Protein 1MDA (pdb70)

B-factor: mean 25.69, std 15.91, range [10.0, 50.0]

InterPro domains:
  IPR000923 Blue (type 1) copper domain [PF00127] (46-131)
  IPR001235 Blue (type 1) copper protein, plastocyanin-type [PR00156] (62-75)
  IPR001235 Blue (type 1) copper protein, plastocyanin-type [PR00156] (77-92)
  IPR001235 Blue (type 1) copper protein, plastocyanin-type [PR00156] (110-124)
  IPR002386 Amicyanin/Pseudoazurin [PR00155] (39-54)
  IPR002386 Amicyanin/Pseudoazurin [PR00155] (56-75)
  IPR002386 Amicyanin/Pseudoazurin [PR00155] (77-92)
  IPR002386 Amicyanin/Pseudoazurin [PR00155] (99-114)
  IPR002386 Amicyanin/Pseudoazurin [PR00155] (115-130)
  IPR008972 Cupredoxin [G3DSA:2.60.40.420] (27-131)
  IPR008972 Cupredoxin [SSF49503] (36-131)
  IPR013475 Amicyanin, Paracoccus/Methylobacterium [TIGR02657] (49-131)
  IPR028871 Blue (type 1) copper protein, binding site [PS00196] (111-124)
  IPR035668 Amicyanin [cd13921] (46-131)
  IPR052721 Electron Transfer Amicyanin [PTHR36507] (26-131)

Structure (mmCIF, N/CA/C/O backbone):
data_1MDA
#
_entry.id   1MDA
#
_cell.length_a   124.700
_cell.length_b   124.700
_cell.length_c   247.400
_cell.angle_alpha   90.00
_cell.angle_beta   90.00
_cell.angle_gamma   90.00
#
_symmetry.space_group_name_H-M   'P 41 21 2'
#
loop_
_entity.id
_entity.type
_entity.pdbx_description
1 polymer 'METHYLAMINE DEHYDROGENASE (HEAVY SUBUNIT)'
2 polymer 'METHYLAMINE DEHYDROGENASE (LIGHT SUBUNIT)'
3 polymer AMICYANIN
4 non-polymer 'COPPER (II) ION'
#
loop_
_atom_site.group_PDB
_atom_site.id
_atom_site.type_symbol
_atom_site.label_atom_id
_atom_site.label_alt_id
_atom_site.label_comp_id
_atom_site.label_asym_id
_atom_site.label_entity_id
_atom_site.label_seq_id
_atom_site.pdbx_PDB_ins_code
_atom_site.Cartn_x
_atom_site.Cartn_y
_atom_site.Cartn_z
_atom_site.occupancy
_atom_site.B_iso_or_equiv
_atom_site.auth_seq_id
_atom_site.auth_comp_id
_atom_site.auth_asym_id
_atom_site.auth_atom_id
_atom_site.pdbx_PDB_model_num
ATOM 1 N N . GLU A 1 1 ? 15.906 81.036 72.025 1.00 50.00 1 GLU H N 1
ATOM 2 C CA . GLU A 1 1 ? 17.350 81.236 71.880 1.00 50.00 1 GLU H CA 1
ATOM 3 C C . GLU A 1 1 ? 17.854 81.695 70.506 1.00 50.00 1 GLU H C 1
ATOM 4 O O . GLU A 1 1 ? 17.668 80.983 69.518 1.00 50.00 1 GLU H O 1
ATOM 10 N N . LYS A 1 2 ? 18.519 82.861 70.464 1.00 47.34 2 LYS H N 1
ATOM 11 C CA . LYS A 1 2 ? 19.015 83.530 69.244 1.00 50.00 2 LYS H CA 1
ATOM 12 C C . LYS A 1 2 ? 20.122 82.892 68.388 1.00 50.00 2 LYS H C 1
ATOM 13 O O . LYS A 1 2 ? 21.174 83.466 68.105 1.00 50.00 2 LYS H O 1
ATOM 19 N N . SER A 1 3 ? 19.798 81.714 67.909 1.00 50.00 3 SER H N 1
ATOM 20 C CA . SER A 1 3 ? 20.555 80.854 67.024 1.00 50.00 3 SER H CA 1
ATOM 21 C C . SER A 1 3 ? 19.470 80.032 66.369 1.00 50.00 3 SER H C 1
ATOM 22 O O . SER A 1 3 ? 19.410 78.815 66.266 1.00 50.00 3 SER H O 1
ATOM 25 N N . LYS A 1 4 ? 18.515 80.917 66.201 1.00 13.12 4 LYS H N 1
ATOM 26 C CA . LYS A 1 4 ? 17.227 80.952 65.615 1.00 41.14 4 LYS H CA 1
ATOM 27 C C . LYS A 1 4 ? 17.503 81.654 64.313 1.00 50.00 4 LYS H C 1
ATOM 28 O O . LYS A 1 4 ? 16.630 81.996 63.524 1.00 50.00 4 LYS H O 1
ATOM 34 N N . VAL A 1 5 ? 18.813 81.886 64.231 1.00 50.00 5 VAL H N 1
ATOM 35 C CA . VAL A 1 5 ? 19.567 82.349 63.091 1.00 10.00 5 VAL H CA 1
ATOM 36 C C . VAL A 1 5 ? 20.200 81.148 62.379 1.00 50.00 5 VAL H C 1
ATOM 37 O O . VAL A 1 5 ? 21.398 80.878 62.334 1.00 40.30 5 VAL H O 1
ATOM 41 N N . ALA A 1 6 ? 19.237 80.356 62.003 1.00 50.00 6 ALA H N 1
ATOM 42 C CA . ALA A 1 6 ? 19.231 79.139 61.268 1.00 28.25 6 ALA H CA 1
ATOM 43 C C . ALA A 1 6 ? 17.949 79.424 60.570 1.00 17.12 6 ALA H C 1
ATOM 44 O O . ALA A 1 6 ? 16.889 78.837 60.788 1.00 50.00 6 ALA H O 1
ATOM 46 N N . GLY A 1 7 ? 18.131 80.606 60.005 1.00 50.00 7 GLY H N 1
ATOM 47 C CA . GLY A 1 7 ? 17.268 81.424 59.202 1.00 47.67 7 GLY H CA 1
ATOM 48 C C . GLY A 1 7 ? 18.207 81.821 58.090 1.00 10.84 7 GLY H C 1
ATOM 49 O O . GLY A 1 7 ? 17.843 82.180 56.989 1.00 30.50 7 GLY H O 1
ATOM 50 N N . SER A 1 8 ? 19.463 81.608 58.408 1.00 36.11 8 SER H N 1
ATOM 51 C CA . SER A 1 8 ? 20.516 81.764 57.447 1.00 35.79 8 SER H CA 1
ATOM 52 C C . SER A 1 8 ? 20.481 80.489 56.598 1.00 29.67 8 SER H C 1
ATOM 53 O O . SER A 1 8 ? 20.786 80.515 55.411 1.00 30.52 8 SER H O 1
ATOM 56 N N . ALA A 1 9 ? 20.029 79.390 57.238 1.00 37.48 9 ALA H N 1
ATOM 57 C CA . ALA A 1 9 ? 19.887 78.085 56.617 1.00 10.00 9 ALA H CA 1
ATOM 58 C C . ALA A 1 9 ? 18.724 78.117 55.620 1.00 16.62 9 ALA H C 1
ATOM 59 O O . ALA A 1 9 ? 18.907 77.831 54.424 1.00 14.67 9 ALA H O 1
ATOM 61 N N . ALA A 1 10 ? 17.553 78.520 56.119 1.00 50.00 10 ALA H N 1
ATOM 62 C CA . ALA A 1 10 ? 16.367 78.643 55.290 1.00 12.31 10 ALA H CA 1
ATOM 63 C C . ALA A 1 10 ? 16.735 79.510 54.126 1.00 33.28 10 ALA H C 1
ATOM 64 O O . ALA A 1 10 ? 16.410 79.255 52.960 1.00 10.00 10 ALA H O 1
ATOM 66 N N . ALA A 1 11 ? 17.532 80.506 54.482 1.00 50.00 11 ALA H N 1
ATOM 67 C CA . ALA A 1 11 ? 17.979 81.436 53.493 1.00 26.49 11 ALA H CA 1
ATOM 68 C C . ALA A 1 11 ? 18.755 80.724 52.427 1.00 10.00 11 ALA H C 1
ATOM 69 O O . ALA A 1 11 ? 18.440 80.838 51.249 1.00 46.71 11 ALA H O 1
ATOM 71 N N . ALA A 1 12 ? 19.781 79.987 52.826 1.00 50.00 12 ALA H N 1
ATOM 72 C CA . ALA A 1 12 ? 20.583 79.339 51.814 1.00 50.00 12 ALA H CA 1
ATOM 73 C C . ALA A 1 12 ? 19.770 78.361 51.000 1.00 50.00 12 ALA H C 1
ATOM 74 O O . ALA A 1 12 ? 19.890 78.311 49.779 1.00 32.18 12 ALA H O 1
ATOM 76 N N . SER A 1 13 ? 18.897 77.635 51.694 1.00 50.00 13 SER H N 1
ATOM 77 C CA . SER A 1 13 ? 18.033 76.648 51.071 1.00 34.49 13 SER H CA 1
ATOM 78 C C . SER A 1 13 ? 17.251 77.272 49.920 1.00 50.00 13 SER H C 1
ATOM 79 O O . SER A 1 13 ? 17.216 76.715 48.829 1.00 50.00 13 SER H O 1
ATOM 82 N N . ALA A 1 14 ? 16.668 78.457 50.136 1.00 19.74 14 ALA H N 1
ATOM 83 C CA . ALA A 1 14 ? 15.920 79.088 49.061 1.00 10.58 14 ALA H CA 1
ATOM 84 C C . ALA A 1 14 ? 16.798 79.489 47.874 1.00 48.94 14 ALA H C 1
ATOM 85 O O . ALA A 1 14 ? 16.424 79.272 46.725 1.00 23.28 14 ALA H O 1
ATOM 87 N N . ALA A 1 15 ? 17.985 80.035 48.121 1.00 28.53 15 ALA H N 1
ATOM 88 C CA . ALA A 1 15 ? 18.840 80.388 46.992 1.00 35.94 15 ALA H CA 1
ATOM 89 C C . ALA A 1 15 ? 19.399 79.171 46.285 1.00 23.71 15 ALA H C 1
ATOM 90 O O . ALA A 1 15 ? 20.320 79.269 45.486 1.00 50.00 15 ALA H O 1
ATOM 92 N N . ALA A 1 16 ? 18.839 78.005 46.604 1.00 50.00 16 ALA H N 1
ATOM 93 C CA . ALA A 1 16 ? 19.269 76.793 45.935 1.00 41.25 16 ALA H CA 1
ATOM 94 C C . ALA A 1 16 ? 20.718 76.454 46.226 1.00 31.36 16 ALA H C 1
ATOM 95 O O . ALA A 1 16 ? 21.471 75.966 45.386 1.00 26.59 16 ALA H O 1
ATOM 97 N N . ALA A 1 17 ? 21.132 76.806 47.426 1.00 50.00 17 ALA H N 1
ATOM 98 C CA . ALA A 1 17 ? 22.496 76.569 47.813 1.00 10.00 17 ALA H CA 1
ATOM 99 C C . ALA A 1 17 ? 22.823 75.296 48.592 1.00 50.00 17 ALA H C 1
ATOM 100 O O . ALA A 1 17 ? 22.229 74.941 49.608 1.00 50.00 17 ALA H O 1
ATOM 102 N N . SER A 1 18 ? 23.752 74.589 47.984 1.00 37.13 18 SER H N 1
ATOM 103 C CA . SER A 1 18 ? 24.626 73.518 48.427 1.00 50.00 18 SER H CA 1
ATOM 104 C C . SER A 1 18 ? 24.360 72.379 49.423 1.00 45.26 18 SER H C 1
ATOM 105 O O . SER A 1 18 ? 23.890 71.292 49.068 1.00 50.00 18 SER H O 1
ATOM 108 N N . ASP A 1 19 ? 24.837 72.636 50.655 1.00 50.00 19 ASP H N 1
ATOM 109 C CA . ASP A 1 19 ? 25.036 71.727 51.793 1.00 16.35 19 ASP H CA 1
ATOM 110 C C . ASP A 1 19 ? 26.153 70.764 51.453 1.00 21.66 19 ASP H C 1
ATOM 111 O O . ASP A 1 19 ? 25.885 69.629 51.029 1.00 10.00 19 ASP H O 1
ATOM 116 N N . GLY A 1 20 ? 27.385 71.321 51.511 1.00 50.00 20 GLY H N 1
ATOM 117 C CA . GLY A 1 20 ? 28.665 70.643 51.308 1.00 25.70 20 GLY H CA 1
ATOM 118 C C . GLY A 1 20 ? 29.418 70.577 52.641 1.00 17.75 20 GLY H C 1
ATOM 119 O O . GLY A 1 20 ? 30.243 71.434 52.961 1.00 46.44 20 GLY H O 1
ATOM 120 N N . SER A 1 21 ? 29.161 69.508 53.379 1.00 10.00 21 SER H N 1
ATOM 121 C CA . SER A 1 21 ? 29.673 69.285 54.729 1.00 49.02 21 SER H CA 1
ATOM 122 C C . SER A 1 21 ? 31.207 69.297 54.869 1.00 24.49 21 SER H C 1
ATOM 123 O O . SER A 1 21 ? 31.923 68.718 54.045 1.00 22.63 21 SER H O 1
ATOM 126 N N . SER A 1 22 ? 31.719 69.881 55.964 1.00 10.00 22 SER H N 1
ATOM 127 C CA . SER A 1 22 ? 33.157 69.875 56.233 1.00 24.35 22 SER H CA 1
ATOM 128 C C . SER A 1 22 ? 33.498 70.112 57.698 1.00 10.00 22 SER H C 1
ATOM 129 O O . SER A 1 22 ? 32.667 70.564 58.492 1.00 26.49 22 SER H O 1
ATOM 132 N N . CYS A 1 23 ? 34.724 69.721 58.061 1.00 28.05 23 CYS H N 1
ATOM 133 C CA . CYS A 1 23 ? 35.238 69.974 59.391 1.00 33.09 23 CYS H CA 1
ATOM 134 C C . CYS A 1 23 ? 35.639 71.422 59.386 1.00 10.00 23 CYS H C 1
ATOM 135 O O . CYS A 1 23 ? 36.545 71.786 58.649 1.00 10.00 23 CYS H O 1
ATOM 138 N N . ASP A 1 24 ? 34.998 72.229 60.207 1.00 10.00 24 ASP H N 1
ATOM 139 C CA . ASP A 1 24 ? 35.375 73.620 60.299 1.00 27.79 24 ASP H CA 1
ATOM 140 C C . ASP A 1 24 ? 36.473 73.921 61.324 1.00 10.00 24 ASP H C 1
ATOM 141 O O . ASP A 1 24 ? 36.966 72.997 61.956 1.00 25.07 24 ASP H O 1
ATOM 146 N N . HIS A 1 25 ? 36.864 75.197 61.469 1.00 10.00 25 HIS H N 1
ATOM 147 C CA . HIS A 1 25 ? 37.880 75.654 62.434 1.00 12.93 25 HIS H CA 1
ATOM 148 C C . HIS A 1 25 ? 37.529 76.860 63.270 1.00 44.46 25 HIS H C 1
ATOM 149 O O . HIS A 1 25 ? 36.736 77.719 62.864 1.00 42.20 25 HIS H O 1
ATOM 156 N N . GLY A 1 26 ? 38.133 76.870 64.466 1.00 23.04 26 GLY H N 1
ATOM 157 C CA . GLY A 1 26 ? 37.926 77.918 65.463 1.00 10.00 26 GLY H CA 1
ATOM 158 C C . GLY A 1 26 ? 38.336 79.289 64.917 1.00 10.00 26 GLY H C 1
ATOM 159 O O . GLY A 1 26 ? 39.166 79.401 64.015 1.00 10.00 26 GLY H O 1
ATOM 160 N N . PRO A 1 27 ? 37.771 80.325 65.511 1.00 10.00 27 PRO H N 1
ATOM 161 C CA . PRO A 1 27 ? 38.032 81.699 65.137 1.00 26.89 27 PRO H CA 1
ATOM 162 C C . PRO A 1 27 ? 39.438 82.199 65.367 1.00 22.33 27 PRO H C 1
ATOM 163 O O . PRO A 1 27 ? 39.881 83.144 64.710 1.00 50.00 27 PRO H O 1
ATOM 167 N N . GLY A 1 28 ? 40.162 81.608 66.302 1.00 10.00 28 GLY H N 1
ATOM 168 C CA . GLY A 1 28 ? 41.489 82.147 66.530 1.00 32.77 28 GLY H CA 1
ATOM 169 C C . GLY A 1 28 ? 41.584 82.829 67.874 1.00 50.00 28 GLY H C 1
ATOM 170 O O . GLY A 1 28 ? 40.734 83.607 68.316 1.00 10.00 28 GLY H O 1
ATOM 171 N N . ALA A 1 29 ? 42.676 82.485 68.526 1.00 14.96 29 ALA H N 1
ATOM 172 C CA . ALA A 1 29 ? 42.927 82.953 69.850 1.00 16.65 29 ALA H CA 1
ATOM 173 C C . ALA A 1 29 ? 42.752 84.457 70.018 1.00 26.35 29 ALA H C 1
ATOM 174 O O . ALA A 1 29 ? 43.273 85.268 69.249 1.00 10.00 29 ALA H O 1
ATOM 176 N N . ILE A 1 30 ? 42.000 84.816 71.056 1.00 10.00 30 ILE H N 1
ATOM 177 C CA . ILE A 1 30 ? 41.754 86.189 71.426 1.00 10.00 30 ILE H CA 1
ATOM 178 C C . ILE A 1 30 ? 41.458 86.236 72.899 1.00 10.00 30 ILE H C 1
ATOM 179 O O . ILE A 1 30 ? 41.358 85.198 73.538 1.00 50.00 30 ILE H O 1
ATOM 184 N N . SER A 1 31 ? 41.386 87.453 73.409 1.00 10.00 31 SER H N 1
ATOM 185 C CA . SER A 1 31 ? 41.174 87.785 74.808 1.00 22.40 31 SER H CA 1
ATOM 186 C C . SER A 1 31 ? 39.828 87.386 75.402 1.00 27.26 31 SER H C 1
ATOM 187 O O . SER A 1 31 ? 39.742 87.156 76.613 1.00 22.28 31 SER H O 1
ATOM 190 N N . ARG A 1 32 ? 38.765 87.385 74.584 1.00 10.00 32 ARG H N 1
ATOM 191 C CA . ARG A 1 32 ? 37.429 87.024 75.053 1.00 22.31 32 ARG H CA 1
ATOM 192 C C . ARG A 1 32 ? 37.192 85.509 75.058 1.00 22.54 32 ARG H C 1
ATOM 193 O O . ARG A 1 32 ? 36.107 85.004 75.359 1.00 10.00 32 ARG H O 1
ATOM 201 N N . ARG A 1 33 ? 38.206 84.776 74.643 1.00 33.03 33 ARG H N 1
ATOM 202 C CA . ARG A 1 33 ? 38.113 83.336 74.629 1.00 18.20 33 ARG H CA 1
ATOM 203 C C . ARG A 1 33 ? 38.230 82.753 76.045 1.00 28.75 33 ARG H C 1
ATOM 204 O O . ARG A 1 33 ? 39.113 83.141 76.794 1.00 19.62 33 ARG H O 1
ATOM 212 N N . SER A 1 34 ? 37.388 81.785 76.396 1.00 10.00 34 SER H N 1
ATOM 213 C CA . SER A 1 34 ? 37.488 81.170 77.718 1.00 10.00 34 SER H CA 1
ATOM 214 C C . SER A 1 34 ? 37.408 79.653 77.644 1.00 17.59 34 SER H C 1
ATOM 215 O O . SER A 1 34 ? 36.752 79.074 76.763 1.00 13.35 34 SER H O 1
ATOM 218 N N . HIS A 1 35 ? 38.239 79.025 78.460 1.00 10.00 35 HIS H N 1
ATOM 219 C CA . HIS A 1 35 ? 38.316 77.579 78.557 1.00 12.41 35 HIS H CA 1
ATOM 220 C C . HIS A 1 35 ? 37.610 77.142 79.832 1.00 10.00 35 HIS H C 1
ATOM 221 O O . HIS A 1 35 ? 37.807 77.739 80.878 1.00 12.33 35 HIS H O 1
ATOM 228 N N . ILE A 1 36 ? 36.842 76.068 79.793 1.00 11.80 36 ILE H N 1
ATOM 229 C CA . ILE A 1 36 ? 36.154 75.590 80.978 1.00 10.00 36 ILE H CA 1
ATOM 230 C C . ILE A 1 36 ? 36.438 74.106 81.106 1.00 10.00 36 ILE H C 1
ATOM 231 O O . ILE A 1 36 ? 36.081 73.307 80.225 1.00 10.00 36 ILE H O 1
ATOM 236 N N . THR A 1 37 ? 37.134 73.749 82.173 1.00 10.00 37 THR H N 1
ATOM 237 C CA . THR A 1 37 ? 37.498 72.380 82.379 1.00 10.00 37 THR H CA 1
ATOM 238 C C . THR A 1 37 ? 36.468 71.672 83.257 1.00 11.60 37 THR H C 1
ATOM 239 O O . THR A 1 37 ? 35.945 72.235 84.241 1.00 10.00 37 THR H O 1
ATOM 243 N N . LEU A 1 38 ? 36.076 70.452 82.858 1.00 10.00 38 LEU H N 1
ATOM 244 C CA . LEU A 1 38 ? 35.154 69.651 83.661 1.00 22.99 38 LEU H CA 1
ATOM 245 C C . LEU A 1 38 ? 35.846 68.497 84.379 1.00 45.41 38 LEU H C 1
ATOM 246 O O . LEU A 1 38 ? 36.060 67.421 83.805 1.00 10.00 38 LEU H O 1
ATOM 251 N N . PRO A 1 39 ? 36.169 68.686 85.652 1.00 10.00 39 PRO H N 1
ATOM 252 C CA . PRO A 1 39 ? 36.831 67.622 86.385 1.00 10.00 39 PRO H CA 1
ATOM 253 C C . PRO A 1 39 ? 35.891 66.424 86.556 1.00 46.17 39 PRO H C 1
ATOM 254 O O . PRO A 1 39 ? 36.313 65.277 86.724 1.00 21.84 39 PRO H O 1
ATOM 258 N N . ALA A 1 40 ? 34.592 66.713 86.452 1.00 10.00 40 ALA H N 1
ATOM 259 C CA . ALA A 1 40 ? 33.501 65.751 86.491 1.00 10.00 40 ALA H CA 1
ATOM 260 C C . ALA A 1 40 ? 33.264 64.902 87.725 1.00 10.00 40 ALA H C 1
ATOM 261 O O . ALA A 1 40 ? 32.717 63.801 87.611 1.00 10.00 40 ALA H O 1
ATOM 263 N N . TYR A 1 41 ? 33.610 65.389 88.895 1.00 10.09 41 TYR H N 1
ATOM 264 C CA . TYR A 1 41 ? 33.346 64.611 90.097 1.00 50.00 41 TYR H CA 1
ATOM 265 C C . TYR A 1 41 ? 34.266 63.416 90.239 1.00 22.16 41 TYR H C 1
ATOM 266 O O . TYR A 1 41 ? 33.974 62.436 90.909 1.00 10.00 41 TYR H O 1
ATOM 275 N N . PHE A 1 42 ? 35.440 63.591 89.638 1.00 10.00 42 PHE H N 1
ATOM 276 C CA . PHE A 1 42 ? 36.497 62.618 89.648 1.00 10.00 42 PHE H CA 1
ATOM 277 C C . PHE A 1 42 ? 36.296 61.468 88.704 1.00 26.58 42 PHE H C 1
ATOM 278 O O . PHE A 1 42 ? 36.744 60.367 89.015 1.00 10.00 42 PHE H O 1
ATOM 286 N N . ALA A 1 43 ? 35.572 61.701 87.603 1.00 10.00 43 ALA H N 1
ATOM 287 C CA . ALA A 1 43 ? 35.382 60.641 86.640 1.00 10.00 43 ALA H CA 1
ATOM 288 C C . ALA A 1 43 ? 36.657 60.402 85.842 1.00 10.00 43 ALA H C 1
ATOM 289 O O . ALA A 1 43 ? 37.423 61.329 85.558 1.00 15.29 43 ALA H O 1
ATOM 291 N N . GLY A 1 44 ? 36.838 59.149 85.460 1.00 10.00 44 GLY H N 1
ATOM 292 C CA . GLY A 1 44 ? 37.975 58.702 84.688 1.00 10.00 44 GLY H CA 1
ATOM 293 C C . GLY A 1 44 ? 38.184 59.491 83.391 1.00 11.66 44 GLY H C 1
ATOM 294 O O . GLY A 1 44 ? 39.301 59.625 82.897 1.00 27.17 44 GLY H O 1
ATOM 295 N N . THR A 1 45 ? 37.131 60.092 82.883 1.00 21.61 45 THR H N 1
ATOM 296 C CA . THR A 1 45 ? 37.199 60.837 81.653 1.00 10.00 45 THR H CA 1
ATOM 297 C C . THR A 1 45 ? 36.591 62.198 81.883 1.00 50.00 45 THR H C 1
ATOM 298 O O . THR A 1 45 ? 35.596 62.310 82.607 1.00 10.00 45 THR H O 1
ATOM 302 N N . THR A 1 46 ? 37.152 63.195 81.193 1.00 10.00 46 THR H N 1
ATOM 303 C CA . THR A 1 46 ? 36.736 64.574 81.363 1.00 10.00 46 THR H CA 1
ATOM 304 C C . THR A 1 46 ? 36.756 65.342 80.062 1.00 10.00 46 THR H C 1
ATOM 305 O O . THR A 1 46 ? 37.340 64.882 79.085 1.00 10.00 46 THR H O 1
ATOM 309 N N . GLU A 1 47 ? 36.193 66.563 80.106 1.00 26.13 47 GLU H N 1
ATOM 310 C CA . GLU A 1 47 ? 36.005 67.442 78.959 1.00 10.00 47 GLU H CA 1
ATOM 311 C C . GLU A 1 47 ? 36.362 68.901 79.217 1.00 10.00 47 GLU H C 1
ATOM 312 O O . GLU A 1 47 ? 36.194 69.400 80.327 1.00 10.00 47 GLU H O 1
ATOM 318 N N . ASN A 1 48 ? 36.915 69.566 78.171 1.00 10.00 48 ASN H N 1
ATOM 319 C CA . ASN A 1 48 ? 37.271 71.003 78.178 1.00 10.00 48 ASN H CA 1
ATOM 320 C C . ASN A 1 48 ? 36.387 71.745 77.186 1.00 11.46 48 ASN H C 1
ATOM 321 O O . ASN A 1 48 ? 36.243 71.323 76.040 1.00 10.00 48 ASN H O 1
ATOM 326 N N . TRP A 1 49 ? 35.742 72.809 77.634 1.00 10.00 49 TRP H N 1
ATOM 327 C CA . TRP A 1 49 ? 34.938 73.639 76.766 1.00 10.00 49 TRP H CA 1
ATOM 328 C C . TRP A 1 49 ? 35.640 74.909 76.346 1.00 35.57 49 TRP H C 1
ATOM 329 O O . TRP A 1 49 ? 36.054 75.692 77.197 1.00 18.74 49 TRP H O 1
ATOM 340 N N . VAL A 1 50 ? 35.737 75.133 75.040 1.00 12.13 50 VAL H N 1
ATOM 341 C CA . VAL A 1 50 ? 36.332 76.357 74.548 1.00 24.60 50 VAL H CA 1
ATOM 342 C C . VAL A 1 50 ? 35.170 77.267 74.175 1.00 10.00 50 VAL H C 1
ATOM 343 O O . VAL A 1 50 ? 34.379 76.858 73.322 1.00 10.00 50 VAL H O 1
ATOM 347 N N . SER A 1 51 ? 35.102 78.467 74.787 1.00 10.00 51 SER H N 1
ATOM 348 C CA . SER A 1 51 ? 33.998 79.393 74.566 1.00 10.00 51 SER H CA 1
ATOM 349 C C . SER A 1 51 ? 34.478 80.797 74.264 1.00 15.03 51 SER H C 1
ATOM 350 O O . SER A 1 51 ? 35.570 81.245 74.655 1.00 18.93 51 SER H O 1
ATOM 353 N N . CYS A 1 52 ? 33.606 81.464 73.545 1.00 13.81 52 CYS H N 1
ATOM 354 C CA . CYS A 1 52 ? 33.749 82.830 73.166 1.00 10.00 52 CYS H CA 1
ATOM 355 C C . CYS A 1 52 ? 32.835 83.751 73.941 1.00 10.00 52 CYS H C 1
ATOM 356 O O . CYS A 1 52 ? 31.620 83.627 73.801 1.00 23.45 52 CYS H O 1
ATOM 359 N N . ALA A 1 53 ? 33.403 84.694 74.689 1.00 10.89 53 ALA H N 1
ATOM 360 C CA . ALA A 1 53 ? 32.608 85.695 75.397 1.00 10.00 53 ALA H CA 1
ATOM 361 C C . ALA A 1 53 ? 32.153 86.781 74.440 1.00 19.55 53 ALA H C 1
ATOM 362 O O . ALA A 1 53 ? 32.808 87.254 73.502 1.00 13.67 53 ALA H O 1
ATOM 364 N N . GLY A 1 54 ? 31.034 87.314 74.754 1.00 25.75 54 GLY H N 1
ATOM 365 C CA . GLY A 1 54 ? 30.511 88.264 73.827 1.00 13.92 54 GLY H CA 1
ATOM 366 C C . GLY A 1 54 ? 29.556 87.398 73.069 1.00 10.93 54 GLY H C 1
ATOM 367 O O . GLY A 1 54 ? 28.384 87.316 73.440 1.00 50.00 54 GLY H O 1
ATOM 368 N N . CYS A 1 55 ? 30.115 86.562 72.211 1.00 10.00 55 CYS H N 1
ATOM 369 C CA . CYS A 1 55 ? 29.257 85.645 71.510 1.00 10.00 55 CYS H CA 1
ATOM 370 C C . CYS A 1 55 ? 28.566 84.718 72.500 1.00 17.99 55 CYS H C 1
ATOM 371 O O . CYS A 1 55 ? 27.367 84.519 72.439 1.00 28.87 55 CYS H O 1
ATOM 374 N N . GLY A 1 56 ? 29.296 84.209 73.482 1.00 10.00 56 GLY H N 1
ATOM 375 C CA . GLY A 1 56 ? 28.682 83.259 74.390 1.00 23.33 56 GLY H CA 1
ATOM 376 C C . GLY A 1 56 ? 28.543 81.891 73.707 1.00 23.82 56 GLY H C 1
ATOM 377 O O . GLY A 1 56 ? 27.750 81.051 74.095 1.00 44.21 56 GLY H O 1
ATOM 378 N N . VAL A 1 57 ? 29.297 81.726 72.624 1.00 29.94 57 VAL H N 1
ATOM 379 C CA . VAL A 1 57 ? 29.334 80.526 71.805 1.00 23.80 57 VAL H CA 1
ATOM 380 C C . VAL A 1 57 ? 30.446 79.529 72.119 1.00 40.84 57 VAL H C 1
ATOM 381 O O . VAL A 1 57 ? 31.619 79.887 72.277 1.00 19.41 57 VAL H O 1
ATOM 385 N N . THR A 1 58 ? 30.082 78.245 72.134 1.00 31.08 58 THR H N 1
ATOM 386 C CA . THR A 1 58 ? 31.079 77.184 72.268 1.00 10.00 58 THR H CA 1
ATOM 387 C C . THR A 1 58 ? 31.732 77.019 70.917 1.00 10.00 58 THR H C 1
ATOM 388 O O . THR A 1 58 ? 31.073 76.763 69.925 1.00 26.35 58 THR H O 1
ATOM 392 N N . LEU A 1 59 ? 33.019 77.317 70.887 1.00 50.00 59 LEU H N 1
ATOM 393 C CA . LEU A 1 59 ? 33.848 77.321 69.698 1.00 10.00 59 LEU H CA 1
ATOM 394 C C . LEU A 1 59 ? 34.470 75.993 69.350 1.00 10.00 59 LEU H C 1
ATOM 395 O O . LEU A 1 59 ? 34.888 75.783 68.210 1.00 39.36 59 LEU H O 1
ATOM 400 N N . GLY A 1 60 ? 34.574 75.140 70.358 1.00 11.54 60 GLY H N 1
ATOM 401 C CA . GLY A 1 60 ? 35.155 73.815 70.245 1.00 11.89 60 GLY H CA 1
ATOM 402 C C . GLY A 1 60 ? 35.096 73.104 71.604 1.00 10.00 60 GLY H C 1
ATOM 403 O O . GLY A 1 60 ? 34.412 73.539 72.504 1.00 42.27 60 GLY H O 1
ATOM 404 N N . HIS A 1 61 ? 35.831 72.021 71.735 1.00 10.00 61 HIS H N 1
ATOM 405 C CA . HIS A 1 61 ? 35.950 71.154 72.914 1.00 10.00 61 HIS H CA 1
ATOM 406 C C . HIS A 1 61 ? 37.268 70.389 72.810 1.00 10.00 61 HIS H C 1
ATOM 407 O O . HIS A 1 61 ? 37.811 70.191 71.724 1.00 13.56 61 HIS H O 1
ATOM 414 N N . SER A 1 62 ? 37.688 69.796 73.910 1.00 16.36 62 SER H N 1
ATOM 415 C CA . SER A 1 62 ? 38.865 68.935 73.947 1.00 41.96 62 SER H CA 1
ATOM 416 C C . SER A 1 62 ? 38.585 67.802 74.906 1.00 38.34 62 SER H C 1
ATOM 417 O O . SER A 1 62 ? 37.774 67.955 75.811 1.00 13.23 62 SER H O 1
ATOM 420 N N . LEU A 1 63 ? 39.189 66.656 74.635 1.00 10.00 63 LEU H N 1
ATOM 421 C CA . LEU A 1 63 ? 39.037 65.480 75.456 1.00 10.00 63 LEU H CA 1
ATOM 422 C C . LEU A 1 63 ? 40.224 65.229 76.362 1.00 24.82 63 LEU H C 1
ATOM 423 O O . LEU A 1 63 ? 41.365 65.289 75.922 1.00 33.79 63 LEU H O 1
ATOM 428 N N . GLY A 1 64 ? 39.938 64.834 77.595 1.00 12.26 64 GLY H N 1
ATOM 429 C CA . GLY A 1 64 ? 40.957 64.595 78.586 1.00 10.00 64 GLY H CA 1
ATOM 430 C C . GLY A 1 64 ? 40.543 63.457 79.477 1.00 39.91 64 GLY H C 1
ATOM 431 O O . GLY A 1 64 ? 39.487 62.840 79.284 1.00 20.95 64 GLY H O 1
ATOM 432 N N . ALA A 1 65 ? 41.467 63.073 80.336 1.00 10.00 65 ALA H N 1
ATOM 433 C CA . ALA A 1 65 ? 41.204 61.995 81.261 1.00 10.00 65 ALA H CA 1
ATOM 434 C C . ALA A 1 65 ? 41.050 62.338 82.724 1.00 14.41 65 ALA H C 1
ATOM 435 O O . ALA A 1 65 ? 40.272 63.215 83.097 1.00 29.02 65 ALA H O 1
ATOM 437 N N . PHE A 1 66 ? 41.728 61.536 83.541 1.00 15.29 66 PHE H N 1
ATOM 438 C CA . PHE A 1 66 ? 41.606 61.645 84.986 1.00 10.00 66 PHE H CA 1
ATOM 439 C C . PHE A 1 66 ? 42.355 62.815 85.579 1.00 42.40 66 PHE H C 1
ATOM 440 O O . PHE A 1 66 ? 43.580 62.915 85.547 1.00 13.92 66 PHE H O 1
ATOM 448 N N . LEU A 1 67 ? 41.546 63.710 86.093 1.00 10.95 67 LEU H N 1
ATOM 449 C CA . LEU A 1 67 ? 42.019 64.852 86.813 1.00 10.00 67 LEU H CA 1
ATOM 450 C C . LEU A 1 67 ? 43.114 65.561 86.107 1.00 16.42 67 LEU H C 1
ATOM 451 O O . LEU A 1 67 ? 44.230 65.562 86.604 1.00 14.21 67 LEU H O 1
ATOM 456 N N . SER A 1 68 ? 42.840 65.986 84.883 1.00 10.00 68 SER H N 1
ATOM 457 C CA . SER A 1 68 ? 43.861 66.695 84.122 1.00 10.00 68 SER H CA 1
ATOM 458 C C . SER A 1 68 ? 43.959 68.163 84.495 1.00 22.51 68 SER H C 1
ATOM 459 O O . SER A 1 68 ? 43.033 68.737 85.059 1.00 37.22 68 SER H O 1
ATOM 462 N N . LEU A 1 69 ? 45.136 68.715 84.230 1.00 23.27 69 LEU H N 1
ATOM 463 C CA . LEU A 1 69 ? 45.449 70.106 84.482 1.00 23.72 69 LEU H CA 1
ATOM 464 C C . LEU A 1 69 ? 45.693 70.820 83.182 1.00 35.22 69 LEU H C 1
ATOM 465 O O . LEU A 1 69 ? 46.619 70.467 82.460 1.00 10.00 69 LEU H O 1
ATOM 470 N N . ALA A 1 70 ? 44.787 71.749 82.883 1.00 50.00 70 ALA H N 1
ATOM 471 C CA . ALA A 1 70 ? 44.814 72.549 81.679 1.00 18.65 70 ALA H CA 1
ATOM 472 C C . ALA A 1 70 ? 45.804 73.721 81.796 1.00 10.00 70 ALA H C 1
ATOM 473 O O . ALA A 1 70 ? 45.932 74.325 82.856 1.00 42.28 70 ALA H O 1
ATOM 475 N N . VAL A 1 71 ? 46.425 74.119 80.700 1.00 19.99 71 VAL H N 1
ATOM 476 C CA . VAL A 1 71 ? 47.289 75.302 80.670 1.00 10.94 71 VAL H CA 1
ATOM 477 C C . VAL A 1 71 ? 47.081 76.040 79.369 1.00 10.00 71 VAL H C 1
ATOM 478 O O . VAL A 1 71 ? 46.873 75.428 78.341 1.00 10.69 71 VAL H O 1
ATOM 482 N N . ALA A 1 72 ? 47.135 77.357 79.387 1.00 10.00 72 ALA H N 1
ATOM 483 C CA . ALA A 1 72 ? 46.933 78.105 78.151 1.00 30.31 72 ALA H CA 1
ATOM 484 C C . ALA A 1 72 ? 48.044 79.133 77.973 1.00 12.92 72 ALA H C 1
ATOM 485 O O . ALA A 1 72 ? 48.386 79.871 78.907 1.00 38.45 72 ALA H O 1
ATOM 487 N N . GLY A 1 73 ? 48.704 79.062 76.798 1.00 15.25 73 GLY H N 1
ATOM 488 C CA . GLY A 1 73 ? 49.791 79.966 76.437 1.00 10.00 73 GLY H CA 1
ATOM 489 C C . GLY A 1 73 ? 49.254 81.387 76.277 1.00 22.17 73 GLY H C 1
ATOM 490 O O . GLY A 1 73 ? 48.287 81.595 75.503 1.00 10.00 73 GLY H O 1
ATOM 491 N N . HIS A 1 74 ? 49.869 82.340 76.999 1.00 10.00 74 HIS H N 1
ATOM 492 C CA . HIS A 1 74 ? 49.436 83.752 76.966 1.00 10.00 74 HIS H CA 1
ATOM 493 C C . HIS A 1 74 ? 49.360 84.388 75.613 1.00 36.41 74 HIS H C 1
ATOM 494 O O . HIS A 1 74 ? 48.411 85.110 75.334 1.00 10.63 74 HIS H O 1
ATOM 501 N N . SER A 1 75 ? 50.364 84.119 74.794 1.00 10.00 75 SER H N 1
ATOM 502 C CA . SER A 1 75 ? 50.407 84.710 73.482 1.00 10.00 75 SER H CA 1
ATOM 503 C C . SER A 1 75 ? 49.398 84.121 72.524 1.00 10.00 75 SER H C 1
ATOM 504 O O . SER A 1 75 ? 49.319 84.536 71.369 1.00 50.00 75 SER H O 1
ATOM 507 N N . GLY A 1 76 ? 48.604 83.185 73.023 1.00 10.00 76 GLY H N 1
ATOM 508 C CA . GLY A 1 76 ? 47.563 82.565 72.209 1.00 10.00 76 GLY H CA 1
ATOM 509 C C . GLY A 1 76 ? 48.057 81.477 71.250 1.00 22.07 76 GLY H C 1
ATOM 510 O O . GLY A 1 76 ? 47.300 81.028 70.405 1.00 45.89 76 GLY H O 1
ATOM 511 N N . SER A 1 77 ? 49.322 81.048 71.383 1.00 16.66 77 SER H N 1
ATOM 512 C CA . SER A 1 77 ? 49.957 80.053 70.506 1.00 10.00 77 SER H CA 1
ATOM 513 C C . SER A 1 77 ? 49.659 78.544 70.673 1.00 25.28 77 SER H C 1
ATOM 514 O O . SER A 1 77 ? 49.784 77.760 69.718 1.00 30.45 77 SER H O 1
ATOM 517 N N . ASP A 1 78 ? 49.321 78.110 71.880 1.00 10.00 78 ASP H N 1
ATOM 518 C CA . ASP A 1 78 ? 49.031 76.712 72.167 1.00 23.59 78 ASP H CA 1
ATOM 519 C C . ASP A 1 78 ? 48.105 76.606 73.356 1.00 13.53 78 ASP H C 1
ATOM 520 O O . ASP A 1 78 ? 47.810 77.576 74.083 1.00 23.72 78 ASP H O 1
ATOM 525 N N . PHE A 1 79 ? 47.631 75.409 73.548 1.00 10.00 79 PHE H N 1
ATOM 526 C CA . PHE A 1 79 ? 46.887 75.098 74.737 1.00 10.00 79 PHE H CA 1
ATOM 527 C C . PHE A 1 79 ? 47.291 73.702 75.126 1.00 16.63 79 PHE H C 1
ATOM 528 O O . PHE A 1 79 ? 47.891 73.000 74.330 1.00 10.00 79 PHE H O 1
ATOM 536 N N . ALA A 1 80 ? 47.168 73.325 76.366 1.00 33.72 80 ALA H N 1
ATOM 537 C CA . ALA A 1 80 ? 47.691 72.024 76.669 1.00 10.00 80 ALA H CA 1
ATOM 538 C C . ALA A 1 80 ? 47.088 71.454 77.908 1.00 10.04 80 ALA H C 1
ATOM 539 O O . ALA A 1 80 ? 46.417 72.156 78.656 1.00 50.00 80 ALA H O 1
ATOM 541 N N . LEU A 1 81 ? 47.422 70.191 78.124 1.00 19.58 81 LEU H N 1
ATOM 542 C CA . LEU A 1 81 ? 46.795 69.351 79.121 1.00 24.84 81 LEU H CA 1
ATOM 543 C C . LEU A 1 81 ? 47.848 68.383 79.641 1.00 50.00 81 LEU H C 1
ATOM 544 O O . LEU A 1 81 ? 48.725 67.961 78.885 1.00 10.00 81 LEU H O 1
ATOM 549 N N . ALA A 1 82 ? 47.871 68.143 80.948 1.00 11.14 82 ALA H N 1
ATOM 550 C CA . ALA A 1 82 ? 48.650 67.035 81.514 1.00 10.00 82 ALA H CA 1
ATOM 551 C C . ALA A 1 82 ? 47.599 65.964 81.828 1.00 14.17 82 ALA H C 1
ATOM 552 O O . ALA A 1 82 ? 46.544 66.264 82.422 1.00 50.00 82 ALA H O 1
ATOM 554 N N . SER A 1 83 ? 47.808 64.731 81.395 1.00 10.00 83 SER H N 1
ATOM 555 C CA . SER A 1 83 ? 46.724 63.804 81.576 1.00 10.00 83 SER H CA 1
ATOM 556 C C . SER A 1 83 ? 47.089 62.395 82.002 1.00 10.00 83 SER H C 1
ATOM 557 O O . SER A 1 83 ? 48.265 61.988 82.073 1.00 10.00 83 SER H O 1
ATOM 560 N N . THR A 1 84 ? 46.045 61.643 82.294 1.00 10.00 84 THR H N 1
ATOM 561 C CA . THR A 1 84 ? 46.210 60.289 82.763 1.00 17.91 84 THR H CA 1
ATOM 562 C C . THR A 1 84 ? 45.139 59.376 82.216 1.00 10.00 84 THR H C 1
ATOM 563 O O . THR A 1 84 ? 43.949 59.561 82.488 1.00 10.00 84 THR H O 1
ATOM 567 N N . SER A 1 85 ? 45.629 58.272 81.658 1.00 13.89 85 SER H N 1
ATOM 568 C CA . SER A 1 85 ? 44.833 57.222 81.051 1.00 22.44 85 SER H CA 1
ATOM 569 C C . SER A 1 85 ? 45.172 55.837 81.627 1.00 31.01 85 SER H C 1
ATOM 570 O O . SER A 1 85 ? 46.259 55.609 82.156 1.00 18.23 85 SER H O 1
ATOM 573 N N . PHE A 1 86 ? 44.242 54.880 81.523 1.00 15.46 86 PHE H N 1
ATOM 574 C CA . PHE A 1 86 ? 44.508 53.522 82.000 1.00 10.00 86 PHE H CA 1
ATOM 575 C C . PHE A 1 86 ? 44.020 52.550 80.945 1.00 23.82 86 PHE H C 1
ATOM 576 O O . PHE A 1 86 ? 43.102 52.840 80.178 1.00 13.35 86 PHE H O 1
ATOM 584 N N . ALA A 1 87 ? 44.693 51.421 80.821 1.00 12.77 87 ALA H N 1
ATOM 585 C CA . ALA A 1 87 ? 44.220 50.460 79.856 1.00 14.03 87 ALA H CA 1
ATOM 586 C C . ALA A 1 87 ? 43.023 49.820 80.526 1.00 15.26 87 ALA H C 1
ATOM 587 O O . ALA A 1 87 ? 43.230 49.220 81.561 1.00 50.00 87 ALA H O 1
ATOM 589 N N . ARG A 1 88 ? 41.832 49.842 79.946 1.00 10.00 88 ARG H N 1
ATOM 590 C CA . ARG A 1 88 ? 40.625 49.317 80.612 1.00 10.00 88 ARG H CA 1
ATOM 591 C C . ARG A 1 88 ? 40.167 50.405 81.613 1.00 10.00 88 ARG H C 1
ATOM 592 O O . ARG A 1 88 ? 39.748 50.121 82.757 1.00 10.00 88 ARG H O 1
ATOM 600 N N . SER A 1 89 ? 40.214 51.647 81.123 1.00 35.26 89 SER H N 1
ATOM 601 C CA . SER A 1 89 ? 40.038 52.908 81.843 1.00 11.90 89 SER H CA 1
ATOM 602 C C . SER A 1 89 ? 39.294 52.955 83.134 1.00 15.29 89 SER H C 1
ATOM 603 O O . SER A 1 89 ? 38.058 52.912 83.206 1.00 50.00 89 SER H O 1
ATOM 606 N N . ALA A 1 90 ? 40.161 53.049 84.120 1.00 18.41 90 ALA H N 1
ATOM 607 C CA . ALA A 1 90 ? 39.932 53.089 85.554 1.00 48.46 90 ALA H CA 1
ATOM 608 C C . ALA A 1 90 ? 40.883 52.067 86.128 1.00 10.00 90 ALA H C 1
ATOM 609 O O . ALA A 1 90 ? 41.310 52.134 87.253 1.00 18.25 90 ALA H O 1
ATOM 611 N N . LYS A 1 91 ? 41.299 51.140 85.281 1.00 22.36 91 LYS H N 1
ATOM 612 C CA . LYS A 1 91 ? 42.218 50.110 85.721 1.00 50.00 91 LYS H CA 1
ATOM 613 C C . LYS A 1 91 ? 43.162 49.749 84.611 1.00 10.00 91 LYS H C 1
ATOM 614 O O . LYS A 1 91 ? 42.962 50.224 83.505 1.00 43.26 91 LYS H O 1
ATOM 620 N N . GLY A 1 92 ? 44.136 48.889 84.936 1.00 10.00 92 GLY H N 1
ATOM 621 C CA . GLY A 1 92 ? 45.173 48.447 84.012 1.00 13.66 92 GLY H CA 1
ATOM 622 C C . GLY A 1 92 ? 46.421 49.334 84.082 1.00 13.28 92 GLY H C 1
ATOM 623 O O . GLY A 1 92 ? 46.674 49.977 85.102 1.00 11.68 92 GLY H O 1
ATOM 624 N N . LYS A 1 93 ? 47.229 49.305 83.020 1.00 15.21 93 LYS H N 1
ATOM 625 C CA . LYS A 1 93 ? 48.455 50.087 82.882 1.00 10.00 93 LYS H CA 1
ATOM 626 C C . LYS A 1 93 ? 48.135 51.574 82.731 1.00 48.32 93 LYS H C 1
ATOM 627 O O . LYS A 1 93 ? 47.375 51.963 81.842 1.00 17.95 93 LYS H O 1
ATOM 633 N N . ARG A 1 94 ? 48.708 52.369 83.645 1.00 10.00 94 ARG H N 1
ATOM 634 C CA . ARG A 1 94 ? 48.555 53.808 83.702 1.00 10.00 94 ARG H CA 1
ATOM 635 C C . ARG A 1 94 ? 49.516 54.496 82.766 1.00 10.00 94 ARG H C 1
ATOM 636 O O . ARG A 1 94 ? 50.668 54.084 82.652 1.00 12.72 94 ARG H O 1
ATOM 644 N N . THR A 1 95 ? 49.070 55.588 82.164 1.00 10.00 95 THR H N 1
ATOM 645 C CA . THR A 1 95 ? 49.948 56.374 81.316 1.00 10.00 95 THR H CA 1
ATOM 646 C C . THR A 1 95 ? 49.713 57.830 81.557 1.00 10.00 95 THR H C 1
ATOM 647 O O . THR A 1 95 ? 48.580 58.274 81.405 1.00 10.00 95 THR H O 1
ATOM 651 N N . ASP A 1 96 ? 50.784 58.509 81.994 1.00 20.55 96 ASP H N 1
ATOM 652 C CA . ASP A 1 96 ? 50.795 59.948 82.180 1.00 10.00 96 ASP H CA 1
ATOM 653 C C . ASP A 1 96 ? 51.410 60.577 80.942 1.00 11.29 96 ASP H C 1
ATOM 654 O O . ASP A 1 96 ? 52.493 60.140 80.511 1.00 10.00 96 ASP H O 1
ATOM 659 N N . TYR A 1 97 ? 50.743 61.578 80.360 1.00 23.41 97 TYR H N 1
ATOM 660 C CA . TYR A 1 97 ? 51.217 62.202 79.121 1.00 10.00 97 TYR H CA 1
ATOM 661 C C . TYR A 1 97 ? 50.794 63.657 79.041 1.00 47.11 97 TYR H C 1
ATOM 662 O O . TYR A 1 97 ? 49.853 64.065 79.711 1.00 31.22 97 TYR H O 1
ATOM 671 N N . VAL A 1 98 ? 51.570 64.434 78.291 1.00 10.00 98 VAL H N 1
ATOM 672 C CA . VAL A 1 98 ? 51.287 65.828 78.009 1.00 30.12 98 VAL H CA 1
ATOM 673 C C . VAL A 1 98 ? 50.860 65.918 76.559 1.00 10.00 98 VAL H C 1
ATOM 674 O O . VAL A 1 98 ? 51.583 65.417 75.725 1.00 10.64 98 VAL H O 1
ATOM 678 N N . GLU A 1 99 ? 49.678 66.450 76.267 1.00 26.66 99 GLU H N 1
ATOM 679 C CA . GLU A 1 99 ? 49.207 66.618 74.892 1.00 10.00 99 GLU H CA 1
ATOM 680 C C . GLU A 1 99 ? 49.164 68.119 74.634 1.00 10.00 99 GLU H C 1
ATOM 681 O O . GLU A 1 99 ? 48.815 68.871 75.565 1.00 30.90 99 GLU H O 1
ATOM 687 N N . VAL A 1 100 ? 49.437 68.560 73.394 1.00 26.68 100 VAL H N 1
ATOM 688 C CA . VAL A 1 100 ? 49.488 69.990 73.014 1.00 10.00 100 VAL H CA 1
ATOM 689 C C . VAL A 1 100 ? 48.631 70.268 71.769 1.00 10.00 100 VAL H C 1
ATOM 690 O O . VAL A 1 100 ? 48.836 69.668 70.721 1.00 45.04 100 VAL H O 1
ATOM 694 N N . PHE A 1 101 ? 47.610 71.111 71.904 1.00 16.20 101 PHE H N 1
ATOM 695 C CA . PHE A 1 101 ? 46.700 71.410 70.811 1.00 10.00 101 PHE H CA 1
ATOM 696 C C . PHE A 1 101 ? 46.909 72.746 70.128 1.00 11.31 101 PHE H C 1
ATOM 697 O O . PHE A 1 101 ? 47.293 73.740 70.746 1.00 50.00 101 PHE H O 1
ATOM 705 N N . ASP A 1 102 ? 46.571 72.739 68.846 1.00 25.30 102 ASP H N 1
ATOM 706 C CA . ASP A 1 102 ? 46.554 73.916 68.019 1.00 10.00 102 ASP H CA 1
ATOM 707 C C . ASP A 1 102 ? 45.244 74.647 68.351 1.00 24.14 102 ASP H C 1
ATOM 708 O O . ASP A 1 102 ? 44.164 74.065 68.308 1.00 19.69 102 ASP H O 1
ATOM 713 N N . PRO A 1 103 ? 45.351 75.920 68.662 1.00 19.10 103 PRO H N 1
ATOM 714 C CA . PRO A 1 103 ? 44.219 76.723 69.071 1.00 10.00 103 PRO H CA 1
ATOM 715 C C . PRO A 1 103 ? 43.123 76.900 68.029 1.00 26.18 103 PRO H C 1
ATOM 716 O O . PRO A 1 103 ? 42.077 77.493 68.305 1.00 21.88 103 PRO H O 1
ATOM 720 N N . VAL A 1 104 ? 43.382 76.494 66.803 1.00 15.51 104 VAL H N 1
ATOM 721 C CA . VAL A 1 104 ? 42.403 76.727 65.760 1.00 10.00 104 VAL H CA 1
ATOM 722 C C . VAL A 1 104 ? 41.816 75.451 65.231 1.00 10.00 104 VAL H C 1
ATOM 723 O O . VAL A 1 104 ? 40.616 75.355 64.905 1.00 20.18 104 VAL H O 1
ATOM 727 N N . THR A 1 105 ? 42.717 74.492 65.036 1.00 10.00 105 THR H N 1
ATOM 728 C CA . THR A 1 105 ? 42.330 73.207 64.485 1.00 10.00 105 THR H CA 1
ATOM 729 C C . THR A 1 105 ? 41.901 72.234 65.574 1.00 10.00 105 THR H C 1
ATOM 730 O O . THR A 1 105 ? 41.149 71.297 65.318 1.00 36.24 105 THR H O 1
ATOM 734 N N . PHE A 1 106 ? 42.403 72.472 66.791 1.00 10.00 106 PHE H N 1
ATOM 735 C CA . PHE A 1 106 ? 42.124 71.629 67.939 1.00 13.08 106 PHE H CA 1
ATOM 736 C C . PHE A 1 106 ? 42.814 70.274 67.909 1.00 22.62 106 PHE H C 1
ATOM 737 O O . PHE A 1 106 ? 42.640 69.454 68.819 1.00 31.35 106 PHE H O 1
ATOM 745 N N . LEU A 1 107 ? 43.553 70.015 66.840 1.00 11.63 107 LEU H N 1
ATOM 746 C CA . LEU A 1 107 ? 44.304 68.782 66.709 1.00 12.30 107 LEU H CA 1
ATOM 747 C C . LEU A 1 107 ? 45.566 68.818 67.571 1.00 12.91 107 LEU H C 1
ATOM 748 O O . LEU A 1 107 ? 46.180 69.879 67.722 1.00 10.00 107 LEU H O 1
ATOM 753 N N . PRO A 1 108 ? 45.967 67.648 68.071 1.00 10.00 108 PRO H N 1
ATOM 754 C CA . PRO A 1 108 ? 47.152 67.477 68.904 1.00 10.00 108 PRO H CA 1
ATOM 755 C C . PRO A 1 108 ? 48.432 67.539 68.077 1.00 10.00 108 PRO H C 1
ATOM 756 O O . PRO A 1 108 ? 48.594 66.772 67.124 1.00 12.85 108 PRO H O 1
ATOM 760 N N . ILE A 1 109 ? 49.305 68.508 68.397 1.00 36.41 109 ILE H N 1
ATOM 761 C CA . ILE A 1 109 ? 50.556 68.730 67.691 1.00 10.00 109 ILE H CA 1
ATOM 762 C C . ILE A 1 109 ? 51.721 67.969 68.329 1.00 10.00 109 ILE H C 1
ATOM 763 O O . ILE A 1 109 ? 52.779 67.770 67.733 1.00 10.00 109 ILE H O 1
ATOM 768 N N . ALA A 1 110 ? 51.487 67.520 69.552 1.00 10.00 110 ALA H N 1
ATOM 769 C CA . ALA A 1 110 ? 52.459 66.760 70.312 1.00 13.16 110 ALA H CA 1
ATOM 770 C C . ALA A 1 110 ? 51.756 65.940 71.381 1.00 29.86 110 ALA H C 1
ATOM 771 O O . ALA A 1 110 ? 50.739 66.368 71.920 1.00 44.59 110 ALA H O 1
ATOM 773 N N . ASP A 1 111 ? 52.363 64.810 71.743 1.00 10.00 111 ASP H N 1
ATOM 774 C CA . ASP A 1 111 ? 51.833 63.928 72.775 1.00 10.00 111 ASP H CA 1
ATOM 775 C C . ASP A 1 111 ? 52.996 63.261 73.480 1.00 10.00 111 ASP H C 1
ATOM 776 O O . ASP A 1 111 ? 53.528 62.273 73.003 1.00 50.00 111 ASP H O 1
ATOM 781 N N . ILE A 1 112 ? 53.389 63.865 74.600 1.00 10.00 112 ILE H N 1
ATOM 782 C CA . ILE A 1 112 ? 54.527 63.492 75.405 1.00 12.39 112 ILE H CA 1
ATOM 783 C C . ILE A 1 112 ? 54.165 62.749 76.683 1.00 19.41 112 ILE H C 1
ATOM 784 O O . ILE A 1 112 ? 53.458 63.280 77.548 1.00 10.00 112 ILE H O 1
ATOM 789 N N . GLU A 1 113 ? 54.722 61.546 76.813 1.00 17.28 113 GLU H N 1
ATOM 790 C CA . GLU A 1 113 ? 54.494 60.659 77.942 1.00 41.25 113 GLU H CA 1
ATOM 791 C C . GLU A 1 113 ? 55.381 60.927 79.142 1.00 19.80 113 GLU H C 1
ATOM 792 O O . GLU A 1 113 ? 56.560 61.218 79.015 1.00 26.25 113 GLU H O 1
ATOM 798 N N . LEU A 1 114 ? 54.794 60.833 80.327 1.00 30.33 114 LEU H N 1
ATOM 799 C CA . LEU A 1 114 ? 55.566 60.953 81.538 1.00 10.00 114 LEU H CA 1
ATOM 800 C C . LEU A 1 114 ? 55.971 59.563 82.027 1.00 42.35 114 LEU H C 1
ATOM 801 O O . LEU A 1 114 ? 55.150 58.684 82.270 1.00 47.01 114 LEU H O 1
ATOM 806 N N . PRO A 1 115 ? 57.251 59.391 82.248 1.00 28.04 115 PRO H N 1
ATOM 807 C CA . PRO A 1 115 ? 57.848 58.142 82.649 1.00 27.50 115 PRO H CA 1
ATOM 808 C C . PRO A 1 115 ? 57.250 57.278 83.766 1.00 50.00 115 PRO H C 1
ATOM 809 O O . PRO A 1 115 ? 56.842 56.132 83.551 1.00 50.00 115 PRO H O 1
ATOM 813 N N . ASP A 1 116 ? 57.300 57.715 84.997 1.00 12.13 116 ASP H N 1
ATOM 814 C CA . ASP A 1 116 ? 56.862 56.789 86.030 1.00 10.00 116 ASP H CA 1
ATOM 815 C C . ASP A 1 116 ? 55.497 57.063 86.644 1.00 21.93 116 ASP H C 1
ATOM 816 O O . ASP A 1 116 ? 55.354 56.903 87.846 1.00 20.79 116 ASP H O 1
ATOM 821 N N . ALA A 1 117 ? 54.524 57.526 85.840 1.00 21.58 117 ALA H N 1
ATOM 822 C CA . ALA A 1 117 ? 53.189 57.851 86.350 1.00 23.36 117 ALA H CA 1
ATOM 823 C C . ALA A 1 117 ? 53.389 58.787 87.515 1.00 35.09 117 ALA H C 1
ATOM 824 O O . ALA A 1 117 ? 53.318 58.382 88.673 1.00 45.92 117 ALA H O 1
ATOM 826 N N . PRO A 1 118 ? 53.899 59.955 87.186 1.00 10.00 118 PRO H N 1
ATOM 827 C CA . PRO A 1 118 ? 54.301 60.921 88.176 1.00 10.00 118 PRO H CA 1
ATOM 828 C C . PRO A 1 118 ? 53.386 62.088 88.528 1.00 10.00 118 PRO H C 1
ATOM 829 O O . PRO A 1 118 ? 53.682 62.786 89.490 1.00 10.00 118 PRO H O 1
ATOM 833 N N . ARG A 1 119 ? 52.339 62.342 87.732 1.00 17.13 119 ARG H N 1
ATOM 834 C CA . ARG A 1 119 ? 51.439 63.489 87.811 1.00 30.57 119 ARG H CA 1
ATOM 835 C C . ARG A 1 119 ? 50.933 64.142 89.100 1.00 50.00 119 ARG H C 1
ATOM 836 O O . ARG A 1 119 ? 50.976 65.386 89.171 1.00 50.00 119 ARG H O 1
ATOM 844 N N . PHE A 1 120 ? 50.450 63.381 90.088 1.00 10.00 120 PHE H N 1
ATOM 845 C CA . PHE A 1 120 ? 49.808 63.995 91.279 1.00 10.00 120 PHE H CA 1
ATOM 846 C C . PHE A 1 120 ? 48.319 64.188 90.992 1.00 10.00 120 PHE H C 1
ATOM 847 O O . PHE A 1 120 ? 47.861 65.139 90.345 1.00 11.43 120 PHE H O 1
ATOM 855 N N . SER A 1 121 ? 47.580 63.220 91.478 1.00 50.00 121 SER H N 1
ATOM 856 C CA . SER A 1 121 ? 46.155 63.149 91.325 1.00 10.00 121 SER H CA 1
ATOM 857 C C . SER A 1 121 ? 45.417 63.955 92.396 1.00 10.00 121 SER H C 1
ATOM 858 O O . SER A 1 121 ? 45.309 63.484 93.549 1.00 29.09 121 SER H O 1
ATOM 861 N N . VAL A 1 122 ? 44.818 65.111 92.003 1.00 45.26 122 VAL H N 1
ATOM 862 C CA . VAL A 1 122 ? 44.072 65.986 92.933 1.00 34.74 122 VAL H CA 1
ATOM 863 C C . VAL A 1 122 ? 42.959 66.756 92.213 1.00 12.89 122 VAL H C 1
ATOM 864 O O . VAL A 1 122 ? 42.900 66.825 90.973 1.00 17.23 122 VAL H O 1
ATOM 868 N N . GLY A 1 123 ? 42.074 67.377 93.011 1.00 10.00 123 GLY H N 1
ATOM 869 C CA . GLY A 1 123 ? 41.084 68.258 92.463 1.00 10.00 123 GLY H CA 1
ATOM 870 C C . GLY A 1 123 ? 41.968 69.333 91.856 1.00 12.29 123 GLY H C 1
ATOM 871 O O . GLY A 1 123 ? 43.049 69.537 92.394 1.00 18.14 123 GLY H O 1
ATOM 872 N N . PRO A 1 124 ? 41.626 69.932 90.710 1.00 10.00 124 PRO H N 1
ATOM 873 C CA . PRO A 1 124 ? 42.570 70.837 90.099 1.00 22.15 124 PRO H CA 1
ATOM 874 C C . PRO A 1 124 ? 42.527 72.257 90.587 1.00 19.29 124 PRO H C 1
ATOM 875 O O . PRO A 1 124 ? 41.437 72.772 90.762 1.00 10.00 124 PRO H O 1
ATOM 879 N N . ARG A 1 125 ? 43.730 72.888 90.640 1.00 19.00 125 ARG H N 1
ATOM 880 C CA . ARG A 1 125 ? 43.898 74.289 90.977 1.00 50.00 125 ARG H CA 1
ATOM 881 C C . ARG A 1 125 ? 44.772 74.911 89.920 1.00 50.00 125 ARG H C 1
ATOM 882 O O . ARG A 1 125 ? 45.806 74.343 89.543 1.00 10.00 125 ARG H O 1
ATOM 890 N N . VAL A 1 126 ? 44.356 76.063 89.441 1.00 10.00 126 VAL H N 1
ATOM 891 C CA . VAL A 1 126 ? 45.246 76.762 88.575 1.00 39.38 126 VAL H CA 1
ATOM 892 C C . VAL A 1 126 ? 46.522 76.974 89.412 1.00 50.00 126 VAL H C 1
ATOM 893 O O . VAL A 1 126 ? 46.452 77.391 90.595 1.00 50.00 126 VAL H O 1
ATOM 897 N N . HIS A 1 127 ? 47.664 76.572 88.818 1.00 50.00 127 HIS H N 1
ATOM 898 C CA . HIS A 1 127 ? 48.968 76.754 89.426 1.00 20.39 127 HIS H CA 1
ATOM 899 C C . HIS A 1 127 ? 49.757 75.561 89.985 1.00 28.50 127 HIS H C 1
ATOM 900 O O . HIS A 1 127 ? 50.915 75.715 90.345 1.00 38.10 127 HIS H O 1
ATOM 907 N N . ILE A 1 128 ? 49.197 74.358 90.038 1.00 18.10 128 ILE H N 1
ATOM 908 C CA . ILE A 1 128 ? 50.012 73.234 90.495 1.00 10.00 128 ILE H CA 1
ATOM 909 C C . ILE A 1 128 ? 50.733 72.623 89.309 1.00 17.75 128 ILE H C 1
ATOM 910 O O . ILE A 1 128 ? 51.625 71.790 89.416 1.00 45.13 128 ILE H O 1
ATOM 915 N N . ILE A 1 129 ? 50.371 73.126 88.153 1.00 13.24 129 ILE H N 1
ATOM 916 C CA . ILE A 1 129 ? 51.016 72.777 86.896 1.00 10.00 129 ILE H CA 1
ATOM 917 C C . ILE A 1 129 ? 51.155 74.069 86.075 1.00 50.00 129 ILE H C 1
ATOM 918 O O . ILE A 1 129 ? 50.188 74.826 85.921 1.00 27.94 129 ILE H O 1
ATOM 923 N N . GLY A 1 130 ? 52.381 74.368 85.604 1.00 18.99 130 GLY H N 1
ATOM 924 C CA . GLY A 1 130 ? 52.623 75.616 84.943 1.00 10.00 130 GLY H CA 1
ATOM 925 C C . GLY A 1 130 ? 53.582 75.634 83.761 1.00 10.00 130 GLY H C 1
ATOM 926 O O . GLY A 1 130 ? 54.489 74.808 83.636 1.00 33.00 130 GLY H O 1
ATOM 927 N N . ASN A 1 131 ? 53.247 76.537 82.824 1.00 24.83 131 ASN H N 1
ATOM 928 C CA . ASN A 1 131 ? 54.011 76.862 81.632 1.00 10.00 131 ASN H CA 1
ATOM 929 C C . ASN A 1 131 ? 54.964 77.911 82.060 1.00 10.21 131 ASN H C 1
ATOM 930 O O . ASN A 1 131 ? 54.596 78.787 82.843 1.00 13.73 131 ASN H O 1
ATOM 935 N N . CYS A 1 132 ? 56.162 77.885 81.526 1.00 37.30 132 CYS H N 1
ATOM 936 C CA . CYS A 1 132 ? 57.003 78.984 81.898 1.00 10.00 132 CYS H CA 1
ATOM 937 C C . CYS A 1 132 ? 56.874 80.130 80.918 1.00 10.00 132 CYS H C 1
ATOM 938 O O . CYS A 1 132 ? 56.293 79.993 79.833 1.00 10.00 132 CYS H O 1
ATOM 941 N N . ALA A 1 133 ? 57.427 81.285 81.284 1.00 10.00 133 ALA H N 1
ATOM 942 C CA . ALA A 1 133 ? 57.309 82.503 80.473 1.00 10.00 133 ALA H CA 1
ATOM 943 C C . ALA A 1 133 ? 57.507 82.426 78.931 1.00 11.16 133 ALA H C 1
ATOM 944 O O . ALA A 1 133 ? 56.840 83.124 78.16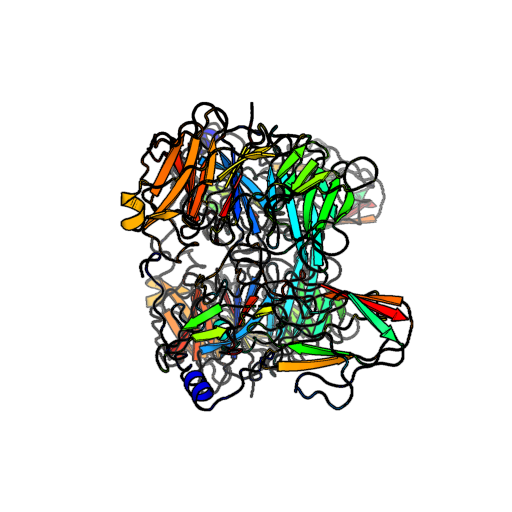1 1.00 10.00 133 ALA H O 1
ATOM 946 N N . SER A 1 134 ? 58.478 81.648 78.462 1.00 50.00 134 SER H N 1
ATOM 947 C CA . SER A 1 134 ? 58.761 81.520 77.036 1.00 10.00 134 SER H CA 1
ATOM 948 C C . SER A 1 134 ? 57.876 80.504 76.329 1.00 10.00 134 SER H C 1
ATOM 949 O O . SER A 1 134 ? 57.847 80.418 75.102 1.00 36.47 134 SER H O 1
ATOM 952 N N . SER A 1 135 ? 57.186 79.712 77.141 1.00 24.48 135 SER H N 1
ATOM 953 C CA . SER A 1 135 ? 56.294 78.695 76.649 1.00 10.00 135 SER H CA 1
ATOM 954 C C . SER A 1 135 ? 56.984 77.441 76.122 1.00 10.00 135 SER H C 1
ATOM 955 O O . SER A 1 135 ? 56.378 76.597 75.475 1.00 15.46 135 SER H O 1
ATOM 958 N N . ALA A 1 136 ? 58.283 77.317 76.379 1.00 21.56 136 ALA H N 1
ATOM 959 C CA . ALA A 1 136 ? 59.019 76.165 75.898 1.00 10.00 136 ALA H CA 1
ATOM 960 C C . ALA A 1 136 ? 59.119 74.989 76.876 1.00 10.00 136 ALA H C 1
ATOM 961 O O . ALA A 1 136 ? 59.717 73.947 76.576 1.00 10.00 136 ALA H O 1
ATOM 963 N N . CYS A 1 137 ? 58.522 75.158 78.045 1.00 10.00 137 CYS H N 1
ATOM 964 C CA . CYS A 1 137 ? 58.532 74.149 79.074 1.00 10.00 137 CYS H CA 1
ATOM 965 C C . CYS A 1 137 ? 57.251 74.203 79.853 1.00 30.98 137 CYS H C 1
ATOM 966 O O . CYS A 1 137 ? 56.708 75.289 80.136 1.00 10.00 137 CYS H O 1
ATOM 969 N N . LEU A 1 138 ? 56.953 73.011 80.353 1.00 10.00 138 LEU H N 1
ATOM 970 C CA . LEU A 1 138 ? 55.799 72.723 81.162 1.00 10.00 138 LEU H CA 1
ATOM 971 C C . LEU A 1 138 ? 56.351 72.096 82.403 1.00 14.38 138 LEU H C 1
ATOM 972 O O . LEU A 1 138 ? 57.222 71.222 82.328 1.00 11.63 138 LEU H O 1
ATOM 977 N N . LEU A 1 139 ? 55.983 72.725 83.515 1.00 15.58 139 LEU H N 1
ATOM 978 C CA . LEU A 1 139 ? 56.392 72.307 84.844 1.00 10.00 139 LEU H CA 1
ATOM 979 C C . LEU A 1 139 ? 55.272 71.544 85.558 1.00 10.00 139 LEU H C 1
ATOM 980 O O . LEU A 1 139 ? 54.195 72.102 85.720 1.00 17.01 139 LEU H O 1
ATOM 985 N N . PHE A 1 140 ? 55.532 70.340 86.091 1.00 10.00 140 PHE H N 1
ATOM 986 C CA . PHE A 1 140 ? 54.461 69.641 86.778 1.00 10.00 140 PHE H CA 1
ATOM 987 C C . PHE A 1 140 ? 54.895 69.081 88.122 1.00 10.00 140 PHE H C 1
ATOM 988 O O . PHE A 1 140 ? 56.016 68.626 88.246 1.00 17.75 140 PHE H O 1
ATOM 996 N N . PHE A 1 141 ? 53.984 69.129 89.121 1.00 26.35 141 PHE H N 1
ATOM 997 C CA . PHE A 1 141 ? 54.186 68.649 90.497 1.00 10.00 141 PHE H CA 1
ATOM 998 C C . PHE A 1 141 ? 53.935 67.169 90.800 1.00 18.18 141 PHE H C 1
ATOM 999 O O . PHE A 1 141 ? 52.844 66.617 90.556 1.00 25.65 141 PHE H O 1
ATOM 1007 N N . LEU A 1 142 ? 54.968 66.575 91.397 1.00 39.54 142 LEU H N 1
ATOM 1008 C CA . LEU A 1 142 ? 55.050 65.202 91.909 1.00 50.00 142 LEU H CA 1
ATOM 1009 C C . LEU A 1 142 ? 54.952 65.249 93.448 1.00 10.00 142 LEU H C 1
ATOM 1010 O O . LEU A 1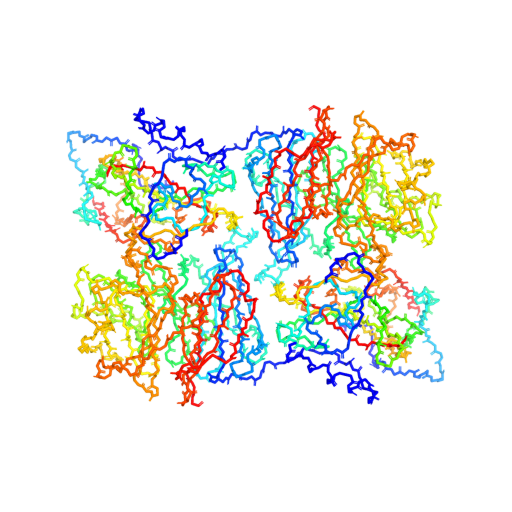 142 ? 55.660 66.004 94.107 1.00 50.00 142 LEU H O 1
ATOM 1015 N N . PHE A 1 143 ? 54.043 64.497 94.022 1.00 10.00 143 PHE H N 1
ATOM 1016 C CA . PHE A 1 143 ? 53.849 64.472 95.461 1.00 10.00 143 PHE H CA 1
ATOM 1017 C C . PHE A 1 143 ? 54.299 63.147 96.048 1.00 10.00 143 PHE H C 1
ATOM 1018 O O . PHE A 1 143 ? 55.106 63.090 96.966 1.00 10.37 143 PHE H O 1
ATOM 1026 N N . GLY A 1 144 ? 53.691 62.108 95.474 1.00 27.69 144 GLY H N 1
ATOM 1027 C CA . GLY A 1 144 ? 53.874 60.715 95.839 1.00 26.42 144 GLY H CA 1
ATOM 1028 C C . GLY A 1 144 ? 55.238 60.223 95.446 1.00 32.27 144 GLY H C 1
ATOM 1029 O O . GLY A 1 144 ? 55.660 60.396 94.303 1.00 18.36 144 GLY H O 1
ATOM 1030 N N . SER A 1 145 ? 55.815 59.488 96.393 1.00 37.97 145 SER H N 1
ATOM 1031 C CA . SER A 1 145 ? 57.143 58.922 96.346 1.00 18.48 145 SER H CA 1
ATOM 1032 C C . SER A 1 145 ? 58.059 59.994 96.926 1.00 42.97 145 SER H C 1
ATOM 1033 O O . SER A 1 145 ? 58.392 59.930 98.100 1.00 25.93 145 SER H O 1
ATOM 1036 N N . SER A 1 146 ? 58.192 61.103 96.194 1.00 35.87 146 SER H N 1
ATOM 1037 C CA . SER A 1 146 ? 59.058 62.230 96.520 1.00 50.00 146 SER H CA 1
ATOM 1038 C C . SER A 1 146 ? 58.432 63.525 96.039 1.00 30.24 146 SER H C 1
ATOM 1039 O O . SER A 1 146 ? 57.833 63.546 94.986 1.00 28.64 146 SER H O 1
ATOM 1042 N N . ALA A 1 147 ? 58.617 64.609 96.787 1.00 13.24 147 ALA H N 1
ATOM 1043 C CA . ALA A 1 147 ? 58.081 65.881 96.335 1.00 15.04 147 ALA H CA 1
ATOM 1044 C C . ALA A 1 147 ? 58.921 66.326 95.158 1.00 11.61 147 ALA H C 1
ATOM 1045 O O . ALA A 1 147 ? 60.111 66.523 95.318 1.00 11.43 147 ALA H O 1
ATOM 1047 N N . ALA A 1 148 ? 58.344 66.550 93.985 1.00 30.65 148 ALA H N 1
ATOM 1048 C CA . ALA A 1 148 ? 59.211 66.931 92.886 1.00 10.00 148 ALA H CA 1
ATOM 1049 C C . ALA A 1 148 ? 58.512 67.707 91.781 1.00 10.00 148 ALA H C 1
ATOM 1050 O O . ALA A 1 148 ? 57.288 67.710 91.671 1.00 26.58 148 ALA H O 1
ATOM 1052 N N . ALA A 1 149 ? 59.317 68.470 91.041 1.00 19.02 149 ALA H N 1
ATOM 1053 C CA . ALA A 1 149 ? 58.852 69.223 89.894 1.00 50.00 149 ALA H CA 1
ATOM 1054 C C . ALA A 1 149 ? 59.441 68.609 88.626 1.00 19.46 149 ALA H C 1
ATOM 1055 O O . ALA A 1 149 ? 60.647 68.552 88.464 1.00 21.81 149 ALA H O 1
ATOM 1057 N N . GLY A 1 150 ? 58.595 68.070 87.769 1.00 29.79 150 GLY H N 1
ATOM 1058 C CA . GLY A 1 150 ? 59.024 67.485 86.523 1.00 10.00 150 GLY H CA 1
ATOM 1059 C C . GLY A 1 150 ? 59.163 68.551 85.447 1.00 11.24 150 GLY H C 1
ATOM 1060 O O . GLY A 1 150 ? 58.377 69.493 85.349 1.00 17.68 150 GLY H O 1
ATOM 1061 N N . LEU A 1 151 ? 60.067 68.314 84.522 1.00 37.46 151 LEU H N 1
ATOM 1062 C CA . LEU A 1 151 ? 60.299 69.314 83.516 1.00 14.83 151 LEU H CA 1
ATOM 1063 C C . LEU A 1 151 ? 60.221 68.692 82.140 1.00 50.00 151 LEU H C 1
ATOM 1064 O O . LEU A 1 151 ? 61.019 67.845 81.793 1.00 21.85 151 LEU H O 1
ATOM 1069 N N . SER A 1 152 ? 59.206 69.107 81.388 1.00 17.53 152 SER H N 1
ATOM 1070 C CA . SER A 1 152 ? 58.993 68.644 80.037 1.00 10.60 152 SER H CA 1
ATOM 1071 C C . SER A 1 152 ? 59.314 69.748 79.030 1.00 24.13 152 SER H C 1
ATOM 1072 O O . SER A 1 152 ? 58.956 70.914 79.223 1.00 19.32 152 SER H O 1
ATOM 1075 N N . VAL A 1 153 ? 60.063 69.424 77.993 1.00 10.00 153 VAL H N 1
ATOM 1076 C CA . VAL A 1 153 ? 60.336 70.409 76.974 1.00 17.30 153 VAL H CA 1
ATOM 1077 C C . VAL A 1 153 ? 59.465 70.213 75.738 1.00 36.98 153 VAL H C 1
ATOM 1078 O O . VAL A 1 153 ? 59.465 69.093 75.188 1.00 14.14 153 VAL H O 1
ATOM 1082 N N . PRO A 1 154 ? 58.714 71.265 75.327 1.00 10.00 154 PRO H N 1
ATOM 1083 C CA . PRO A 1 154 ? 57.976 71.208 74.089 1.00 40.08 154 PRO H CA 1
ATOM 1084 C C . PRO A 1 154 ? 58.889 71.702 72.995 1.00 10.00 154 PRO H C 1
ATOM 1085 O O . PRO A 1 154 ? 59.197 72.877 72.759 1.00 50.00 154 PRO H O 1
ATOM 1089 N N . GLY A 1 155 ? 59.400 70.660 72.432 1.00 50.00 155 GLY H N 1
ATOM 1090 C CA . GLY A 1 155 ? 60.409 70.481 71.430 1.00 25.10 155 GLY H CA 1
ATOM 1091 C C . GLY A 1 155 ? 60.343 68.971 71.549 1.00 50.00 155 GLY H C 1
ATOM 1092 O O . GLY A 1 155 ? 61.299 68.222 71.358 1.00 36.96 155 GLY H O 1
ATOM 1093 N N . ALA A 1 156 ? 59.207 68.639 72.189 1.00 18.27 156 ALA H N 1
ATOM 1094 C CA . ALA A 1 156 ? 58.647 67.338 72.399 1.00 20.53 156 ALA H CA 1
ATOM 1095 C C . ALA A 1 156 ? 59.270 66.291 73.329 1.00 42.52 156 ALA H C 1
ATOM 1096 O O . ALA A 1 156 ? 59.300 65.136 72.948 1.00 30.96 156 ALA H O 1
ATOM 1098 N N . SER A 1 157 ? 59.673 66.591 74.569 1.00 16.37 157 SER H N 1
ATOM 1099 C CA . SER A 1 157 ? 60.178 65.493 75.388 1.00 10.00 157 SER H CA 1
ATOM 1100 C C . SER A 1 157 ? 60.248 65.751 76.875 1.00 27.77 157 SER H C 1
ATOM 1101 O O . SER A 1 157 ? 60.375 66.899 77.263 1.00 19.67 157 SER H O 1
ATOM 1104 N N . ASP A 1 158 ? 60.165 64.670 77.693 1.00 10.00 158 ASP H N 1
ATOM 1105 C CA . ASP A 1 158 ? 60.286 64.858 79.140 1.00 10.00 158 ASP H CA 1
ATOM 1106 C C . ASP A 1 158 ? 61.713 65.197 79.383 1.00 10.00 158 ASP H C 1
ATOM 1107 O O . ASP A 1 158 ? 62.566 64.738 78.647 1.00 19.54 158 ASP H O 1
ATOM 1112 N N . ASP A 1 159 ? 61.952 66.093 80.312 1.00 50.00 159 ASP H N 1
ATOM 1113 C CA . ASP A 1 159 ? 63.306 66.502 80.531 1.00 10.00 159 ASP H CA 1
ATOM 1114 C C . ASP A 1 159 ? 63.973 65.918 81.769 1.00 18.17 159 ASP H C 1
ATOM 1115 O O . ASP A 1 159 ? 64.751 64.984 81.673 1.00 20.34 159 ASP H O 1
ATOM 1120 N N . GLN A 1 160 ? 63.575 66.402 82.947 1.00 50.00 160 GLN H N 1
ATOM 1121 C CA . GLN A 1 160 ? 64.207 66.093 84.229 1.00 10.00 160 GLN H CA 1
ATOM 1122 C C . GLN A 1 160 ? 63.228 66.322 85.392 1.00 50.00 160 GLN H C 1
ATOM 1123 O O . GLN A 1 160 ? 62.377 67.246 85.379 1.00 46.28 160 GLN H O 1
ATOM 1129 N N . LEU A 1 161 ? 63.303 65.425 86.386 1.00 14.19 161 LEU H N 1
ATOM 1130 C CA . LEU A 1 161 ? 62.509 65.557 87.597 1.00 50.00 161 LEU H CA 1
ATOM 1131 C C . LEU A 1 161 ? 63.306 66.347 88.640 1.00 38.42 161 LEU H C 1
ATOM 1132 O O . LEU A 1 161 ? 64.218 65.833 89.289 1.00 20.95 161 LEU H O 1
ATOM 1137 N N . THR A 1 162 ? 63.023 67.639 88.734 1.00 26.72 162 THR H N 1
ATOM 1138 C CA . THR A 1 162 ? 63.707 68.527 89.662 1.00 20.08 162 THR H CA 1
ATOM 1139 C C . THR A 1 162 ? 63.229 68.317 91.109 1.00 21.54 162 THR H C 1
ATOM 1140 O O . THR A 1 162 ? 62.065 68.540 91.429 1.00 47.68 162 THR H O 1
ATOM 1144 N N . LYS A 1 163 ? 64.149 67.902 91.980 1.00 24.56 163 LYS H N 1
ATOM 1145 C CA . LYS A 1 163 ? 63.898 67.739 93.406 1.00 28.48 163 LYS H CA 1
ATOM 1146 C C . LYS A 1 163 ? 63.721 69.024 94.192 1.00 50.00 163 LYS H C 1
ATOM 1147 O O . LYS A 1 163 ? 64.543 69.943 94.128 1.00 13.49 163 LYS H O 1
ATOM 1153 N N . SER A 1 164 ? 62.758 68.976 95.097 1.00 10.00 164 SER H N 1
ATOM 1154 C CA . SER A 1 164 ? 62.361 70.119 95.871 1.00 20.98 164 SER H CA 1
ATOM 1155 C C . SER A 1 164 ? 62.030 69.784 97.315 1.00 10.00 164 SER H C 1
ATOM 1156 O O . SER A 1 164 ? 61.853 68.628 97.682 1.00 30.37 164 SER H O 1
ATOM 1159 N N . ALA A 1 165 ? 61.868 70.823 98.128 1.00 12.43 165 ALA H N 1
ATOM 1160 C CA . ALA A 1 165 ? 61.399 70.667 99.498 1.00 50.00 165 ALA H CA 1
ATOM 1161 C C . ALA A 1 165 ? 59.866 70.442 99.592 1.00 35.05 165 ALA H C 1
ATOM 1162 O O . ALA A 1 165 ? 59.132 70.463 98.586 1.00 10.00 165 ALA H O 1
ATOM 1164 N N . SER A 1 166 ? 59.369 70.251 100.817 1.00 10.00 166 SER H N 1
ATOM 1165 C CA . SER A 1 166 ? 57.945 70.075 101.038 1.00 19.97 166 SER H CA 1
ATOM 1166 C C . SER A 1 166 ? 57.284 71.374 100.642 1.00 10.00 166 SER H C 1
ATOM 1167 O O . SER A 1 166 ? 57.007 72.203 101.494 1.00 20.23 166 SER H O 1
ATOM 1170 N N . CYS A 1 167 ? 56.933 71.453 99.357 1.00 10.00 167 CYS H N 1
ATOM 1171 C CA . CYS A 1 167 ? 56.439 72.640 98.659 1.00 10.00 167 CYS H CA 1
ATOM 1172 C C . CYS A 1 167 ? 55.331 72.363 97.672 1.00 30.78 167 CYS H C 1
ATOM 1173 O O . CYS A 1 167 ? 55.348 71.358 96.955 1.00 29.62 167 CYS H O 1
ATOM 1176 N N . PHE A 1 168 ? 54.438 73.336 97.517 1.00 29.09 168 PHE H N 1
ATOM 1177 C CA . PHE A 1 168 ? 53.287 73.119 96.681 1.00 10.00 168 PHE H CA 1
ATOM 1178 C C . PHE A 1 168 ? 53.099 73.641 95.256 1.00 16.97 168 PHE H C 1
ATOM 1179 O O . PHE A 1 168 ? 53.388 72.965 94.284 1.00 50.00 168 PHE H O 1
ATOM 1187 N N . HIS A 1 169 ? 52.525 74.810 95.100 1.00 10.97 169 HIS H N 1
ATOM 1188 C CA . HIS A 1 169 ? 52.251 75.323 93.776 1.00 10.00 169 HIS H CA 1
ATOM 1189 C C . HIS A 1 169 ? 53.513 75.594 92.948 1.00 10.00 169 HIS H C 1
ATOM 1190 O O . HIS A 1 169 ? 54.625 75.441 93.439 1.00 24.59 169 HIS H O 1
ATOM 1197 N N . ILE A 1 170 ? 53.338 76.063 91.711 1.00 43.17 170 ILE H N 1
ATOM 1198 C CA . ILE A 1 170 ? 54.434 76.427 90.813 1.00 11.69 170 ILE H CA 1
ATOM 1199 C C . ILE A 1 170 ? 54.043 77.715 90.121 1.00 10.00 170 ILE H C 1
ATOM 1200 O O . ILE A 1 170 ? 53.102 77.741 89.335 1.00 10.00 170 ILE H O 1
ATOM 1205 N N . HIS A 1 171 ? 54.792 78.775 90.440 1.00 50.00 171 HIS H N 1
ATOM 1206 C CA . HIS A 1 171 ? 54.553 80.095 89.895 1.00 10.42 171 HIS H CA 1
ATOM 1207 C C . HIS A 1 171 ? 55.878 80.521 89.322 1.00 10.00 171 HIS H C 1
ATOM 1208 O O . HIS A 1 171 ? 56.764 80.912 90.072 1.00 10.00 171 HIS H O 1
ATOM 1215 N N . PRO A 1 172 ? 56.013 80.357 88.001 1.00 30.08 172 PRO H N 1
ATOM 1216 C CA . PRO A 1 172 ? 57.238 80.669 87.279 1.00 20.11 172 PRO H CA 1
ATOM 1217 C C . PRO A 1 172 ? 57.509 82.150 87.044 1.00 43.42 172 PRO H C 1
ATOM 1218 O O . PRO A 1 172 ? 56.647 82.950 86.658 1.00 24.04 172 PRO H O 1
ATOM 1222 N N . GLY A 1 173 ? 58.728 82.504 87.411 1.00 16.88 173 GLY H N 1
ATOM 1223 C CA . GLY A 1 173 ? 59.206 83.860 87.349 1.00 10.00 173 GLY H CA 1
ATOM 1224 C C . GLY A 1 173 ? 59.993 84.088 86.089 1.00 11.55 173 GLY H C 1
ATOM 1225 O O . GLY A 1 173 ? 60.118 85.217 85.571 1.00 40.00 173 GLY H O 1
ATOM 1226 N N . ALA A 1 174 ? 60.459 82.996 85.537 1.00 10.00 174 ALA H N 1
ATOM 1227 C CA . ALA A 1 174 ? 61.377 83.115 84.415 1.00 10.00 174 ALA H CA 1
ATOM 1228 C C . ALA A 1 174 ? 61.510 81.848 83.613 1.00 10.00 174 ALA H C 1
ATOM 1229 O O . ALA A 1 174 ? 60.971 80.810 84.011 1.00 17.55 174 ALA H O 1
ATOM 1231 N N . ALA A 1 175 ? 62.359 81.891 82.570 1.00 10.82 175 ALA H N 1
ATOM 1232 C CA . ALA A 1 175 ? 62.591 80.692 81.755 1.00 21.35 175 ALA H CA 1
ATOM 1233 C C . ALA A 1 175 ? 63.089 79.506 82.576 1.00 14.00 175 ALA H C 1
ATOM 1234 O O . ALA A 1 175 ? 62.723 78.357 82.365 1.00 43.12 175 ALA H O 1
ATOM 1236 N N . ALA A 1 176 ? 64.033 79.814 83.458 1.00 50.00 176 ALA H N 1
ATOM 1237 C CA . ALA A 1 176 ? 64.698 78.877 84.348 1.00 33.54 176 ALA H CA 1
ATOM 1238 C C . ALA A 1 176 ? 64.376 79.050 85.831 1.00 30.53 176 ALA H C 1
ATOM 1239 O O . ALA A 1 176 ? 65.123 78.555 86.669 1.00 10.67 176 ALA H O 1
ATOM 1241 N N . THR A 1 177 ? 63.333 79.788 86.189 1.00 50.00 177 THR H N 1
ATOM 1242 C CA . THR A 1 177 ? 63.135 80.016 87.603 1.00 26.25 177 THR H CA 1
ATOM 1243 C C . THR A 1 177 ? 61.670 80.069 87.970 1.00 22.99 177 THR H C 1
ATOM 1244 O O . THR A 1 177 ? 60.869 80.782 87.344 1.00 39.68 177 THR H O 1
ATOM 1248 N N . HIS A 1 178 ? 61.362 79.377 89.066 1.00 12.69 178 HIS H N 1
ATOM 1249 C CA . HIS A 1 178 ? 59.999 79.331 89.531 1.00 38.33 178 HIS H CA 1
ATOM 1250 C C . HIS A 1 178 ? 59.935 79.328 91.030 1.00 34.63 178 HIS H C 1
ATOM 1251 O O . HIS A 1 178 ? 60.907 79.027 91.728 1.00 10.00 178 HIS H O 1
ATOM 1258 N N . TYR A 1 179 ? 58.794 79.808 91.478 1.00 22.52 179 TYR H N 1
ATOM 1259 C CA . TYR A 1 179 ? 58.485 79.848 92.869 1.00 10.00 179 TYR H CA 1
ATOM 1260 C C . TYR A 1 179 ? 57.539 78.750 93.217 1.00 10.00 179 TYR H C 1
ATOM 1261 O O . TYR A 1 179 ? 56.318 78.861 93.110 1.00 21.92 179 TYR H O 1
ATOM 1270 N N . LEU A 1 180 ? 58.179 77.682 93.605 1.00 21.52 180 LEU H N 1
ATOM 1271 C CA . LEU A 1 180 ? 57.569 76.510 94.147 1.00 50.00 180 LEU H CA 1
ATOM 1272 C C . LEU A 1 180 ? 57.278 76.962 95.563 1.00 10.00 180 LEU H C 1
ATOM 1273 O O . LEU A 1 180 ? 57.900 76.536 96.503 1.00 48.24 180 LEU H O 1
ATOM 1278 N N . GLY A 1 181 ? 56.510 78.048 95.584 1.00 45.15 181 GLY H N 1
ATOM 1279 C CA . GLY A 1 181 ? 56.031 78.834 96.699 1.00 47.74 181 GLY H CA 1
ATOM 1280 C C . GLY A 1 181 ? 55.022 78.119 97.558 1.00 29.93 181 GLY H C 1
ATOM 1281 O O . GLY A 1 181 ? 54.483 77.076 97.206 1.00 50.00 181 GLY H O 1
ATOM 1282 N N . SER A 1 182 ? 54.708 78.771 98.650 1.00 50.00 182 SER H N 1
ATOM 1283 C CA . SER A 1 182 ? 53.940 78.150 99.666 1.00 10.00 182 SER H CA 1
ATOM 1284 C C . SER A 1 182 ? 54.529 76.781 99.969 1.00 50.00 182 SER H C 1
ATOM 1285 O O . SER A 1 182 ? 54.615 75.868 99.154 1.00 10.00 182 SER H O 1
ATOM 1288 N N . CYS A 1 183 ? 55.113 76.750 101.132 1.00 50.00 183 CYS H N 1
ATOM 1289 C CA . CYS A 1 183 ? 55.671 75.577 101.730 1.00 15.73 183 CYS H CA 1
ATOM 1290 C C . CYS A 1 183 ? 55.192 75.785 103.132 1.00 13.36 183 CYS H C 1
ATOM 1291 O O . CYS A 1 183 ? 54.538 76.789 103.437 1.00 50.00 183 CYS H O 1
ATOM 1294 N N . PRO A 1 184 ? 55.583 74.913 104.016 1.00 38.61 184 PRO H N 1
ATOM 1295 C CA . PRO A 1 184 ? 55.273 75.181 105.396 1.00 46.44 184 PRO H CA 1
ATOM 1296 C C . PRO A 1 184 ? 56.164 76.358 105.846 1.00 40.03 184 PRO H C 1
ATOM 1297 O O . PRO A 1 184 ? 55.704 77.357 106.467 1.00 10.38 184 PRO H O 1
ATOM 1301 N N . ALA A 1 185 ? 57.438 76.242 105.423 1.00 50.00 185 ALA H N 1
ATOM 1302 C CA . ALA A 1 185 ? 58.536 77.191 105.609 1.00 12.08 185 ALA H CA 1
ATOM 1303 C C . ALA A 1 185 ? 58.599 78.291 104.540 1.00 50.00 185 ALA H C 1
ATOM 1304 O O . ALA A 1 185 ? 59.606 78.517 103.859 1.00 15.46 185 ALA H O 1
ATOM 1306 N N . SER A 1 186 ? 57.404 78.784 104.277 1.00 50.00 186 SER H N 1
ATOM 1307 C CA . SER A 1 186 ? 57.046 79.865 103.397 1.00 10.00 186 SER H CA 1
ATOM 1308 C C . SER A 1 186 ? 58.028 80.334 102.330 1.00 50.00 186 SER H C 1
ATOM 1309 O O . SER A 1 186 ? 59.065 80.933 102.636 1.00 50.00 186 SER H O 1
ATOM 1312 N N . LEU A 1 187 ? 57.613 80.135 101.074 1.00 11.57 187 LEU H N 1
ATOM 1313 C CA . LEU A 1 187 ? 58.282 80.606 99.847 1.00 23.29 187 LEU H CA 1
ATOM 1314 C C . LEU A 1 187 ? 59.621 80.092 99.338 1.00 10.00 187 LEU H C 1
ATOM 1315 O O . LEU A 1 187 ? 60.671 80.556 99.745 1.00 10.00 187 LEU H O 1
ATOM 1320 N N . ALA A 1 188 ? 59.546 79.231 98.308 1.00 29.77 188 ALA H N 1
ATOM 1321 C CA . ALA A 1 188 ? 60.716 78.653 97.645 1.00 21.67 188 ALA H CA 1
ATOM 1322 C C . ALA A 1 188 ? 61.009 79.104 96.211 1.00 14.95 188 ALA H C 1
ATOM 1323 O O . ALA A 1 188 ? 60.124 79.130 95.348 1.00 28.14 188 ALA H O 1
ATOM 1325 N N . ALA A 1 189 ? 62.276 79.457 95.965 1.00 10.00 189 ALA H N 1
ATOM 1326 C CA . ALA A 1 189 ? 62.763 79.835 94.657 1.00 22.87 189 ALA H CA 1
ATOM 1327 C C . ALA A 1 189 ? 63.688 78.751 94.125 1.00 10.00 189 ALA H C 1
ATOM 1328 O O . ALA A 1 189 ? 64.730 78.496 94.724 1.00 14.14 189 ALA H O 1
ATOM 1330 N N . SER A 1 190 ? 63.278 78.063 93.058 1.00 41.41 190 SER H N 1
ATOM 1331 C CA . SER A 1 190 ? 64.126 77.051 92.468 1.00 10.00 190 SER H CA 1
ATOM 1332 C C . SER A 1 190 ? 64.579 77.532 91.100 1.00 10.00 190 SER H C 1
ATOM 1333 O O . SER A 1 190 ? 63.803 78.045 90.296 1.00 20.14 190 SER H O 1
ATOM 1336 N N . ASP A 1 191 ? 65.859 77.398 90.890 1.00 23.67 191 ASP H N 1
ATOM 1337 C CA . ASP A 1 191 ? 66.466 77.746 89.649 1.00 18.25 191 ASP H CA 1
ATOM 1338 C C . ASP A 1 191 ? 67.009 76.483 89.036 1.00 30.92 191 ASP H C 1
ATOM 1339 O O . ASP A 1 191 ? 67.995 75.929 89.507 1.00 10.00 191 ASP H O 1
ATOM 1344 N N . LEU A 1 192 ? 66.288 76.004 88.034 1.00 50.00 192 LEU H N 1
ATOM 1345 C CA . LEU A 1 192 ? 66.588 74.744 87.407 1.00 38.03 192 LEU H CA 1
ATOM 1346 C C . LEU A 1 192 ? 67.659 74.796 86.323 1.00 14.39 192 LEU H C 1
ATOM 1347 O O . LEU A 1 192 ? 67.983 73.795 85.690 1.00 50.00 192 LEU H O 1
ATOM 1352 N N . ALA A 1 193 ? 68.231 75.968 86.124 1.00 42.66 193 ALA H N 1
ATOM 1353 C CA . ALA A 1 193 ? 69.180 76.242 85.046 1.00 50.00 193 ALA H CA 1
ATOM 1354 C C . ALA A 1 193 ? 70.456 75.433 84.945 1.00 50.00 193 ALA H C 1
ATOM 1355 O O . ALA A 1 193 ? 70.868 74.726 85.876 1.00 30.31 193 ALA H O 1
ATOM 1357 N N . ALA A 1 194 ? 71.075 75.622 83.764 1.00 50.00 194 ALA H N 1
ATOM 1358 C CA . ALA A 1 194 ? 72.326 74.961 83.449 1.00 50.00 194 ALA H CA 1
ATOM 1359 C C . ALA A 1 194 ? 72.127 73.485 83.701 1.00 50.00 194 ALA H C 1
ATOM 1360 O O . ALA A 1 194 ? 71.173 72.843 83.212 1.00 50.00 194 ALA H O 1
ATOM 1362 N N . ALA A 1 195 ? 73.050 72.984 84.514 1.00 50.00 195 ALA H N 1
ATOM 1363 C CA . ALA A 1 195 ? 72.987 71.623 84.946 1.00 50.00 195 ALA H CA 1
ATOM 1364 C C . ALA A 1 195 ? 71.924 71.355 86.024 1.00 50.00 195 ALA H C 1
ATOM 1365 O O . ALA A 1 195 ? 71.017 70.557 85.781 1.00 50.00 195 ALA H O 1
ATOM 1367 N N . PRO A 1 196 ? 72.030 72.032 87.195 1.00 40.13 196 PRO H N 1
ATOM 1368 C CA . PRO A 1 196 ? 71.237 71.798 88.436 1.00 50.00 196 PRO H CA 1
ATOM 1369 C C . PRO A 1 196 ? 69.913 72.503 88.824 1.00 50.00 196 PRO H C 1
ATOM 1370 O O . PRO A 1 196 ? 69.200 73.168 88.035 1.00 50.00 196 PRO H O 1
ATOM 1374 N N . ALA A 1 197 ? 69.698 72.404 90.180 1.00 37.85 197 ALA H N 1
ATOM 1375 C CA . ALA A 1 197 ? 68.584 72.979 90.955 1.00 50.00 197 ALA H CA 1
ATOM 1376 C C . ALA A 1 197 ? 69.093 73.571 92.285 1.00 25.16 197 ALA H C 1
ATOM 1377 O O . ALA A 1 197 ? 69.587 72.852 93.143 1.00 50.00 197 ALA H O 1
ATOM 1379 N N . ALA A 1 198 ? 68.974 74.907 92.445 1.00 50.00 198 ALA H N 1
ATOM 1380 C CA . ALA A 1 198 ? 69.444 75.607 93.646 1.00 10.00 198 ALA H CA 1
ATOM 1381 C C . ALA A 1 198 ? 68.544 75.562 94.857 1.00 10.14 198 ALA H C 1
ATOM 1382 O O . ALA A 1 198 ? 68.908 74.969 95.871 1.00 50.00 198 ALA H O 1
ATOM 1384 N N . ALA A 1 199 ? 67.376 76.169 94.771 1.00 34.31 199 ALA H N 1
ATOM 1385 C CA . ALA A 1 199 ? 66.457 76.137 95.896 1.00 44.37 199 ALA H CA 1
ATOM 1386 C C . ALA A 1 199 ? 66.932 76.979 97.080 1.00 10.00 199 ALA H C 1
ATOM 1387 O O . ALA A 1 199 ? 67.632 76.496 97.958 1.00 26.80 199 ALA H O 1
ATOM 1389 N N . GLY A 1 200 ? 66.346 78.177 97.187 1.00 50.00 200 GLY H N 1
ATOM 1390 C CA . GLY A 1 200 ? 66.586 79.187 98.237 1.00 39.10 200 GLY H CA 1
ATOM 1391 C C . GLY A 1 200 ? 65.230 79.641 98.848 1.00 32.63 200 GLY H C 1
ATOM 1392 O O . GLY A 1 200 ? 64.244 79.826 98.141 1.00 20.17 200 GLY H O 1
ATOM 1393 N N . ILE A 1 201 ? 65.166 79.654 100.185 1.00 10.00 201 ILE H N 1
ATOM 1394 C CA . ILE A 1 201 ? 63.962 79.926 100.962 1.00 39.95 201 ILE H CA 1
ATOM 1395 C C . ILE A 1 201 ? 63.716 81.369 101.427 1.00 10.00 201 ILE H C 1
ATOM 1396 O O . ILE A 1 201 ? 64.574 82.047 101.981 1.00 50.00 201 ILE H O 1
ATOM 1401 N N . VAL A 1 202 ? 62.516 81.856 101.202 1.00 28.42 202 VAL H N 1
ATOM 1402 C CA . VAL A 1 202 ? 62.094 83.202 101.527 1.00 10.00 202 VAL H CA 1
ATOM 1403 C C . VAL A 1 202 ? 61.953 83.537 103.010 1.00 26.46 202 VAL H C 1
ATOM 1404 O O . VAL A 1 202 ? 62.104 82.685 103.880 1.00 18.10 202 VAL H O 1
ATOM 1408 N N . GLY A 1 203 ? 61.764 84.824 103.321 1.00 17.72 203 GLY H N 1
ATOM 1409 C CA . GLY A 1 203 ? 61.550 85.224 104.700 1.00 37.90 203 GLY H CA 1
ATOM 1410 C C . GLY A 1 203 ? 60.084 84.995 105.023 1.00 23.30 203 GLY H C 1
ATOM 1411 O O . GLY A 1 203 ? 59.246 85.806 104.657 1.00 50.00 203 GLY H O 1
ATOM 1412 N N . ALA A 1 204 ? 59.802 83.925 105.752 1.00 13.91 204 ALA H N 1
ATOM 1413 C CA . ALA A 1 204 ? 58.449 83.491 106.093 1.00 21.63 204 ALA H CA 1
ATOM 1414 C C . ALA A 1 204 ? 57.361 84.547 106.282 1.00 26.85 204 ALA H C 1
ATOM 1415 O O . ALA A 1 204 ? 57.314 85.211 107.310 1.00 10.00 204 ALA H O 1
ATOM 1417 N N . GLN A 1 205 ? 56.454 84.639 105.294 1.00 50.00 205 GLN H N 1
ATOM 1418 C CA . GLN A 1 205 ? 55.259 85.454 105.388 1.00 10.00 205 GLN H CA 1
ATOM 1419 C C . GLN A 1 205 ? 54.244 84.594 106.101 1.00 10.00 205 GLN H C 1
ATOM 1420 O O . GLN A 1 205 ? 54.523 83.436 106.297 1.00 33.10 205 GLN H O 1
ATOM 1426 N N . CYS A 1 206 ? 53.103 85.126 106.466 1.00 10.00 206 CYS H N 1
ATOM 1427 C CA . CYS A 1 206 ? 52.070 84.326 107.125 1.00 32.53 206 CYS H CA 1
ATOM 1428 C C . CYS A 1 206 ? 52.531 83.404 108.253 1.00 10.00 206 CYS H C 1
ATOM 1429 O O . CYS A 1 206 ? 53.609 82.807 108.275 1.00 40.15 206 CYS H O 1
ATOM 1432 N N . THR A 1 207 ? 51.628 83.239 109.189 1.00 24.11 207 THR H N 1
ATOM 1433 C CA . THR A 1 207 ? 51.848 82.420 110.339 1.00 10.00 207 THR H CA 1
ATOM 1434 C C . THR A 1 207 ? 51.101 81.101 110.193 1.00 28.64 207 THR H C 1
ATOM 1435 O O . THR A 1 207 ? 50.203 80.986 109.361 1.00 49.77 207 THR H O 1
ATOM 1439 N N . GLY A 1 208 ? 51.429 80.116 111.015 1.00 25.63 208 GLY H N 1
ATOM 1440 C CA . GLY A 1 208 ? 50.764 78.822 110.951 1.00 10.00 208 GLY H CA 1
ATOM 1441 C C . GLY A 1 208 ? 49.265 78.923 111.221 1.00 50.00 208 GLY H C 1
ATOM 1442 O O . GLY A 1 208 ? 48.514 78.003 110.918 1.00 39.17 208 GLY H O 1
ATOM 1443 N N . ALA A 1 209 ? 48.842 80.018 111.845 1.00 47.90 209 ALA H N 1
ATOM 1444 C CA . ALA A 1 209 ? 47.436 80.239 112.146 1.00 49.92 209 ALA H CA 1
ATOM 1445 C C . ALA A 1 209 ? 46.586 80.678 110.926 1.00 27.59 209 ALA H C 1
ATOM 1446 O O . ALA A 1 209 ? 45.406 80.352 110.829 1.00 29.76 209 ALA H O 1
ATOM 1448 N N . GLN A 1 210 ? 47.209 81.418 109.986 1.00 11.94 210 GLN H N 1
ATOM 1449 C CA . GLN A 1 210 ? 46.621 81.904 108.737 1.00 10.00 210 GLN H CA 1
ATOM 1450 C C . GLN A 1 210 ? 46.663 80.818 107.672 1.00 10.00 210 GLN H C 1
ATOM 1451 O O . GLN A 1 210 ? 47.738 80.302 107.368 1.00 14.99 210 GLN H O 1
ATOM 1457 N N . ASN A 1 211 ? 45.489 80.436 107.151 1.00 16.17 211 ASN H N 1
ATOM 1458 C CA . ASN A 1 211 ? 45.361 79.390 106.126 1.00 17.59 211 ASN H CA 1
ATOM 1459 C C . ASN A 1 211 ? 45.195 79.893 104.667 1.00 10.00 211 ASN H C 1
ATOM 1460 O O . ASN A 1 211 ? 44.206 80.532 104.302 1.00 12.17 211 ASN H O 1
ATOM 1465 N N . CYS A 1 212 ? 46.178 79.603 103.819 1.00 10.00 212 CYS H N 1
ATOM 1466 C CA . CYS A 1 212 ? 46.190 79.985 102.417 1.00 10.00 212 CYS H CA 1
ATOM 1467 C C . CYS A 1 212 ? 45.357 79.049 101.558 1.00 37.35 212 CYS H C 1
ATOM 1468 O O . CYS A 1 212 ? 45.643 77.857 101.460 1.00 20.70 212 CYS H O 1
ATOM 1471 N N . SER A 1 213 ? 44.401 79.599 100.830 1.00 47.54 213 SER H N 1
ATOM 1472 C CA . SER A 1 213 ? 43.560 78.760 99.996 1.00 22.93 213 SER H CA 1
ATOM 1473 C C . SER A 1 213 ? 44.373 77.993 98.946 1.00 14.30 213 SER H C 1
ATOM 1474 O O . SER A 1 213 ? 45.478 78.388 98.548 1.00 12.01 213 SER H O 1
ATOM 1477 N N . SER A 1 214 ? 43.804 76.877 98.498 1.00 10.00 214 SER H N 1
ATOM 1478 C CA . SER A 1 214 ? 44.401 76.063 97.439 1.00 10.00 214 SER H CA 1
ATOM 1479 C C . SER A 1 214 ? 44.341 76.763 96.078 1.00 10.00 214 SER H C 1
ATOM 1480 O O . SER A 1 214 ? 44.886 76.250 95.106 1.00 10.00 214 SER H O 1
ATOM 1483 N N . GLN A 1 215 ? 43.731 77.961 95.963 1.00 14.87 215 GLN H N 1
ATOM 1484 C CA . GLN A 1 215 ? 43.614 78.595 94.628 1.00 16.41 215 GLN H CA 1
ATOM 1485 C C . GLN A 1 215 ? 43.991 80.093 94.608 1.00 16.80 215 GLN H C 1
ATOM 1486 O O . GLN A 1 215 ? 43.146 80.976 94.614 1.00 10.00 215 GLN H O 1
ATOM 1492 N N . ALA A 1 216 ? 45.264 80.406 94.466 1.00 10.00 216 ALA H N 1
ATOM 1493 C CA . ALA A 1 216 ? 45.662 81.784 94.371 1.00 11.39 216 ALA H CA 1
ATOM 1494 C C . ALA A 1 216 ? 45.648 82.273 92.932 1.00 31.36 216 ALA H C 1
ATOM 1495 O O . ALA A 1 216 ? 45.768 81.478 92.009 1.00 17.04 216 ALA H O 1
ATOM 1497 N N . ALA A 1 217 ? 45.451 83.568 92.713 1.00 10.00 217 ALA H N 1
ATOM 1498 C CA . ALA A 1 217 ? 45.512 84.033 91.362 1.00 10.00 217 ALA H CA 1
ATOM 1499 C C . ALA A 1 217 ? 46.948 84.467 91.109 1.00 10.00 217 ALA H C 1
ATOM 1500 O O . ALA A 1 217 ? 47.619 84.903 92.024 1.00 11.19 217 ALA H O 1
ATOM 1502 N N . GLN A 1 218 ? 47.414 84.408 89.883 1.00 14.44 218 GLN H N 1
ATOM 1503 C CA . GLN A 1 218 ? 48.784 84.781 89.555 1.00 15.50 218 GLN H CA 1
ATOM 1504 C C . GLN A 1 218 ? 48.915 85.223 88.116 1.00 10.00 218 GLN H C 1
ATOM 1505 O O . GLN A 1 218 ? 48.393 84.582 87.227 1.00 13.41 218 GLN H O 1
ATOM 1511 N N . ALA A 1 219 ? 49.514 86.389 87.917 1.00 21.32 219 ALA H N 1
ATOM 1512 C CA . ALA A 1 219 ? 49.752 86.931 86.589 1.00 10.00 219 ALA H CA 1
ATOM 1513 C C . ALA A 1 219 ? 51.176 86.648 86.127 1.00 11.92 219 ALA H C 1
ATOM 1514 O O . ALA A 1 219 ? 52.106 87.344 86.514 1.00 12.40 219 ALA H O 1
ATOM 1516 N N . ASN A 1 220 ? 51.336 85.663 85.260 1.00 35.78 220 ASN H N 1
ATOM 1517 C CA . ASN A 1 220 ? 52.644 85.332 84.721 1.00 10.00 220 ASN H CA 1
ATOM 1518 C C . ASN A 1 220 ? 53.249 86.607 84.071 1.00 10.15 220 ASN H C 1
ATOM 1519 O O . ASN A 1 220 ? 54.348 87.014 84.434 1.00 10.00 220 ASN H O 1
ATOM 1524 N N . TYR A 1 221 ? 52.515 87.333 83.195 1.00 13.06 221 TYR H N 1
ATOM 1525 C CA . TYR A 1 221 ? 53.045 88.548 82.526 1.00 10.00 221 TYR H CA 1
ATOM 1526 C C . TYR A 1 221 ? 53.781 89.546 83.415 1.00 21.69 221 TYR H C 1
ATOM 1527 O O . TYR A 1 221 ? 54.826 90.090 83.030 1.00 44.15 221 TYR H O 1
ATOM 1536 N N . PRO A 1 222 ? 53.269 89.752 84.624 1.00 10.00 222 PRO H N 1
ATOM 1537 C CA . PRO A 1 222 ? 53.875 90.668 85.576 1.00 20.68 222 PRO H CA 1
ATOM 1538 C C . PRO A 1 222 ? 53.779 90.042 86.966 1.00 15.82 222 PRO H C 1
ATOM 1539 O O . PRO A 1 222 ? 52.876 90.381 87.714 1.00 39.73 222 PRO H O 1
ATOM 1543 N N . GLY A 1 223 ? 54.800 89.280 87.337 1.00 10.00 223 GLY H N 1
ATOM 1544 C CA . GLY A 1 223 ? 54.914 88.516 88.571 1.00 40.90 223 GLY H CA 1
ATOM 1545 C C . GLY A 1 223 ? 53.993 88.868 89.736 1.00 23.57 223 GLY H C 1
ATOM 1546 O O . GLY A 1 223 ? 54.470 89.065 90.850 1.00 18.80 223 GLY H O 1
ATOM 1547 N N . MET A 1 224 ? 52.672 88.935 89.468 1.00 17.75 224 MET H N 1
ATOM 1548 C CA . MET A 1 224 ? 51.715 89.253 90.511 1.00 12.50 224 MET H CA 1
ATOM 1549 C C . MET A 1 224 ? 50.961 88.048 91.108 1.00 16.34 224 MET H C 1
ATOM 1550 O O . MET A 1 224 ? 49.990 87.545 90.539 1.00 17.09 224 MET H O 1
ATOM 1555 N N . LEU A 1 225 ? 51.401 87.572 92.271 1.00 21.23 225 LEU H N 1
ATOM 1556 C CA . LEU A 1 225 ? 50.740 86.452 92.944 1.00 50.00 225 LEU H CA 1
ATOM 1557 C C . LEU A 1 225 ? 49.891 87.034 94.085 1.00 15.42 225 LEU H C 1
ATOM 1558 O O . LEU A 1 225 ? 50.434 87.683 94.990 1.00 28.52 225 LEU H O 1
ATOM 1563 N N . VAL A 1 226 ? 48.588 86.769 94.113 1.00 13.74 226 VAL H N 1
ATOM 1564 C CA . VAL A 1 226 ? 47.757 87.330 95.167 1.00 10.00 226 VAL H CA 1
ATOM 1565 C C . VAL A 1 226 ? 47.058 86.131 95.804 1.00 37.08 226 VAL H C 1
ATOM 1566 O O . VAL A 1 226 ? 46.371 85.361 95.119 1.00 10.00 226 VAL H O 1
ATOM 1570 N N . TRP A 1 227 ? 47.292 85.944 97.117 1.00 19.10 227 TRP H N 1
ATOM 1571 C CA . TRP A 1 227 ? 46.849 84.745 97.818 1.00 19.59 227 TRP H CA 1
ATOM 1572 C C . TRP A 1 227 ? 46.030 85.076 99.053 1.00 22.68 227 TRP H C 1
ATOM 1573 O O . TRP A 1 227 ? 46.544 85.449 100.114 1.00 10.00 227 TRP H O 1
ATOM 1584 N N . ALA A 1 228 ? 44.730 84.843 98.887 1.00 10.00 228 ALA H N 1
ATOM 1585 C CA . ALA A 1 228 ? 43.734 85.094 99.900 1.00 16.52 228 ALA H CA 1
ATOM 1586 C C . ALA A 1 228 ? 43.774 84.026 101.005 1.00 25.61 228 ALA H C 1
ATOM 1587 O O . ALA A 1 228 ? 44.153 82.888 100.763 1.00 10.00 228 ALA H O 1
ATOM 1589 N N . VAL A 1 229 ? 43.468 84.386 102.254 1.00 21.43 229 VAL H N 1
ATOM 1590 C CA . VAL A 1 229 ? 43.460 83.395 103.314 1.00 10.00 229 VAL H CA 1
ATOM 1591 C C . VAL A 1 229 ? 42.052 82.915 103.499 1.00 10.00 229 VAL H C 1
ATOM 1592 O O . VAL A 1 229 ? 41.147 83.418 102.862 1.00 14.57 229 VAL H O 1
ATOM 1596 N N . ALA A 1 230 ? 41.783 82.028 104.438 1.00 18.98 230 ALA H N 1
ATOM 1597 C CA . ALA A 1 230 ? 40.393 81.627 104.690 1.00 21.86 230 ALA H CA 1
ATOM 1598 C C . ALA A 1 230 ? 39.517 82.822 105.068 1.00 10.00 230 ALA H C 1
ATOM 1599 O O . ALA A 1 230 ? 38.321 82.669 105.242 1.00 10.00 230 ALA H O 1
ATOM 1601 N N . SER A 1 231 ? 40.160 84.002 105.066 1.00 22.21 231 SER H N 1
ATOM 1602 C CA . SER A 1 231 ? 39.628 85.350 105.236 1.00 50.00 231 SER H CA 1
ATOM 1603 C C . SER A 1 231 ? 40.307 86.415 104.312 1.00 50.00 231 SER H C 1
ATOM 1604 O O . SER A 1 231 ? 39.760 86.639 103.232 1.00 10.00 231 SER H O 1
ATOM 1607 N N . SER A 1 232 ? 41.567 86.909 104.559 1.00 50.00 232 SER H N 1
ATOM 1608 C CA . SER A 1 232 ? 42.174 87.949 103.697 1.00 10.00 232 SER H CA 1
ATOM 1609 C C . SER A 1 232 ? 43.622 87.948 103.143 1.00 26.44 232 SER H C 1
ATOM 1610 O O . SER A 1 232 ? 44.502 87.365 103.741 1.00 23.13 232 SER H O 1
ATOM 1613 N N . ILE A 1 233 ? 43.810 88.747 102.052 1.00 14.82 233 ILE H N 1
ATOM 1614 C CA . ILE A 1 233 ? 44.914 88.944 101.062 1.00 27.82 233 ILE H CA 1
ATOM 1615 C C . ILE A 1 233 ? 46.375 89.335 101.356 1.00 50.00 233 ILE H C 1
ATOM 1616 O O . ILE A 1 233 ? 46.683 90.507 101.605 1.00 24.31 233 ILE H O 1
ATOM 1621 N N . LEU A 1 234 ? 47.267 88.358 101.069 1.00 10.00 234 LEU H N 1
ATOM 1622 C CA . LEU A 1 234 ? 48.733 88.449 101.048 1.00 10.00 234 LEU H CA 1
ATOM 1623 C C . LEU A 1 234 ? 49.150 88.653 99.565 1.00 50.00 234 LEU H C 1
ATOM 1624 O O . LEU A 1 234 ? 48.775 87.843 98.716 1.00 16.96 234 LEU H O 1
ATOM 1629 N N . GLN A 1 235 ? 50.042 89.604 99.262 1.00 13.77 235 GLN H N 1
ATOM 1630 C CA . GLN A 1 235 ? 50.537 89.852 97.908 1.00 10.00 235 GLN H CA 1
ATOM 1631 C C . GLN A 1 235 ? 52.070 89.840 97.806 1.00 10.97 235 GLN H C 1
ATOM 1632 O O . GLN A 1 235 ? 52.773 90.419 98.651 1.00 28.10 235 GLN H O 1
ATOM 1638 N N . GLY A 1 236 ? 52.583 89.241 96.712 1.00 11.17 236 GLY H N 1
ATOM 1639 C CA . GLY A 1 236 ? 54.020 89.133 96.456 1.00 10.00 236 GLY H CA 1
ATOM 1640 C C . GLY A 1 236 ? 54.373 89.395 94.995 1.00 10.00 236 GLY H C 1
ATOM 1641 O O . GLY A 1 236 ? 53.626 88.994 94.080 1.00 10.90 236 GLY H O 1
ATOM 1642 N N . ASP A 1 237 ? 55.426 90.214 94.804 1.00 10.00 237 ASP H N 1
ATOM 1643 C CA . ASP A 1 237 ? 56.002 90.584 93.514 1.00 50.00 237 ASP H CA 1
ATOM 1644 C C . ASP A 1 237 ? 57.162 89.715 93.166 1.00 42.87 237 ASP H C 1
ATOM 1645 O O . ASP A 1 237 ? 58.171 89.744 93.859 1.00 30.93 237 ASP H O 1
ATOM 1650 N N . ILE A 1 238 ? 56.923 88.898 92.146 1.00 18.34 238 ILE H N 1
ATOM 1651 C CA . ILE A 1 238 ? 57.879 87.961 91.686 1.00 12.97 238 ILE H CA 1
ATOM 1652 C C . ILE A 1 238 ? 58.654 88.291 90.425 1.00 12.54 238 ILE H C 1
ATOM 1653 O O . ILE A 1 238 ? 58.118 88.501 89.345 1.00 50.00 238 ILE H O 1
ATOM 1658 N N . PRO A 1 239 ? 59.961 88.322 90.635 1.00 50.00 239 PRO H N 1
ATOM 1659 C CA . PRO A 1 239 ? 60.920 88.451 89.613 1.00 50.00 239 PRO H CA 1
ATOM 1660 C C . PRO A 1 239 ? 61.999 87.448 90.007 1.00 21.11 239 PRO H C 1
ATOM 1661 O O . PRO A 1 239 ? 61.975 86.715 90.989 1.00 32.75 239 PRO H O 1
ATOM 1665 N N . ALA A 1 240 ? 62.931 87.457 89.159 1.00 50.00 240 ALA H N 1
ATOM 1666 C CA . ALA A 1 240 ? 64.055 86.631 89.006 1.00 50.00 240 ALA H CA 1
ATOM 1667 C C . ALA A 1 240 ? 64.732 86.480 90.251 1.00 50.00 240 ALA H C 1
ATOM 1668 O O . ALA A 1 240 ? 65.347 85.498 90.678 1.00 50.00 240 ALA H O 1
ATOM 1670 N N . ALA A 1 241 ? 64.885 87.724 90.501 1.00 50.00 241 ALA H N 1
ATOM 1671 C CA . ALA A 1 241 ? 65.511 88.132 91.654 1.00 50.00 241 ALA H CA 1
ATOM 1672 C C . ALA A 1 241 ? 64.430 88.169 92.724 1.00 50.00 241 ALA H C 1
ATOM 1673 O O . ALA A 1 241 ? 63.590 89.066 92.775 1.00 50.00 241 ALA H O 1
ATOM 1675 N N . GLY A 1 242 ? 64.425 87.109 93.511 1.00 29.33 242 GLY H N 1
ATOM 1676 C CA . GLY A 1 242 ? 63.573 86.961 94.657 1.00 36.18 242 GLY H CA 1
ATOM 1677 C C . GLY A 1 242 ? 62.157 87.518 94.603 1.00 35.52 242 GLY H C 1
ATOM 1678 O O . GLY A 1 242 ? 61.695 88.213 93.711 1.00 17.48 242 GLY H O 1
ATOM 1679 N N . ALA A 1 243 ? 61.428 87.145 95.623 1.00 31.96 243 ALA H N 1
ATOM 1680 C CA . ALA A 1 243 ? 60.087 87.602 95.791 1.00 17.39 243 ALA H CA 1
ATOM 1681 C C . ALA A 1 243 ? 60.115 88.854 96.635 1.00 50.00 243 ALA H C 1
ATOM 1682 O O . ALA A 1 243 ? 60.979 88.999 97.499 1.00 27.10 243 ALA H O 1
ATOM 1684 N N . THR A 1 244 ? 59.109 89.712 96.510 1.00 35.59 244 THR H N 1
ATOM 1685 C CA . THR A 1 244 ? 59.103 90.830 97.415 1.00 10.00 244 THR H CA 1
ATOM 1686 C C . THR A 1 244 ? 57.678 91.025 97.944 1.00 43.35 244 THR H C 1
ATOM 1687 O O . THR A 1 244 ? 56.697 91.077 97.202 1.00 13.52 244 THR H O 1
ATOM 1691 N N . MET A 1 245 ? 57.539 90.985 99.267 1.00 10.00 245 MET H N 1
ATOM 1692 C CA . MET A 1 245 ? 56.234 91.138 99.889 1.00 14.58 245 MET H CA 1
ATOM 1693 C C . MET A 1 245 ? 55.708 92.562 100.000 1.00 50.00 245 MET H C 1
ATOM 1694 O O . MET A 1 245 ? 56.447 93.527 100.212 1.00 35.24 245 MET H O 1
ATOM 1699 N N . LYS A 1 246 ? 54.405 92.649 99.786 1.00 17.65 246 LYS H N 1
ATOM 1700 C CA . LYS A 1 246 ? 53.617 93.870 99.865 1.00 30.43 246 LYS H CA 1
ATOM 1701 C C . LYS A 1 246 ? 52.702 93.804 101.072 1.00 22.99 246 LYS H C 1
ATOM 1702 O O . LYS A 1 246 ? 52.322 92.725 101.530 1.00 27.21 246 LYS H O 1
ATOM 1708 N N . ALA A 1 247 ? 52.335 94.962 101.590 1.00 32.75 247 ALA H N 1
ATOM 1709 C CA . ALA A 1 247 ? 51.495 94.993 102.764 1.00 12.36 247 ALA H CA 1
ATOM 1710 C C . ALA A 1 247 ? 50.189 94.241 102.551 1.00 17.49 247 ALA H C 1
ATOM 1711 O O . ALA A 1 247 ? 49.562 94.390 101.497 1.00 23.07 247 ALA H O 1
ATOM 1713 N N . ALA A 1 248 ? 49.774 93.439 103.546 1.00 42.98 248 ALA H N 1
ATOM 1714 C CA . ALA A 1 248 ? 48.530 92.685 103.457 1.00 50.00 248 ALA H CA 1
ATOM 1715 C C . ALA A 1 248 ? 47.294 93.575 103.442 1.00 33.00 248 ALA H C 1
ATOM 1716 O O . ALA A 1 248 ? 47.237 94.624 104.085 1.00 33.42 248 ALA H O 1
ATOM 1718 N N . ILE A 1 249 ? 46.255 93.088 102.791 1.00 10.00 249 ILE H N 1
ATOM 1719 C CA . ILE A 1 249 ? 44.998 93.800 102.729 1.00 10.00 249 ILE H CA 1
ATOM 1720 C C . ILE A 1 249 ? 43.906 92.804 103.053 1.00 17.15 249 ILE H C 1
ATOM 1721 O O . ILE A 1 249 ? 44.052 91.609 102.794 1.00 11.75 249 ILE H O 1
ATOM 1726 N N . ASP A 1 250 ? 42.893 93.301 103.768 1.00 10.00 250 ASP H N 1
ATOM 1727 C CA . ASP A 1 250 ? 41.725 92.550 104.142 1.00 10.00 250 ASP H CA 1
ATOM 1728 C C . ASP A 1 250 ? 40.601 92.811 103.139 1.00 50.00 250 ASP H C 1
ATOM 1729 O O . ASP A 1 250 ? 40.158 93.948 102.943 1.00 17.43 250 ASP H O 1
ATOM 1734 N N . GLY A 1 251 ? 40.167 91.766 102.444 1.00 10.00 251 GLY H N 1
ATOM 1735 C CA . GLY A 1 251 ? 39.097 91.863 101.460 1.00 10.00 251 GLY H CA 1
ATOM 1736 C C . GLY A 1 251 ? 37.735 92.258 102.056 1.00 10.00 251 GLY H C 1
ATOM 1737 O O . GLY A 1 251 ? 36.910 92.835 101.370 1.00 20.76 251 GLY H O 1
ATOM 1738 N N . ASN A 1 252 ? 37.468 91.889 103.316 1.00 13.66 252 ASN H N 1
ATOM 1739 C CA . ASN A 1 252 ? 36.224 92.198 103.999 1.00 17.44 252 ASN H CA 1
ATOM 1740 C C . ASN A 1 252 ? 36.272 93.355 104.995 1.00 29.77 252 ASN H C 1
ATOM 1741 O O . ASN A 1 252 ? 37.118 93.420 105.887 1.00 10.24 252 ASN H O 1
ATOM 1746 N N . GLU A 1 253 ? 35.264 94.208 104.861 1.00 36.69 253 GLU H N 1
ATOM 1747 C CA . GLU A 1 253 ? 35.062 95.379 105.668 1.00 34.34 253 GLU H CA 1
ATOM 1748 C C . GLU A 1 253 ? 34.568 95.047 107.060 1.00 38.94 253 GLU H C 1
ATOM 1749 O O . GLU A 1 253 ? 33.361 94.969 107.267 1.00 40.92 253 GLU H O 1
ATOM 1755 N N . SER A 1 254 ? 35.557 94.769 107.917 1.00 18.26 254 SER H N 1
ATOM 1756 C CA . SER A 1 254 ? 35.531 94.522 109.355 1.00 35.90 254 SER H CA 1
ATOM 1757 C C . SER A 1 254 ? 34.208 94.138 109.987 1.00 21.03 254 SER H C 1
ATOM 1758 O O . SER A 1 254 ? 34.136 93.201 110.782 1.00 50.00 254 SER H O 1
ATOM 1761 N N . GLY A 1 255 ? 33.195 94.953 109.725 1.00 44.72 255 GLY H N 1
ATOM 1762 C CA . GLY A 1 255 ? 31.858 94.712 110.197 1.00 10.00 255 GLY H CA 1
ATOM 1763 C C . GLY A 1 255 ? 31.288 93.495 109.475 1.00 50.00 255 GLY H C 1
ATOM 1764 O O . GLY A 1 255 ? 30.522 92.713 110.041 1.00 18.65 255 GLY H O 1
ATOM 1765 N N . ARG A 1 256 ? 31.702 93.332 108.207 1.00 50.00 256 ARG H N 1
ATOM 1766 C CA . ARG A 1 256 ? 31.298 92.189 107.387 1.00 25.90 256 ARG H CA 1
ATOM 1767 C C . ARG A 1 256 ? 31.800 90.889 108.052 1.00 10.00 256 ARG H C 1
ATOM 1768 O O . ARG A 1 256 ? 31.088 89.891 108.143 1.00 14.90 256 ARG H O 1
ATOM 1776 N N . LYS A 1 257 ? 33.051 90.934 108.535 1.00 50.00 257 LYS H N 1
ATOM 1777 C CA . LYS A 1 257 ? 33.754 89.837 109.212 1.00 11.17 257 LYS H CA 1
ATOM 1778 C C . LYS A 1 257 ? 32.996 89.274 110.422 1.00 20.76 257 LYS H C 1
ATOM 1779 O O . LYS A 1 257 ? 32.980 88.071 110.648 1.00 27.26 257 LYS H O 1
ATOM 1785 N N . ALA A 1 258 ? 32.406 90.136 111.241 1.00 20.69 258 ALA H N 1
ATOM 1786 C CA . ALA A 1 258 ? 31.680 89.678 112.418 1.00 26.30 258 ALA H CA 1
ATOM 1787 C C . ALA A 1 258 ? 30.314 89.199 112.030 1.00 30.44 258 ALA H C 1
ATOM 1788 O O . ALA A 1 258 ? 29.670 88.390 112.712 1.00 28.66 258 ALA H O 1
ATOM 1790 N N . ASP A 1 259 ? 29.876 89.790 110.944 1.00 19.54 259 ASP H N 1
ATOM 1791 C CA . ASP A 1 259 ? 28.605 89.491 110.358 1.00 10.00 259 ASP H CA 1
ATOM 1792 C C . ASP A 1 259 ? 28.683 88.174 109.572 1.00 10.57 259 ASP H C 1
ATOM 1793 O O . ASP A 1 259 ? 27.756 87.786 108.857 1.00 10.00 259 ASP H O 1
ATOM 1798 N N . ASN A 1 260 ? 29.824 87.497 109.694 1.00 12.43 260 ASN H N 1
ATOM 1799 C CA . ASN A 1 260 ? 30.021 86.203 109.061 1.00 28.50 260 ASN H CA 1
ATOM 1800 C C . ASN A 1 260 ? 30.564 86.124 107.630 1.00 10.00 260 ASN H C 1
ATOM 1801 O O . ASN A 1 260 ? 30.592 85.052 107.039 1.00 43.69 260 ASN H O 1
ATOM 1806 N N . PHE A 1 261 ? 31.004 87.209 107.024 1.00 10.00 261 PHE H N 1
ATOM 1807 C CA . PHE A 1 261 ? 31.579 87.066 105.684 1.00 10.00 261 PHE H CA 1
ATOM 1808 C C . PHE A 1 261 ? 32.949 86.380 105.652 1.00 12.56 261 PHE H C 1
ATOM 1809 O O . PHE A 1 261 ? 33.793 86.658 106.505 1.00 20.04 261 PHE H O 1
ATOM 1817 N N . ARG A 1 262 ? 33.192 85.594 104.584 1.00 10.00 262 ARG H N 1
ATOM 1818 C CA . ARG A 1 262 ? 34.453 84.877 104.291 1.00 10.00 262 ARG H CA 1
ATOM 1819 C C . ARG A 1 262 ? 34.508 84.341 102.868 1.00 12.74 262 ARG H C 1
ATOM 1820 O O . ARG A 1 262 ? 33.479 84.114 102.239 1.00 36.70 262 ARG H O 1
ATOM 1828 N N . SER A 1 263 ? 35.703 84.170 102.317 1.00 10.00 263 SER H N 1
ATOM 1829 C CA . SER A 1 263 ? 35.757 83.686 100.950 1.00 10.00 263 SER H CA 1
ATOM 1830 C C . SER A 1 263 ? 35.114 82.292 100.767 1.00 10.00 263 SER H C 1
ATOM 1831 O O . SER A 1 263 ? 35.035 81.536 101.725 1.00 10.00 263 SER H O 1
ATOM 1834 N N . ALA A 1 264 ? 34.726 81.987 99.515 1.00 17.73 264 ALA H N 1
ATOM 1835 C CA . ALA A 1 264 ? 34.025 80.796 98.996 1.00 11.74 264 ALA H CA 1
ATOM 1836 C C . ALA A 1 264 ? 34.744 79.487 98.766 1.00 50.00 264 ALA H C 1
ATOM 1837 O O . ALA A 1 264 ? 35.737 79.178 99.426 1.00 31.84 264 ALA H O 1
ATOM 1839 N N . GLY A 1 265 ? 34.215 78.759 97.735 1.00 15.83 265 GLY H N 1
ATOM 1840 C CA . GLY A 1 265 ? 34.737 77.434 97.364 1.00 12.50 265 GLY H CA 1
ATOM 1841 C C . GLY A 1 265 ? 35.187 77.354 95.902 1.00 19.80 265 GLY H C 1
ATOM 1842 O O . GLY A 1 265 ? 34.508 77.819 95.013 1.00 50.00 265 GLY H O 1
ATOM 1843 N N . PHE A 1 266 ? 36.325 76.703 95.663 1.00 31.68 266 PHE H N 1
ATOM 1844 C CA . PHE A 1 266 ? 36.899 76.636 94.316 1.00 12.04 266 PHE H CA 1
ATOM 1845 C C . PHE A 1 266 ? 37.813 77.768 93.874 1.00 10.00 266 PHE H C 1
ATOM 1846 O O . PHE A 1 266 ? 38.573 78.311 94.658 1.00 10.55 266 PHE H O 1
ATOM 1854 N N . GLN A 1 267 ? 37.770 78.112 92.622 1.00 10.00 267 GLN H N 1
ATOM 1855 C CA . GLN A 1 267 ? 38.589 79.196 92.121 1.00 10.00 267 GLN H CA 1
ATOM 1856 C C . GLN A 1 267 ? 38.011 80.555 92.550 1.00 10.00 267 GLN H C 1
ATOM 1857 O O . GLN A 1 267 ? 37.383 81.291 91.773 1.00 14.15 267 GLN H O 1
ATOM 1863 N N . MET A 1 268 ? 38.293 80.926 93.806 1.00 12.52 268 MET H N 1
ATOM 1864 C CA . MET A 1 268 ? 37.810 82.124 94.497 1.00 16.41 268 MET H CA 1
ATOM 1865 C C . MET A 1 268 ? 38.361 83.472 94.061 1.00 13.34 268 MET H C 1
ATOM 1866 O O . MET A 1 268 ? 37.681 84.499 94.175 1.00 10.00 268 MET H O 1
ATOM 1871 N N . VAL A 1 269 ? 39.653 83.499 93.769 1.00 10.00 269 VAL H N 1
ATOM 1872 C CA . VAL A 1 269 ? 40.332 84.731 93.364 1.00 50.00 269 VAL H CA 1
ATOM 1873 C C . VAL A 1 269 ? 40.607 84.834 91.870 1.00 10.00 269 VAL H C 1
ATOM 1874 O O . VAL A 1 269 ? 40.917 83.825 91.230 1.00 38.14 269 VAL H O 1
ATOM 1878 N N . ALA A 1 270 ? 40.646 86.087 91.404 1.00 26.10 270 ALA H N 1
ATOM 1879 C CA . ALA A 1 270 ? 40.989 86.520 90.038 1.00 10.00 270 ALA H CA 1
ATOM 1880 C C . ALA A 1 270 ? 41.636 87.892 90.158 1.00 10.00 270 ALA H C 1
ATOM 1881 O O . ALA A 1 270 ? 41.322 88.596 91.104 1.00 10.24 270 ALA H O 1
ATOM 1883 N N . LYS A 1 271 ? 42.527 88.270 89.243 1.00 16.12 271 LYS H N 1
ATOM 1884 C CA . LYS A 1 271 ? 43.254 89.545 89.286 1.00 10.00 271 LYS H CA 1
ATOM 1885 C C . LYS A 1 271 ? 43.377 90.105 87.892 1.00 10.00 271 LYS H C 1
ATOM 1886 O O . LYS A 1 271 ? 43.878 89.393 87.013 1.00 29.37 271 LYS H O 1
ATOM 1892 N N . LEU A 1 272 ? 42.884 91.334 87.651 1.00 21.91 272 LEU H N 1
ATOM 1893 C CA . LEU A 1 272 ? 43.046 91.903 86.322 1.00 10.00 272 LEU H CA 1
ATOM 1894 C C . LEU A 1 272 ? 44.336 92.679 86.297 1.00 11.39 272 LEU H C 1
ATOM 1895 O O . LEU A 1 272 ? 44.595 93.483 87.179 1.00 10.00 272 LEU H O 1
ATOM 1900 N N . LYS A 1 273 ? 45.183 92.357 85.330 1.00 18.38 273 LYS H N 1
ATOM 1901 C CA . LYS A 1 273 ? 46.478 92.991 85.233 1.00 50.00 273 LYS H CA 1
ATOM 1902 C C . LYS A 1 273 ? 46.564 94.433 84.730 1.00 22.38 273 LYS H C 1
ATOM 1903 O O . LYS A 1 273 ? 47.341 95.174 85.288 1.00 13.81 273 LYS H O 1
ATOM 1909 N N . ASN A 1 274 ? 45.808 94.820 83.690 1.00 24.63 274 ASN H N 1
ATOM 1910 C CA . ASN A 1 274 ? 45.866 96.171 83.109 1.00 10.00 274 ASN H CA 1
ATOM 1911 C C . ASN A 1 274 ? 45.542 97.200 84.170 1.00 44.79 274 ASN H C 1
ATOM 1912 O O . ASN A 1 274 ? 46.038 98.336 84.200 1.00 29.71 274 ASN H O 1
ATOM 1917 N N . THR A 1 275 ? 44.635 96.770 85.029 1.00 12.20 275 THR H N 1
ATOM 1918 C CA . THR A 1 275 ? 44.341 97.471 86.245 1.00 10.00 275 THR H CA 1
ATOM 1919 C C . THR A 1 275 ? 45.069 96.761 87.355 1.00 10.00 275 THR H C 1
ATOM 1920 O O . THR A 1 275 ? 45.843 95.838 87.123 1.00 26.96 275 THR H O 1
ATOM 1924 N N . ASP A 1 276 ? 44.761 97.088 88.565 1.00 10.00 276 ASP H N 1
ATOM 1925 C CA . ASP A 1 276 ? 45.440 96.423 89.637 1.00 20.98 276 ASP H CA 1
ATOM 1926 C C . ASP A 1 276 ? 44.341 96.046 90.582 1.00 10.00 276 ASP H C 1
ATOM 1927 O O . ASP A 1 276 ? 44.243 96.544 91.701 1.00 11.13 276 ASP H O 1
ATOM 1932 N N . GLY A 1 277 ? 43.365 95.383 89.963 1.00 25.55 277 GLY H N 1
ATOM 1933 C CA . GLY A 1 277 ? 42.182 94.942 90.656 1.00 10.00 277 GLY H CA 1
ATOM 1934 C C . GLY A 1 277 ? 42.155 93.464 90.965 1.00 10.00 277 GLY H C 1
ATOM 1935 O O . GLY A 1 277 ? 42.498 92.630 90.115 1.00 34.10 277 GLY H O 1
ATOM 1936 N N . ILE A 1 278 ? 41.740 93.190 92.206 1.00 10.00 278 ILE H N 1
ATOM 1937 C CA . ILE A 1 278 ? 41.455 91.880 92.706 1.00 10.00 278 ILE H CA 1
ATOM 1938 C C . ILE A 1 278 ? 39.964 91.548 92.800 1.00 10.00 278 ILE H C 1
ATOM 1939 O O . ILE A 1 278 ? 39.200 92.315 93.369 1.00 10.00 278 ILE H O 1
ATOM 1944 N N . MET A 1 279 ? 39.540 90.426 92.186 1.00 25.18 279 MET H N 1
ATOM 1945 C CA . MET A 1 279 ? 38.175 89.919 92.297 1.00 26.11 279 MET H CA 1
ATOM 1946 C C . MET A 1 279 ? 38.136 88.793 93.336 1.00 10.00 279 MET H C 1
ATOM 1947 O O . MET A 1 279 ? 38.985 87.927 93.285 1.00 10.00 279 MET H O 1
ATOM 1952 N N . ILE A 1 280 ? 37.151 88.791 94.250 1.00 15.14 280 ILE H N 1
ATOM 1953 C CA . ILE A 1 280 ? 37.100 87.804 95.330 1.00 10.00 280 ILE H CA 1
ATOM 1954 C C . ILE A 1 280 ? 35.667 87.334 95.632 1.00 25.94 280 ILE H C 1
ATOM 1955 O O . ILE A 1 280 ? 34.748 88.111 95.905 1.00 10.00 280 ILE H O 1
ATOM 1960 N N . LEU A 1 281 ? 35.455 86.029 95.495 1.00 10.00 281 LEU H N 1
ATOM 1961 C CA . LEU A 1 281 ? 34.164 85.451 95.814 1.00 10.00 281 LEU H CA 1
ATOM 1962 C C . LEU A 1 281 ? 34.014 85.392 97.322 1.00 50.00 281 LEU H C 1
ATOM 1963 O O . LEU A 1 281 ? 34.856 84.758 97.980 1.00 10.49 281 LEU H O 1
ATOM 1968 N N . THR A 1 282 ? 32.876 85.896 97.829 1.00 13.52 282 THR H N 1
ATOM 1969 C CA . THR A 1 282 ? 32.626 85.863 99.260 1.00 13.86 282 THR H CA 1
ATOM 1970 C C . THR A 1 282 ? 31.174 85.655 99.589 1.00 10.00 282 THR H C 1
ATOM 1971 O O . THR A 1 282 ? 30.310 85.808 98.748 1.00 24.50 282 THR H O 1
ATOM 1975 N N . VAL A 1 283 ? 30.936 85.360 100.853 1.00 17.25 283 VAL H N 1
ATOM 1976 C CA . VAL A 1 283 ? 29.611 85.184 101.421 1.00 10.00 283 VAL H CA 1
ATOM 1977 C C . VAL A 1 283 ? 29.673 84.825 102.897 1.00 10.58 283 VAL H C 1
ATOM 1978 O O . VAL A 1 283 ? 30.755 84.715 103.516 1.00 10.00 283 VAL H O 1
ATOM 1982 N N . GLU A 1 284 ? 28.492 84.801 103.490 1.00 10.00 284 GLU H N 1
ATOM 1983 C CA . GLU A 1 284 ? 28.312 84.414 104.866 1.00 32.40 284 GLU H CA 1
ATOM 1984 C C . GLU A 1 284 ? 28.453 82.893 104.969 1.00 18.73 284 GLU H C 1
ATOM 1985 O O . GLU A 1 284 ? 27.521 82.189 104.632 1.00 15.11 284 GLU H O 1
ATOM 1991 N N . HIS A 1 285 ? 29.699 82.473 105.305 1.00 50.00 285 HIS H N 1
ATOM 1992 C CA . HIS A 1 285 ? 30.276 81.128 105.459 1.00 39.27 285 HIS H CA 1
ATOM 1993 C C . HIS A 1 285 ? 30.432 80.609 106.903 1.00 12.03 285 HIS H C 1
ATOM 1994 O O . HIS A 1 285 ? 29.560 80.857 107.691 1.00 19.95 285 HIS H O 1
ATOM 2001 N N . SER A 1 286 ? 31.516 79.808 107.200 1.00 50.00 286 SER H N 1
ATOM 2002 C CA . SER A 1 286 ? 31.785 79.221 108.530 1.00 13.91 286 SER H CA 1
ATOM 2003 C C . SER A 1 286 ? 33.026 78.261 108.603 1.00 50.00 286 SER H C 1
ATOM 2004 O O . SER A 1 286 ? 34.092 78.634 109.123 1.00 41.47 286 SER H O 1
ATOM 2007 N N . ARG A 1 287 ? 32.876 77.014 108.098 1.00 50.00 287 ARG H N 1
ATOM 2008 C CA . ARG A 1 287 ? 33.904 75.961 107.888 1.00 50.00 287 ARG H CA 1
ATOM 2009 C C . ARG A 1 287 ? 33.496 75.376 106.558 1.00 38.69 287 ARG H C 1
ATOM 2010 O O . ARG A 1 287 ? 33.837 74.273 106.170 1.00 10.00 287 ARG H O 1
ATOM 2018 N N . SER A 1 288 ? 32.584 76.106 105.971 1.00 33.22 288 SER H N 1
ATOM 2019 C CA . SER A 1 288 ? 32.036 75.808 104.690 1.00 10.00 288 SER H CA 1
ATOM 2020 C C . SER A 1 288 ? 32.898 76.409 103.578 1.00 10.00 288 SER H C 1
ATOM 2021 O O . SER A 1 288 ? 32.408 77.011 102.636 1.00 11.50 288 SER H O 1
ATOM 2024 N N . CYS A 1 289 ? 34.213 76.274 103.758 1.00 10.00 289 CYS H N 1
ATOM 2025 C CA . CYS A 1 289 ? 35.207 76.808 102.860 1.00 10.00 289 CYS H CA 1
ATOM 2026 C C . CYS A 1 289 ? 35.039 76.487 101.375 1.00 12.03 289 CYS H C 1
ATOM 2027 O O . CYS A 1 289 ? 35.295 77.314 100.513 1.00 10.00 289 CYS H O 1
ATOM 2030 N N . LEU A 1 290 ? 34.613 75.272 101.057 1.00 21.05 290 LEU H N 1
ATOM 2031 C CA . LEU A 1 290 ? 34.448 74.798 99.690 1.00 10.00 290 LEU H CA 1
ATOM 2032 C C . LEU A 1 290 ? 33.100 75.037 99.006 1.00 42.91 290 LEU H C 1
ATOM 2033 O O . LEU A 1 290 ? 32.921 74.564 97.880 1.00 10.54 290 LEU H O 1
ATOM 2038 N N . ALA A 1 291 ? 32.131 75.665 99.701 1.00 29.42 291 ALA H N 1
ATOM 2039 C CA . ALA A 1 291 ? 30.783 75.909 99.184 1.00 10.00 291 ALA H CA 1
ATOM 2040 C C . ALA A 1 291 ? 30.681 77.157 98.292 1.00 17.93 291 ALA H C 1
ATOM 2041 O O . ALA A 1 291 ? 31.610 77.975 98.293 1.00 28.92 291 ALA H O 1
ATOM 2043 N N . ALA A 1 292 ? 29.573 77.293 97.525 1.00 16.81 292 ALA H N 1
ATOM 2044 C CA . ALA A 1 292 ? 29.318 78.399 96.581 1.00 10.00 292 ALA H CA 1
ATOM 2045 C C . ALA A 1 292 ? 28.954 79.751 97.187 1.00 14.01 292 ALA H C 1
ATOM 2046 O O . ALA A 1 292 ? 28.378 79.856 98.278 1.00 28.50 292 ALA H O 1
ATOM 2048 N N . ALA A 1 293 ? 29.358 80.803 96.460 1.00 10.00 293 ALA H N 1
ATOM 2049 C CA . ALA A 1 293 ? 29.142 82.155 96.918 1.00 50.00 293 ALA H CA 1
ATOM 2050 C C . ALA A 1 293 ? 28.176 82.912 96.027 1.00 12.36 293 ALA H C 1
ATOM 2051 O O . ALA A 1 293 ? 28.135 82.658 94.830 1.00 19.70 293 ALA H O 1
ATOM 2053 N N . GLU A 1 294 ? 27.347 83.791 96.635 1.00 24.07 294 GLU H N 1
ATOM 2054 C CA . GLU A 1 294 ? 26.373 84.581 95.898 1.00 10.00 294 GLU H CA 1
ATOM 2055 C C . GLU A 1 294 ? 26.938 85.969 95.558 1.00 11.01 294 GLU H C 1
ATOM 2056 O O . GLU A 1 294 ? 26.311 86.714 94.797 1.00 13.41 294 GLU H O 1
ATOM 2062 N N . ASN A 1 295 ? 28.113 86.326 96.107 1.00 10.00 295 ASN H N 1
ATOM 2063 C CA . ASN A 1 295 ? 28.681 87.673 95.947 1.00 10.00 295 ASN H CA 1
ATOM 2064 C C . ASN A 1 295 ? 30.168 87.739 95.539 1.00 20.96 295 ASN H C 1
ATOM 2065 O O . ASN A 1 295 ? 30.949 86.799 95.772 1.00 10.00 295 ASN H O 1
ATOM 2070 N N . THR A 1 296 ? 30.584 88.930 95.032 1.00 14.14 296 THR H N 1
ATOM 2071 C CA . THR A 1 296 ? 31.962 89.193 94.586 1.00 28.58 296 THR H CA 1
ATOM 2072 C C . THR A 1 296 ? 32.414 90.626 94.911 1.00 10.00 296 THR H C 1
ATOM 2073 O O . THR A 1 296 ? 31.747 91.598 94.592 1.00 15.30 296 THR H O 1
ATOM 2077 N N . SER A 1 297 ? 33.501 90.780 95.649 1.00 10.00 297 SER H N 1
ATOM 2078 C CA . SER A 1 297 ? 33.971 92.115 95.955 1.00 11.74 297 SER H CA 1
ATOM 2079 C C . SER A 1 297 ? 35.213 92.441 95.152 1.00 33.27 297 SER H C 1
ATOM 2080 O O . SER A 1 297 ? 36.048 91.550 94.964 1.00 20.63 297 SER H O 1
ATOM 2083 N N . SER A 1 298 ? 35.251 93.640 94.570 1.00 22.18 298 SER H N 1
ATOM 2084 C CA . SER A 1 298 ? 36.391 94.098 93.779 1.00 27.75 298 SER H CA 1
ATOM 2085 C C . SER A 1 298 ? 37.236 95.025 94.649 1.00 29.34 298 SER H C 1
ATOM 2086 O O . SER A 1 298 ? 36.707 95.948 95.279 1.00 18.53 298 SER H O 1
ATOM 2089 N N . VAL A 1 299 ? 38.550 94.886 94.580 1.00 10.00 299 VAL H N 1
ATOM 2090 C CA . VAL A 1 299 ? 39.431 95.683 95.402 1.00 25.87 299 VAL H CA 1
ATOM 2091 C C . VAL A 1 299 ? 40.585 96.275 94.601 1.00 10.00 299 VAL H C 1
ATOM 2092 O O . VAL A 1 299 ? 40.935 95.709 93.588 1.00 10.18 299 VAL H O 1
ATOM 2096 N N . THR A 1 300 ? 41.120 97.452 95.000 1.00 18.73 300 THR H N 1
ATOM 2097 C CA . THR A 1 300 ? 42.285 98.027 94.316 1.00 11.65 300 THR H CA 1
ATOM 2098 C C . THR A 1 300 ? 43.508 97.357 94.923 1.00 50.00 300 THR H C 1
ATOM 2099 O O . THR A 1 300 ? 43.742 97.422 96.127 1.00 50.00 300 THR H O 1
ATOM 2103 N N . ALA A 1 301 ? 44.310 96.721 94.108 1.00 12.64 301 ALA H N 1
ATOM 2104 C CA . ALA A 1 301 ? 45.451 96.025 94.651 1.00 14.35 301 ALA H CA 1
ATOM 2105 C C . ALA A 1 301 ? 46.504 96.886 95.308 1.00 10.00 301 ALA H C 1
ATOM 2106 O O . ALA A 1 301 ? 47.286 96.359 96.107 1.00 17.79 301 ALA H O 1
ATOM 2108 N N . SER A 1 302 ? 46.579 98.166 94.933 1.00 15.03 302 SER H N 1
ATOM 2109 C CA . SER A 1 302 ? 47.608 99.049 95.487 1.00 28.51 302 SER H CA 1
ATOM 2110 C C . SER A 1 302 ? 47.156 99.653 96.813 1.00 34.22 302 SER H C 1
ATOM 2111 O O . SER A 1 302 ? 47.872 99.649 97.818 1.00 50.00 302 SER H O 1
ATOM 2114 N N . VAL A 1 303 ? 45.951 100.194 96.742 1.00 21.29 303 VAL H N 1
ATOM 2115 C CA . VAL A 1 303 ? 45.158 100.827 97.792 1.00 10.00 303 VAL H CA 1
ATOM 2116 C C . VAL A 1 303 ? 44.035 99.854 98.111 1.00 50.00 303 VAL H C 1
ATOM 2117 O O . VAL A 1 303 ? 43.046 99.852 97.394 1.00 50.00 303 VAL H O 1
ATOM 2121 N N . GLY A 1 304 ? 44.158 99.034 99.148 1.00 29.68 304 GLY H N 1
ATOM 2122 C CA . GLY A 1 304 ? 43.177 97.978 99.436 1.00 10.00 304 GLY H CA 1
ATOM 2123 C C . GLY A 1 304 ? 41.712 98.386 99.522 1.00 36.12 304 GLY H C 1
ATOM 2124 O O . GLY A 1 304 ? 40.924 97.749 100.236 1.00 18.62 304 GLY H O 1
ATOM 2125 N N . GLN A 1 305 ? 41.343 99.462 98.821 1.00 10.00 305 GLN H N 1
ATOM 2126 C CA . GLN A 1 305 ? 39.987 99.949 98.861 1.00 13.51 305 GLN H CA 1
ATOM 2127 C C . GLN A 1 305 ? 39.004 99.248 97.954 1.00 10.00 305 GLN H C 1
ATOM 2128 O O . GLN A 1 305 ? 39.373 98.910 96.836 1.00 29.83 305 GLN H O 1
ATOM 2134 N N . THR A 1 306 ? 37.758 99.083 98.445 1.00 36.81 306 THR H N 1
ATOM 2135 C CA . THR A 1 306 ? 36.709 98.436 97.676 1.00 12.62 306 THR H CA 1
ATOM 2136 C C . THR A 1 306 ? 36.089 99.381 96.686 1.00 10.00 306 THR H C 1
ATOM 2137 O O . THR A 1 30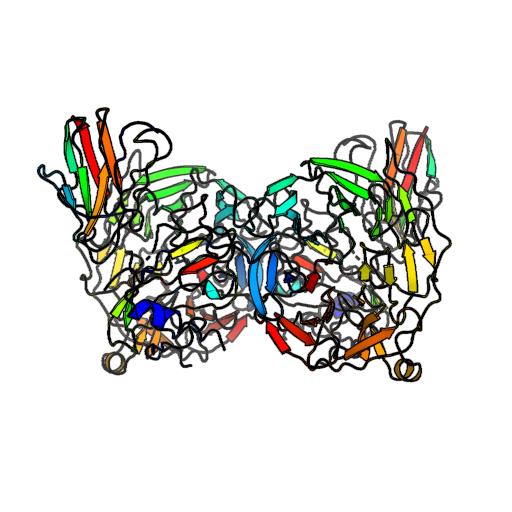6 ? 35.568 100.431 97.031 1.00 50.00 306 THR H O 1
ATOM 2141 N N . SER A 1 307 ? 36.224 98.979 95.447 1.00 17.58 307 SER H N 1
ATOM 2142 C CA . SER A 1 307 ? 35.728 99.701 94.317 1.00 24.92 307 SER H CA 1
ATOM 2143 C C . SER A 1 307 ? 34.382 99.155 93.964 1.00 10.00 307 SER H C 1
ATOM 2144 O O . SER A 1 307 ? 33.558 99.809 93.301 1.00 23.74 307 SER H O 1
ATOM 2147 N N . GLY A 1 308 ? 34.176 97.913 94.381 1.00 39.82 308 GLY H N 1
ATOM 2148 C CA . GLY A 1 308 ? 32.970 97.258 93.929 1.00 17.28 308 GLY H CA 1
ATOM 2149 C C . GLY A 1 308 ? 32.292 96.264 94.849 1.00 10.00 308 GLY H C 1
ATOM 2150 O O . GLY A 1 308 ? 32.839 95.659 95.768 1.00 10.00 308 GLY H O 1
ATOM 2151 N N . PRO A 1 309 ? 31.036 96.132 94.440 1.00 50.00 309 PRO H N 1
ATOM 2152 C CA . PRO A 1 309 ? 29.864 95.439 94.995 1.00 27.91 309 PRO H CA 1
ATOM 2153 C C . PRO A 1 309 ? 29.699 93.930 94.799 1.00 10.00 309 PRO H C 1
ATOM 2154 O O . PRO A 1 309 ? 30.067 93.124 95.645 1.00 50.00 309 PRO H O 1
ATOM 2158 N N . ILE A 1 310 ? 28.971 93.654 93.733 1.00 38.26 310 ILE H N 1
ATOM 2159 C CA . ILE A 1 310 ? 28.593 92.420 93.053 1.00 14.14 310 ILE H CA 1
ATOM 2160 C C . ILE A 1 310 ? 27.798 91.249 93.654 1.00 25.16 310 ILE H C 1
ATOM 2161 O O . ILE A 1 310 ? 28.340 90.281 94.229 1.00 10.00 310 ILE H O 1
ATOM 2166 N N . SER A 1 311 ? 26.476 91.341 93.445 1.00 10.00 311 SER H N 1
ATOM 2167 C CA . SER A 1 311 ? 25.511 90.301 93.717 1.00 10.00 311 SER H CA 1
ATOM 2168 C C . SER A 1 311 ? 25.364 89.511 92.444 1.00 15.40 311 SER H C 1
ATOM 2169 O O . SER A 1 311 ? 24.715 89.960 91.518 1.00 35.14 311 SER H O 1
ATOM 2172 N N . ASN A 1 312 ? 25.948 88.334 92.407 1.00 10.00 312 ASN H N 1
ATOM 2173 C CA . ASN A 1 312 ? 25.894 87.539 91.202 1.00 10.00 312 ASN H CA 1
ATOM 2174 C C . ASN A 1 312 ? 24.527 86.988 90.814 1.00 13.05 312 ASN H C 1
ATOM 2175 O O . ASN A 1 312 ? 24.311 86.629 89.660 1.00 29.83 312 ASN H O 1
ATOM 2180 N N . GLY A 1 313 ? 23.587 86.878 91.743 1.00 10.00 313 GLY H N 1
ATOM 2181 C CA . GLY A 1 313 ? 22.298 86.307 91.373 1.00 20.53 313 GLY H CA 1
ATOM 2182 C C . GLY A 1 313 ? 22.317 84.780 91.228 1.00 27.29 313 GLY H C 1
ATOM 2183 O O . GLY A 1 313 ? 21.301 84.149 90.962 1.00 23.29 313 GLY H O 1
ATOM 2184 N N . HIS A 1 314 ? 23.475 84.165 91.437 1.00 10.00 314 HIS H N 1
ATOM 2185 C CA . HIS A 1 314 ? 23.542 82.725 91.387 1.00 10.00 314 HIS H CA 1
ATOM 2186 C C . HIS A 1 314 ? 24.612 82.221 92.323 1.00 10.00 314 HIS H C 1
ATOM 2187 O O . HIS A 1 314 ? 25.458 82.977 92.764 1.00 10.00 314 HIS H O 1
ATOM 2194 N N . ASP A 1 315 ? 24.480 80.940 92.648 1.00 10.00 315 ASP H N 1
ATOM 2195 C CA . ASP A 1 315 ? 25.393 80.186 93.485 1.00 30.59 315 ASP H CA 1
ATOM 2196 C C . ASP A 1 315 ? 26.625 79.820 92.656 1.00 30.24 315 ASP H C 1
ATOM 2197 O O . ASP A 1 315 ? 26.640 78.803 91.957 1.00 20.36 315 ASP H O 1
ATOM 2202 N N . SER A 1 316 ? 27.646 80.686 92.707 1.00 39.97 316 SER H N 1
ATOM 2203 C CA . SER A 1 316 ? 28.889 80.522 91.957 1.00 27.55 316 SER H CA 1
ATOM 2204 C C . SER A 1 316 ? 30.041 79.901 92.736 1.00 10.00 316 SER H C 1
ATOM 2205 O O . SER A 1 316 ? 30.259 80.227 93.915 1.00 50.00 316 SER H O 1
ATOM 2208 N N . ASP A 1 317 ? 30.793 79.011 92.086 1.00 10.00 317 ASP H N 1
ATOM 2209 C CA . ASP A 1 317 ? 31.927 78.351 92.722 1.00 10.00 317 ASP H CA 1
ATOM 2210 C C . ASP A 1 317 ? 33.281 78.868 92.259 1.00 16.05 317 ASP H C 1
ATOM 2211 O O . ASP A 1 317 ? 34.297 78.722 92.931 1.00 26.77 317 ASP H O 1
ATOM 2216 N N . ALA A 1 318 ? 33.339 79.364 91.051 1.00 10.00 318 ALA H N 1
ATOM 2217 C CA . ALA A 1 318 ? 34.611 79.783 90.526 1.00 10.00 318 ALA H CA 1
ATOM 2218 C C . ALA A 1 318 ? 34.453 81.011 89.627 1.00 16.74 318 ALA H C 1
ATOM 2219 O O . ALA A 1 318 ? 33.455 81.198 88.907 1.00 10.00 318 ALA H O 1
ATOM 2221 N N . ILE A 1 319 ? 35.478 81.861 89.670 1.00 20.82 319 ILE H N 1
ATOM 2222 C CA . ILE A 1 319 ? 35.510 83.088 88.887 1.00 10.00 319 ILE H CA 1
ATOM 2223 C C . ILE A 1 319 ? 36.870 83.284 88.270 1.00 10.00 319 ILE H C 1
ATOM 2224 O O . ILE A 1 319 ? 37.824 82.593 88.633 1.00 29.06 319 ILE H O 1
ATOM 2229 N N . ILE A 1 320 ? 36.874 84.218 87.330 1.00 10.00 320 ILE H N 1
ATOM 2230 C CA . ILE A 1 320 ? 37.977 84.778 86.554 1.00 13.98 320 ILE H CA 1
ATOM 2231 C C . ILE A 1 320 ? 37.630 85.986 85.709 1.00 15.30 320 ILE H C 1
ATOM 2232 O O . ILE A 1 320 ? 36.489 86.439 85.693 1.00 21.71 320 ILE H O 1
ATOM 2237 N N . ALA A 1 321 ? 38.610 86.502 84.990 1.00 50.00 321 ALA H N 1
ATOM 2238 C CA . ALA A 1 321 ? 38.354 87.682 84.203 1.00 10.00 321 ALA H CA 1
ATOM 2239 C C . ALA A 1 321 ? 39.101 87.657 82.897 1.00 12.90 321 ALA H C 1
ATOM 2240 O O . ALA A 1 321 ? 40.085 86.934 82.727 1.00 29.13 321 ALA H O 1
ATOM 2242 N N . ALA A 1 322 ? 38.530 88.403 81.962 1.00 13.07 322 ALA H N 1
ATOM 2243 C CA . ALA A 1 322 ? 39.114 88.603 80.663 1.00 11.42 322 ALA H CA 1
ATOM 2244 C C . ALA A 1 322 ? 40.259 89.581 80.897 1.00 10.00 322 ALA H C 1
ATOM 2245 O O . ALA A 1 322 ? 40.109 90.617 81.521 1.00 10.00 322 ALA H O 1
ATOM 2247 N N . GLN A 1 323 ? 41.434 89.220 80.485 1.00 24.70 323 GLN H N 1
ATOM 2248 C CA . GLN A 1 323 ? 42.586 90.062 80.647 1.00 10.25 323 GLN H CA 1
ATOM 2249 C C . GLN A 1 323 ? 42.655 91.258 79.696 1.00 10.00 323 GLN H C 1
ATOM 2250 O O . GLN A 1 323 ? 43.746 91.686 79.320 1.00 10.00 323 GLN H O 1
ATOM 2256 N N . ASP A 1 324 ? 41.510 91.766 79.226 1.00 10.00 324 ASP H N 1
ATOM 2257 C CA . ASP A 1 324 ? 41.550 92.897 78.311 1.00 10.00 324 ASP H CA 1
ATOM 2258 C C . ASP A 1 324 ? 41.078 94.270 78.808 1.00 12.31 324 ASP H C 1
ATOM 2259 O O . ASP A 1 324 ? 40.577 94.393 79.908 1.00 50.00 324 ASP H O 1
ATOM 2264 N N . GLY A 1 325 ? 41.171 95.295 77.941 1.00 32.69 325 GLY H N 1
ATOM 2265 C CA . GLY A 1 325 ? 40.795 96.678 78.255 1.00 26.63 325 GLY H CA 1
ATOM 2266 C C . GLY A 1 325 ? 39.477 96.870 79.011 1.00 50.00 325 GLY H C 1
ATOM 2267 O O . GLY A 1 325 ? 39.457 97.539 80.050 1.00 30.19 325 GLY H O 1
ATOM 2268 N N . ALA A 1 326 ? 38.388 96.243 78.553 1.00 11.54 326 ALA H N 1
ATOM 2269 C CA . ALA A 1 326 ? 37.108 96.342 79.252 1.00 11.34 326 ALA H CA 1
ATOM 2270 C C . ALA A 1 326 ? 36.636 94.915 79.471 1.00 10.00 326 ALA H C 1
ATOM 2271 O O . ALA A 1 326 ? 36.088 94.244 78.602 1.00 21.46 326 ALA H O 1
ATOM 2273 N N . SER A 1 327 ? 36.919 94.468 80.678 1.00 17.69 327 SER H N 1
ATOM 2274 C CA . SER A 1 327 ? 36.798 93.100 81.123 1.00 10.00 327 SER H CA 1
ATOM 2275 C C . SER A 1 327 ? 35.440 92.583 81.553 1.00 10.00 327 SER H C 1
ATOM 2276 O O . SER A 1 327 ? 34.635 93.280 82.199 1.00 10.00 327 SER H O 1
ATOM 2279 N N . ASP A 1 328 ? 35.293 91.285 81.245 1.00 10.00 328 ASP H N 1
ATOM 2280 C CA . ASP A 1 328 ? 34.197 90.405 81.616 1.00 19.13 328 ASP H CA 1
ATOM 2281 C C . ASP A 1 328 ? 34.608 89.576 82.822 1.00 10.00 328 ASP H C 1
ATOM 2282 O O . ASP A 1 328 ? 35.712 89.056 82.865 1.00 10.00 328 ASP H O 1
ATOM 2287 N N . ASN A 1 329 ? 33.686 89.403 83.744 1.00 10.00 329 ASN H N 1
ATOM 2288 C CA . ASN A 1 329 ? 33.832 88.568 84.899 1.00 10.00 329 ASN H CA 1
ATOM 2289 C C . ASN A 1 329 ? 33.118 87.270 84.553 1.00 20.92 329 ASN H C 1
ATOM 2290 O O . ASN A 1 329 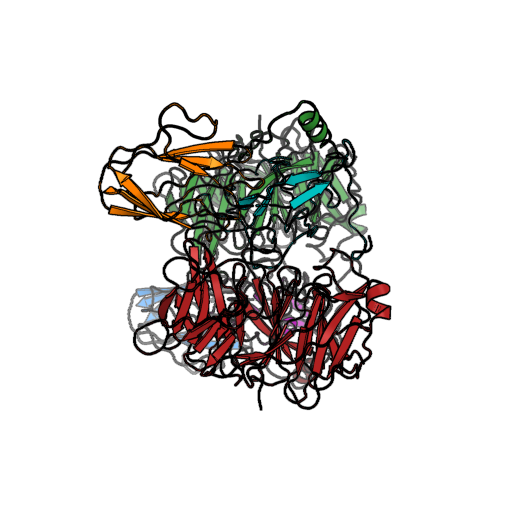? 31.952 87.280 84.139 1.00 16.73 329 ASN H O 1
ATOM 2295 N N . TYR A 1 330 ? 33.835 86.159 84.625 1.00 14.86 330 TYR H N 1
ATOM 2296 C CA . TYR A 1 330 ? 33.238 84.872 84.340 1.00 10.00 330 TYR H CA 1
ATOM 2297 C C . TYR A 1 330 ? 32.819 84.237 85.650 1.00 11.86 330 TYR H C 1
ATOM 2298 O O . TYR A 1 330 ? 33.643 84.080 86.543 1.00 10.00 330 TYR H O 1
ATOM 2307 N N . ALA A 1 331 ? 31.588 83.753 85.718 1.00 10.00 331 ALA H N 1
ATOM 2308 C CA . ALA A 1 331 ? 31.139 83.148 86.942 1.00 10.00 331 ALA H CA 1
ATOM 2309 C C . ALA A 1 331 ? 30.615 81.766 86.660 1.00 11.37 331 ALA H C 1
ATOM 2310 O O . ALA A 1 331 ? 29.610 81.595 85.958 1.00 10.00 331 ALA H O 1
ATOM 2312 N N . ASN A 1 332 ? 31.342 80.780 87.220 1.00 10.00 332 ASN H N 1
ATOM 2313 C CA . ASN A 1 332 ? 31.026 79.366 87.051 1.00 10.00 332 ASN H CA 1
ATOM 2314 C C . ASN A 1 332 ? 30.374 78.664 88.268 1.00 10.00 332 ASN H C 1
ATOM 2315 O O . ASN A 1 332 ? 30.918 78.596 89.364 1.00 14.66 332 ASN H O 1
ATOM 2320 N N . SER A 1 333 ? 29.145 78.186 88.065 1.00 10.00 333 SER H N 1
ATOM 2321 C CA . SER A 1 333 ? 28.427 77.374 89.015 1.00 10.00 333 SER H CA 1
ATOM 2322 C C . SER A 1 333 ? 28.655 75.926 88.645 1.00 10.00 333 SER H C 1
ATOM 2323 O O . SER A 1 333 ? 28.378 75.551 87.513 1.00 10.00 333 SER H O 1
ATOM 2326 N N . ALA A 1 334 ? 29.194 75.133 89.552 1.00 30.62 334 ALA H N 1
ATOM 2327 C CA . ALA A 1 334 ? 29.425 73.740 89.237 1.00 10.00 334 ALA H CA 1
ATOM 2328 C C . ALA A 1 334 ? 28.116 72.953 89.316 1.00 10.00 334 ALA H C 1
ATOM 2329 O O . ALA A 1 334 ? 27.864 72.002 88.598 1.00 20.94 334 ALA H O 1
ATOM 2331 N N . GLY A 1 335 ? 27.251 73.362 90.225 1.00 29.18 335 GLY H N 1
ATOM 2332 C CA . GLY A 1 335 ? 26.003 72.663 90.409 1.00 10.00 335 GLY H CA 1
ATOM 2333 C C . GLY A 1 335 ? 25.031 72.797 89.246 1.00 10.00 335 GLY H C 1
ATOM 2334 O O . GLY A 1 335 ? 24.277 71.906 88.938 1.00 21.30 335 GLY H O 1
ATOM 2335 N N . THR A 1 336 ? 24.960 73.966 88.659 1.00 50.00 336 THR H N 1
ATOM 2336 C CA . THR A 1 336 ? 24.005 74.146 87.599 1.00 16.01 336 THR H CA 1
ATOM 2337 C C . THR A 1 336 ? 24.563 73.982 86.180 1.00 10.00 336 THR H C 1
ATOM 2338 O O . THR A 1 336 ? 23.862 74.141 85.182 1.00 33.97 336 THR H O 1
ATOM 2342 N N . GLU A 1 337 ? 25.870 73.678 86.134 1.00 18.04 337 GLU H N 1
ATOM 2343 C CA . GLU A 1 337 ? 26.720 73.447 84.948 1.00 18.54 337 GLU H CA 1
ATOM 2344 C C . GLU A 1 337 ? 26.631 74.521 83.891 1.00 19.80 337 GLU H C 1
ATOM 2345 O O . GLU A 1 337 ? 26.627 74.249 82.691 1.00 10.00 337 GLU H O 1
ATOM 2351 N N . VAL A 1 338 ? 26.577 75.740 84.371 1.00 16.06 338 VAL H N 1
ATOM 2352 C CA . VAL A 1 338 ? 26.447 76.901 83.541 1.00 50.00 338 VAL H CA 1
ATOM 2353 C C . VAL A 1 338 ? 27.370 78.038 83.965 1.00 25.51 338 VAL H C 1
ATOM 2354 O O . VAL A 1 338 ? 27.726 78.212 85.126 1.00 10.73 338 VAL H O 1
ATOM 2358 N N . LEU A 1 339 ? 27.913 78.668 82.950 1.00 10.00 339 LEU H N 1
ATOM 2359 C CA . LEU A 1 339 ? 28.830 79.767 83.083 1.00 10.00 339 LEU H CA 1
ATOM 2360 C C . LEU A 1 339 ? 28.134 81.094 82.836 1.00 10.00 339 LEU H C 1
ATOM 2361 O O . LEU A 1 339 ? 27.613 81.339 81.749 1.00 10.00 339 LEU H O 1
ATOM 2366 N N . ASP A 1 340 ? 28.083 81.890 83.881 1.00 35.32 340 ASP H N 1
ATOM 2367 C CA . ASP A 1 340 ? 27.432 83.177 83.869 1.00 10.00 340 ASP H CA 1
ATOM 2368 C C . ASP A 1 340 ? 28.460 84.237 83.559 1.00 10.00 340 ASP H C 1
ATOM 2369 O O . ASP A 1 340 ? 29.479 84.338 84.217 1.00 10.16 340 ASP H O 1
ATOM 2374 N N . ILE A 1 341 ? 28.250 84.941 82.461 1.00 12.67 341 ILE H N 1
ATOM 2375 C CA . ILE A 1 341 ? 29.160 85.985 82.051 1.00 10.00 341 ILE H CA 1
ATOM 2376 C C . ILE A 1 341 ? 28.635 87.388 82.305 1.00 45.09 341 ILE H C 1
ATOM 2377 O O . ILE A 1 341 ? 27.560 87.726 81.795 1.00 15.16 341 ILE H O 1
ATOM 2382 N N . TYR A 1 342 ? 29.438 88.209 83.004 1.00 10.00 342 TYR H N 1
ATOM 2383 C CA . TYR A 1 342 ? 29.034 89.571 83.337 1.00 10.00 342 TYR H CA 1
ATOM 2384 C C . TYR A 1 342 ? 30.074 90.575 82.946 1.00 27.63 342 TYR H C 1
ATOM 2385 O O . TYR A 1 342 ? 31.235 90.236 82.729 1.00 10.00 342 TYR H O 1
ATOM 2394 N N . ASP A 1 343 ? 29.594 91.820 82.941 1.00 15.27 343 ASP H N 1
ATOM 2395 C CA . ASP A 1 343 ? 30.423 92.979 82.725 1.00 10.00 343 ASP H CA 1
ATOM 2396 C C . ASP A 1 343 ? 31.059 93.313 84.064 1.00 23.65 343 ASP H C 1
ATOM 2397 O O . ASP A 1 343 ? 30.366 93.539 85.046 1.00 10.68 343 ASP H O 1
ATOM 2402 N N . ALA A 1 344 ? 32.389 93.353 84.114 1.00 10.00 344 ALA H N 1
ATOM 2403 C CA . ALA A 1 344 ? 33.126 93.592 85.340 1.00 10.00 344 ALA H CA 1
ATOM 2404 C C . ALA A 1 344 ? 32.848 94.929 85.999 1.00 12.22 344 ALA H C 1
ATOM 2405 O O . ALA A 1 344 ? 33.588 95.361 86.878 1.00 16.61 344 ALA H O 1
ATOM 2407 N N . ALA A 1 345 ? 31.706 95.476 85.607 1.00 50.00 345 ALA H N 1
ATOM 2408 C CA . ALA A 1 345 ? 31.117 96.703 86.077 1.00 50.00 345 ALA H CA 1
ATOM 2409 C C . ALA A 1 345 ? 29.613 96.456 86.320 1.00 29.51 345 ALA H C 1
ATOM 2410 O O . ALA A 1 345 ? 28.755 97.208 85.859 1.00 12.67 345 ALA H O 1
ATOM 2412 N N . SER A 1 346 ? 29.324 95.299 86.982 1.00 18.35 346 SER H N 1
ATOM 2413 C CA . SER A 1 346 ? 28.012 94.815 87.417 1.00 10.00 346 SER H CA 1
ATOM 2414 C C . SER A 1 346 ? 27.181 93.733 86.669 1.00 25.24 346 SER H C 1
ATOM 2415 O O . SER A 1 346 ? 27.108 92.582 87.083 1.00 34.38 346 SER H O 1
ATOM 2418 N N . ASP A 1 347 ? 26.447 94.146 85.647 1.00 29.32 347 ASP H N 1
ATOM 2419 C CA . ASP A 1 347 ? 25.446 93.399 84.877 1.00 22.14 347 ASP H CA 1
ATOM 2420 C C . ASP A 1 347 ? 25.839 92.073 84.201 1.00 50.00 347 ASP H C 1
ATOM 2421 O O . ASP A 1 347 ? 26.890 91.920 83.557 1.00 21.78 347 ASP H O 1
ATOM 2426 N N . GLN A 1 348 ? 24.944 91.078 84.347 1.00 17.28 348 GLN H N 1
ATOM 2427 C CA . GLN A 1 348 ? 25.099 89.780 83.685 1.00 10.00 348 GLN H CA 1
ATOM 2428 C C . GLN A 1 348 ? 24.653 89.877 82.220 1.00 23.83 348 GLN H C 1
ATOM 2429 O O . GLN A 1 348 ? 23.521 90.279 81.924 1.00 10.00 348 GLN H O 1
ATOM 2435 N N . ASP A 1 349 ? 25.515 89.475 81.294 1.00 10.00 349 ASP H N 1
ATOM 2436 C CA . ASP A 1 349 ? 25.200 89.544 79.867 1.00 17.23 349 ASP H CA 1
ATOM 2437 C C . ASP A 1 349 ? 24.645 88.303 79.159 1.00 10.00 349 ASP H C 1
ATOM 2438 O O . ASP A 1 349 ? 23.599 88.388 78.517 1.00 32.44 349 ASP H O 1
ATOM 2443 N N . GLN A 1 350 ? 25.516 87.285 79.072 1.00 21.48 350 GLN H N 1
ATOM 2444 C CA . GLN A 1 350 ? 25.357 85.988 78.420 1.00 10.00 350 GLN H CA 1
ATOM 2445 C C . GLN A 1 350 ? 25.114 84.846 79.428 1.00 10.00 350 GLN H C 1
ATOM 2446 O O . GLN A 1 350 ? 25.072 85.072 80.627 1.00 50.00 350 GLN H O 1
ATOM 2452 N N . SER A 1 351 ? 25.097 83.607 78.943 1.00 20.09 351 SER H N 1
ATOM 2453 C CA . SER A 1 351 ? 24.883 82.426 79.783 1.00 10.00 351 SER H CA 1
ATOM 2454 C C . SER A 1 351 ? 25.208 81.169 78.978 1.00 10.00 351 SER H C 1
ATOM 2455 O O . SER A 1 351 ? 24.873 81.035 77.788 1.00 10.00 351 SER H O 1
ATOM 2458 N N . SER A 1 352 ? 25.852 80.233 79.642 1.00 35.19 352 SER H N 1
ATOM 2459 C CA . SER A 1 352 ? 26.313 79.078 78.921 1.00 18.30 352 SER H CA 1
ATOM 2460 C C . SER A 1 352 ? 25.978 77.838 79.698 1.00 10.00 352 SER H C 1
ATOM 2461 O O . SER A 1 352 ? 26.641 77.523 80.682 1.00 11.69 352 SER H O 1
ATOM 2464 N N . VAL A 1 353 ? 24.938 77.187 79.209 1.00 22.80 353 VAL H N 1
ATOM 2465 C CA . VAL A 1 353 ? 24.346 75.997 79.786 1.00 19.52 353 VAL H CA 1
ATOM 2466 C C . VAL A 1 353 ? 25.096 74.721 79.402 1.00 10.00 353 VAL H C 1
ATOM 2467 O O . VAL A 1 353 ? 25.914 74.680 78.493 1.00 10.00 353 VAL H O 1
ATOM 2471 N N . GLU A 1 354 ? 24.779 73.678 80.149 1.00 10.00 354 GLU H N 1
ATOM 2472 C CA . GLU A 1 354 ? 25.208 72.325 79.901 1.00 10.00 354 GLU H CA 1
ATOM 2473 C C . GLU A 1 354 ? 26.671 72.002 79.665 1.00 10.00 354 GLU H C 1
ATOM 2474 O O . GLU A 1 354 ? 26.987 71.272 78.725 1.00 10.00 354 GLU H O 1
ATOM 2480 N N . LEU A 1 355 ? 27.553 72.627 80.445 1.00 17.94 355 LEU H N 1
ATOM 2481 C CA . LEU A 1 355 ? 28.992 72.372 80.413 1.00 10.00 355 LEU H CA 1
ATOM 2482 C C . LEU A 1 355 ? 29.196 71.229 81.390 1.00 10.00 355 LEU H C 1
ATOM 2483 O O . LEU A 1 355 ? 30.061 71.264 82.244 1.00 36.49 355 LEU H O 1
ATOM 2488 N N . ASP A 1 356 ? 28.257 70.294 81.239 1.00 50.00 356 ASP H N 1
ATOM 2489 C CA . ASP A 1 356 ? 27.936 69.102 82.010 1.00 23.86 356 ASP H CA 1
ATOM 2490 C C . ASP A 1 356 ? 28.941 68.423 82.887 1.00 10.00 356 ASP H C 1
ATOM 2491 O O . ASP A 1 356 ? 30.104 68.331 82.585 1.00 21.97 356 ASP H O 1
ATOM 2496 N N . LYS A 1 357 ? 28.340 67.809 83.885 1.00 28.14 357 LYS H N 1
ATOM 2497 C CA . LYS A 1 357 ? 28.928 67.130 85.009 1.00 10.00 357 LYS H CA 1
ATOM 2498 C C . LYS A 1 357 ? 29.115 68.018 86.225 1.00 24.71 357 LYS H C 1
ATOM 2499 O O . LYS A 1 357 ? 28.150 68.271 86.921 1.00 10.00 357 LYS H O 1
ATOM 2505 N N . GLY A 1 358 ? 30.318 68.568 86.399 1.00 10.00 358 GLY H N 1
ATOM 2506 C CA . GLY A 1 358 ? 30.637 69.469 87.457 1.00 10.00 358 GLY H CA 1
ATOM 2507 C C . GLY A 1 358 ? 31.855 70.298 87.053 1.00 10.00 358 GLY H C 1
ATOM 2508 O O . GLY A 1 358 ? 32.952 70.001 87.483 1.00 10.00 358 GLY H O 1
ATOM 2509 N N . PRO A 1 359 ? 31.633 71.339 86.229 1.00 26.95 359 PRO H N 1
ATOM 2510 C CA . PRO A 1 359 ? 32.692 72.198 85.728 1.00 31.92 359 PRO H CA 1
ATOM 2511 C C . PRO A 1 359 ? 33.355 73.021 86.827 1.00 10.00 359 PRO H C 1
ATOM 2512 O O . PRO A 1 359 ? 32.686 73.499 87.731 1.00 10.00 359 PRO H O 1
ATOM 2516 N N . GLU A 1 360 ? 34.667 73.270 86.711 1.00 33.00 360 GLU H N 1
ATOM 2517 C CA . GLU A 1 360 ? 35.333 73.985 87.792 1.00 10.14 360 GLU H CA 1
ATOM 2518 C C . GLU A 1 360 ? 36.374 75.036 87.460 1.00 21.12 360 GLU H C 1
ATOM 2519 O O . GLU A 1 360 ? 36.482 75.958 88.259 1.00 13.33 360 GLU H O 1
ATOM 2525 N N . SER A 1 361 ? 37.188 74.863 86.400 1.00 10.00 361 SER H N 1
ATOM 2526 C CA . SER A 1 361 ? 38.247 75.817 86.047 1.00 10.61 361 SER H CA 1
ATOM 2527 C C . SER A 1 361 ? 38.016 76.711 84.853 1.00 16.05 361 SER H C 1
ATOM 2528 O O . SER A 1 361 ? 37.558 76.249 83.806 1.00 42.15 361 SER H O 1
ATOM 2531 N N . LEU A 1 362 ? 38.462 77.962 85.002 1.00 10.00 362 LEU H N 1
ATOM 2532 C CA . LEU A 1 362 ? 38.431 78.952 83.940 1.00 10.00 362 LEU H CA 1
ATOM 2533 C C . LEU A 1 362 ? 39.884 79.355 83.620 1.00 12.34 362 LEU H C 1
ATOM 2534 O O . LEU A 1 362 ? 40.704 79.678 84.488 1.00 11.27 362 LEU H O 1
ATOM 2539 N N . SER A 1 363 ? 40.227 79.404 82.366 1.00 18.40 363 SER H N 1
ATOM 2540 C CA . SER A 1 363 ? 41.551 79.857 82.021 1.00 24.96 363 SER H CA 1
ATOM 2541 C C . SER A 1 363 ? 41.340 80.706 80.791 1.00 24.06 363 SER H C 1
ATOM 2542 O O . SER A 1 363 ? 40.500 80.383 79.935 1.00 19.06 363 SER H O 1
ATOM 2545 N N . VAL A 1 364 ? 42.080 81.799 80.753 1.00 41.31 364 VAL H N 1
ATOM 2546 C CA . VAL A 1 364 ? 42.032 82.788 79.692 1.00 50.00 364 VAL H CA 1
ATOM 2547 C C . VAL A 1 364 ? 43.448 83.102 79.287 1.00 10.00 364 VAL H C 1
ATOM 2548 O O . VAL A 1 364 ? 44.375 82.805 80.008 1.00 34.24 364 VAL H O 1
ATOM 2552 N N . GLN A 1 365 ? 43.623 83.620 78.098 1.00 35.71 365 GLN H N 1
ATOM 2553 C CA . GLN A 1 365 ? 44.948 84.009 77.725 1.00 16.28 365 GLN H CA 1
ATOM 2554 C C . GLN A 1 365 ? 45.138 85.495 78.037 1.00 19.09 365 GLN H C 1
ATOM 2555 O O . GLN A 1 365 ? 44.174 86.271 78.031 1.00 33.96 365 GLN H O 1
ATOM 2561 N N . ASN A 1 366 ? 46.323 85.885 78.485 1.00 32.15 366 ASN H N 1
ATOM 2562 C CA . ASN A 1 366 ? 46.569 87.300 78.682 1.00 10.00 366 ASN H CA 1
ATOM 2563 C C . ASN A 1 366 ? 47.206 87.805 77.393 1.00 50.00 366 ASN H C 1
ATOM 2564 O O . ASN A 1 366 ? 48.428 87.740 77.223 1.00 10.00 366 ASN H O 1
ATOM 2569 N N . GLU A 1 367 ? 46.320 88.197 76.473 1.00 24.74 367 GLU H N 1
ATOM 2570 C CA . GLU A 1 367 ? 46.672 88.707 75.163 1.00 50.00 367 GLU H CA 1
ATOM 2571 C C . GLU A 1 367 ? 46.707 90.198 74.939 1.00 50.00 367 GLU H C 1
ATOM 2572 O O . GLU A 1 367 ? 45.815 90.936 75.395 1.00 50.00 367 GLU H O 1
ATOM 2578 N N . ALA A 1 368 ? 47.703 90.558 74.120 1.00 37.61 368 ALA H N 1
ATOM 2579 C CA . ALA A 1 368 ? 47.888 91.900 73.570 1.00 50.00 368 ALA H CA 1
ATOM 2580 C C . ALA A 1 368 ? 46.914 92.113 72.406 1.00 50.00 368 ALA H C 1
ATOM 2581 O O . ALA A 1 368 ? 46.157 91.172 72.059 1.00 50.00 368 ALA H O 1
ATOM 2583 N N . VAL B 2 1 ? 20.430 71.508 103.514 1.00 50.00 7 VAL L N 1
ATOM 2584 C CA . VAL B 2 1 ? 19.669 72.724 103.381 1.00 12.07 7 VAL L CA 1
ATOM 2585 C C . VAL B 2 1 ? 20.490 73.935 103.837 1.00 50.00 7 VAL L C 1
ATOM 2586 O O . VAL B 2 1 ? 20.948 74.062 104.981 1.00 50.00 7 VAL L O 1
ATOM 2590 N N . ASP B 2 2 ? 20.678 74.829 102.888 1.00 24.17 8 ASP L N 1
ATOM 2591 C CA . ASP B 2 2 ? 21.514 75.990 103.065 1.00 26.65 8 ASP L CA 1
ATOM 2592 C C . ASP B 2 2 ? 22.905 75.448 103.189 1.00 50.00 8 ASP L C 1
ATOM 2593 O O . ASP B 2 2 ? 23.246 74.868 104.211 1.00 26.54 8 ASP L O 1
ATOM 2598 N N . PRO B 2 3 ? 23.659 75.624 102.115 1.00 36.13 9 PRO L N 1
ATOM 2599 C CA . PRO B 2 3 ? 25.003 75.131 102.013 1.00 32.75 9 PRO L CA 1
ATOM 2600 C C . PRO B 2 3 ? 26.016 75.787 102.949 1.00 30.48 9 PRO L C 1
ATOM 2601 O O . PRO B 2 3 ? 26.985 75.142 103.376 1.00 36.04 9 PRO L O 1
ATOM 2605 N N . ARG B 2 4 ? 25.785 77.055 103.294 1.00 15.89 10 ARG L N 1
ATOM 2606 C CA . ARG B 2 4 ? 26.701 77.811 104.138 1.00 11.65 10 ARG L CA 1
ATOM 2607 C C . ARG B 2 4 ? 26.393 77.929 105.612 1.00 10.00 10 ARG L C 1
ATOM 2608 O O . ARG B 2 4 ? 26.667 78.965 106.215 1.00 50.00 10 ARG L O 1
ATOM 2616 N N . ALA B 2 5 ? 25.838 76.884 106.183 1.00 10.00 11 ALA L N 1
ATOM 2617 C CA . ALA B 2 5 ? 25.483 76.879 107.575 1.00 41.14 11 ALA L CA 1
ATOM 2618 C C . ALA B 2 5 ? 26.308 75.808 108.237 1.00 10.07 11 ALA L C 1
ATOM 2619 O O . ALA B 2 5 ? 26.717 74.879 107.546 1.00 10.50 11 ALA L O 1
ATOM 2621 N N . LYS B 2 6 ? 26.587 75.972 109.533 1.00 28.29 12 LYS L N 1
ATOM 2622 C CA . LYS B 2 6 ? 27.408 75.073 110.318 1.00 10.00 12 LYS L CA 1
ATOM 2623 C C . LYS B 2 6 ? 26.901 73.627 110.233 1.00 19.95 12 LYS L C 1
ATOM 2624 O O . LYS B 2 6 ? 25.706 73.340 110.344 1.00 50.00 12 LYS L O 1
ATOM 2630 N N . TRP B 2 7 ? 27.850 72.741 109.968 1.00 18.59 13 TRP L N 1
ATOM 2631 C CA . TRP B 2 7 ? 27.653 71.313 109.881 1.00 28.22 13 TRP L CA 1
ATOM 2632 C C . TRP B 2 7 ? 26.780 70.887 111.036 1.00 10.00 13 TRP L C 1
ATOM 2633 O O . TRP B 2 7 ? 27.022 71.309 112.156 1.00 50.00 13 TRP L O 1
ATOM 2644 N N . GLN B 2 8 ? 25.856 69.982 110.785 1.00 10.00 14 GLN L N 1
ATOM 2645 C CA . GLN B 2 8 ? 24.975 69.537 111.841 1.00 42.04 14 GLN L CA 1
ATOM 2646 C C . GLN B 2 8 ? 24.963 68.027 111.737 1.00 10.00 14 GLN L C 1
ATOM 2647 O O . GLN B 2 8 ? 24.365 67.442 110.855 1.00 18.71 14 GLN L O 1
ATOM 2653 N N . PRO B 2 9 ? 25.759 67.398 112.586 1.00 17.08 15 PRO L N 1
ATOM 2654 C CA . PRO B 2 9 ? 25.918 65.963 112.538 1.00 10.00 15 PRO L CA 1
ATOM 2655 C C . PRO B 2 9 ? 24.709 65.227 113.072 1.00 16.34 15 PRO L C 1
ATOM 2656 O O . PRO B 2 9 ? 24.060 65.701 114.012 1.00 12.04 15 PRO L O 1
ATOM 2660 N N . GLN B 2 10 ? 24.506 64.029 112.526 1.00 10.00 16 GLN L N 1
ATOM 2661 C CA . GLN B 2 10 ? 23.460 63.091 112.931 1.00 28.03 16 GLN L CA 1
ATOM 2662 C C . GLN B 2 10 ? 24.027 61.690 113.019 1.00 35.00 16 GLN L C 1
ATOM 2663 O O . GLN B 2 10 ? 25.140 61.419 112.549 1.00 10.00 16 GLN L O 1
ATOM 2669 N N . ASP B 2 11 ? 23.260 60.798 113.614 1.00 11.43 17 ASP L N 1
ATOM 2670 C CA . ASP B 2 11 ? 23.740 59.438 113.828 1.00 10.00 17 ASP L CA 1
ATOM 2671 C C . ASP B 2 11 ? 22.666 58.427 113.507 1.00 10.00 17 ASP L C 1
ATOM 2672 O O . ASP B 2 11 ? 22.427 57.511 114.266 1.00 10.00 17 ASP L O 1
ATOM 2677 N N . ASN B 2 12 ? 21.988 58.600 112.370 1.00 22.93 18 ASN L N 1
ATOM 2678 C CA . ASN B 2 12 ? 20.948 57.666 112.091 1.00 10.00 18 ASN L CA 1
ATOM 2679 C C . ASN B 2 12 ? 20.829 57.315 110.634 1.00 24.85 18 ASN L C 1
ATOM 2680 O O . ASN B 2 12 ? 20.088 56.397 110.301 1.00 46.79 18 ASN L O 1
ATOM 2685 N N . ASP B 2 13 ? 21.520 58.022 109.749 1.00 28.35 19 ASP L N 1
ATOM 2686 C CA . ASP B 2 13 ? 21.319 57.623 108.359 1.00 13.97 19 ASP L CA 1
ATOM 2687 C C . ASP B 2 13 ? 22.412 56.758 107.776 1.00 49.49 19 ASP L C 1
ATOM 2688 O O . ASP B 2 13 ? 22.191 55.567 107.597 1.00 50.00 19 ASP L O 1
ATOM 2693 N N . ILE B 2 14 ? 23.565 57.390 107.564 1.00 10.00 20 ILE L N 1
ATOM 2694 C CA . ILE B 2 14 ? 24.805 56.880 106.973 1.00 27.27 20 ILE L CA 1
ATOM 2695 C C . ILE B 2 14 ? 24.928 57.000 105.476 1.00 10.00 20 ILE L C 1
ATOM 2696 O O . ILE B 2 14 ? 26.030 57.063 104.935 1.00 13.79 20 ILE L O 1
ATOM 2701 N N . GLN B 2 15 ? 23.799 57.004 104.816 1.00 17.96 21 GLN L N 1
ATOM 2702 C CA . GLN B 2 15 ? 23.775 57.212 103.395 1.00 10.00 21 GLN L CA 1
ATOM 2703 C C . GLN B 2 15 ? 23.684 58.692 103.055 1.00 10.00 21 GLN L C 1
ATOM 2704 O O . GLN B 2 15 ? 23.848 59.121 101.904 1.00 18.35 21 GLN L O 1
ATOM 2710 N N . ALA B 2 16 ? 23.320 59.460 104.076 1.00 11.74 22 ALA L N 1
ATOM 2711 C CA . ALA B 2 16 ? 23.170 60.899 103.989 1.00 10.00 22 ALA L CA 1
ATOM 2712 C C . ALA B 2 16 ? 24.463 61.611 104.356 1.00 11.32 22 ALA L C 1
ATOM 2713 O O . ALA B 2 16 ? 25.326 61.055 105.028 1.00 23.68 22 ALA L O 1
ATOM 2715 N N . CYS B 2 17 ? 24.588 62.846 103.897 1.00 17.46 23 CYS L N 1
ATOM 2716 C CA . CYS B 2 17 ? 25.788 63.619 104.080 1.00 10.00 23 CYS L CA 1
ATOM 2717 C C . CYS B 2 17 ? 25.954 64.301 105.426 1.00 19.25 23 CYS L C 1
ATOM 2718 O O . CYS B 2 17 ? 26.999 64.881 105.735 1.00 17.90 23 CYS L O 1
ATOM 2721 N N . ASP B 2 18 ? 24.889 64.358 106.175 1.00 24.66 24 ASP L N 1
ATOM 2722 C CA . ASP B 2 18 ? 24.986 65.007 107.447 1.00 21.38 24 ASP L CA 1
ATOM 2723 C C . ASP B 2 18 ? 25.344 64.013 108.529 1.00 22.12 24 ASP L C 1
ATOM 2724 O O . ASP B 2 18 ? 25.286 64.291 109.729 1.00 29.67 24 ASP L O 1
ATOM 2729 N N . TYR B 2 19 ? 25.717 62.830 108.051 1.00 10.00 25 TYR L N 1
ATOM 2730 C CA . TYR B 2 19 ? 26.117 61.753 108.933 1.00 10.00 25 TYR L CA 1
ATOM 2731 C C . TYR B 2 19 ? 27.423 62.053 109.671 1.00 45.68 25 TYR L C 1
ATOM 2732 O O . TYR B 2 19 ? 28.450 62.405 109.074 1.00 16.57 25 TYR L O 1
ATOM 2741 N N . TRP B 2 20 ? 27.396 61.864 110.978 1.00 10.00 26 TRP L N 1
ATOM 2742 C CA . TRP B 2 20 ? 28.539 62.144 111.844 1.00 11.64 26 TRP L CA 1
ATOM 2743 C C . TRP B 2 20 ? 29.931 61.771 111.338 1.00 10.00 26 TRP L C 1
ATOM 2744 O O . TRP B 2 20 ? 30.826 62.605 111.316 1.00 11.95 26 TRP L O 1
ATOM 2755 N N . ARG B 2 21 ? 30.173 60.529 110.962 1.00 11.13 27 ARG L N 1
ATOM 2756 C CA . ARG B 2 21 ? 31.520 60.177 110.523 1.00 10.00 27 ARG L CA 1
ATOM 2757 C C . ARG B 2 21 ? 31.992 60.825 109.224 1.00 37.19 27 ARG L C 1
ATOM 2758 O O . ARG B 2 21 ? 33.173 60.753 108.876 1.00 12.92 27 ARG L O 1
ATOM 2766 N N . HIS B 2 22 ? 31.063 61.372 108.453 1.00 15.57 28 HIS L N 1
ATOM 2767 C CA . HIS B 2 22 ? 31.385 61.967 107.179 1.00 21.57 28 HIS L CA 1
ATOM 2768 C C . HIS B 2 22 ? 31.803 63.440 107.216 1.00 10.00 28 HIS L C 1
ATOM 2769 O O . HIS B 2 22 ? 31.721 64.110 106.204 1.00 10.00 28 HIS L O 1
ATOM 2776 N N . CYS B 2 23 ? 32.183 63.959 108.365 1.00 10.00 29 CYS L N 1
ATOM 2777 C CA . CYS B 2 23 ? 32.513 65.374 108.523 1.00 10.00 29 CYS L CA 1
ATOM 2778 C C . CYS B 2 23 ? 33.582 65.956 107.620 1.00 13.80 29 CYS L C 1
ATOM 2779 O O . CYS B 2 23 ? 33.798 67.173 107.633 1.00 19.81 29 CYS L O 1
ATOM 2782 N N . SER B 2 24 ? 34.249 65.121 106.825 1.00 24.85 30 SER L N 1
ATOM 2783 C CA . SER B 2 24 ? 35.247 65.654 105.922 1.00 12.31 30 SER L CA 1
ATOM 2784 C C . SER B 2 24 ? 35.537 64.774 104.734 1.00 24.35 30 SER L C 1
ATOM 2785 O O . SER B 2 24 ? 36.707 64.551 104.379 1.00 10.00 30 SER L O 1
ATOM 2788 N N . ILE B 2 25 ? 34.453 64.215 104.180 1.00 10.00 31 ILE L N 1
ATOM 2789 C CA . ILE B 2 25 ? 34.537 63.425 102.965 1.00 10.00 31 ILE L CA 1
ATOM 2790 C C . ILE B 2 25 ? 34.430 64.306 101.724 1.00 10.00 31 ILE L C 1
ATOM 2791 O O . ILE B 2 25 ? 33.720 65.331 101.720 1.00 10.00 31 ILE L O 1
ATOM 2796 N N . ALA B 2 26 ? 35.055 63.833 100.661 1.00 10.00 32 ALA L N 1
ATOM 2797 C CA . ALA B 2 26 ? 35.022 64.436 99.336 1.00 20.13 32 ALA L CA 1
ATOM 2798 C C . ALA B 2 26 ? 34.920 63.255 98.418 1.00 32.93 32 ALA L C 1
ATOM 2799 O O . ALA B 2 26 ? 35.788 62.401 98.344 1.00 10.00 32 ALA L O 1
ATOM 2801 N N . GLY B 2 27 ? 33.755 63.108 97.862 1.00 18.24 33 GLY L N 1
ATOM 2802 C CA . GLY B 2 27 ? 33.560 61.976 97.020 1.00 10.00 33 GLY L CA 1
ATOM 2803 C C . GLY B 2 27 ? 32.165 61.472 97.184 1.00 24.82 33 GLY L C 1
ATOM 2804 O O . GLY B 2 27 ? 31.204 62.247 97.249 1.00 14.26 33 GLY L O 1
ATOM 2805 N N . ASN B 2 28 ? 32.133 60.159 97.356 1.00 12.02 34 ASN L N 1
ATOM 2806 C CA . ASN B 2 28 ? 30.915 59.413 97.501 1.00 18.19 34 ASN L CA 1
ATOM 2807 C C . ASN B 2 28 ? 31.067 58.394 98.596 1.00 10.00 34 ASN L C 1
ATOM 2808 O O . ASN B 2 28 ? 32.152 57.884 98.847 1.00 10.00 34 ASN L O 1
ATOM 2813 N N . ILE B 2 29 ? 29.904 58.068 99.165 1.00 10.37 35 ILE L N 1
ATOM 2814 C CA . ILE B 2 29 ? 29.746 57.091 100.198 1.00 10.00 35 ILE L CA 1
ATOM 2815 C C . ILE B 2 29 ? 29.731 55.653 99.613 1.00 10.00 35 ILE L C 1
ATOM 2816 O O . ILE B 2 29 ? 29.003 55.397 98.645 1.00 18.12 35 ILE L O 1
ATOM 2821 N N . CYS B 2 30 ? 30.546 54.708 100.165 1.00 25.61 36 CYS L N 1
ATOM 2822 C CA . CYS B 2 30 ? 30.651 53.297 99.681 1.00 10.00 36 CYS L CA 1
ATOM 2823 C C . CYS B 2 30 ? 29.415 52.442 99.843 1.00 10.00 36 CYS L C 1
ATOM 2824 O O . CYS B 2 30 ? 29.197 51.504 99.118 1.00 10.00 36 CYS L O 1
ATOM 2827 N N . ASP B 2 31 ? 28.637 52.723 100.845 1.00 17.72 37 ASP L N 1
ATOM 2828 C CA . ASP B 2 31 ? 27.497 51.898 101.138 1.00 10.00 37 ASP L CA 1
ATOM 2829 C C . ASP B 2 31 ? 26.485 51.948 99.995 1.00 10.00 37 ASP L C 1
ATOM 2830 O O . ASP B 2 31 ? 25.660 51.049 99.783 1.00 37.32 37 ASP L O 1
ATOM 2835 N N . CYS B 2 32 ? 26.588 53.020 99.228 1.00 18.35 38 CYS L N 1
ATOM 2836 C CA . CYS B 2 32 ? 25.724 53.306 98.094 1.00 31.91 38 CYS L CA 1
ATOM 2837 C C . CYS B 2 32 ? 26.113 52.610 96.787 1.00 10.00 38 CYS L C 1
ATOM 2838 O O . CYS B 2 32 ? 25.347 52.636 95.821 1.00 10.00 38 CYS L O 1
ATOM 2841 N N . SER B 2 33 ? 27.284 51.968 96.758 1.00 50.00 39 SER L N 1
ATOM 2842 C CA . SER B 2 33 ? 27.768 51.276 95.561 1.00 50.00 39 SER L CA 1
ATOM 2843 C C . SER B 2 33 ? 28.244 49.855 95.863 1.00 10.94 39 SER L C 1
ATOM 2844 O O . SER B 2 33 ? 29.079 49.330 95.117 1.00 10.00 39 SER L O 1
ATOM 2847 N N . ALA B 2 34 ? 27.675 49.277 96.956 1.00 13.91 40 ALA L N 1
ATOM 2848 C CA . ALA B 2 34 ? 27.894 47.939 97.466 1.00 10.00 40 ALA L CA 1
ATOM 2849 C C . ALA B 2 34 ? 28.963 47.751 98.542 1.00 12.45 40 ALA L C 1
ATOM 2850 O O . ALA B 2 34 ? 29.356 46.638 98.894 1.00 23.50 40 ALA L O 1
ATOM 2852 N N . GLY B 2 35 ? 29.557 48.816 98.989 1.00 10.00 41 GLY L N 1
ATOM 2853 C CA . GLY B 2 35 ? 30.511 48.644 100.038 1.00 10.00 41 GLY L CA 1
ATOM 2854 C C . GLY B 2 35 ? 29.694 48.622 101.305 1.00 44.12 41 GLY L C 1
ATOM 2855 O O . GLY B 2 35 ? 28.530 48.227 101.296 1.00 10.00 41 GLY L O 1
ATOM 2856 N N . SER B 2 36 ? 30.305 49.097 102.373 1.00 10.00 42 SER L N 1
ATOM 2857 C CA . SER B 2 36 ? 29.639 49.268 103.648 1.00 10.00 42 SER L CA 1
ATOM 2858 C C . SER B 2 36 ? 30.326 50.467 104.238 1.00 16.61 42 SER L C 1
ATOM 2859 O O . SER B 2 36 ? 31.205 51.017 103.576 1.00 19.78 42 SER L O 1
ATOM 2862 N N . LEU B 2 37 ? 29.884 50.924 105.393 1.00 10.00 43 LEU L N 1
ATOM 2863 C CA . LEU B 2 37 ? 30.460 52.109 106.013 1.00 50.00 43 LEU L CA 1
ATOM 2864 C C . LEU B 2 37 ? 31.979 52.058 106.234 1.00 10.00 43 LEU L C 1
ATOM 2865 O O . LEU B 2 37 ? 32.655 53.083 106.193 1.00 10.89 43 LEU L O 1
ATOM 2870 N N . THR B 2 38 ? 32.558 50.860 106.309 1.00 10.00 44 THR L N 1
ATOM 2871 C CA . THR B 2 38 ? 33.979 50.741 106.545 1.00 10.00 44 THR L CA 1
ATOM 2872 C C . THR B 2 38 ? 34.628 49.695 105.682 1.00 10.00 44 THR L C 1
ATOM 2873 O O . THR B 2 38 ? 35.831 49.429 105.804 1.00 14.04 44 THR L O 1
ATOM 2877 N N . SER B 2 39 ? 33.857 49.210 104.720 1.00 22.87 45 SER L N 1
ATOM 2878 C CA . SER B 2 39 ? 34.345 48.219 103.791 1.00 10.00 45 SER L CA 1
ATOM 2879 C C . SER B 2 39 ? 34.053 48.634 102.346 1.00 18.64 45 SER L C 1
ATOM 2880 O O . SER B 2 39 ? 33.111 49.382 102.078 1.00 10.00 45 SER L O 1
ATOM 2883 N N . CYS B 2 40 ? 34.965 48.239 101.450 1.00 10.00 46 CYS L N 1
ATOM 2884 C CA . CYS B 2 40 ? 34.891 48.549 100.046 1.00 11.63 46 CYS L CA 1
ATOM 2885 C C . CYS B 2 40 ? 34.011 47.585 99.251 1.00 16.43 46 CYS L C 1
ATOM 2886 O O . CYS B 2 40 ? 33.921 46.407 99.546 1.00 19.60 46 CYS L O 1
ATOM 2889 N N . PRO B 2 41 ? 33.441 48.082 98.181 1.00 10.39 47 PRO L N 1
ATOM 2890 C CA . PRO B 2 41 ? 32.651 47.222 97.350 1.00 28.46 47 PRO L CA 1
ATOM 2891 C C . PRO B 2 41 ? 33.597 46.209 96.720 1.00 10.00 47 PRO L C 1
ATOM 2892 O O . PRO B 2 41 ? 34.809 46.436 96.679 1.00 10.00 47 PRO L O 1
ATOM 2896 N N . PRO B 2 42 ? 33.055 45.095 96.226 1.00 10.00 48 PRO L N 1
ATOM 2897 C CA . PRO B 2 42 ? 33.838 44.066 95.539 1.00 10.00 48 PRO L CA 1
ATOM 2898 C C . PRO B 2 42 ? 34.540 44.577 94.273 1.00 21.79 48 PRO L C 1
ATOM 2899 O O . PRO B 2 42 ? 34.083 45.517 93.599 1.00 27.36 48 PRO L O 1
ATOM 2903 N N . GLY B 2 43 ? 35.668 43.944 93.936 1.00 50.00 49 GLY L N 1
ATOM 2904 C CA . GLY B 2 43 ? 36.467 44.291 92.757 1.00 18.36 49 GLY L CA 1
ATOM 2905 C C . GLY B 2 43 ? 37.204 45.602 92.894 1.00 10.00 49 GLY L C 1
ATOM 2906 O O . GLY B 2 43 ? 37.890 46.094 91.991 1.00 34.14 49 GLY L O 1
ATOM 2907 N N . THR B 2 44 ? 37.000 46.226 94.023 1.00 46.41 50 THR L N 1
ATOM 2908 C CA . THR B 2 44 ? 37.641 47.486 94.254 1.00 10.00 50 THR L CA 1
ATOM 2909 C C . THR B 2 44 ? 38.862 47.289 95.150 1.00 10.00 50 THR L C 1
ATOM 2910 O O . THR B 2 44 ? 39.017 46.254 95.795 1.00 14.45 50 THR L O 1
ATOM 2914 N N . LEU B 2 45 ? 39.810 48.194 95.091 1.00 10.00 51 LEU L N 1
ATOM 2915 C CA . LEU B 2 45 ? 41.023 48.102 95.887 1.00 10.00 51 LEU L CA 1
ATOM 2916 C C . LEU B 2 45 ? 41.115 49.190 96.938 1.00 10.00 51 LEU L C 1
ATOM 2917 O O . LEU B 2 45 ? 40.959 50.374 96.627 1.00 28.94 51 LEU L O 1
ATOM 2922 N N . VAL B 2 46 ? 41.414 48.779 98.162 1.00 10.00 52 VAL L N 1
ATOM 2923 C CA . VAL B 2 46 ? 41.538 49.621 99.358 1.00 18.35 52 VAL L CA 1
ATOM 2924 C C . VAL B 2 46 ? 42.923 50.251 99.479 1.00 18.08 52 VAL L C 1
ATOM 2925 O O . VAL B 2 46 ? 43.960 49.583 99.404 1.00 10.00 52 VAL L O 1
ATOM 2929 N N . ALA B 2 47 ? 42.940 51.545 99.702 1.00 14.01 53 ALA L N 1
ATOM 2930 C CA . ALA B 2 47 ? 44.179 52.277 99.864 1.00 10.00 53 ALA L CA 1
ATOM 2931 C C . ALA B 2 47 ? 44.714 52.125 101.263 1.00 10.00 53 ALA L C 1
ATOM 2932 O O . ALA B 2 47 ? 44.026 51.573 102.113 1.00 10.00 53 ALA L O 1
ATOM 2934 N N . SER B 2 48 ? 45.957 52.597 101.426 1.00 10.00 54 SER L N 1
ATOM 2935 C CA . SER B 2 48 ? 46.689 52.745 102.669 1.00 11.65 54 SER L CA 1
ATOM 2936 C C . SER B 2 48 ? 46.626 54.194 103.103 1.00 50.00 54 SER L C 1
ATOM 2937 O O . SER B 2 48 ? 46.411 54.530 104.266 1.00 22.05 54 SER L O 1
ATOM 2940 N N . GLY B 2 49 ? 46.817 55.049 102.111 1.00 50.00 55 GLY L N 1
ATOM 2941 C CA . GLY B 2 49 ? 46.735 56.463 102.336 1.00 39.46 55 GLY L CA 1
ATOM 2942 C C . GLY B 2 49 ? 45.334 56.849 102.801 1.00 50.00 55 GLY L C 1
ATOM 2943 O O . GLY B 2 49 ? 44.314 56.201 102.530 1.00 11.88 55 GLY L O 1
ATOM 2944 N N . SER B 2 50 ? 45.292 57.949 103.515 1.00 16.68 56 SER L N 1
ATOM 2945 C CA . SER B 2 50 ? 44.039 58.466 103.980 1.00 10.00 56 SER L CA 1
ATOM 2946 C C . SER B 2 50 ? 44.243 59.859 104.495 1.00 10.00 56 SER L C 1
ATOM 2947 O O . SER B 2 50 ? 45.356 60.372 104.612 1.00 50.00 56 SER L O 1
ATOM 2966 N N . VAL B 2 52 ? 42.630 62.479 107.647 1.00 10.00 58 VAL L N 1
ATOM 2967 C CA . VAL B 2 52 ? 41.924 62.529 108.887 1.00 50.00 58 VAL L CA 1
ATOM 2968 C C . VAL B 2 52 ? 40.994 63.685 109.052 1.00 10.00 58 VAL L C 1
ATOM 2969 O O . VAL B 2 52 ? 41.151 64.729 108.437 1.00 50.00 58 VAL L O 1
ATOM 2973 N N . GLY B 2 53 ? 40.082 63.456 109.981 1.00 10.00 59 GLY L N 1
ATOM 2974 C CA . GLY B 2 53 ? 39.081 64.398 110.343 1.00 17.74 59 GLY L CA 1
ATOM 2975 C C . GLY B 2 53 ? 38.645 64.063 111.748 1.00 10.00 59 GLY L C 1
ATOM 2976 O O . GLY B 2 53 ? 38.533 62.917 112.097 1.00 10.00 59 GLY L O 1
ATOM 2977 N N . SER B 2 54 ? 38.534 65.085 112.573 1.00 23.31 60 SER L N 1
ATOM 2978 C CA . SER B 2 54 ? 38.074 64.930 113.919 1.00 20.36 60 SER L CA 1
ATOM 2979 C C . SER B 2 54 ? 36.561 65.173 113.936 1.00 10.00 60 SER L C 1
ATOM 2980 O O . SER B 2 54 ? 36.083 66.305 113.987 1.00 37.67 60 SER L O 1
ATOM 2983 N N . CYS B 2 55 ? 35.800 64.108 113.852 1.00 10.00 61 CYS L N 1
ATOM 2984 C CA . CYS B 2 55 ? 34.362 64.229 113.859 1.00 10.57 61 CYS L CA 1
ATOM 2985 C C . CYS B 2 55 ? 33.703 64.016 115.234 1.00 19.45 61 CYS L C 1
ATOM 2986 O O . CYS B 2 55 ? 34.045 63.112 115.975 1.00 17.85 61 CYS L O 1
ATOM 2989 N N . TYR B 2 56 ? 32.717 64.848 115.541 1.00 10.98 62 TYR L N 1
ATOM 2990 C CA . TYR B 2 56 ? 31.909 64.768 116.743 1.00 10.00 62 TYR L CA 1
ATOM 2991 C C . TYR B 2 56 ? 30.679 63.865 116.608 1.00 10.00 62 TYR L C 1
ATOM 2992 O O . TYR B 2 56 ? 29.827 64.082 115.735 1.00 24.63 62 TYR L O 1
ATOM 3001 N N . ASN B 2 57 ? 30.547 62.939 117.544 1.00 10.00 63 ASN L N 1
ATOM 3002 C CA . ASN B 2 57 ? 29.423 62.009 117.671 1.00 10.00 63 ASN L CA 1
ATOM 3003 C C . ASN B 2 57 ? 28.367 62.610 118.598 1.00 15.33 63 ASN L C 1
ATOM 3004 O O . ASN B 2 57 ? 28.616 62.911 119.761 1.00 27.32 63 ASN L O 1
ATOM 3009 N N . PRO B 2 58 ? 27.166 62.754 118.087 1.00 45.16 64 PRO L N 1
ATOM 3010 C CA . PRO B 2 58 ? 26.063 63.339 118.829 1.00 25.55 64 PRO L CA 1
ATOM 3011 C C . PRO B 2 58 ? 25.539 62.482 119.980 1.00 17.78 64 PRO L C 1
ATOM 3012 O O . PRO B 2 58 ? 25.089 63.039 120.977 1.00 29.07 64 PRO L O 1
ATOM 3016 N N . PRO B 2 59 ? 25.563 61.138 119.850 1.00 10.00 65 PRO L N 1
ATOM 3017 C CA . PRO B 2 59 ? 25.015 60.271 120.892 1.00 50.00 65 PRO L CA 1
ATOM 3018 C C . PRO B 2 59 ? 25.928 60.302 122.077 1.00 10.00 65 PRO L C 1
ATOM 3019 O O . PRO B 2 59 ? 25.653 60.982 123.054 1.00 39.40 65 PRO L O 1
ATOM 3023 N N . ASP B 2 60 ? 27.044 59.602 121.951 1.00 50.00 66 ASP L N 1
ATOM 3024 C CA . ASP B 2 60 ? 28.067 59.719 122.962 1.00 22.89 66 ASP L CA 1
ATOM 3025 C C . ASP B 2 60 ? 28.836 60.924 122.457 1.00 24.02 66 ASP L C 1
ATOM 3026 O O . ASP B 2 60 ? 29.322 60.930 121.333 1.00 50.00 66 ASP L O 1
ATOM 3031 N N . PRO B 2 61 ? 28.822 61.981 123.210 1.00 49.07 67 PRO L N 1
ATOM 3032 C CA . PRO B 2 61 ? 29.378 63.246 122.790 1.00 10.00 67 PRO L CA 1
ATOM 3033 C C . PRO B 2 61 ? 30.870 63.422 122.777 1.00 11.82 67 PRO L C 1
ATOM 3034 O O . PRO B 2 61 ? 31.420 64.337 123.399 1.00 13.08 67 PRO L O 1
ATOM 3038 N N . ASN B 2 62 ? 31.547 62.578 122.041 1.00 34.72 68 ASN L N 1
ATOM 3039 C CA . ASN B 2 62 ? 32.938 62.829 121.906 1.00 19.93 68 ASN L CA 1
ATOM 3040 C C . ASN B 2 62 ? 33.365 62.662 120.471 1.00 11.13 68 ASN L C 1
ATOM 3041 O O . ASN B 2 62 ? 32.662 62.030 119.675 1.00 15.53 68 ASN L O 1
ATOM 3046 N N . LYS B 2 63 ? 34.435 63.387 120.133 1.00 23.80 69 LYS L N 1
ATOM 3047 C CA . LYS B 2 63 ? 34.996 63.385 118.813 1.00 13.34 69 LYS L CA 1
ATOM 3048 C C . LYS B 2 63 ? 35.878 62.176 118.656 1.00 25.44 69 LYS L C 1
ATOM 3049 O O . LYS B 2 63 ? 36.481 61.740 119.618 1.00 10.00 69 LYS L O 1
ATOM 3055 N N . TYR B 2 64 ? 35.972 61.705 117.421 1.00 26.91 70 TYR L N 1
ATOM 3056 C CA . TYR B 2 64 ? 36.753 60.555 117.042 1.00 14.11 70 TYR L CA 1
ATOM 3057 C C . TYR B 2 64 ? 37.464 60.919 115.771 1.00 14.77 70 TYR L C 1
ATOM 3058 O O . TYR B 2 64 ? 36.995 61.793 115.078 1.00 30.17 70 TYR L O 1
ATOM 3067 N N . ILE B 2 65 ? 38.626 60.321 115.556 1.00 10.00 71 ILE L N 1
ATOM 3068 C CA . ILE B 2 65 ? 39.434 60.502 114.360 1.00 10.00 71 ILE L CA 1
ATOM 3069 C C . ILE B 2 65 ? 39.053 59.536 113.274 1.00 13.29 71 ILE L C 1
ATOM 3070 O O . ILE B 2 65 ? 39.307 58.338 113.384 1.00 13.02 71 ILE L O 1
ATOM 3075 N N . THR B 2 66 ? 38.394 60.057 112.249 1.00 10.00 72 THR L N 1
ATOM 3076 C CA . THR B 2 66 ? 37.984 59.251 111.146 1.00 10.00 72 THR L CA 1
ATOM 3077 C C . THR B 2 66 ? 39.073 59.217 110.088 1.00 10.00 72 THR L C 1
ATOM 3078 O O . THR B 2 66 ? 39.615 60.269 109.734 1.00 43.51 72 THR L O 1
ATOM 3082 N N . ALA B 2 67 ? 39.470 58.021 109.632 1.00 13.67 73 ALA L N 1
ATOM 3083 C CA . ALA B 2 67 ? 40.468 57.897 108.572 1.00 10.00 73 ALA L CA 1
ATOM 3084 C C . ALA B 2 67 ? 39.825 57.612 107.227 1.00 44.02 73 ALA L C 1
ATOM 3085 O O . ALA B 2 67 ? 39.567 56.451 106.921 1.00 10.34 73 ALA L O 1
ATOM 3087 N N . TYR B 2 68 ? 39.624 58.660 106.412 1.00 28.79 74 TYR L N 1
ATOM 3088 C CA . TYR B 2 68 ? 38.948 58.521 105.126 1.00 12.68 74 TYR L CA 1
ATOM 3089 C C . TYR B 2 68 ? 39.786 57.866 104.068 1.00 32.76 74 TYR L C 1
ATOM 3090 O O . TYR B 2 68 ? 40.517 58.569 103.356 1.00 34.91 74 TYR L O 1
ATOM 3099 N N . ARG B 2 69 ? 39.635 56.539 103.959 1.00 11.60 75 ARG L N 1
ATOM 3100 C CA . ARG B 2 69 ? 40.320 55.743 102.938 1.00 24.30 75 ARG L CA 1
ATOM 3101 C C . ARG B 2 69 ? 39.519 55.571 101.671 1.00 50.00 75 ARG L C 1
ATOM 3102 O O . ARG B 2 69 ? 38.301 55.371 101.717 1.00 29.52 75 ARG L O 1
ATOM 3110 N N . ASP B 2 70 ? 40.200 55.675 100.535 1.00 10.00 76 ASP L N 1
ATOM 3111 C CA . ASP B 2 70 ? 39.520 55.454 99.296 1.00 10.00 76 ASP L CA 1
ATOM 3112 C C . ASP B 2 70 ? 39.614 53.994 98.854 1.00 26.26 76 ASP L C 1
ATOM 3113 O O . ASP B 2 70 ? 40.552 53.279 99.193 1.00 42.13 76 ASP L O 1
ATOM 3118 N N . CYS B 2 71 ? 38.599 53.554 98.124 1.00 24.05 77 CYS L N 1
ATOM 3119 C CA . CYS B 2 71 ? 38.570 52.270 97.452 1.00 12.14 77 CYS L CA 1
ATOM 3120 C C . CYS B 2 71 ? 38.824 52.655 96.017 1.00 15.39 77 CYS L C 1
ATOM 3121 O O . CYS B 2 71 ? 38.119 53.519 95.489 1.00 10.94 77 CYS L O 1
ATOM 3124 N N . CYS B 2 72 ? 39.756 52.004 95.355 1.00 14.97 78 CYS L N 1
ATOM 3125 C CA . CYS B 2 72 ? 40.111 52.479 94.030 1.00 10.00 78 CYS L CA 1
ATOM 3126 C C . CYS B 2 72 ? 40.125 51.377 93.011 1.00 21.82 78 CYS L C 1
ATOM 3127 O O . CYS B 2 72 ? 40.045 50.210 93.361 1.00 10.00 78 CYS L O 1
ATOM 3130 N N . GLY B 2 73 ? 40.358 51.764 91.766 1.00 16.05 79 GLY L N 1
ATOM 3131 C CA . GLY B 2 73 ? 40.449 50.834 90.655 1.00 10.00 79 GLY L CA 1
ATOM 3132 C C . GLY B 2 73 ? 39.157 50.689 89.862 1.00 50.00 79 GLY L C 1
ATOM 3133 O O . GLY B 2 73 ? 38.983 49.756 89.056 1.00 10.00 79 GLY L O 1
ATOM 3134 N N . TYR B 2 74 ? 38.285 51.661 90.099 1.00 10.00 80 TYR L N 1
ATOM 3135 C CA . TYR B 2 74 ? 36.977 51.828 89.482 1.00 20.16 80 TYR L CA 1
ATOM 3136 C C . TYR B 2 74 ? 36.749 53.306 89.234 1.00 10.00 80 TYR L C 1
ATOM 3137 O O . TYR B 2 74 ? 37.537 54.154 89.641 1.00 35.52 80 TYR L O 1
ATOM 3146 N N . ASN B 2 75 ? 35.685 53.589 88.511 1.00 10.00 81 ASN L N 1
ATOM 3147 C CA . ASN B 2 75 ? 35.291 54.924 88.172 1.00 13.73 81 ASN L CA 1
ATOM 3148 C C . ASN B 2 75 ? 34.321 55.462 89.229 1.00 15.37 81 ASN L C 1
ATOM 3149 O O . ASN B 2 75 ? 33.778 54.671 89.990 1.00 10.00 81 ASN L O 1
ATOM 3154 N N . VAL B 2 76 ? 34.122 56.789 89.304 1.00 15.14 82 VAL L N 1
ATOM 3155 C CA . VAL B 2 76 ? 33.250 57.294 90.340 1.00 10.00 82 VAL L CA 1
ATOM 3156 C C . VAL B 2 76 ? 31.898 56.631 90.305 1.00 50.00 82 VAL L C 1
ATOM 3157 O O . VAL B 2 76 ? 31.322 56.379 89.251 1.00 24.53 82 VAL L O 1
ATOM 3161 N N . SER B 2 77 ? 31.448 56.254 91.491 1.00 10.00 83 SER L N 1
ATOM 3162 C CA . SER B 2 77 ? 30.197 55.560 91.610 1.00 11.17 83 SER L CA 1
ATOM 3163 C C . SER B 2 77 ? 29.017 56.407 91.146 1.00 38.55 83 SER L C 1
ATOM 3164 O O . SER B 2 77 ? 28.045 55.891 90.590 1.00 11.19 83 SER L O 1
ATOM 3167 N N . GLY B 2 78 ? 29.124 57.716 91.385 1.00 17.36 84 GLY L N 1
ATOM 3168 C CA . GLY B 2 78 ? 28.096 58.680 91.059 1.00 13.83 84 GLY L CA 1
ATOM 3169 C C . GLY B 2 78 ? 26.878 58.618 91.971 1.00 10.00 84 GLY L C 1
ATOM 3170 O O . GLY B 2 78 ? 25.865 59.263 91.712 1.00 15.36 84 GLY L O 1
ATOM 3171 N N . ARG B 2 79 ? 26.974 57.804 93.022 1.00 12.00 85 ARG L N 1
ATOM 3172 C CA . ARG B 2 79 ? 25.897 57.633 93.981 1.00 36.66 85 ARG L CA 1
ATOM 3173 C C . ARG B 2 79 ? 25.727 58.713 95.033 1.00 50.00 85 ARG L C 1
ATOM 3174 O O . ARG B 2 79 ? 25.298 59.833 94.753 1.00 50.00 85 ARG L O 1
ATOM 3182 N N . CYS B 2 80 ? 25.941 58.358 96.294 1.00 10.00 86 CYS L N 1
ATOM 3183 C CA . CYS B 2 80 ? 25.729 59.364 97.308 1.00 10.00 86 CYS L CA 1
ATOM 3184 C C . CYS B 2 80 ? 26.846 60.395 97.382 1.00 19.89 86 CYS L C 1
ATOM 3185 O O . CYS B 2 80 ? 27.707 60.375 98.256 1.00 29.79 86 CYS L O 1
ATOM 3188 N N . ALA B 2 81 ? 26.717 61.386 96.515 1.00 35.98 87 ALA L N 1
ATOM 3189 C CA . ALA B 2 81 ? 27.666 62.478 96.357 1.00 24.90 87 ALA L CA 1
ATOM 3190 C C . ALA B 2 81 ? 27.792 63.371 97.581 1.00 10.00 87 ALA L C 1
ATOM 3191 O O . ALA B 2 81 ? 26.830 64.043 97.914 1.00 10.00 87 ALA L O 1
ATOM 3193 N N . CYS B 2 82 ? 28.994 63.523 98.162 1.00 22.21 88 CYS L N 1
ATOM 3194 C CA . CYS B 2 82 ? 29.144 64.439 99.312 1.00 20.86 88 CYS L CA 1
ATOM 3195 C C . CYS B 2 82 ? 30.473 65.204 99.349 1.00 21.03 88 CYS L C 1
ATOM 3196 O O . CYS B 2 82 ? 31.527 64.668 99.010 1.00 29.26 88 CYS L O 1
ATOM 3199 N N . LEU B 2 83 ? 30.418 66.426 99.915 1.00 15.22 89 LEU L N 1
ATOM 3200 C CA . LEU B 2 83 ? 31.603 67.241 100.161 1.00 21.36 89 LEU L CA 1
ATOM 3201 C C . LEU B 2 83 ? 31.418 67.965 101.498 1.00 10.00 89 LEU L C 1
ATOM 3202 O O . LEU B 2 83 ? 30.644 68.909 101.600 1.00 50.00 89 LEU L O 1
ATOM 3207 N N . ASN B 2 84 ? 32.194 67.552 102.518 1.00 10.00 90 ASN L N 1
ATOM 3208 C CA . ASN B 2 84 ? 32.114 68.182 103.835 1.00 18.40 90 ASN L CA 1
ATOM 3209 C C . ASN B 2 84 ? 33.521 68.683 104.162 1.00 47.71 90 ASN L C 1
ATOM 3210 O O . ASN B 2 84 ? 34.495 68.164 103.607 1.00 23.71 90 ASN L O 1
ATOM 3215 N N . THR B 2 85 ? 33.645 69.673 105.053 1.00 18.42 91 THR L N 1
ATOM 3216 C CA . THR B 2 85 ? 34.939 70.302 105.296 1.00 10.00 91 THR L CA 1
ATOM 3217 C C . THR B 2 85 ? 35.328 70.623 106.729 1.00 10.00 91 THR L C 1
ATOM 3218 O O . THR B 2 85 ? 36.071 71.558 106.997 1.00 10.00 91 THR L O 1
ATOM 3222 N N . GLU B 2 86 ? 34.858 69.805 107.663 1.00 14.14 92 GLU L N 1
ATOM 3223 C CA . GLU B 2 86 ? 35.203 70.017 109.041 1.00 18.56 92 GLU L CA 1
ATOM 3224 C C . GLU B 2 86 ? 36.695 69.902 109.280 1.00 10.00 92 GLU L C 1
ATOM 3225 O O . GLU B 2 86 ? 37.243 68.803 109.408 1.00 20.06 92 GLU L O 1
ATOM 3231 N N . GLY B 2 87 ? 37.287 71.076 109.453 1.00 10.00 93 GLY L N 1
ATOM 3232 C CA . GLY B 2 87 ? 38.687 71.269 109.746 1.00 10.00 93 GLY L CA 1
ATOM 3233 C C . GLY B 2 87 ? 39.645 70.881 108.634 1.00 17.56 93 GLY L C 1
ATOM 3234 O O . GLY B 2 87 ? 40.759 70.494 108.967 1.00 50.00 93 GLY L O 1
ATOM 3235 N N . GLU B 2 88 ? 39.246 70.989 107.344 1.00 16.33 94 GLU L N 1
ATOM 3236 C CA . GLU B 2 88 ? 40.096 70.530 106.230 1.00 17.61 94 GLU L CA 1
ATOM 3237 C C . GLU B 2 88 ? 41.505 71.036 105.961 1.00 34.69 94 GLU L C 1
ATOM 3238 O O . GLU B 2 88 ? 42.333 70.243 105.521 1.00 14.20 94 GLU L O 1
ATOM 3244 N N . LEU B 2 89 ? 41.820 72.314 106.152 1.00 10.00 95 LEU L N 1
ATOM 3245 C CA . LEU B 2 89 ? 43.213 72.712 105.872 1.00 31.73 95 LEU L CA 1
ATOM 3246 C C . LEU B 2 89 ? 43.650 72.496 104.427 1.00 10.00 95 LEU L C 1
ATOM 3247 O O . LEU B 2 89 ? 43.410 71.421 103.888 1.00 10.00 95 LEU L O 1
ATOM 3252 N N . PRO B 2 90 ? 44.396 73.489 103.876 1.00 13.46 96 PRO L N 1
ATOM 3253 C CA . PRO B 2 90 ? 44.925 73.483 102.507 1.00 10.00 96 PRO L CA 1
ATOM 3254 C C . PRO B 2 90 ? 45.908 72.357 102.151 1.00 10.00 96 PRO L C 1
ATOM 3255 O O . PRO B 2 90 ? 46.402 71.675 103.036 1.00 10.00 96 PRO L O 1
ATOM 3259 N N . VAL B 2 91 ? 46.228 72.227 100.846 1.00 10.77 97 VAL L N 1
ATOM 3260 C CA . VAL B 2 91 ? 47.068 71.163 100.275 1.00 10.00 97 VAL L CA 1
ATOM 3261 C C . VAL B 2 91 ? 48.379 70.975 100.955 1.00 10.00 97 VAL L C 1
ATOM 3262 O O . VAL B 2 91 ? 48.976 69.893 100.857 1.00 22.28 97 VAL L O 1
ATOM 3266 N N . TYR B 2 92 ? 48.819 72.003 101.679 1.00 14.60 98 TYR L N 1
ATOM 3267 C CA . TYR B 2 92 ? 50.003 71.908 102.482 1.00 10.00 98 TYR L CA 1
ATOM 3268 C C . TYR B 2 92 ? 49.783 70.967 103.648 1.00 10.00 98 TYR L C 1
ATOM 3269 O O . TYR B 2 92 ? 49.738 71.329 104.821 1.00 24.80 98 TYR L O 1
ATOM 3278 N N . ASN B 2 93 ? 49.289 69.826 103.137 1.00 50.00 99 ASN L N 1
ATOM 3279 C CA . ASN B 2 93 ? 49.008 68.493 103.610 1.00 10.00 99 ASN L CA 1
ATOM 3280 C C . ASN B 2 93 ? 47.996 68.066 104.653 1.00 36.00 99 ASN L C 1
ATOM 3281 O O . ASN B 2 93 ? 47.527 68.876 105.448 1.00 16.55 99 ASN L O 1
ATOM 3286 N N . LYS B 2 94 ? 47.722 66.731 104.511 1.00 22.85 100 LYS L N 1
ATOM 3287 C CA . LYS B 2 94 ? 47.042 65.692 105.310 1.00 10.00 100 LYS L CA 1
ATOM 3288 C C . LYS B 2 94 ? 45.741 65.844 106.057 1.00 21.71 100 LYS L C 1
ATOM 3289 O O . LYS B 2 94 ? 45.391 64.907 106.799 1.00 10.00 100 LYS L O 1
ATOM 3295 N N . ASP B 2 95 ? 45.218 67.030 106.151 1.00 10.00 101 ASP L N 1
ATOM 3296 C CA . ASP B 2 95 ? 43.946 67.196 106.785 1.00 12.49 101 ASP L CA 1
ATOM 3297 C C . ASP B 2 95 ? 43.034 67.550 105.640 1.00 11.10 101 ASP L C 1
ATOM 3298 O O . ASP B 2 95 ? 41.846 67.836 105.834 1.00 21.18 101 ASP L O 1
ATOM 3303 N N . ALA B 2 96 ? 43.751 67.536 104.478 1.00 10.00 102 ALA L N 1
ATOM 3304 C CA . ALA B 2 96 ? 43.416 67.901 103.083 1.00 17.91 102 ALA L CA 1
ATOM 3305 C C . ALA B 2 96 ? 42.605 66.911 102.242 1.00 14.75 102 ALA L C 1
ATOM 3306 O O . ALA B 2 96 ? 43.137 65.887 101.806 1.00 10.00 102 ALA L O 1
ATOM 3308 N N . ASN B 2 97 ? 41.362 67.310 101.875 1.00 12.63 103 ASN L N 1
ATOM 3309 C CA . ASN B 2 97 ? 40.476 66.445 101.116 1.00 50.00 103 ASN L CA 1
ATOM 3310 C C . ASN B 2 97 ? 40.329 66.515 99.595 1.00 30.10 103 ASN L C 1
ATOM 3311 O O . ASN B 2 97 ? 39.375 65.901 99.086 1.00 30.09 103 ASN L O 1
ATOM 3316 N N . ASP B 2 98 ? 41.115 67.321 98.855 1.00 13.75 104 ASP L N 1
ATOM 3317 C CA . ASP B 2 98 ? 40.930 67.280 97.394 1.00 10.00 104 ASP L CA 1
ATOM 3318 C C . ASP B 2 98 ? 41.770 66.188 96.796 1.00 10.00 104 ASP L C 1
ATOM 3319 O O . ASP B 2 98 ? 41.511 65.692 95.700 1.00 27.79 104 ASP L O 1
ATOM 3324 N N . ILE B 2 99 ? 42.771 65.801 97.565 1.00 29.58 105 ILE L N 1
ATOM 3325 C CA . ILE B 2 99 ? 43.697 64.758 97.178 1.00 37.77 105 ILE L CA 1
ATOM 3326 C C . ILE B 2 99 ? 43.049 63.398 97.095 1.00 10.00 105 ILE L C 1
ATOM 3327 O O . ILE B 2 99 ? 42.381 62.946 98.011 1.00 30.52 105 ILE L O 1
ATOM 3332 N N . ILE B 2 100 ? 43.334 62.692 96.011 1.00 16.68 106 ILE L N 1
ATOM 3333 C CA . ILE B 2 100 ? 42.817 61.350 95.922 1.00 10.00 106 ILE L CA 1
ATOM 3334 C C . ILE B 2 100 ? 43.758 60.385 96.648 1.00 24.80 106 ILE L C 1
ATOM 3335 O O . ILE B 2 100 ? 44.861 60.040 96.238 1.00 19.16 106 ILE L O 1
ATOM 3340 N N . TRP B 2 101 ? 43.335 60.057 97.837 1.00 12.62 107 TRP L N 1
ATOM 3341 C CA . TRP B 2 101 ? 44.049 59.175 98.704 1.00 15.38 107 TRP L CA 1
ATOM 3342 C C . TRP B 2 101 ? 43.851 57.745 98.233 1.00 10.00 107 TRP L C 1
ATOM 3343 O O . TRP B 2 101 ? 42.948 57.064 98.706 1.00 17.23 107 TRP L O 1
ATOM 3354 N N . CYS B 2 102 ? 44.736 57.226 97.387 1.00 24.16 108 CYS L N 1
ATOM 3355 C CA . CYS B 2 102 ? 44.621 55.836 96.897 1.00 10.00 108 CYS L CA 1
ATOM 3356 C C . CYS B 2 102 ? 45.920 55.056 97.019 1.00 50.00 108 CYS L C 1
ATOM 3357 O O . CYS B 2 102 ? 46.059 54.026 96.380 1.00 17.04 108 CYS L O 1
ATOM 3360 N N . PHE B 2 103 ? 46.897 55.538 97.776 1.00 19.89 109 PHE L N 1
ATOM 3361 C CA . PHE B 2 103 ? 48.175 54.829 97.841 1.00 10.00 109 PHE L CA 1
ATOM 3362 C C . PHE B 2 103 ? 48.144 53.448 98.529 1.00 10.00 109 PHE L C 1
ATOM 3363 O O . PHE B 2 103 ? 48.217 53.327 99.753 1.00 15.47 109 PHE L O 1
ATOM 3371 N N . GLY B 2 104 ? 48.007 52.402 97.700 1.00 50.00 110 GLY L N 1
ATOM 3372 C CA . GLY B 2 104 ? 47.941 50.977 98.049 1.00 10.00 110 GLY L CA 1
ATOM 3373 C C . GLY B 2 104 ? 46.837 50.282 97.191 1.00 50.00 110 GLY L C 1
ATOM 3374 O O . GLY B 2 104 ? 45.702 50.787 97.121 1.00 10.00 110 GLY L O 1
ATOM 3375 N N . GLY B 2 105 ? 47.138 49.146 96.515 1.00 10.00 111 GLY L N 1
ATOM 3376 C CA . GLY B 2 105 ? 46.134 48.437 95.732 1.00 10.00 111 GLY L CA 1
ATOM 3377 C C . GLY B 2 105 ? 46.686 47.411 94.723 1.00 30.96 111 GLY L C 1
ATOM 3378 O O . GLY B 2 105 ? 47.145 46.334 95.068 1.00 10.00 111 GLY L O 1
ATOM 3379 N N . GLU B 2 106 ? 46.298 47.630 93.474 1.00 41.70 112 GLU L N 1
ATOM 3380 C CA . GLU B 2 106 ? 46.764 46.932 92.296 1.00 50.00 112 GLU L CA 1
ATOM 3381 C C . GLU B 2 106 ? 47.770 47.858 91.619 1.00 50.00 112 GLU L C 1
ATOM 3382 O O . GLU B 2 106 ? 48.762 47.491 91.001 1.00 50.00 112 GLU L O 1
ATOM 3388 N N . ASP B 2 107 ? 47.433 49.117 91.816 1.00 50.00 113 ASP L N 1
ATOM 3389 C CA . ASP B 2 107 ? 48.046 50.325 91.332 1.00 30.95 113 ASP L CA 1
ATOM 3390 C C . ASP B 2 107 ? 47.015 51.442 91.265 1.00 10.69 113 ASP L C 1
ATOM 3391 O O . ASP B 2 107 ? 47.216 52.512 90.686 1.00 48.81 113 ASP L O 1
ATOM 3396 N N . GLY B 2 108 ? 45.894 51.105 91.901 1.00 10.00 114 GLY L N 1
ATOM 3397 C CA . GLY B 2 108 ? 44.695 51.881 91.972 1.00 11.33 114 GLY L CA 1
ATOM 3398 C C . GLY B 2 108 ? 44.862 53.296 92.462 1.00 30.33 114 GLY L C 1
ATOM 3399 O O . GLY B 2 108 ? 44.952 53.569 93.658 1.00 50.00 114 GLY L O 1
ATOM 3400 N N . MET B 2 109 ? 44.860 54.187 91.481 1.00 19.58 115 MET L N 1
ATOM 3401 C CA . MET B 2 109 ? 44.885 55.617 91.699 1.00 28.66 115 MET L CA 1
ATOM 3402 C C . MET B 2 109 ? 43.539 56.240 91.346 1.00 10.00 115 MET L C 1
ATOM 3403 O O . MET B 2 109 ? 43.364 57.451 91.367 1.00 21.51 115 MET L O 1
ATOM 3408 N N . THR B 2 110 ? 42.636 55.417 90.854 1.00 10.00 116 THR L N 1
ATOM 3409 C CA . THR B 2 110 ? 41.367 55.921 90.425 1.00 10.00 116 THR L CA 1
ATOM 3410 C C . THR B 2 110 ? 40.294 55.969 91.521 1.00 10.00 116 THR L C 1
ATOM 3411 O O . THR B 2 110 ? 40.020 54.998 92.225 1.00 11.66 116 THR L O 1
ATOM 3415 N N . TYR B 2 111 ? 39.689 57.138 91.665 1.00 10.00 117 TYR L N 1
ATOM 3416 C CA . TYR B 2 111 ? 38.684 57.326 92.670 1.00 21.07 117 TYR L CA 1
ATOM 3417 C C . TYR B 2 111 ? 37.323 56.701 92.366 1.00 28.65 117 TYR L C 1
ATOM 3418 O O . TYR B 2 111 ? 36.739 56.968 91.314 1.00 22.89 117 TYR L O 1
ATOM 3427 N N . HIS B 2 112 ? 36.868 55.813 93.263 1.00 10.00 118 HIS L N 1
ATOM 3428 C CA . HIS B 2 112 ? 35.531 55.226 93.185 1.00 27.01 118 HIS L CA 1
ATOM 3429 C C . HIS B 2 112 ? 34.707 55.586 94.375 1.00 10.00 118 HIS L C 1
ATOM 3430 O O . HIS B 2 112 ? 33.565 56.002 94.271 1.00 42.80 118 HIS L O 1
ATOM 3437 N N . CYS B 2 113 ? 35.397 55.470 95.496 1.00 37.68 119 CYS L N 1
ATOM 3438 C CA . CYS B 2 113 ? 34.777 55.441 96.772 1.00 10.00 119 CYS L CA 1
ATOM 3439 C C . CYS B 2 113 ? 35.585 55.976 97.950 1.00 10.00 119 CYS L C 1
ATOM 3440 O O . CYS B 2 113 ? 36.806 55.841 98.010 1.00 12.71 119 CYS L O 1
ATOM 3443 N N . SER B 2 114 ? 34.842 56.377 98.986 1.00 13.32 120 SER L N 1
ATOM 3444 C CA . SER B 2 114 ? 35.380 56.886 100.233 1.00 18.69 120 SER L CA 1
ATOM 3445 C C . SER B 2 114 ? 34.738 56.180 101.398 1.00 10.00 120 SER L C 1
ATOM 3446 O O . SER B 2 114 ? 33.508 56.141 101.548 1.00 10.00 120 SER L O 1
ATOM 3449 N N . ILE B 2 115 ? 35.620 55.562 102.176 1.00 10.00 121 ILE L N 1
ATOM 3450 C CA . ILE B 2 115 ? 35.237 54.790 103.355 1.00 10.14 121 ILE L CA 1
ATOM 3451 C C . ILE B 2 115 ? 35.333 55.683 104.609 1.00 10.00 121 ILE L C 1
ATOM 3452 O O . ILE B 2 115 ? 36.148 56.621 104.654 1.00 10.00 121 ILE L O 1
ATOM 3457 N N . SER B 2 116 ? 34.565 55.379 105.671 1.00 10.00 122 SER L N 1
ATOM 3458 C CA . SER B 2 116 ? 34.567 56.238 106.857 1.00 10.00 122 SER L CA 1
ATOM 3459 C C . SER B 2 116 ? 34.805 55.521 108.190 1.00 27.92 122 SER L C 1
ATOM 3460 O O . SER B 2 116 ? 34.015 55.653 109.118 1.00 32.31 122 SER L O 1
ATOM 3463 N N . PRO B 2 117 ? 35.895 54.761 108.291 1.00 10.00 123 PRO L N 1
ATOM 3464 C CA . PRO B 2 117 ? 36.248 54.043 109.513 1.00 10.00 123 PRO L CA 1
ATOM 3465 C C . PRO B 2 117 ? 36.773 54.907 110.660 1.00 37.81 123 PRO L C 1
ATOM 3466 O O . PRO B 2 117 ? 37.586 55.804 110.479 1.00 20.38 123 PRO L O 1
ATOM 3470 N N . VAL B 2 118 ? 36.404 54.526 111.871 1.00 10.00 124 VAL L N 1
ATOM 3471 C CA . VAL B 2 118 ? 36.887 55.165 113.072 1.00 10.00 124 VAL L CA 1
ATOM 3472 C C . VAL B 2 118 ? 38.265 54.588 113.432 1.00 34.13 124 VAL L C 1
ATOM 3473 O O . VAL B 2 118 ? 38.487 53.367 113.466 1.00 14.27 124 VAL L O 1
ATOM 3477 N N . SER B 2 119 ? 39.269 55.447 113.550 1.00 21.15 125 SER L N 1
ATOM 3478 C CA . SER B 2 119 ? 40.608 54.946 113.817 1.00 24.49 125 SER L CA 1
ATOM 3479 C C . SER B 2 119 ? 41.162 55.194 115.230 1.00 27.76 125 SER L C 1
ATOM 3480 O O . SER B 2 119 ? 42.176 54.651 115.674 1.00 10.00 125 SER L O 1
ATOM 3483 N N . GLY B 2 120 ? 40.551 56.099 115.948 1.00 10.00 126 GLY L N 1
ATOM 3484 C CA . GLY B 2 120 ? 41.002 56.410 117.275 1.00 10.00 126 GLY L CA 1
ATOM 3485 C C . GLY B 2 120 ? 40.100 57.497 117.825 1.00 18.54 126 GLY L C 1
ATOM 3486 O O . GLY B 2 120 ? 39.073 57.789 117.221 1.00 42.42 126 GLY L O 1
ATOM 3487 N N . ALA B 2 121 ? 40.419 58.006 119.014 1.00 15.67 127 ALA L N 1
ATOM 3488 C CA . ALA B 2 121 ? 39.653 59.092 119.606 1.00 50.00 127 ALA L CA 1
ATOM 3489 C C . ALA B 2 121 ? 40.473 60.374 119.725 1.00 21.09 127 ALA L C 1
ATOM 3490 O O . ALA B 2 121 ? 39.913 61.502 119.776 1.00 24.06 127 ALA L O 1
ATOM 3493 N N . GLU C 1 1 ? 16.413 56.998 105.049 1.00 50.00 1 GLU J N 1
ATOM 3494 C CA . GLU C 1 1 ? 16.031 55.854 104.231 1.00 50.00 1 GLU J CA 1
ATOM 3495 C C . GLU C 1 1 ? 16.559 54.551 104.918 1.00 15.64 1 GLU J C 1
ATOM 3496 O O . GLU C 1 1 ? 17.668 54.518 105.418 1.00 50.00 1 GLU J O 1
ATOM 3502 N N . LYS C 1 2 ? 15.777 53.466 104.967 1.00 50.00 2 LYS J N 1
ATOM 3503 C CA . LYS C 1 2 ? 16.181 52.245 105.666 1.00 45.18 2 LYS J CA 1
ATOM 3504 C C . LYS C 1 2 ? 17.428 51.536 105.135 1.00 50.00 2 LYS J C 1
ATOM 3505 O O . LYS C 1 2 ? 17.389 50.490 104.477 1.00 50.00 2 LYS J O 1
ATOM 3511 N N . SER C 1 3 ? 18.520 52.084 105.614 1.00 50.00 3 SER J N 1
ATOM 3512 C CA . SER C 1 3 ? 19.932 51.829 105.388 1.00 50.00 3 SER J CA 1
ATOM 3513 C C . SER C 1 3 ? 20.419 53.085 106.080 1.00 50.00 3 SER J C 1
ATOM 3514 O O . SER C 1 3 ? 21.164 53.946 105.628 1.00 32.44 3 SER J O 1
ATOM 3517 N N . LYS C 1 4 ? 19.671 53.122 107.175 1.00 50.00 4 LYS J N 1
ATOM 3518 C CA . LYS C 1 4 ? 19.458 54.039 108.255 1.00 22.12 4 LYS J CA 1
ATOM 3519 C C . LYS C 1 4 ? 19.717 53.124 109.426 1.00 23.66 4 LYS J C 1
ATOM 3520 O O . LYS C 1 4 ? 19.522 53.426 110.599 1.00 33.83 4 LYS J O 1
ATOM 3526 N N . VAL C 1 5 ? 20.052 51.913 108.977 1.00 50.00 5 VAL J N 1
ATOM 3527 C CA . VAL C 1 5 ? 20.559 50.816 109.757 1.00 22.16 5 VAL J CA 1
ATOM 3528 C C . VAL C 1 5 ? 22.076 50.854 109.590 1.00 50.00 5 VAL J C 1
ATOM 3529 O O . VAL C 1 5 ? 22.764 50.257 108.756 1.00 46.43 5 VAL J O 1
ATOM 3533 N N . ALA C 1 6 ? 22.530 51.735 110.408 1.00 50.00 6 ALA J N 1
ATOM 3534 C CA . ALA C 1 6 ? 23.848 52.209 110.596 1.00 50.00 6 ALA J CA 1
ATOM 3535 C C . ALA C 1 6 ? 23.564 53.006 111.836 1.00 50.00 6 ALA J C 1
ATOM 3536 O O . ALA C 1 6 ? 23.457 54.239 111.910 1.00 50.00 6 ALA J O 1
ATOM 3538 N N . GLY C 1 7 ? 23.058 52.050 112.604 1.00 50.00 7 GLY J N 1
ATOM 3539 C CA . GLY C 1 7 ? 22.580 51.917 113.944 1.00 50.00 7 GLY J CA 1
ATOM 3540 C C . GLY C 1 7 ? 23.172 50.554 114.288 1.00 50.00 7 GLY J C 1
ATOM 3541 O O . GLY C 1 7 ? 23.119 50.049 115.415 1.00 16.47 7 GLY J O 1
ATOM 3542 N N . SER C 1 8 ? 23.730 49.945 113.230 1.00 46.88 8 SER J N 1
ATOM 3543 C CA . SER C 1 8 ? 24.508 48.730 113.343 1.00 11.22 8 SER J CA 1
ATOM 3544 C C . SER C 1 8 ? 25.895 49.133 113.826 1.00 24.77 8 SER J C 1
ATOM 3545 O O . SER C 1 8 ? 26.533 48.454 114.622 1.00 18.76 8 SER J O 1
ATOM 3548 N N . ALA C 1 9 ? 26.369 50.260 113.306 1.00 50.00 9 ALA J N 1
ATOM 3549 C CA . ALA C 1 9 ? 27.658 50.752 113.722 1.00 32.27 9 ALA J CA 1
ATOM 3550 C C . ALA C 1 9 ? 27.586 51.395 115.085 1.00 10.00 9 ALA J C 1
ATOM 3551 O O . ALA C 1 9 ? 28.537 51.301 115.849 1.00 14.31 9 ALA J O 1
ATOM 3553 N N . ALA C 1 10 ? 26.476 52.087 115.367 1.00 50.00 10 ALA J N 1
ATOM 3554 C CA . ALA C 1 10 ? 26.333 52.743 116.666 1.00 12.55 10 ALA J CA 1
ATOM 3555 C C . ALA C 1 10 ? 26.534 51.680 117.706 1.00 50.00 10 ALA J C 1
ATOM 3556 O O . ALA C 1 10 ? 27.313 51.822 118.654 1.00 18.76 10 ALA J O 1
ATOM 3558 N N . ALA C 1 11 ? 25.907 50.560 117.380 1.00 36.96 11 ALA J N 1
ATOM 3559 C CA . ALA C 1 11 ? 25.949 49.373 118.196 1.00 50.00 11 ALA J CA 1
ATOM 3560 C C . ALA C 1 11 ? 27.372 48.890 118.379 1.00 50.00 11 ALA J C 1
ATOM 3561 O O . ALA C 1 11 ? 27.815 48.743 119.503 1.00 26.94 11 ALA J O 1
ATOM 3563 N N . ALA C 1 12 ? 28.094 48.695 117.275 1.00 25.74 12 ALA J N 1
ATOM 3564 C CA . ALA C 1 12 ? 29.467 48.213 117.343 1.00 12.93 12 ALA J CA 1
ATOM 3565 C C . ALA C 1 12 ? 30.356 49.147 118.154 1.00 50.00 12 ALA J C 1
ATOM 3566 O O . ALA C 1 12 ? 31.179 48.704 118.978 1.00 23.18 12 ALA J O 1
ATOM 3568 N N . SER C 1 13 ? 30.177 50.454 117.930 1.00 39.19 13 SER J N 1
ATOM 3569 C CA . SER C 1 13 ? 30.976 51.414 118.659 1.00 38.27 13 SER J CA 1
ATOM 3570 C C . SER C 1 13 ? 30.833 51.204 120.151 1.00 23.83 13 SER J C 1
ATOM 3571 O O . SER C 1 13 ? 31.818 50.876 120.783 1.00 23.33 13 SER J O 1
ATOM 3574 N N . ALA C 1 14 ? 29.587 51.252 120.652 1.00 13.85 14 ALA J N 1
ATOM 3575 C CA . ALA C 1 14 ? 29.296 51.041 122.060 1.00 10.00 14 ALA J CA 1
ATOM 3576 C C . ALA C 1 14 ? 29.945 49.756 122.596 1.00 35.20 14 ALA J C 1
ATOM 3577 O O . ALA C 1 14 ? 30.451 49.684 123.717 1.00 50.00 14 ALA J O 1
ATOM 3579 N N . ALA C 1 15 ? 29.929 48.724 121.768 1.00 36.18 15 ALA J N 1
ATOM 3580 C CA . ALA C 1 15 ? 30.474 47.432 122.109 1.00 10.00 15 ALA J CA 1
ATOM 3581 C C . ALA C 1 15 ? 32.002 47.409 122.061 1.00 50.00 15 ALA J C 1
ATOM 3582 O O . ALA C 1 15 ? 32.634 46.349 122.207 1.00 50.00 15 ALA J O 1
ATOM 3584 N N . ALA C 1 16 ? 32.588 48.575 121.768 1.00 26.33 16 ALA J N 1
ATOM 3585 C CA . ALA C 1 16 ? 34.038 48.747 121.663 1.00 31.07 16 ALA J CA 1
ATOM 3586 C C . ALA C 1 16 ? 34.695 47.909 120.560 1.00 28.92 16 ALA J C 1
ATOM 3587 O O . ALA C 1 16 ? 35.709 47.236 120.760 1.00 23.77 16 ALA J O 1
ATOM 3589 N N . ALA C 1 17 ? 34.052 47.869 119.403 1.00 50.00 17 ALA J N 1
ATOM 3590 C CA . ALA C 1 17 ? 34.593 47.075 118.325 1.00 50.00 17 ALA J CA 1
ATOM 3591 C C . ALA C 1 17 ? 35.146 47.738 117.060 1.00 50.00 17 ALA J C 1
ATOM 3592 O O . ALA C 1 17 ? 34.560 48.600 116.415 1.00 50.00 17 ALA J O 1
ATOM 3594 N N . SER C 1 18 ? 36.343 47.295 116.779 1.00 41.12 18 SER J N 1
ATOM 3595 C CA . SER C 1 18 ? 37.111 47.269 115.565 1.00 47.77 18 SER J CA 1
ATOM 3596 C C . SER C 1 18 ? 37.292 48.368 114.527 1.00 50.00 18 SER J C 1
ATOM 3597 O O . SER C 1 18 ? 38.315 49.052 114.457 1.00 50.00 18 SER J O 1
ATOM 3600 N N . ASP C 1 19 ? 36.367 48.350 113.570 1.00 18.29 19 ASP J N 1
ATOM 3601 C CA . ASP C 1 19 ? 36.509 49.096 112.330 1.00 14.70 19 ASP J CA 1
ATOM 3602 C C . ASP C 1 19 ? 37.836 48.662 111.664 1.00 11.30 19 ASP J C 1
ATOM 3603 O O . ASP C 1 19 ? 38.858 49.357 111.738 1.00 36.37 19 ASP J O 1
ATOM 3608 N N . GLY C 1 20 ? 37.818 47.409 111.163 1.00 33.01 20 GLY J N 1
ATOM 3609 C CA . GLY C 1 20 ? 38.904 46.739 110.462 1.00 10.00 20 GLY J CA 1
ATOM 3610 C C . GLY C 1 20 ? 38.502 46.559 109.014 1.00 49.06 20 GLY J C 1
ATOM 3611 O O . GLY C 1 20 ? 37.843 45.585 108.647 1.00 30.45 20 GLY J O 1
ATOM 3612 N N . SER C 1 21 ? 38.957 47.498 108.202 1.00 30.68 21 SER J N 1
ATOM 3613 C CA . SER C 1 21 ? 38.572 47.571 106.811 1.00 30.12 21 SER J CA 1
ATOM 3614 C C . SER C 1 21 ? 39.176 46.491 105.912 1.00 16.90 21 SER J C 1
ATOM 3615 O O . SER C 1 21 ? 40.349 46.126 106.054 1.00 25.41 21 SER J O 1
ATOM 3618 N N . SER C 1 22 ? 38.348 46.040 104.960 1.00 10.35 22 SER J N 1
ATOM 3619 C CA . SER C 1 22 ? 38.653 45.029 103.953 1.00 11.27 22 SER J CA 1
ATOM 3620 C C . SER C 1 22 ? 37.729 45.188 102.728 1.00 10.00 22 SER J C 1
ATOM 3621 O O . SER C 1 22 ? 36.815 46.013 102.747 1.00 10.00 22 SER J O 1
ATOM 3624 N N . CYS C 1 23 ? 38.063 44.497 101.626 1.00 15.67 23 CYS J N 1
ATOM 3625 C CA . CYS C 1 23 ? 37.267 44.540 100.405 1.00 10.00 23 CYS J CA 1
ATOM 3626 C C . CYS C 1 23 ? 36.230 43.470 100.572 1.00 10.00 23 CYS J C 1
ATOM 3627 O O . CYS C 1 23 ? 36.567 42.336 100.887 1.00 29.13 23 CYS J O 1
ATOM 3630 N N . ASP C 1 24 ? 34.971 43.798 100.454 1.00 10.77 24 ASP J N 1
ATOM 3631 C CA . ASP C 1 24 ? 34.001 42.750 100.634 1.00 10.00 24 ASP J CA 1
ATOM 3632 C C . ASP C 1 24 ? 33.626 41.972 99.395 1.00 15.05 24 ASP J C 1
ATOM 3633 O O . ASP C 1 24 ? 34.154 42.251 98.327 1.00 33.91 24 ASP J O 1
ATOM 3638 N N . HIS C 1 25 ? 32.709 40.992 99.531 1.00 27.67 25 HIS J N 1
ATOM 3639 C CA . HIS C 1 25 ? 32.240 40.200 98.394 1.00 10.00 25 HIS J CA 1
ATOM 3640 C C . HIS C 1 25 ? 30.741 40.043 98.156 1.00 15.45 25 HIS J C 1
ATOM 3641 O O . HIS C 1 25 ? 29.968 39.862 99.099 1.00 42.34 25 HIS J O 1
ATOM 3648 N N . GLY C 1 26 ? 30.340 40.143 96.858 1.00 10.00 26 GLY J N 1
ATOM 3649 C CA . GLY C 1 26 ? 28.947 40.027 96.439 1.00 10.00 26 GLY J CA 1
ATOM 3650 C C . GLY C 1 26 ? 28.303 38.767 97.037 1.00 45.02 26 GLY J C 1
ATOM 3651 O O . GLY C 1 26 ? 28.960 37.750 97.235 1.00 10.04 26 GLY J O 1
ATOM 3652 N N . PRO C 1 27 ? 27.018 38.843 97.339 1.00 16.72 27 PRO J N 1
ATOM 3653 C CA . PRO C 1 27 ? 26.281 37.758 97.937 1.00 22.26 27 PRO J CA 1
ATOM 3654 C C . PRO C 1 27 ? 26.161 36.435 97.189 1.00 13.57 27 PRO J C 1
ATOM 3655 O O . PRO C 1 27 ? 25.818 35.414 97.786 1.00 50.00 27 PRO J O 1
ATOM 3659 N N . GLY C 1 28 ? 26.466 36.405 95.909 1.00 34.01 28 GLY J N 1
ATOM 3660 C CA . GLY C 1 28 ? 26.358 35.135 95.207 1.00 33.87 28 GLY J CA 1
ATOM 3661 C C . GLY C 1 28 ? 25.170 35.114 94.282 1.00 50.00 28 GLY J C 1
ATOM 3662 O O . GLY C 1 28 ? 24.032 35.360 94.682 1.00 10.00 28 GLY J O 1
ATOM 3663 N N . ALA C 1 29 ? 25.482 34.792 93.027 1.00 37.66 29 ALA J N 1
ATOM 3664 C CA . ALA C 1 29 ? 24.506 34.816 91.963 1.00 33.99 29 ALA J CA 1
ATOM 3665 C C . ALA C 1 29 ? 23.225 34.077 92.322 1.00 43.02 29 ALA J C 1
ATOM 3666 O O . ALA C 1 29 ? 23.249 32.918 92.718 1.00 50.00 29 ALA J O 1
ATOM 3668 N N . ILE C 1 30 ? 22.100 34.748 92.106 1.00 38.41 30 ILE J N 1
ATOM 3669 C CA . ILE C 1 30 ? 20.765 34.193 92.293 1.00 10.00 30 ILE J CA 1
ATOM 3670 C C . ILE C 1 30 ? 19.731 34.848 91.405 1.00 46.48 30 ILE J C 1
ATOM 3671 O O . ILE C 1 30 ? 19.972 35.849 90.707 1.00 21.15 30 ILE J O 1
ATOM 3676 N N . SER C 1 31 ? 18.548 34.260 91.482 1.00 23.76 31 SER J N 1
ATOM 3677 C CA . SER C 1 31 ? 17.397 34.651 90.682 1.00 15.15 31 SER J CA 1
ATOM 3678 C C . SER C 1 31 ? 16.933 36.106 90.766 1.00 20.39 31 SER J C 1
ATOM 3679 O O . SER C 1 31 ? 16.410 36.676 89.791 1.00 24.14 31 SER J O 1
ATOM 3682 N N . ARG C 1 32 ? 17.020 36.685 91.955 1.00 14.74 32 ARG J N 1
ATOM 3683 C CA . ARG C 1 32 ? 16.577 38.053 92.137 1.00 10.00 32 ARG J CA 1
ATOM 3684 C C . ARG C 1 32 ? 17.618 39.092 91.806 1.00 31.66 32 ARG J C 1
ATOM 3685 O O . ARG C 1 32 ? 17.394 40.280 91.961 1.00 50.00 32 ARG J O 1
ATOM 3693 N N . ARG C 1 33 ? 18.796 38.647 91.423 1.00 10.00 33 ARG J N 1
ATOM 3694 C CA . ARG C 1 33 ? 19.836 39.577 91.081 1.00 10.00 33 ARG J CA 1
ATOM 3695 C C . ARG C 1 33 ? 19.526 40.212 89.734 1.00 28.26 33 ARG J C 1
ATOM 3696 O O . ARG C 1 33 ? 19.266 39.488 88.767 1.00 10.00 33 ARG J O 1
ATOM 3704 N N . SER C 1 34 ? 19.642 41.540 89.635 1.00 10.00 34 SER J N 1
ATOM 3705 C CA . SER C 1 34 ? 19.425 42.183 88.345 1.00 15.85 34 SER J CA 1
ATOM 3706 C C . SER C 1 34 ? 20.543 43.125 88.016 1.00 50.00 34 SER J C 1
ATOM 3707 O O . SER C 1 34 ? 21.028 43.823 88.906 1.00 23.70 34 SER J O 1
ATOM 3710 N N . HIS C 1 35 ? 21.000 42.988 86.760 1.00 10.00 35 HIS J N 1
ATOM 3711 C CA . HIS C 1 35 ? 22.056 43.782 86.173 1.00 10.00 35 HIS J CA 1
ATOM 3712 C C . HIS C 1 35 ? 21.493 44.942 85.370 1.00 10.00 35 HIS J C 1
ATOM 3713 O O . HIS C 1 35 ? 20.650 44.743 84.500 1.00 10.00 35 HIS J O 1
ATOM 3720 N N . ILE C 1 36 ? 21.925 46.167 85.704 1.00 24.01 36 ILE J N 1
ATOM 3721 C CA . ILE C 1 36 ? 21.520 47.349 84.971 1.00 19.27 36 ILE J CA 1
ATOM 3722 C C . ILE C 1 36 ? 22.712 48.019 84.267 1.00 16.92 36 ILE J C 1
ATOM 3723 O O . ILE C 1 36 ? 23.586 48.585 84.919 1.00 10.00 36 ILE J O 1
ATOM 3728 N N . THR C 1 37 ? 22.736 47.978 82.934 1.00 16.95 37 THR J N 1
ATOM 3729 C CA . THR C 1 37 ? 23.809 48.588 82.175 1.00 10.00 37 THR J CA 1
ATOM 3730 C C . THR C 1 37 ? 23.481 50.014 81.718 1.00 12.08 37 THR J C 1
ATOM 3731 O O . THR C 1 37 ? 22.323 50.366 81.444 1.00 10.00 37 THR J O 1
ATOM 3735 N N . LEU C 1 38 ? 24.506 50.851 81.600 1.00 11.45 38 LEU J N 1
ATOM 3736 C CA . LEU C 1 38 ? 24.304 52.235 81.214 1.00 28.49 38 LEU J CA 1
ATOM 3737 C C . LEU C 1 38 ? 25.238 52.693 80.100 1.00 19.63 38 LEU J C 1
ATOM 3738 O O . LEU C 1 38 ? 26.406 53.034 80.291 1.00 10.00 38 LEU J O 1
ATOM 3743 N N . PRO C 1 39 ? 24.656 52.696 78.910 1.00 14.66 39 PRO J N 1
ATOM 3744 C CA . PRO C 1 39 ? 25.309 53.065 77.675 1.00 10.00 39 PRO J CA 1
ATOM 3745 C C . PRO C 1 39 ? 25.642 54.548 77.686 1.00 10.00 39 PRO J C 1
ATOM 3746 O O . PRO C 1 39 ? 26.395 55.064 76.851 1.00 10.00 39 PRO J O 1
ATOM 3750 N N . ALA C 1 40 ? 25.030 55.193 78.665 1.00 10.00 40 ALA J N 1
ATOM 3751 C CA . ALA C 1 40 ? 25.179 56.591 79.016 1.00 10.00 40 ALA J CA 1
ATOM 3752 C C . ALA C 1 40 ? 25.126 57.647 77.917 1.00 10.00 40 ALA J C 1
ATOM 3753 O O . ALA C 1 40 ? 25.937 58.559 77.864 1.00 28.63 40 ALA J O 1
ATOM 3755 N N . TYR C 1 41 ? 24.189 57.526 77.021 1.00 10.00 41 TYR J N 1
ATOM 3756 C CA . TYR C 1 41 ? 24.069 58.496 75.973 1.00 10.00 41 TYR J CA 1
ATOM 3757 C C . TYR C 1 41 ? 25.187 58.561 74.947 1.00 19.00 41 TYR J C 1
ATOM 3758 O O . TYR C 1 41 ? 25.357 59.596 74.315 1.00 10.42 41 TYR J O 1
ATOM 3767 N N . PHE C 1 42 ? 25.900 57.448 74.749 1.00 10.00 42 PHE J N 1
ATOM 3768 C CA . PHE C 1 42 ? 26.955 57.376 73.765 1.00 10.00 42 PHE J CA 1
ATOM 3769 C C . PHE C 1 42 ? 28.329 57.757 74.245 1.00 10.00 42 PHE J C 1
ATOM 3770 O O . PHE C 1 42 ? 29.245 57.943 73.446 1.00 18.96 42 PHE J O 1
ATOM 3778 N N . ALA C 1 43 ? 28.474 57.865 75.559 1.00 10.00 43 ALA J N 1
ATOM 3779 C CA . ALA C 1 43 ? 29.752 58.201 76.163 1.00 10.00 43 ALA J CA 1
ATOM 3780 C C . ALA C 1 43 ? 30.801 57.074 76.059 1.00 11.66 43 ALA J C 1
ATOM 3781 O O . ALA C 1 43 ? 30.434 55.890 76.072 1.00 29.05 43 ALA J O 1
ATOM 3783 N N . GLY C 1 44 ? 32.096 57.461 75.903 1.00 10.00 44 GLY J N 1
ATOM 3784 C CA . GLY C 1 44 ? 33.242 56.583 75.744 1.00 10.00 44 GLY J CA 1
ATOM 3785 C C . GLY C 1 44 ? 33.290 55.583 76.890 1.00 14.86 44 GLY J C 1
ATOM 3786 O O . GLY C 1 44 ? 33.679 54.428 76.763 1.00 12.12 44 GLY J O 1
ATOM 3787 N N . THR C 1 45 ? 32.898 56.062 78.051 1.00 10.00 45 THR J N 1
ATOM 3788 C CA . THR C 1 45 ? 32.839 55.221 79.216 1.00 27.84 45 THR J CA 1
ATOM 3789 C C . THR C 1 45 ? 31.421 54.860 79.665 1.00 14.60 45 THR J C 1
ATOM 3790 O O . THR C 1 45 ? 30.470 55.589 79.404 1.00 10.00 45 THR J O 1
ATOM 3794 N N . THR C 1 46 ? 31.267 53.765 80.397 1.00 10.06 46 THR J N 1
ATOM 3795 C CA . THR C 1 46 ? 29.949 53.351 80.843 1.00 10.00 46 THR J CA 1
ATOM 3796 C C . THR C 1 46 ? 30.025 52.539 82.133 1.00 10.00 46 THR J C 1
ATOM 3797 O O . THR C 1 46 ? 31.099 52.164 82.564 1.00 10.00 46 THR J O 1
ATOM 3801 N N . GLU C 1 47 ? 28.831 52.198 82.666 1.00 20.65 47 GLU J N 1
ATOM 3802 C CA . GLU C 1 47 ? 28.680 51.468 83.902 1.00 10.00 47 GLU J CA 1
ATOM 3803 C C . GLU C 1 47 ? 27.543 50.433 83.877 1.00 30.32 47 GLU J C 1
ATOM 3804 O O . GLU C 1 47 ? 26.499 50.604 83.223 1.00 10.00 47 GLU J O 1
ATOM 3810 N N . ASN C 1 48 ? 27.716 49.398 84.712 1.00 10.00 48 ASN J N 1
ATOM 3811 C CA . ASN C 1 48 ? 26.766 48.297 84.881 1.00 10.00 48 ASN J CA 1
ATOM 3812 C C . ASN C 1 48 ? 26.514 48.104 86.367 1.00 18.86 48 ASN J C 1
ATOM 3813 O O . ASN C 1 48 ? 27.423 48.054 87.206 1.00 15.39 48 ASN J O 1
ATOM 3818 N N . TRP C 1 49 ? 25.237 48.121 86.699 1.00 10.00 49 TRP J N 1
ATOM 3819 C CA . TRP C 1 49 ? 24.781 47.938 88.051 1.00 10.00 49 TRP J CA 1
ATOM 3820 C C . TRP C 1 49 ? 24.280 46.546 88.363 1.00 12.15 49 TRP J C 1
ATOM 3821 O O . TRP C 1 49 ? 23.489 45.958 87.616 1.00 10.00 49 TRP J O 1
ATOM 3832 N N . VAL C 1 50 ? 24.758 46.050 89.483 1.00 10.00 50 VAL J N 1
ATOM 3833 C CA . VAL C 1 50 ? 24.337 44.783 90.011 1.00 10.00 50 VAL J CA 1
ATOM 3834 C C . VAL C 1 50 ? 23.534 45.111 91.256 1.00 50.00 50 VAL J C 1
ATOM 3835 O O . VAL C 1 50 ? 24.102 45.633 92.226 1.00 10.94 50 VAL J O 1
ATOM 3839 N N . SER C 1 51 ? 22.243 44.764 91.226 1.00 18.23 51 SER J N 1
ATOM 3840 C CA . SER C 1 51 ? 21.322 45.058 92.302 1.00 10.00 51 SER J CA 1
ATOM 3841 C C . SER C 1 51 ? 20.659 43.803 92.768 1.00 50.00 51 SER J C 1
ATOM 3842 O O . SER C 1 51 ? 20.551 42.803 92.052 1.00 11.42 51 SER J O 1
ATOM 3845 N N . CYS C 1 52 ? 20.268 43.863 94.022 1.00 19.22 52 CYS J N 1
ATOM 3846 C CA . CYS C 1 52 ? 19.518 42.785 94.564 1.00 50.00 52 CYS J CA 1
ATOM 3847 C C . CYS C 1 52 ? 18.067 43.144 94.689 1.00 10.40 52 CYS J C 1
ATOM 3848 O O . CYS C 1 52 ? 17.734 43.966 95.554 1.00 10.00 52 CYS J O 1
ATOM 3851 N N . ALA C 1 53 ? 17.225 42.477 93.909 1.00 10.00 53 ALA J N 1
ATOM 3852 C CA . ALA C 1 53 ? 15.787 42.665 94.048 1.00 10.00 53 ALA J CA 1
ATOM 3853 C C . ALA C 1 53 ? 15.349 41.983 95.346 1.00 36.17 53 ALA J C 1
ATOM 3854 O O . ALA C 1 53 ? 15.793 40.892 95.734 1.00 50.00 53 ALA J O 1
ATOM 3856 N N . GLY C 1 54 ? 14.410 42.617 95.980 1.00 47.40 54 GLY J N 1
ATOM 3857 C CA . GLY C 1 54 ? 13.974 42.234 97.294 1.00 10.00 54 GLY J CA 1
ATOM 3858 C C . GLY C 1 54 ? 14.612 43.279 98.182 1.00 50.00 54 GLY J C 1
ATOM 3859 O O . GLY C 1 54 ? 13.968 44.232 98.636 1.00 50.00 54 GLY J O 1
ATOM 3860 N N . CYS C 1 55 ? 15.923 43.227 98.251 1.00 19.08 55 CYS J N 1
ATOM 3861 C CA . CYS C 1 55 ? 16.590 44.241 99.053 1.00 23.38 55 CYS J CA 1
ATOM 3862 C C . CYS C 1 55 ? 16.492 45.579 98.351 1.00 10.00 55 CYS J C 1
ATOM 3863 O O . CYS C 1 55 ? 16.149 46.587 98.948 1.00 18.74 55 CYS J O 1
ATOM 3866 N N . GLY C 1 56 ? 16.751 45.566 97.039 1.00 39.91 56 GLY J N 1
ATOM 3867 C CA . GLY C 1 56 ? 16.803 46.785 96.251 1.00 10.00 56 GLY J CA 1
ATOM 3868 C C . GLY C 1 56 ? 18.203 47.401 96.334 1.00 41.55 56 GLY J C 1
ATOM 3869 O O . GLY C 1 56 ? 18.457 48.482 95.831 1.00 50.00 56 GLY J O 1
ATOM 3870 N N . VAL C 1 57 ? 19.099 46.708 97.029 1.00 50.00 57 VAL J N 1
ATOM 3871 C CA . VAL C 1 57 ? 20.481 47.117 97.205 1.00 10.00 57 VAL J CA 1
ATOM 3872 C C . VAL C 1 57 ? 21.363 46.765 95.994 1.00 19.70 57 VAL J C 1
ATOM 3873 O O . VAL C 1 57 ? 21.269 45.683 95.392 1.00 35.10 57 VAL J O 1
ATOM 3877 N N . THR C 1 58 ? 22.256 47.687 95.647 1.00 28.27 58 THR J N 1
ATOM 3878 C CA . THR C 1 58 ? 23.293 47.466 94.645 1.00 34.15 58 THR J CA 1
ATOM 3879 C C . THR C 1 58 ? 24.374 46.605 95.331 1.00 43.65 58 THR J C 1
ATOM 3880 O O . THR C 1 58 ? 24.786 46.923 96.440 1.00 10.00 58 THR J O 1
ATOM 3884 N N . LEU C 1 59 ? 24.797 45.508 94.731 1.00 10.00 59 LEU J N 1
ATOM 3885 C CA . LEU C 1 59 ? 25.795 44.641 95.317 1.00 10.00 59 LEU J CA 1
ATOM 3886 C C . LEU C 1 59 ? 27.178 44.920 94.787 1.00 16.99 59 LEU J C 1
ATOM 3887 O O . LEU C 1 59 ? 28.193 44.480 95.340 1.00 25.46 59 LEU J O 1
ATOM 3892 N N . GLY C 1 60 ? 27.187 45.612 93.684 1.00 13.77 60 GLY J N 1
ATOM 3893 C CA . GLY C 1 60 ? 28.417 45.900 92.997 1.00 10.00 60 GLY J CA 1
ATOM 3894 C C . GLY C 1 60 ? 28.150 46.783 91.788 1.00 11.32 60 GLY J C 1
ATOM 3895 O O . GLY C 1 60 ? 27.044 47.296 91.587 1.00 40.79 60 GLY J O 1
ATOM 3896 N N . HIS C 1 61 ? 29.168 46.875 90.954 1.00 28.78 61 HIS J N 1
ATOM 3897 C CA . HIS C 1 61 ? 29.167 47.735 89.802 1.00 50.00 61 HIS J CA 1
ATOM 3898 C C . HIS C 1 61 ? 30.301 47.144 88.922 1.00 10.00 61 HIS J C 1
ATOM 3899 O O . HIS C 1 61 ? 31.171 46.451 89.416 1.00 15.54 61 HIS J O 1
ATOM 3906 N N . SER C 1 62 ? 30.306 47.422 87.630 1.00 16.35 62 SER J N 1
ATOM 3907 C CA . SER C 1 62 ? 31.323 46.995 86.691 1.00 10.00 62 SER J CA 1
ATOM 3908 C C . SER C 1 62 ? 31.539 48.145 85.743 1.00 23.27 62 SER J C 1
ATOM 3909 O O . SER C 1 62 ? 30.629 48.908 85.451 1.00 25.82 62 SER J O 1
ATOM 3912 N N . LEU C 1 63 ? 32.760 48.338 85.350 1.00 25.19 63 LEU J N 1
ATOM 3913 C CA . LEU C 1 63 ? 33.049 49.385 84.424 1.00 10.00 63 LEU J CA 1
ATOM 3914 C C . LEU C 1 63 ? 33.268 48.841 83.027 1.00 10.33 63 LEU J C 1
ATOM 3915 O O . LEU C 1 63 ? 33.887 47.806 82.839 1.00 10.00 63 LEU J O 1
ATOM 3920 N N . GLY C 1 64 ? 32.846 49.604 82.054 1.00 34.21 64 GLY J N 1
ATOM 3921 C CA . GLY C 1 64 ? 32.958 49.195 80.688 1.00 10.00 64 GLY J CA 1
ATOM 3922 C C . GLY C 1 64 ? 33.228 50.415 79.845 1.00 10.00 64 GLY J C 1
ATOM 3923 O O . GLY C 1 64 ? 33.488 51.481 80.361 1.00 11.62 64 GLY J O 1
ATOM 3924 N N . ALA C 1 65 ? 33.331 50.203 78.558 1.00 10.63 65 ALA J N 1
ATOM 3925 C CA . ALA C 1 65 ? 33.649 51.277 77.674 1.00 10.91 65 ALA J CA 1
ATOM 3926 C C . ALA C 1 65 ? 32.547 51.662 76.705 1.00 11.74 65 ALA J C 1
ATOM 3927 O O . ALA C 1 65 ? 31.380 51.675 77.050 1.00 50.00 65 ALA J O 1
ATOM 3929 N N . PHE C 1 66 ? 32.962 51.960 75.482 1.00 10.00 66 PHE J N 1
ATOM 3930 C CA . PHE C 1 66 ? 32.046 52.379 74.453 1.00 10.00 66 PHE J CA 1
ATOM 3931 C C . PHE C 1 66 ? 31.094 51.321 73.873 1.00 10.00 66 PHE J C 1
ATOM 3932 O O . PHE C 1 66 ? 31.509 50.367 73.210 1.00 10.00 66 PHE J O 1
ATOM 3940 N N . LEU C 1 67 ? 29.786 51.535 74.168 1.00 10.08 67 LEU J N 1
ATOM 3941 C CA . LEU C 1 67 ? 28.660 50.745 73.673 1.00 10.00 67 LEU J CA 1
ATOM 3942 C C . LEU C 1 67 ? 28.757 49.237 73.839 1.00 50.00 67 LEU J C 1
ATOM 3943 O O . LEU C 1 67 ? 28.441 48.486 72.925 1.00 11.21 67 LEU J O 1
ATOM 3948 N N . SER C 1 68 ? 29.220 48.804 75.003 1.00 10.00 68 SER J N 1
ATOM 3949 C CA . SER C 1 68 ? 29.414 47.393 75.288 1.00 10.00 68 SER J CA 1
ATOM 3950 C C . SER C 1 68 ? 28.182 46.489 75.402 1.00 10.00 68 SER J C 1
ATOM 3951 O O . SER C 1 68 ? 27.094 46.884 75.794 1.00 10.00 68 SER J O 1
ATOM 3954 N N . LEU C 1 69 ? 28.371 45.213 75.080 1.00 29.97 69 LEU J N 1
ATOM 3955 C CA . LEU C 1 69 ? 27.262 44.298 75.194 1.00 33.66 69 LEU J CA 1
ATOM 3956 C C . LEU C 1 69 ? 27.376 43.443 76.456 1.00 10.00 69 LEU J C 1
ATOM 3957 O O . LEU C 1 69 ? 28.368 42.772 76.653 1.00 10.00 69 LEU J O 1
ATOM 3962 N N . ALA C 1 70 ? 26.333 43.495 77.308 1.00 16.99 70 ALA J N 1
ATOM 3963 C CA . ALA C 1 70 ? 26.267 42.753 78.552 1.00 10.00 70 ALA J CA 1
ATOM 3964 C C . ALA C 1 70 ? 25.740 41.301 78.435 1.00 41.45 70 ALA J C 1
ATOM 3965 O O . ALA C 1 70 ? 24.653 41.073 77.904 1.00 12.46 70 ALA J O 1
ATOM 3967 N N . VAL C 1 71 ? 26.401 40.321 79.072 1.00 10.00 71 VAL J N 1
ATOM 3968 C CA . VAL C 1 71 ? 25.879 38.939 79.126 1.00 18.97 71 VAL J CA 1
ATOM 3969 C C . VAL C 1 71 ? 25.994 38.317 80.505 1.00 10.00 71 VAL J C 1
ATOM 3970 O O . VAL C 1 71 ? 26.953 38.548 81.235 1.00 26.39 71 VAL J O 1
ATOM 3974 N N . ALA C 1 72 ? 25.035 37.460 80.821 1.00 11.54 72 ALA J N 1
ATOM 3975 C CA . ALA C 1 72 ? 24.986 36.765 82.105 1.00 13.53 72 ALA J CA 1
ATOM 3976 C C . ALA C 1 72 ? 24.658 35.282 81.910 1.00 30.10 72 ALA J C 1
ATOM 3977 O O . ALA C 1 72 ? 23.608 34.940 81.377 1.00 36.27 72 ALA J O 1
ATOM 3979 N N . GLY C 1 73 ? 25.557 34.382 82.334 1.00 44.56 73 GLY J N 1
ATOM 3980 C CA . GLY C 1 73 ? 25.295 32.954 82.208 1.00 10.00 73 GLY J CA 1
ATOM 3981 C C . GLY C 1 73 ? 24.111 32.585 83.113 1.00 15.88 73 GLY J C 1
ATOM 3982 O O . GLY C 1 73 ? 24.085 32.989 84.280 1.00 33.51 73 GLY J O 1
ATOM 3983 N N . HIS C 1 74 ? 23.150 31.802 82.607 1.00 23.42 74 HIS J N 1
ATOM 3984 C CA . HIS C 1 74 ? 21.958 31.413 83.375 1.00 10.00 74 HIS J CA 1
ATOM 3985 C C . HIS C 1 74 ? 22.162 30.617 84.635 1.00 22.02 74 HIS J C 1
ATOM 3986 O O . HIS C 1 74 ? 21.301 30.611 85.521 1.00 12.17 74 HIS J O 1
ATOM 3993 N N . SER C 1 75 ? 23.267 29.905 84.659 1.00 10.00 75 SER J N 1
ATOM 3994 C CA . SER C 1 75 ? 23.627 29.100 85.794 1.00 10.00 75 SER J CA 1
ATOM 3995 C C . SER C 1 75 ? 24.141 29.966 86.925 1.00 10.00 75 SER J C 1
ATOM 3996 O O . SER C 1 75 ? 24.218 29.528 88.071 1.00 50.00 75 SER J O 1
ATOM 3999 N N . GLY C 1 76 ? 24.502 31.203 86.581 1.00 30.04 76 GLY J N 1
ATOM 4000 C CA . GLY C 1 76 ? 25.031 32.152 87.553 1.00 12.87 76 GLY J CA 1
ATOM 4001 C C . GLY C 1 76 ? 26.508 31.917 87.849 1.00 15.40 76 GLY J C 1
ATOM 4002 O O . GLY C 1 76 ? 27.013 32.193 88.939 1.00 14.89 76 GLY J O 1
ATOM 4003 N N . SER C 1 77 ? 27.183 31.355 86.870 1.00 31.64 77 SER J N 1
ATOM 4004 C CA . SER C 1 77 ? 28.599 31.043 86.924 1.00 11.43 77 SER J CA 1
ATOM 4005 C C . SER C 1 77 ? 29.572 32.146 86.524 1.00 10.00 77 SER J C 1
ATOM 4006 O O . SER C 1 77 ? 30.705 32.133 86.962 1.00 45.89 77 SER J O 1
ATOM 4009 N N . ASP C 1 78 ? 29.119 33.043 85.662 1.00 28.48 78 ASP J N 1
ATOM 4010 C CA . ASP C 1 78 ? 29.882 34.161 85.137 1.00 10.00 78 ASP J CA 1
ATOM 4011 C C . ASP C 1 78 ? 28.907 35.128 84.512 1.00 17.75 78 ASP J C 1
ATOM 4012 O O . ASP C 1 78 ? 27.762 34.767 84.217 1.00 24.83 78 ASP J O 1
ATOM 4017 N N . PHE C 1 79 ? 29.390 36.347 84.331 1.00 50.00 79 PHE J N 1
ATOM 4018 C CA . PHE C 1 79 ? 28.702 37.432 83.668 1.00 13.39 79 PHE J CA 1
ATOM 4019 C C . PHE C 1 79 ? 29.793 38.050 82.830 1.00 50.00 79 PHE J C 1
ATOM 4020 O O . PHE C 1 79 ? 30.976 37.928 83.142 1.00 20.86 79 PHE J O 1
ATOM 4028 N N . ALA C 1 80 ? 29.448 38.594 81.688 1.00 27.53 80 ALA J N 1
ATOM 4029 C CA . ALA C 1 80 ? 30.503 39.072 80.829 1.00 10.00 80 ALA J CA 1
ATOM 4030 C C . ALA C 1 80 ? 30.147 40.336 80.120 1.00 10.00 80 ALA J C 1
ATOM 4031 O O . ALA C 1 80 ? 29.022 40.812 80.213 1.00 29.28 80 ALA J O 1
ATOM 4033 N N . LEU C 1 81 ? 31.114 40.788 79.341 1.00 10.00 81 LEU J N 1
ATOM 4034 C CA . LEU C 1 81 ? 31.069 42.061 78.648 1.00 10.98 81 LEU J CA 1
ATOM 4035 C C . LEU C 1 81 ? 32.036 42.058 77.463 1.00 16.57 81 LEU J C 1
ATOM 4036 O O . LEU C 1 81 ? 33.158 41.564 77.551 1.00 10.00 81 LEU J O 1
ATOM 4041 N N . ALA C 1 82 ? 31.465 42.395 76.303 1.00 10.00 82 ALA J N 1
ATOM 4042 C CA . ALA C 1 82 ? 32.137 42.647 75.043 1.00 10.89 82 ALA J CA 1
ATOM 4043 C C . ALA C 1 82 ? 32.414 44.155 75.034 1.00 14.66 82 ALA J C 1
ATOM 4044 O O . ALA C 1 82 ? 31.491 44.927 75.282 1.00 10.00 82 ALA J O 1
ATOM 4046 N N . SER C 1 83 ? 33.638 44.607 74.730 1.00 16.73 83 SER J N 1
ATOM 4047 C CA . SER C 1 83 ? 33.892 46.025 74.892 1.00 10.00 83 SER J CA 1
ATOM 4048 C C . SER C 1 83 ? 34.981 46.627 74.008 1.00 33.49 83 SER J C 1
ATOM 4049 O O . SER C 1 83 ? 35.771 45.913 73.401 1.00 21.27 83 SER J O 1
ATOM 4052 N N . THR C 1 84 ? 35.000 47.966 73.993 1.00 11.75 84 THR J N 1
ATOM 4053 C CA . THR C 1 84 ? 35.878 48.781 73.191 1.00 10.00 84 THR J CA 1
ATOM 4054 C C . THR C 1 84 ? 36.431 49.976 73.927 1.00 22.64 84 THR J C 1
ATOM 4055 O O . THR C 1 84 ? 35.697 50.842 74.393 1.00 15.56 84 THR J O 1
ATOM 4059 N N . SER C 1 85 ? 37.738 50.110 73.795 1.00 21.90 85 SER J N 1
ATOM 4060 C CA . SER C 1 85 ? 38.494 51.193 74.367 1.00 10.00 85 SER J CA 1
ATOM 4061 C C . SER C 1 85 ? 39.424 51.707 73.291 1.00 10.00 85 SER J C 1
ATOM 4062 O O . SER C 1 85 ? 39.679 51.028 72.304 1.00 11.54 85 SER J O 1
ATOM 4065 N N . PHE C 1 86 ? 39.915 52.922 73.526 1.00 10.00 86 PHE J N 1
ATOM 4066 C CA . PHE C 1 86 ? 40.807 53.625 72.658 1.00 10.00 86 PHE J CA 1
ATOM 4067 C C . PHE C 1 86 ? 41.871 54.236 73.553 1.00 11.42 86 PHE J C 1
ATOM 4068 O O . PHE C 1 86 ? 41.563 54.632 74.690 1.00 10.00 86 PHE J O 1
ATOM 4076 N N . ALA C 1 87 ? 43.127 54.264 73.087 1.00 10.00 87 ALA J N 1
ATOM 4077 C CA . ALA C 1 87 ? 44.204 54.939 73.828 1.00 16.16 87 ALA J CA 1
ATOM 4078 C C . ALA C 1 87 ? 43.929 56.433 73.668 1.00 18.35 87 ALA J C 1
ATOM 4079 O O . ALA C 1 87 ? 43.737 56.859 72.531 1.00 42.41 87 ALA J O 1
ATOM 4081 N N . ARG C 1 88 ? 43.925 57.239 74.729 1.00 50.00 88 ARG J N 1
ATOM 4082 C CA . ARG C 1 88 ? 43.567 58.671 74.616 1.00 50.00 88 ARG J CA 1
ATOM 4083 C C . ARG C 1 88 ? 42.062 58.768 74.450 1.00 11.26 88 ARG J C 1
ATOM 4084 O O . ARG C 1 88 ? 41.555 59.623 73.699 1.00 16.08 88 ARG J O 1
ATOM 4092 N N . SER C 1 89 ? 41.401 57.917 75.242 1.00 10.00 89 SER J N 1
ATOM 4093 C CA . SER C 1 89 ? 39.990 57.547 75.225 1.00 50.00 89 SER J CA 1
ATOM 4094 C C . SER C 1 89 ? 38.939 58.445 74.603 1.00 10.00 89 SER J C 1
ATOM 4095 O O . SER C 1 89 ? 38.432 59.402 75.198 1.00 50.00 89 SER J O 1
ATOM 4098 N N . ALA C 1 90 ? 38.633 58.006 73.394 1.00 10.00 90 ALA J N 1
ATOM 4099 C CA . ALA C 1 90 ? 37.702 58.558 72.424 1.00 14.05 90 ALA J CA 1
ATOM 4100 C C . ALA C 1 90 ? 38.355 58.521 71.050 1.00 35.02 90 ALA J C 1
ATOM 4101 O O . ALA C 1 90 ? 37.684 58.483 70.039 1.00 10.00 90 ALA J O 1
ATOM 4103 N N . LYS C 1 91 ? 39.693 58.491 71.037 1.00 10.00 91 LYS J N 1
ATOM 4104 C CA . LYS C 1 91 ? 40.510 58.508 69.848 1.00 10.00 91 LYS J CA 1
ATOM 4105 C C . LYS C 1 91 ? 41.762 57.697 70.031 1.00 18.85 91 LYS J C 1
ATOM 4106 O O . LYS C 1 91 ? 42.077 57.290 71.138 1.00 18.30 91 LYS J O 1
ATOM 4112 N N . GLY C 1 92 ? 42.509 57.478 68.948 1.00 10.00 92 GLY J N 1
ATOM 4113 C CA . GLY C 1 92 ? 43.714 56.668 69.022 1.00 10.00 92 GLY J CA 1
ATOM 4114 C C . GLY C 1 92 ? 43.426 55.188 68.753 1.00 11.02 92 GLY J C 1
ATOM 4115 O O . GLY C 1 92 ? 42.385 54.829 68.224 1.00 12.74 92 GLY J O 1
ATOM 4116 N N . LYS C 1 93 ? 44.363 54.312 69.094 1.00 19.75 93 LYS J N 1
ATOM 4117 C CA . LYS C 1 93 ? 44.159 52.907 68.837 1.00 10.00 93 LYS J CA 1
ATOM 4118 C C . LYS C 1 93 ? 42.959 52.373 69.570 1.00 10.00 93 LYS J C 1
ATOM 4119 O O . LYS C 1 93 ? 42.753 52.590 70.757 1.00 21.57 93 LYS J O 1
ATOM 4125 N N . ARG C 1 94 ? 42.175 51.672 68.802 1.00 10.00 94 ARG J N 1
ATOM 4126 C CA . ARG C 1 94 ? 40.987 51.028 69.279 1.00 11.78 94 ARG J CA 1
ATOM 4127 C C . ARG C 1 94 ? 41.283 49.602 69.640 1.00 12.43 94 ARG J C 1
ATOM 4128 O O . ARG C 1 94 ? 42.026 48.924 68.942 1.00 24.60 94 ARG J O 1
ATOM 4136 N N . THR C 1 95 ? 40.619 49.123 70.670 1.00 10.92 95 THR J N 1
ATOM 4137 C CA . THR C 1 95 ? 40.792 47.772 71.104 1.00 10.00 95 THR J CA 1
ATOM 4138 C C . THR C 1 95 ? 39.450 47.246 71.520 1.00 10.00 95 THR J C 1
ATOM 4139 O O . THR C 1 95 ? 38.791 47.880 72.332 1.00 16.82 95 THR J O 1
ATOM 4143 N N . ASP C 1 96 ? 39.040 46.138 70.897 1.00 21.43 96 ASP J N 1
ATOM 4144 C CA . ASP C 1 96 ? 37.818 45.454 71.265 1.00 11.57 96 ASP J CA 1
ATOM 4145 C C . ASP C 1 96 ? 38.236 44.271 72.096 1.00 10.00 96 ASP J C 1
ATOM 4146 O O . ASP C 1 96 ? 39.300 43.724 71.831 1.00 21.39 96 ASP J O 1
ATOM 4151 N N . TYR C 1 97 ? 37.421 43.851 73.054 1.00 10.00 97 TYR J N 1
ATOM 4152 C CA . TYR C 1 97 ? 37.803 42.733 73.912 1.00 10.00 97 TYR J CA 1
ATOM 4153 C C . TYR C 1 97 ? 36.604 42.139 74.626 1.00 10.00 97 TYR J C 1
ATOM 4154 O O . TYR C 1 97 ? 35.546 42.740 74.745 1.00 10.00 97 TYR J O 1
ATOM 4163 N N . VAL C 1 98 ? 36.744 40.896 75.035 1.00 12.16 98 VAL J N 1
ATOM 4164 C CA . VAL C 1 98 ? 35.746 40.222 75.834 1.00 31.60 98 VAL J CA 1
ATOM 4165 C C . VAL C 1 98 ? 36.225 40.240 77.275 1.00 14.66 98 VAL J C 1
ATOM 4166 O O . VAL C 1 98 ? 37.386 39.898 77.518 1.00 22.77 98 VAL J O 1
ATOM 4170 N N . GLU C 1 99 ? 35.334 40.539 78.219 1.00 50.00 99 GLU J N 1
ATOM 4171 C CA . GLU C 1 99 ? 35.738 40.553 79.616 1.00 10.00 99 GLU J CA 1
ATOM 4172 C C . GLU C 1 99 ? 34.730 39.689 80.369 1.00 10.00 99 GLU J C 1
ATOM 4173 O O . GLU C 1 99 ? 33.511 39.804 80.168 1.00 13.74 99 GLU J O 1
ATOM 4179 N N . VAL C 1 100 ? 35.273 38.812 81.217 1.00 10.00 100 VAL J N 1
ATOM 4180 C CA . VAL C 1 100 ? 34.514 37.844 82.000 1.00 10.00 100 VAL J CA 1
ATOM 4181 C C . VAL C 1 100 ? 34.838 37.961 83.456 1.00 27.22 100 VAL J C 1
ATOM 4182 O O . VAL C 1 100 ? 36.019 37.972 83.771 1.00 14.35 100 VAL J O 1
ATOM 4186 N N . PHE C 1 101 ? 33.797 38.175 84.294 1.00 13.98 101 PHE J N 1
ATOM 4187 C CA . PHE C 1 101 ? 33.987 38.354 85.729 1.00 50.00 101 PHE J CA 1
ATOM 4188 C C . PHE C 1 101 ? 33.410 37.231 86.589 1.00 19.41 101 PHE J C 1
ATOM 4189 O O . PHE C 1 101 ? 32.344 36.668 86.308 1.00 12.84 101 PHE J O 1
ATOM 4197 N N . ASP C 1 102 ? 34.079 37.034 87.722 1.00 17.11 102 ASP J N 1
ATOM 4198 C CA . ASP C 1 102 ? 33.612 36.169 88.774 1.00 14.73 102 ASP J CA 1
ATOM 4199 C C . ASP C 1 102 ? 32.401 36.888 89.374 1.00 10.00 102 ASP J C 1
ATOM 4200 O O . ASP C 1 102 ? 32.451 38.077 89.668 1.00 19.63 102 ASP J O 1
ATOM 4205 N N . PRO C 1 103 ? 31.272 36.217 89.507 1.00 26.42 103 PRO J N 1
ATOM 4206 C CA . PRO C 1 103 ? 30.050 36.864 89.961 1.00 23.57 103 PRO J CA 1
ATOM 4207 C C . PRO C 1 103 ? 29.976 37.250 91.425 1.00 17.34 103 PRO J C 1
ATOM 4208 O O . PRO C 1 103 ? 28.956 37.817 91.834 1.00 10.00 103 PRO J O 1
ATOM 4212 N N . VAL C 1 104 ? 30.968 36.785 92.210 1.00 13.69 104 VAL J N 1
ATOM 4213 C CA . VAL C 1 104 ? 31.084 37.008 93.645 1.00 10.00 104 VAL J CA 1
ATOM 4214 C C . VAL C 1 104 ? 32.040 38.134 94.040 1.00 10.00 104 VAL J C 1
ATOM 4215 O O . VAL C 1 104 ? 31.743 38.976 94.894 1.00 10.00 104 VAL J O 1
ATOM 4219 N N . THR C 1 105 ? 33.224 38.074 93.446 1.00 10.00 105 THR J N 1
ATOM 4220 C CA . THR C 1 105 ? 34.265 39.034 93.678 1.00 10.00 105 THR J CA 1
ATOM 4221 C C . THR C 1 105 ? 34.308 40.160 92.660 1.00 27.31 105 THR J C 1
ATOM 4222 O O . THR C 1 105 ? 34.918 41.187 92.918 1.00 50.00 105 THR J O 1
ATOM 4226 N N . PHE C 1 106 ? 33.697 39.955 91.486 1.00 15.34 106 PHE J N 1
ATOM 4227 C CA . PHE C 1 106 ? 33.680 40.989 90.471 1.00 10.00 106 PHE J CA 1
ATOM 4228 C C . PHE C 1 106 ? 35.022 41.197 89.786 1.00 22.09 106 PHE J C 1
ATOM 4229 O O . PHE C 1 106 ? 35.232 42.222 89.119 1.00 10.00 106 PHE J O 1
ATOM 4237 N N . LEU C 1 107 ? 35.956 40.270 90.003 1.00 10.00 107 LEU J N 1
ATOM 4238 C CA . LEU C 1 107 ? 37.258 40.400 89.360 1.00 50.00 107 LEU J CA 1
ATOM 4239 C C . LEU C 1 107 ? 37.309 39.758 87.986 1.00 24.33 107 LEU J C 1
ATOM 4240 O O . LEU C 1 107 ? 36.827 38.633 87.777 1.00 23.23 107 LEU J O 1
ATOM 4245 N N . PRO C 1 108 ? 37.947 40.452 87.059 1.00 18.07 108 PRO J N 1
ATOM 4246 C CA . PRO C 1 108 ? 38.076 39.939 85.731 1.00 10.00 108 PRO J CA 1
ATOM 4247 C C . PRO C 1 108 ? 38.781 38.603 85.803 1.00 36.67 108 PRO J C 1
ATOM 4248 O O . PRO C 1 108 ? 39.854 38.538 86.362 1.00 29.06 108 PRO J O 1
ATOM 4252 N N . ILE C 1 109 ? 38.138 37.531 85.334 1.00 22.38 109 ILE J N 1
ATOM 4253 C CA . ILE C 1 109 ? 38.759 36.230 85.319 1.00 10.00 109 ILE J CA 1
ATOM 4254 C C . ILE C 1 109 ? 39.426 35.946 83.985 1.00 10.00 109 ILE J C 1
ATOM 4255 O O . ILE C 1 109 ? 40.180 34.983 83.811 1.00 17.04 109 ILE J O 1
ATOM 4260 N N . ALA C 1 110 ? 39.096 36.782 83.022 1.00 10.00 110 ALA J N 1
ATOM 4261 C CA . ALA C 1 110 ? 39.645 36.693 81.689 1.00 10.00 110 ALA J CA 1
ATOM 4262 C C . ALA C 1 110 ? 39.439 38.009 80.996 1.00 10.00 110 ALA J C 1
ATOM 4263 O O . ALA C 1 110 ? 38.472 38.694 81.302 1.00 15.61 110 ALA J O 1
ATOM 4265 N N . ASP C 1 111 ? 40.325 38.275 80.027 1.00 10.00 111 ASP J N 1
ATOM 4266 C CA . ASP C 1 111 ? 40.324 39.448 79.159 1.00 10.00 111 ASP J CA 1
ATOM 4267 C C . ASP C 1 111 ? 40.829 38.939 77.825 1.00 46.39 111 ASP J C 1
ATOM 4268 O O . ASP C 1 111 ? 41.985 38.509 77.725 1.00 11.74 111 ASP J O 1
ATOM 4273 N N . ILE C 1 112 ? 39.899 38.816 76.870 1.00 28.66 112 ILE J N 1
ATOM 4274 C CA . ILE C 1 112 ? 40.208 38.298 75.539 1.00 10.00 112 ILE J CA 1
ATOM 4275 C C . ILE C 1 112 ? 40.033 39.374 74.466 1.00 10.00 112 ILE J C 1
ATOM 4276 O O . ILE C 1 112 ? 38.972 39.988 74.351 1.00 11.35 112 ILE J O 1
ATOM 4281 N N . GLU C 1 113 ? 41.070 39.587 73.663 1.00 15.80 113 GLU J N 1
ATOM 4282 C CA . GLU C 1 113 ? 41.020 40.596 72.625 1.00 17.50 113 GLU J CA 1
ATOM 4283 C C . GLU C 1 113 ? 40.431 40.129 71.314 1.00 45.77 113 GLU J C 1
ATOM 4284 O O . GLU C 1 113 ? 40.642 39.007 70.867 1.00 18.05 113 GLU J O 1
ATOM 4290 N N . LEU C 1 114 ? 39.669 41.009 70.697 1.00 20.68 114 LEU J N 1
ATOM 4291 C CA . LEU C 1 114 ? 39.112 40.709 69.395 1.00 10.00 114 LEU J CA 1
ATOM 4292 C C . LEU C 1 114 ? 40.023 41.334 68.330 1.00 10.00 114 LEU J C 1
ATOM 4293 O O . LEU C 1 114 ? 40.232 42.535 68.326 1.00 27.06 114 LEU J O 1
ATOM 4298 N N . PRO C 1 115 ? 40.502 40.508 67.404 1.00 10.00 115 PRO J N 1
ATOM 4299 C CA . PRO C 1 115 ? 41.442 40.833 66.335 1.00 10.00 115 PRO J CA 1
ATOM 4300 C C . PRO C 1 115 ? 41.409 42.168 65.611 1.00 10.00 115 PRO J C 1
ATOM 4301 O O . PRO C 1 115 ? 42.359 42.924 65.725 1.00 34.81 115 PRO J O 1
ATOM 4305 N N . ASP C 1 116 ? 40.431 42.431 64.765 1.00 12.65 116 ASP J N 1
ATOM 4306 C CA . ASP C 1 116 ? 40.477 43.687 64.009 1.00 10.00 116 ASP J CA 1
ATOM 4307 C C . ASP C 1 116 ? 39.418 44.730 64.328 1.00 22.09 116 ASP J C 1
ATOM 4308 O O . ASP C 1 116 ? 38.801 45.250 63.390 1.00 27.21 116 ASP J O 1
ATOM 4313 N N . ALA C 1 117 ? 39.129 44.965 65.615 1.00 50.00 117 ALA J N 1
ATOM 4314 C CA . ALA C 1 117 ? 38.100 45.937 66.002 1.00 10.00 117 ALA J CA 1
ATOM 4315 C C . ALA C 1 117 ? 36.788 45.690 65.250 1.00 26.81 117 ALA J C 1
ATOM 4316 O O . ALA C 1 117 ? 36.374 46.522 64.435 1.00 14.18 117 ALA J O 1
ATOM 4318 N N . PRO C 1 118 ? 36.258 44.465 65.390 1.00 10.82 118 PRO J N 1
ATOM 4319 C CA . PRO C 1 118 ? 35.056 43.961 64.721 1.00 10.00 118 PRO J CA 1
ATOM 4320 C C . PRO C 1 118 ? 33.683 44.146 65.391 1.00 33.21 118 PRO J C 1
ATOM 4321 O O . PRO C 1 118 ? 32.658 43.752 64.835 1.00 10.00 118 PRO J O 1
ATOM 4325 N N . ARG C 1 119 ? 33.655 44.694 66.601 1.00 10.00 119 ARG J N 1
ATOM 4326 C CA . ARG C 1 119 ? 32.458 44.814 67.404 1.00 10.00 119 ARG J CA 1
ATOM 4327 C C . ARG C 1 119 ? 31.076 45.205 66.884 1.00 11.68 119 ARG J C 1
ATOM 4328 O O . ARG C 1 119 ? 30.105 44.571 67.298 1.00 50.00 119 ARG J O 1
ATOM 4336 N N . PHE C 1 120 ? 30.923 46.263 66.103 1.00 10.00 120 PHE J N 1
ATOM 4337 C CA . PHE C 1 120 ? 29.572 46.767 65.781 1.00 20.80 120 PHE J CA 1
ATOM 4338 C C . PHE C 1 120 ? 29.031 47.590 66.968 1.00 36.09 120 PHE J C 1
ATOM 4339 O O . PHE C 1 120 ? 28.547 47.080 67.978 1.00 10.00 120 PHE J O 1
ATOM 4347 N N . SER C 1 121 ? 29.190 48.893 66.838 1.00 26.26 121 SER J N 1
ATOM 4348 C CA . SER C 1 121 ? 28.780 49.860 67.816 1.00 10.00 121 SER J CA 1
ATOM 4349 C C . SER C 1 121 ? 27.341 50.278 67.540 1.00 15.16 121 SER J C 1
ATOM 4350 O O . SER C 1 121 ? 27.048 50.855 66.471 1.00 18.43 121 SER J O 1
ATOM 4353 N N . VAL C 1 122 ? 26.463 50.080 68.533 1.00 10.00 122 VAL J N 1
ATOM 4354 C CA . VAL C 1 122 ? 25.040 50.422 68.394 1.00 12.91 122 VAL J CA 1
ATOM 4355 C C . VAL C 1 122 ? 24.448 50.549 69.781 1.00 10.04 122 VAL J C 1
ATOM 4356 O O . VAL C 1 122 ? 25.019 49.991 70.731 1.00 50.00 122 VAL J O 1
ATOM 4360 N N . GLY C 1 123 ? 23.329 51.280 69.901 1.00 10.00 123 GLY J N 1
ATOM 4361 C CA . GLY C 1 123 ? 22.642 51.344 71.177 1.00 10.00 123 GLY J CA 1
ATOM 4362 C C . GLY C 1 123 ? 22.347 49.886 71.386 1.00 10.00 123 GLY J C 1
ATOM 4363 O O . GLY C 1 123 ? 22.046 49.224 70.396 1.00 39.10 123 GLY J O 1
ATOM 4364 N N . PRO C 1 124 ? 22.572 49.358 72.589 1.00 18.43 124 PRO J N 1
ATOM 4365 C CA . PRO C 1 124 ? 22.500 47.927 72.765 1.00 10.00 124 PRO J CA 1
ATOM 4366 C C . PRO C 1 124 ? 21.168 47.292 72.837 1.00 10.00 124 PRO J C 1
ATOM 4367 O O . PRO C 1 124 ? 20.245 47.802 73.418 1.00 10.00 124 PRO J O 1
ATOM 4371 N N . ARG C 1 125 ? 21.169 46.060 72.383 1.00 16.66 125 ARG J N 1
ATOM 4372 C CA . ARG C 1 125 ? 19.979 45.282 72.469 1.00 50.00 125 ARG J CA 1
ATOM 4373 C C . ARG C 1 125 ? 20.341 43.925 72.983 1.00 21.28 125 ARG J C 1
ATOM 4374 O O . ARG C 1 125 ? 21.361 43.359 72.554 1.00 18.87 125 ARG J O 1
ATOM 4382 N N . VAL C 1 126 ? 19.569 43.454 73.966 1.00 10.00 126 VAL J N 1
ATOM 4383 C CA . VAL C 1 126 ? 19.802 42.092 74.350 1.00 10.00 126 VAL J CA 1
ATOM 4384 C C . VAL C 1 126 ? 19.600 41.283 73.052 1.00 50.00 126 VAL J C 1
ATOM 4385 O O . VAL C 1 126 ? 18.688 41.558 72.239 1.00 43.26 126 VAL J O 1
ATOM 4389 N N . HIS C 1 127 ? 20.503 40.353 72.808 1.00 16.34 127 HIS J N 1
ATOM 4390 C CA . HIS C 1 127 ? 20.384 39.487 71.660 1.00 15.88 127 HIS J CA 1
ATOM 4391 C C . HIS C 1 127 ? 21.155 39.783 70.397 1.00 33.21 127 HIS J C 1
ATOM 4392 O O . HIS C 1 127 ? 21.118 38.997 69.446 1.00 17.11 127 HIS J O 1
ATOM 4399 N N . ILE C 1 128 ? 21.882 40.896 70.378 1.00 20.79 128 ILE J N 1
ATOM 4400 C CA . ILE C 1 128 ? 22.727 41.158 69.220 1.00 12.22 128 ILE J CA 1
ATOM 4401 C C . ILE C 1 128 ? 24.137 40.656 69.468 1.00 28.30 128 ILE J C 1
ATOM 4402 O O . ILE C 1 128 ? 25.028 40.745 68.612 1.00 10.00 128 ILE J O 1
ATOM 4407 N N . ILE C 1 129 ? 24.251 40.064 70.672 1.00 15.13 129 ILE J N 1
ATOM 4408 C CA . ILE C 1 129 ? 25.423 39.433 71.249 1.00 11.63 129 ILE J CA 1
ATOM 4409 C C . ILE C 1 129 ? 25.005 38.389 72.300 1.00 14.16 129 ILE J C 1
ATOM 4410 O O . ILE C 1 129 ? 24.291 38.663 73.243 1.00 25.05 129 ILE J O 1
ATOM 4415 N N . GLY C 1 130 ? 25.439 37.141 72.132 1.00 23.03 130 GLY J N 1
ATOM 4416 C CA . GLY C 1 130 ? 25.008 36.149 73.066 1.00 19.11 130 GLY J CA 1
ATOM 4417 C C . GLY C 1 130 ? 25.932 34.968 73.332 1.00 50.00 130 GLY J C 1
ATOM 4418 O O . GLY C 1 130 ? 26.858 34.630 72.567 1.00 27.02 130 GLY J O 1
ATOM 4419 N N . ASN C 1 131 ? 25.681 34.427 74.526 1.00 14.60 131 ASN J N 1
ATOM 4420 C CA . ASN C 1 131 ? 26.303 33.248 75.060 1.00 10.00 131 ASN J CA 1
ATOM 4421 C C . ASN C 1 131 ? 25.632 32.072 74.407 1.00 21.37 131 ASN J C 1
ATOM 4422 O O . ASN C 1 131 ? 24.457 32.166 74.074 1.00 17.36 131 ASN J O 1
ATOM 4427 N N . CYS C 1 132 ? 26.380 30.997 74.209 1.00 29.06 132 CYS J N 1
ATOM 4428 C CA . CYS C 1 132 ? 25.761 29.815 73.677 1.00 39.64 132 CYS J CA 1
ATOM 4429 C C . CYS C 1 132 ? 25.312 29.031 74.907 1.00 14.55 132 CYS J C 1
ATOM 4430 O O . CYS C 1 132 ? 25.828 29.297 76.015 1.00 14.77 132 CYS J O 1
ATOM 4433 N N . ALA C 1 133 ? 24.381 28.078 74.746 1.00 37.75 133 ALA J N 1
ATOM 4434 C CA . ALA C 1 133 ? 23.782 27.291 75.843 1.00 38.80 133 ALA J CA 1
ATOM 4435 C C . ALA C 1 133 ? 24.701 26.546 76.833 1.00 23.63 133 ALA J C 1
ATOM 4436 O O . ALA C 1 133 ? 24.330 26.260 77.978 1.00 12.36 133 ALA J O 1
ATOM 4438 N N . SER C 1 134 ? 25.888 26.192 76.367 1.00 50.00 134 SER J N 1
ATOM 4439 C CA . SER C 1 134 ? 26.890 25.520 77.161 1.00 20.36 134 SER J CA 1
ATOM 4440 C C . SER C 1 134 ? 27.776 26.511 77.928 1.00 32.13 134 SER J C 1
ATOM 4441 O O . SER C 1 134 ? 28.563 26.140 78.823 1.00 32.08 134 SER J O 1
ATOM 4444 N N . SER C 1 135 ? 27.655 27.786 77.536 1.00 22.77 135 SER J N 1
ATOM 4445 C CA . SER C 1 135 ? 28.432 28.881 78.103 1.00 14.08 135 SER J CA 1
ATOM 4446 C C . SER C 1 135 ? 29.925 28.811 77.916 1.00 46.62 135 SER J C 1
ATOM 4447 O O . SER C 1 135 ? 30.691 29.347 78.732 1.00 34.60 135 SER J O 1
ATOM 4450 N N . ALA C 1 136 ? 30.306 28.060 76.883 1.00 11.00 136 ALA J N 1
ATOM 4451 C CA . ALA C 1 136 ? 31.688 27.933 76.486 1.00 42.33 136 ALA J CA 1
ATOM 4452 C C . ALA C 1 136 ? 32.030 28.972 75.431 1.00 27.63 136 ALA J C 1
ATOM 4453 O O . ALA C 1 136 ? 33.198 29.266 75.182 1.00 10.00 136 ALA J O 1
ATOM 4455 N N . CYS C 1 137 ? 30.973 29.552 74.843 1.00 10.00 137 CYS J N 1
ATOM 4456 C CA . CYS C 1 137 ? 31.154 30.514 73.782 1.00 32.96 137 CYS J CA 1
ATOM 4457 C C . CYS C 1 137 ? 30.303 31.727 73.952 1.00 10.00 137 CYS J C 1
ATOM 4458 O O . CYS C 1 137 ? 29.254 31.684 74.582 1.00 22.93 137 CYS J O 1
ATOM 4461 N N . LEU C 1 138 ? 30.785 32.745 73.256 1.00 10.00 138 LEU J N 1
ATOM 4462 C CA . LEU C 1 138 ? 30.201 34.041 73.177 1.00 15.94 138 LEU J CA 1
ATOM 4463 C C . LEU C 1 138 ? 30.199 34.413 71.720 1.00 50.00 138 LEU J C 1
ATOM 4464 O O . LEU C 1 138 ? 31.238 34.401 71.060 1.00 21.95 138 LEU J O 1
ATOM 4469 N N . LEU C 1 139 ? 28.987 34.560 71.197 1.00 10.00 139 LEU J N 1
ATOM 4470 C CA . LEU C 1 139 ? 28.819 34.956 69.812 1.00 10.00 139 LEU J CA 1
ATOM 4471 C C . LEU C 1 139 ? 28.657 36.480 69.704 1.00 10.00 139 LEU J C 1
ATOM 4472 O O . LEU C 1 139 ? 27.837 37.083 70.397 1.00 10.00 139 LEU J O 1
ATOM 4477 N N . PHE C 1 140 ? 29.298 37.133 68.757 1.00 10.00 140 PHE J N 1
ATOM 4478 C CA . PHE C 1 140 ? 29.097 38.572 68.644 1.00 25.02 140 PHE J CA 1
ATOM 4479 C C . PHE C 1 140 ? 28.976 38.978 67.159 1.00 32.57 140 PHE J C 1
ATOM 4480 O O . PHE C 1 140 ? 29.534 38.321 66.294 1.00 35.28 140 PHE J O 1
ATOM 4488 N N . PHE C 1 141 ? 28.178 40.014 66.851 1.00 21.66 141 PHE J N 1
ATOM 4489 C CA . PHE C 1 141 ? 27.910 40.442 65.484 1.00 10.00 141 PHE J CA 1
ATOM 4490 C C . PHE C 1 141 ? 28.830 41.514 64.901 1.00 10.00 141 PHE J C 1
ATOM 4491 O O . PHE C 1 141 ? 29.070 42.501 65.554 1.00 25.19 141 PHE J O 1
ATOM 4499 N N . LEU C 1 142 ? 29.355 41.302 63.677 1.00 10.00 142 LEU J N 1
ATOM 4500 C CA . LEU C 1 142 ? 30.175 42.272 62.948 1.00 10.00 142 LEU J CA 1
ATOM 4501 C C . LEU C 1 142 ? 29.289 42.823 61.831 1.00 10.00 142 LEU J C 1
ATOM 4502 O O . LEU C 1 142 ? 28.626 42.052 61.156 1.00 16.87 142 LEU J O 1
ATOM 4507 N N . PHE C 1 143 ? 29.251 44.139 61.658 1.00 10.00 143 PHE J N 1
ATOM 4508 C CA . PHE C 1 143 ? 28.490 44.750 60.597 1.00 10.00 143 PHE J CA 1
ATOM 4509 C C . PHE C 1 143 ? 29.322 45.271 59.404 1.00 10.00 143 PHE J C 1
ATOM 4510 O O . PHE C 1 143 ? 29.103 44.926 58.257 1.00 22.66 143 PHE J O 1
ATOM 4518 N N . GLY C 1 144 ? 30.287 46.129 59.711 1.00 19.50 144 GLY J N 1
ATOM 4519 C CA . GLY C 1 144 ? 31.164 46.816 58.763 1.00 10.06 144 GLY J CA 1
ATOM 4520 C C . GLY C 1 144 ? 32.299 45.975 58.205 1.00 50.00 144 GLY J C 1
ATOM 4521 O O . GLY C 1 144 ? 33.123 45.403 58.932 1.00 11.22 144 GLY J O 1
ATOM 4522 N N . SER C 1 145 ? 32.428 46.175 56.909 1.00 35.50 145 SER J N 1
ATOM 4523 C CA . SER C 1 145 ? 33.299 45.517 55.984 1.00 10.00 145 SER J CA 1
ATOM 4524 C C . SER C 1 145 ? 32.420 44.429 55.411 1.00 17.68 145 SER J C 1
ATOM 4525 O O . SER C 1 145 ? 31.843 44.607 54.331 1.00 22.64 145 SER J O 1
ATOM 4528 N N . SER C 1 146 ? 32.056 43.484 56.277 1.00 26.03 146 SER J N 1
ATOM 4529 C CA . SER C 1 146 ? 31.227 42.353 55.884 1.00 14.03 146 SER J CA 1
ATOM 4530 C C . SER C 1 146 ? 30.374 41.860 57.054 1.00 10.00 146 SER J C 1
ATOM 4531 O O . SER C 1 146 ? 30.778 41.915 58.206 1.00 14.89 146 SER J O 1
ATOM 4534 N N . ALA C 1 147 ? 29.174 41.385 56.751 1.00 10.00 147 ALA J N 1
ATOM 4535 C CA . ALA C 1 147 ? 28.271 40.895 57.789 1.00 28.19 147 ALA J CA 1
ATOM 4536 C C . ALA C 1 147 ? 28.865 39.676 58.460 1.00 10.00 147 ALA J C 1
ATOM 4537 O O . ALA C 1 147 ? 29.078 38.665 57.816 1.00 18.86 147 ALA J O 1
ATOM 4539 N N . ALA C 1 148 ? 29.107 39.691 59.764 1.00 10.00 148 ALA J N 1
ATOM 4540 C CA . ALA C 1 148 ? 29.730 38.491 60.292 1.00 12.41 148 ALA J CA 1
ATOM 4541 C C . ALA C 1 148 ? 29.421 38.187 61.728 1.00 37.38 148 ALA J C 1
ATOM 4542 O O . ALA C 1 148 ? 28.997 39.066 62.465 1.00 14.40 148 ALA J O 1
ATOM 4544 N N . ALA C 1 149 ? 29.532 36.892 62.045 1.00 10.00 149 ALA J N 1
ATOM 4545 C CA . ALA C 1 149 ? 29.366 36.409 63.402 1.00 15.26 149 ALA J CA 1
ATOM 4546 C C . ALA C 1 149 ? 30.692 35.916 64.012 1.00 13.87 149 ALA J C 1
ATOM 4547 O O . ALA C 1 149 ? 31.297 34.925 63.578 1.00 10.00 149 ALA J O 1
ATOM 4549 N N . GLY C 1 150 ? 31.196 36.672 64.973 1.00 10.00 150 GLY J N 1
ATOM 4550 C CA . GLY C 1 150 ? 32.429 36.333 65.646 1.00 10.00 150 GLY J CA 1
ATOM 4551 C C . GLY C 1 150 ? 32.243 35.315 66.754 1.00 10.00 150 GLY J C 1
ATOM 4552 O O . GLY C 1 150 ? 31.295 35.418 67.544 1.00 22.60 150 GLY J O 1
ATOM 4553 N N . LEU C 1 151 ? 33.152 34.318 66.769 1.00 13.68 151 LEU J N 1
ATOM 4554 C CA . LEU C 1 151 ? 33.158 33.235 67.734 1.00 10.00 151 LEU J CA 1
ATOM 4555 C C . LEU C 1 151 ? 34.295 33.352 68.761 1.00 50.00 151 LEU J C 1
ATOM 4556 O O . LEU C 1 151 ? 35.481 33.073 68.495 1.00 12.82 151 LEU J O 1
ATOM 4561 N N . SER C 1 152 ? 33.917 33.671 69.984 1.00 11.52 152 SER J N 1
ATOM 4562 C CA . SER C 1 152 ? 34.896 33.748 71.055 1.00 35.10 152 SER J CA 1
ATOM 4563 C C . SER C 1 152 ? 34.785 32.567 72.018 1.00 18.60 152 SER J C 1
ATOM 4564 O O . SER C 1 152 ? 33.690 32.202 72.467 1.00 49.79 152 SER J O 1
ATOM 4567 N N . VAL C 1 153 ? 35.904 31.906 72.287 1.00 20.95 153 VAL J N 1
ATOM 4568 C CA . VAL C 1 153 ? 35.913 30.778 73.203 1.00 10.00 153 VAL J CA 1
ATOM 4569 C C . VAL C 1 153 ? 36.542 31.025 74.572 1.00 10.00 153 VAL J C 1
ATOM 4570 O O . VAL C 1 153 ? 37.743 31.303 74.651 1.00 23.58 153 VAL J O 1
ATOM 4574 N N . PRO C 1 154 ? 35.729 30.987 75.636 1.00 11.27 154 PRO J N 1
ATOM 4575 C CA . PRO C 1 154 ? 36.244 31.120 76.993 1.00 10.00 154 PRO J CA 1
ATOM 4576 C C . PRO C 1 154 ? 36.814 29.785 77.423 1.00 40.49 154 PRO J C 1
ATOM 4577 O O . PRO C 1 154 ? 36.182 28.899 77.983 1.00 29.12 154 PRO J O 1
ATOM 4581 N N . GLY C 1 155 ? 38.074 29.729 77.035 1.00 50.00 155 GLY J N 1
ATOM 4582 C CA . GLY C 1 155 ? 39.145 28.742 77.092 1.00 28.58 155 GLY J CA 1
ATOM 4583 C C . GLY C 1 155 ? 40.201 29.756 76.731 1.00 50.00 155 GLY J C 1
ATOM 4584 O O . GLY C 1 155 ? 41.305 29.471 76.266 1.00 11.15 155 GLY J O 1
ATOM 4585 N N . ALA C 1 156 ? 39.629 30.975 76.823 1.00 27.88 156 ALA J N 1
ATOM 4586 C CA . ALA C 1 156 ? 40.194 32.280 76.631 1.00 40.98 156 ALA J CA 1
ATOM 4587 C C . ALA C 1 156 ? 40.678 32.610 75.240 1.00 44.27 156 ALA J C 1
ATOM 4588 O O . ALA C 1 156 ? 41.848 32.932 75.103 1.00 14.50 156 ALA J O 1
ATOM 4590 N N . SER C 1 157 ? 39.833 32.561 74.205 1.00 12.00 157 SER J N 1
ATOM 4591 C CA . SER C 1 157 ? 40.396 32.915 72.914 1.00 23.29 157 SER J CA 1
ATOM 4592 C C . SER C 1 157 ? 39.446 33.223 71.768 1.00 23.50 157 SER J C 1
ATOM 4593 O O . SER C 1 157 ? 38.459 32.519 71.630 1.00 46.38 157 SER J O 1
ATOM 4596 N N . ASP C 1 158 ? 39.799 34.237 70.907 1.00 17.35 158 ASP J N 1
ATOM 4597 C CA . ASP C 1 158 ? 38.996 34.528 69.725 1.00 18.17 158 ASP J CA 1
ATOM 4598 C C . ASP C 1 158 ? 39.098 33.285 68.877 1.00 34.53 158 ASP J C 1
ATOM 4599 O O . ASP C 1 158 ? 40.180 32.770 68.661 1.00 16.39 158 ASP J O 1
ATOM 4604 N N . ASP C 1 159 ? 37.977 32.787 68.425 1.00 49.47 159 ASP J N 1
ATOM 4605 C CA . ASP C 1 159 ? 38.042 31.592 67.644 1.00 48.85 159 ASP J CA 1
ATOM 4606 C C . ASP C 1 159 ? 38.083 31.836 66.147 1.00 12.13 159 ASP J C 1
ATOM 4607 O O . ASP C 1 159 ? 39.122 31.674 65.499 1.00 27.90 159 ASP J O 1
ATOM 4612 N N . GLN C 1 160 ? 36.956 32.302 65.618 1.00 50.00 160 GLN J N 1
ATOM 4613 C CA . GLN C 1 160 ? 36.784 32.431 64.185 1.00 10.00 160 GLN J CA 1
ATOM 4614 C C . GLN C 1 160 ? 35.702 33.439 63.825 1.00 10.00 160 GLN J C 1
ATOM 4615 O O . GLN C 1 160 ? 34.757 33.672 64.569 1.00 20.15 160 GLN J O 1
ATOM 4621 N N . LEU C 1 161 ? 35.864 34.064 62.671 1.00 12.76 161 LEU J N 1
ATOM 4622 C CA . LEU C 1 161 ? 34.826 34.937 62.162 1.00 10.00 161 LEU J CA 1
ATOM 4623 C C . LEU C 1 161 ? 33.907 34.135 61.246 1.00 10.00 161 LEU J C 1
ATOM 4624 O O . LEU C 1 161 ? 34.260 33.730 60.141 1.00 30.44 161 LEU J O 1
ATOM 4629 N N . THR C 1 162 ? 32.727 33.838 61.752 1.00 11.63 162 THR J N 1
ATOM 4630 C CA . THR C 1 162 ? 31.753 33.095 60.998 1.00 10.00 162 THR J CA 1
ATOM 4631 C C . THR C 1 162 ? 31.008 34.035 60.019 1.00 21.73 162 THR J C 1
ATOM 4632 O O . THR C 1 162 ? 30.144 34.819 60.412 1.00 11.97 162 THR J O 1
ATOM 4636 N N . LYS C 1 163 ? 31.356 34.005 58.728 1.00 10.31 163 LYS J N 1
ATOM 4637 C CA . LYS C 1 163 ? 30.643 34.817 57.736 1.00 50.00 163 LYS J CA 1
ATOM 4638 C C . LYS C 1 163 ? 29.191 34.382 57.598 1.00 10.00 163 LYS J C 1
ATOM 4639 O O . LYS C 1 163 ? 28.927 33.210 57.363 1.00 10.38 163 LYS J O 1
ATOM 4645 N N . SER C 1 164 ? 28.266 35.344 57.604 1.00 38.72 164 SER J N 1
ATOM 4646 C CA . SER C 1 164 ? 26.827 35.091 57.555 1.00 29.25 164 SER J CA 1
ATOM 4647 C C . SER C 1 164 ? 26.092 35.965 56.561 1.00 28.66 164 SER J C 1
ATOM 4648 O O . SER C 1 164 ? 26.643 36.913 56.021 1.00 19.27 164 SER J O 1
ATOM 4651 N N . ALA C 1 165 ? 24.833 35.620 56.299 1.00 15.35 165 ALA J N 1
ATOM 4652 C CA . ALA C 1 165 ? 24.026 36.392 55.369 1.00 10.00 165 ALA J CA 1
ATOM 4653 C C . ALA C 1 165 ? 23.613 37.729 55.994 1.00 50.00 165 ALA J C 1
ATOM 4654 O O . ALA C 1 165 ? 24.016 37.965 57.136 1.00 10.00 165 ALA J O 1
ATOM 4656 N N . SER C 1 166 ? 22.922 38.623 55.232 1.00 10.00 166 SER J N 1
ATOM 4657 C CA . SER C 1 166 ? 22.425 39.925 55.709 1.00 10.00 166 SER J CA 1
ATOM 4658 C C . SER C 1 166 ? 21.393 39.628 56.757 1.00 10.00 166 SER J C 1
ATOM 4659 O O . SER C 1 166 ? 20.202 39.521 56.454 1.00 17.70 166 SER J O 1
ATOM 4662 N N . CYS C 1 167 ? 21.864 39.582 58.000 1.00 19.85 167 CYS J N 1
ATOM 4663 C CA . CYS C 1 167 ? 21.100 39.073 59.101 1.00 10.00 167 CYS J CA 1
ATOM 4664 C C . CYS C 1 167 ? 21.643 39.658 60.395 1.00 16.47 167 CYS J C 1
ATOM 4665 O O . CYS C 1 167 ? 22.838 39.908 60.437 1.00 15.98 167 CYS J O 1
ATOM 4668 N N . PHE C 1 168 ? 20.776 39.831 61.421 1.00 10.00 168 PHE J N 1
ATOM 4669 C CA . PHE C 1 168 ? 21.090 40.542 62.643 1.00 10.00 168 PHE J CA 1
ATOM 4670 C C . PHE C 1 168 ? 21.132 39.895 64.024 1.00 50.00 168 PHE J C 1
ATOM 4671 O O . PHE C 1 168 ? 22.179 39.801 64.653 1.00 50.00 168 PHE J O 1
ATOM 4679 N N . HIS C 1 169 ? 20.004 39.566 64.613 1.00 22.38 169 HIS J N 1
ATOM 4680 C CA . HIS C 1 169 ? 20.172 39.024 65.946 1.00 15.21 169 HIS J CA 1
ATOM 4681 C C . HIS C 1 169 ? 20.915 37.691 65.973 1.00 16.41 169 HIS J C 1
ATOM 4682 O O . HIS C 1 169 ? 21.311 37.175 64.928 1.00 10.00 169 HIS J O 1
ATOM 4689 N N . ILE C 1 170 ? 21.098 37.155 67.176 1.00 10.00 170 ILE J N 1
ATOM 4690 C CA . ILE C 1 170 ? 21.763 35.893 67.411 1.00 18.61 170 ILE J CA 1
ATOM 4691 C C . ILE C 1 170 ? 21.049 35.223 68.573 1.00 22.23 170 ILE J C 1
ATOM 4692 O O . ILE C 1 170 ? 21.183 35.624 69.729 1.00 27.47 170 ILE J O 1
ATOM 4697 N N . HIS C 1 171 ? 20.340 34.151 68.261 1.00 12.70 171 HIS J N 1
ATOM 4698 C CA . HIS C 1 171 ? 19.645 33.444 69.290 1.00 10.00 171 HIS J CA 1
ATOM 4699 C C . HIS C 1 171 ? 20.187 32.037 69.198 1.00 15.69 171 HIS J C 1
ATOM 4700 O O . HIS C 1 171 ? 20.026 31.347 68.194 1.00 11.46 171 HIS J O 1
ATOM 4707 N N . PRO C 1 172 ? 20.966 31.688 70.211 1.00 27.42 172 PRO J N 1
ATOM 4708 C CA . PRO C 1 172 ? 21.607 30.403 70.276 1.00 35.02 172 PRO J CA 1
ATOM 4709 C C . PRO C 1 172 ? 20.666 29.284 70.654 1.00 11.76 172 PRO J C 1
ATOM 4710 O O . PRO C 1 172 ? 20.083 29.333 71.728 1.00 31.53 172 PRO J O 1
ATOM 4714 N N . GLY C 1 173 ? 20.557 28.302 69.743 1.00 20.90 173 GLY J N 1
ATOM 4715 C CA . GLY C 1 173 ? 19.712 27.133 69.883 1.00 10.00 173 GLY J CA 1
ATOM 4716 C C . GLY C 1 173 ? 20.431 25.979 70.551 1.00 37.97 173 GLY J C 1
ATOM 4717 O O . GLY C 1 173 ? 19.855 25.219 71.341 1.00 16.29 173 GLY J O 1
ATOM 4718 N N . ALA C 1 174 ? 21.720 25.890 70.246 1.00 50.00 174 ALA J N 1
ATOM 4719 C CA . ALA C 1 174 ? 22.566 24.818 70.727 1.00 10.00 174 ALA J CA 1
ATOM 4720 C C . ALA C 1 174 ? 24.025 25.229 70.781 1.00 10.00 174 ALA J C 1
ATOM 4721 O O . ALA C 1 174 ? 24.436 26.266 70.277 1.00 25.53 174 ALA J O 1
ATOM 4723 N N . ALA C 1 175 ? 24.818 24.336 71.338 1.00 10.90 175 ALA J N 1
ATOM 4724 C CA . ALA C 1 175 ? 26.236 24.527 71.492 1.00 50.00 175 ALA J CA 1
ATOM 4725 C C . ALA C 1 175 ? 26.940 24.999 70.227 1.00 10.00 175 ALA J C 1
ATOM 4726 O O . ALA C 1 175 ? 27.902 25.758 70.274 1.00 26.13 175 ALA J O 1
ATOM 4728 N N . ALA C 1 176 ? 26.425 24.590 69.074 1.00 49.40 176 ALA J N 1
ATOM 4729 C CA . ALA C 1 176 ? 27.056 24.881 67.797 1.00 22.86 176 ALA J CA 1
ATOM 4730 C C . ALA C 1 176 ? 26.050 25.398 66.794 1.00 43.85 176 ALA J C 1
ATOM 4731 O O . ALA C 1 176 ? 26.292 25.417 65.593 1.00 11.97 176 ALA J O 1
ATOM 4733 N N . THR C 1 177 ? 24.928 25.872 67.277 1.00 24.70 177 THR J N 1
ATOM 4734 C CA . THR C 1 177 ? 23.898 26.291 66.349 1.00 12.03 177 THR J CA 1
ATOM 4735 C C . THR C 1 177 ? 23.140 27.472 66.899 1.00 25.69 177 THR J C 1
ATOM 4736 O O . THR C 1 177 ? 22.777 27.516 68.076 1.00 50.00 177 THR J O 1
ATOM 4740 N N . HIS C 1 178 ? 22.914 28.445 66.030 1.00 25.07 178 HIS J N 1
ATOM 4741 C CA . HIS C 1 178 ? 22.265 29.665 66.469 1.00 50.00 178 HIS J CA 1
ATOM 4742 C C . HIS C 1 178 ? 21.382 30.268 65.397 1.00 46.32 178 HIS J C 1
ATOM 4743 O O . HIS C 1 178 ? 21.534 30.005 64.199 1.00 14.55 178 HIS J O 1
ATOM 4750 N N . TYR C 1 179 ? 20.384 31.012 65.841 1.00 15.56 179 TYR J N 1
ATOM 4751 C CA . TYR C 1 179 ? 19.537 31.668 64.870 1.00 36.44 179 TYR J CA 1
ATOM 4752 C C . TYR C 1 179 ? 19.870 33.133 64.724 1.00 10.00 179 TYR J C 1
ATOM 4753 O O . TYR C 1 179 ? 19.503 33.984 65.533 1.00 23.91 179 TYR J O 1
ATOM 4762 N N . LEU C 1 180 ? 20.670 33.402 63.738 1.00 24.00 180 LEU J N 1
ATOM 4763 C CA . LEU C 1 180 ? 20.984 34.759 63.365 1.00 11.60 180 LEU J CA 1
ATOM 4764 C C . LEU C 1 180 ? 19.801 34.978 62.478 1.00 16.66 180 LEU J C 1
ATOM 4765 O O . LEU C 1 180 ? 19.809 34.634 61.324 1.00 49.40 180 LEU J O 1
ATOM 4770 N N . GLY C 1 181 ? 18.706 35.120 63.167 1.00 43.85 181 GLY J N 1
ATOM 4771 C CA . GLY C 1 181 ? 17.414 35.249 62.553 1.00 15.21 181 GLY J CA 1
ATOM 4772 C C . GLY C 1 181 ? 17.142 36.693 62.223 1.00 15.92 181 GLY J C 1
ATOM 4773 O O . GLY C 1 181 ? 17.979 37.569 62.434 1.00 50.00 181 GLY J O 1
ATOM 4774 N N . SER C 1 182 ? 15.898 36.944 61.917 1.00 50.00 182 SER J N 1
ATOM 4775 C CA . SER C 1 182 ? 15.546 38.233 61.454 1.00 35.17 182 SER J CA 1
ATOM 4776 C C . SER C 1 182 ? 16.493 38.643 60.363 1.00 32.30 182 SER J C 1
ATOM 4777 O O . SER C 1 182 ? 17.685 38.780 60.512 1.00 16.21 182 SER J O 1
ATOM 4780 N N . CYS C 1 183 ? 15.913 38.661 59.212 1.00 39.47 183 CYS J N 1
ATOM 4781 C CA . CYS C 1 183 ? 16.549 39.014 57.984 1.00 10.00 183 CYS J CA 1
ATOM 4782 C C . CYS C 1 183 ? 15.406 39.640 57.247 1.00 10.00 183 CYS J C 1
ATOM 4783 O O . CYS C 1 183 ? 14.240 39.458 57.585 1.00 50.00 183 CYS J O 1
ATOM 4786 N N . PRO C 1 184 ? 15.713 40.191 56.124 1.00 31.98 184 PRO J N 1
ATOM 4787 C CA . PRO C 1 184 ? 14.621 40.599 55.299 1.00 48.20 184 PRO J CA 1
ATOM 4788 C C . PRO C 1 184 ? 14.053 39.302 54.644 1.00 50.00 184 PRO J C 1
ATOM 4789 O O . PRO C 1 184 ? 12.840 39.137 54.425 1.00 18.16 184 PRO J O 1
ATOM 4793 N N . ALA C 1 185 ? 14.950 38.315 54.422 1.00 48.27 185 ALA J N 1
ATOM 4794 C CA . ALA C 1 185 ? 14.599 36.976 53.954 1.00 16.26 185 ALA J CA 1
ATOM 4795 C C . ALA C 1 185 ? 14.303 35.990 55.130 1.00 50.00 185 ALA J C 1
ATOM 4796 O O . ALA C 1 185 ? 14.704 34.796 55.192 1.00 11.36 185 ALA J O 1
ATOM 4798 N N . SER C 1 186 ? 13.696 36.614 56.163 1.00 17.09 186 SER J N 1
ATOM 4799 C CA . SER C 1 186 ? 13.288 36.031 57.420 1.00 10.00 186 SER J CA 1
ATOM 4800 C C . SER C 1 186 ? 13.893 34.721 57.910 1.00 19.22 186 SER J C 1
ATOM 4801 O O . SER C 1 186 ? 13.562 33.646 57.415 1.00 50.00 186 SER J O 1
ATOM 4804 N N . LEU C 1 187 ? 14.709 34.840 58.943 1.00 10.00 187 LEU J N 1
ATOM 4805 C CA . LEU C 1 187 ? 15.276 33.755 59.754 1.00 27.06 187 LEU J CA 1
ATOM 4806 C C . LEU C 1 187 ? 16.283 32.733 59.167 1.00 10.00 187 LEU J C 1
ATOM 4807 O O . LEU C 1 187 ? 15.985 31.833 58.395 1.00 14.59 187 LEU J O 1
ATOM 4812 N N . ALA C 1 188 ? 17.529 32.843 59.616 1.00 34.34 188 ALA J N 1
ATOM 4813 C CA . ALA C 1 188 ? 18.580 31.935 59.226 1.00 14.43 188 ALA J CA 1
ATOM 4814 C C . ALA C 1 188 ? 19.062 31.025 60.354 1.00 10.56 188 ALA J C 1
ATOM 4815 O O . ALA C 1 188 ? 19.226 31.460 61.507 1.00 20.50 188 ALA J O 1
ATOM 4817 N N . ALA C 1 189 ? 19.292 29.751 60.015 1.00 10.00 189 ALA J N 1
ATOM 4818 C CA . ALA C 1 189 ? 19.844 28.819 60.958 1.00 13.69 189 ALA J CA 1
ATOM 4819 C C . ALA C 1 189 ? 21.345 28.685 60.718 1.00 50.00 189 ALA J C 1
ATOM 4820 O O . ALA C 1 189 ? 21.751 28.411 59.594 1.00 10.00 189 ALA J O 1
ATOM 4822 N N . SER C 1 190 ? 22.165 29.013 61.725 1.00 19.23 190 SER J N 1
ATOM 4823 C CA . SER C 1 190 ? 23.600 28.881 61.561 1.00 17.76 190 SER J CA 1
ATOM 4824 C C . SER C 1 190 ? 24.209 27.779 62.411 1.00 35.57 190 SER J C 1
ATOM 4825 O O . SER C 1 190 ? 24.024 27.714 63.635 1.00 26.04 190 SER J O 1
ATOM 4828 N N . ASP C 1 191 ? 24.855 26.860 61.707 1.00 11.76 191 ASP J N 1
ATOM 4829 C CA . ASP C 1 191 ? 25.559 25.733 62.287 1.00 17.28 191 ASP J CA 1
ATOM 4830 C C . ASP C 1 191 ? 27.078 25.899 62.097 1.00 35.23 191 ASP J C 1
ATOM 4831 O O . ASP C 1 191 ? 27.553 25.648 60.986 1.00 21.58 191 ASP J O 1
ATOM 4836 N N . LEU C 1 192 ? 27.823 26.338 63.154 1.00 16.75 192 LEU J N 1
ATOM 4837 C CA . LEU C 1 192 ? 29.278 26.575 63.077 1.00 50.00 192 LEU J CA 1
ATOM 4838 C C . LEU C 1 192 ? 30.238 25.386 63.355 1.00 10.00 192 LEU J C 1
ATOM 4839 O O . LEU C 1 192 ? 31.472 25.499 63.410 1.00 42.94 192 LEU J O 1
ATOM 4844 N N . ALA C 1 193 ? 29.641 24.224 63.551 1.00 21.12 193 ALA J N 1
ATOM 4845 C CA . ALA C 1 193 ? 30.287 22.965 63.922 1.00 50.00 193 ALA J CA 1
ATOM 4846 C C . ALA C 1 193 ? 31.372 22.347 63.020 1.00 50.00 193 ALA J C 1
ATOM 4847 O O . ALA C 1 193 ? 31.493 22.613 61.813 1.00 43.21 193 ALA J O 1
ATOM 4849 N N . ALA C 1 194 ? 32.159 21.459 63.656 1.00 50.00 194 ALA J N 1
ATOM 4850 C CA . ALA C 1 194 ? 33.222 20.753 62.972 1.00 50.00 194 ALA J CA 1
ATOM 4851 C C . ALA C 1 194 ? 34.094 21.785 62.302 1.00 50.00 194 ALA J C 1
ATOM 4852 O O . ALA C 1 194 ? 34.504 22.767 62.935 1.00 50.00 194 ALA J O 1
ATOM 4854 N N . ALA C 1 195 ? 34.334 21.585 61.013 1.00 50.00 195 ALA J N 1
ATOM 4855 C CA . ALA C 1 195 ? 35.139 22.546 60.292 1.00 50.00 195 ALA J CA 1
ATOM 4856 C C . ALA C 1 195 ? 34.487 23.888 59.900 1.00 43.48 195 ALA J C 1
ATOM 4857 O O . ALA C 1 195 ? 35.002 24.946 60.243 1.00 50.00 195 ALA J O 1
ATOM 4859 N N . PRO C 1 196 ? 33.396 23.866 59.124 1.00 50.00 196 PRO J N 1
ATOM 4860 C CA . PRO C 1 196 ? 32.745 25.080 58.578 1.00 50.00 196 PRO J CA 1
ATOM 4861 C C . PRO C 1 196 ? 31.530 25.764 59.253 1.00 50.00 196 PRO J C 1
ATOM 4862 O O . PRO C 1 196 ? 31.299 25.689 60.475 1.00 50.00 196 PRO J O 1
ATOM 4866 N N . ALA C 1 197 ? 30.743 26.415 58.339 1.00 50.00 197 ALA J N 1
ATOM 4867 C CA . ALA C 1 197 ? 29.513 27.198 58.562 1.00 50.00 197 ALA J CA 1
ATOM 4868 C C . ALA C 1 197 ? 28.429 26.773 57.568 1.00 26.12 197 ALA J C 1
ATOM 4869 O O . ALA C 1 197 ? 28.607 26.920 56.364 1.00 50.00 197 ALA J O 1
ATOM 4871 N N . ALA C 1 198 ? 27.284 26.308 58.076 1.00 22.20 198 ALA J N 1
ATOM 4872 C CA . ALA C 1 198 ? 26.174 25.830 57.259 1.00 19.97 198 ALA J CA 1
ATOM 4873 C C . ALA C 1 198 ? 25.391 26.887 56.495 1.00 50.00 198 ALA J C 1
ATOM 4874 O O . ALA C 1 198 ? 25.522 27.014 55.270 1.00 50.00 198 ALA J O 1
ATOM 4876 N N . ALA C 1 199 ? 24.537 27.578 57.275 1.00 24.62 199 ALA J N 1
ATOM 4877 C CA . ALA C 1 199 ? 23.617 28.669 56.874 1.00 20.63 199 ALA J CA 1
ATOM 4878 C C . ALA C 1 199 ? 22.401 28.255 56.052 1.00 44.08 199 ALA J C 1
ATOM 4879 O O . ALA C 1 199 ? 22.447 28.235 54.820 1.00 38.10 199 ALA J O 1
ATOM 4881 N N . GLY C 1 200 ? 21.305 27.909 56.762 1.00 27.61 200 GLY J N 1
ATOM 4882 C CA . GLY C 1 200 ? 20.017 27.511 56.182 1.00 10.00 200 GLY J CA 1
ATOM 4883 C C . GLY C 1 200 ? 18.924 28.533 56.487 1.00 10.00 200 GLY J C 1
ATOM 4884 O O . GLY C 1 200 ? 18.843 29.004 57.611 1.00 18.01 200 GLY J O 1
ATOM 4885 N N . ILE C 1 201 ? 18.095 28.869 55.488 1.00 17.42 201 ILE J N 1
ATOM 4886 C CA . ILE C 1 201 ? 17.053 29.857 55.658 1.00 29.44 201 ILE J CA 1
ATOM 4887 C C . ILE C 1 201 ? 15.624 29.273 55.742 1.00 18.16 201 ILE J C 1
ATOM 4888 O O . ILE C 1 201 ? 15.260 28.323 55.045 1.00 25.94 201 ILE J O 1
ATOM 4893 N N . VAL C 1 202 ? 14.848 29.818 56.685 1.00 18.67 202 VAL J N 1
ATOM 4894 C CA . VAL C 1 202 ? 13.466 29.520 57.045 1.00 10.00 202 VAL J CA 1
ATOM 4895 C C . VAL C 1 202 ? 12.407 30.006 56.050 1.00 41.99 202 VAL J C 1
ATOM 4896 O O . VAL C 1 202 ? 12.724 30.716 55.106 1.00 11.04 202 VAL J O 1
ATOM 4900 N N . GLY C 1 203 ? 11.155 29.549 56.217 1.00 50.00 203 GLY J N 1
ATOM 4901 C CA . GLY C 1 203 ? 10.031 29.995 55.384 1.00 45.56 203 GLY J CA 1
ATOM 4902 C C . GLY C 1 203 ? 9.573 31.322 55.947 1.00 24.83 203 GLY J C 1
ATOM 4903 O O . GLY C 1 203 ? 8.961 31.364 57.007 1.00 50.00 203 GLY J O 1
ATOM 4904 N N . ALA C 1 204 ? 9.826 32.400 55.217 1.00 18.16 204 ALA J N 1
ATOM 4905 C CA . ALA C 1 204 ? 9.543 33.783 55.634 1.00 13.68 204 ALA J CA 1
ATOM 4906 C C . ALA C 1 204 ? 8.284 34.128 56.453 1.00 50.00 204 ALA J C 1
ATOM 4907 O O . ALA C 1 204 ? 7.199 34.380 55.919 1.00 50.00 204 ALA J O 1
ATOM 4909 N N . GLN C 1 205 ? 8.450 34.279 57.765 1.00 35.89 205 GLN J N 1
ATOM 4910 C CA . GLN C 1 205 ? 7.358 34.763 58.594 1.00 27.37 205 GLN J CA 1
ATOM 4911 C C . GLN C 1 205 ? 7.293 36.240 58.314 1.00 50.00 205 GLN J C 1
ATOM 4912 O O . GLN C 1 205 ? 8.235 36.748 57.713 1.00 50.00 205 GLN J O 1
ATOM 4918 N N . CYS C 1 206 ? 6.232 36.930 58.692 1.00 10.00 206 CYS J N 1
ATOM 4919 C CA . CYS C 1 206 ? 6.189 38.393 58.498 1.00 17.19 206 CYS J CA 1
ATOM 4920 C C . CYS C 1 206 ? 6.398 38.841 57.079 1.00 10.00 206 CYS J C 1
ATOM 4921 O O . CYS C 1 206 ? 7.186 38.284 56.337 1.00 50.00 206 CYS J O 1
ATOM 4924 N N . THR C 1 207 ? 5.685 39.916 56.769 1.00 37.31 207 THR J N 1
ATOM 4925 C CA . THR C 1 207 ? 5.670 40.597 55.488 1.00 12.37 207 THR J CA 1
ATOM 4926 C C . THR C 1 207 ? 6.480 41.900 55.491 1.00 14.38 207 THR J C 1
ATOM 4927 O O . THR C 1 207 ? 6.708 42.485 56.547 1.00 14.53 207 THR J O 1
ATOM 4931 N N . GLY C 1 208 ? 6.839 42.437 54.318 1.00 19.03 208 GLY J N 1
ATOM 4932 C CA . GLY C 1 208 ? 7.623 43.676 54.232 1.00 41.99 208 GLY J CA 1
ATOM 4933 C C . GLY C 1 208 ? 7.049 44.853 55.044 1.00 10.00 208 GLY J C 1
ATOM 4934 O O . GLY C 1 208 ? 7.736 45.806 55.417 1.00 13.79 208 GLY J O 1
ATOM 4935 N N . ALA C 1 209 ? 5.755 44.799 55.253 1.00 50.00 209 ALA J N 1
ATOM 4936 C CA . ALA C 1 209 ? 5.009 45.810 55.970 1.00 50.00 209 ALA J CA 1
ATOM 4937 C C . ALA C 1 209 ? 5.030 45.654 57.497 1.00 50.00 209 ALA J C 1
ATOM 4938 O O . ALA C 1 209 ? 4.552 46.532 58.209 1.00 23.73 209 ALA J O 1
ATOM 4940 N N . GLN C 1 210 ? 5.451 44.497 58.008 1.00 10.02 210 GLN J N 1
ATOM 4941 C CA . GLN C 1 210 ? 5.469 44.289 59.444 1.00 10.00 210 GLN J CA 1
ATOM 4942 C C . GLN C 1 210 ? 6.844 44.606 60.009 1.00 50.00 210 GLN J C 1
ATOM 4943 O O . GLN C 1 210 ? 7.860 44.009 59.652 1.00 18.42 210 GLN J O 1
ATOM 4949 N N . ASN C 1 211 ? 6.895 45.627 60.845 1.00 25.63 211 ASN J N 1
ATOM 4950 C CA . ASN C 1 211 ? 8.160 46.032 61.411 1.00 10.00 211 ASN J CA 1
ATOM 4951 C C . ASN C 1 211 ? 8.436 45.350 62.732 1.00 10.00 211 ASN J C 1
ATOM 4952 O O . ASN C 1 211 ? 7.672 45.554 63.693 1.00 15.71 211 ASN J O 1
ATOM 4957 N N . CYS C 1 212 ? 9.503 44.515 62.770 1.00 10.00 212 CYS J N 1
ATOM 4958 C CA . CYS C 1 212 ? 9.949 43.781 63.972 1.00 10.00 212 CYS J CA 1
ATOM 4959 C C . CYS C 1 212 ? 10.809 44.652 64.880 1.00 20.05 212 CYS J C 1
ATOM 4960 O O . CYS C 1 212 ? 11.856 45.153 64.484 1.00 12.21 212 CYS J O 1
ATOM 4963 N N . SER C 1 213 ? 10.395 44.805 66.125 1.00 10.00 213 SER J N 1
ATOM 4964 C CA . SER C 1 213 ? 11.101 45.696 67.013 1.00 26.80 213 SER J CA 1
ATOM 4965 C C . SER C 1 213 ? 12.566 45.317 67.197 1.00 50.00 213 SER J C 1
ATOM 4966 O O . SER C 1 213 ? 12.906 44.141 67.086 1.00 15.62 213 SER J O 1
ATOM 4969 N N . SER C 1 214 ? 13.442 46.318 67.433 1.00 34.56 214 SER J N 1
ATOM 4970 C CA . SER C 1 214 ? 14.869 46.057 67.643 1.00 13.77 214 SER J CA 1
ATOM 4971 C C . SER C 1 214 ? 15.141 45.325 68.946 1.00 23.69 214 SER J C 1
ATOM 4972 O O . SER C 1 214 ? 16.243 44.825 69.163 1.00 12.63 214 SER J O 1
ATOM 4975 N N . GLN C 1 215 ? 14.128 45.135 69.779 1.00 11.53 215 GLN J N 1
ATOM 4976 C CA . GLN C 1 215 ? 14.365 44.493 71.072 1.00 10.00 215 GLN J CA 1
ATOM 4977 C C . GLN C 1 215 ? 13.422 43.297 71.358 1.00 28.10 215 GLN J C 1
ATOM 4978 O O . GLN C 1 215 ? 12.512 43.392 72.192 1.00 10.00 215 GLN J O 1
ATOM 4984 N N . ALA C 1 216 ? 13.741 42.126 70.773 1.00 11.57 216 ALA J N 1
ATOM 4985 C CA . ALA C 1 216 ? 12.972 40.882 70.932 1.00 50.00 216 ALA J CA 1
ATOM 4986 C C . ALA C 1 216 ? 13.210 40.170 72.254 1.00 10.41 216 ALA J C 1
ATOM 4987 O O . ALA C 1 216 ? 14.250 40.390 72.870 1.00 13.97 216 ALA J O 1
ATOM 4989 N N . ALA C 1 217 ? 12.262 39.337 72.704 1.00 13.50 217 ALA J N 1
ATOM 4990 C CA . ALA C 1 217 ? 12.441 38.531 73.936 1.00 10.00 217 ALA J CA 1
ATOM 4991 C C . ALA C 1 217 ? 12.717 37.059 73.587 1.00 50.00 217 ALA J C 1
ATOM 4992 O O . ALA C 1 217 ? 12.029 36.488 72.749 1.00 10.00 217 ALA J O 1
ATOM 4994 N N . GLN C 1 218 ? 13.682 36.432 74.269 1.00 13.55 218 GLN J N 1
ATOM 4995 C CA . GLN C 1 218 ? 14.109 35.063 74.008 1.00 11.52 218 GLN J CA 1
ATOM 4996 C C . GLN C 1 218 ? 14.514 34.354 75.284 1.00 10.00 218 GLN J C 1
ATOM 4997 O O . GLN C 1 218 ? 15.062 34.973 76.174 1.00 32.23 218 GLN J O 1
ATOM 5003 N N . ALA C 1 219 ? 14.125 33.077 75.408 1.00 16.02 219 ALA J N 1
ATOM 5004 C CA . ALA C 1 219 ? 14.519 32.254 76.543 1.00 27.04 219 ALA J CA 1
ATOM 5005 C C . ALA C 1 219 ? 15.535 31.208 76.089 1.00 10.00 219 ALA J C 1
ATOM 5006 O O . ALA C 1 219 ? 15.139 30.221 75.477 1.00 25.76 219 ALA J O 1
ATOM 5008 N N . ASN C 1 220 ? 16.830 31.397 76.376 1.00 50.00 220 ASN J N 1
ATOM 5009 C CA . ASN C 1 220 ? 17.838 30.424 75.938 1.00 12.29 220 ASN J CA 1
ATOM 5010 C C . ASN C 1 220 ? 17.423 29.045 76.475 1.00 50.00 220 ASN J C 1
ATOM 5011 O O . ASN C 1 220 ? 17.260 28.143 75.653 1.00 47.85 220 ASN J O 1
ATOM 5016 N N . TYR C 1 221 ? 17.047 28.935 77.782 1.00 50.00 221 TYR J N 1
ATOM 5017 C CA . TYR C 1 221 ? 16.607 27.660 78.407 1.00 30.44 221 TYR J CA 1
ATOM 5018 C C . TYR C 1 221 ? 15.696 26.850 77.512 1.00 29.24 221 TYR J C 1
ATOM 5019 O O . TYR C 1 221 ? 16.064 25.765 77.075 1.00 50.00 221 TYR J O 1
ATOM 5028 N N . PRO C 1 222 ? 14.627 27.488 77.049 1.00 12.14 222 PRO J N 1
ATOM 5029 C CA . PRO C 1 222 ? 13.675 26.857 76.170 1.00 50.00 222 PRO J CA 1
ATOM 5030 C C . PRO C 1 222 ? 13.397 27.775 74.994 1.00 16.38 222 PRO J C 1
ATOM 5031 O O . PRO C 1 222 ? 12.459 28.540 75.041 1.00 33.35 222 PRO J O 1
ATOM 5035 N N . GLY C 1 223 ? 14.136 27.530 73.912 1.00 50.00 223 GLY J N 1
ATOM 5036 C CA . GLY C 1 223 ? 14.142 28.246 72.652 1.00 41.32 223 GLY J CA 1
ATOM 5037 C C . GLY C 1 223 ? 12.862 28.978 72.260 1.00 15.32 223 GLY J C 1
ATOM 5038 O O . GLY C 1 223 ? 12.281 28.753 71.186 1.00 12.75 223 GLY J O 1
ATOM 5039 N N . MET C 1 224 ? 12.398 29.829 73.156 1.00 15.14 224 MET J N 1
ATOM 5040 C CA . MET C 1 224 ? 11.235 30.652 72.904 1.00 10.00 224 MET J CA 1
ATOM 5041 C C . MET C 1 224 ? 11.622 32.108 72.606 1.00 21.47 224 MET J C 1
ATOM 5042 O O . MET C 1 224 ? 12.126 32.828 73.461 1.00 21.48 224 MET J O 1
ATOM 5047 N N . LEU C 1 225 ? 11.391 32.496 71.371 1.00 11.14 225 LEU J N 1
ATOM 5048 C CA . LEU C 1 225 ? 11.573 33.833 70.862 1.00 10.00 225 LEU J CA 1
ATOM 5049 C C . LEU C 1 225 ? 10.171 34.408 70.631 1.00 10.00 225 LEU J C 1
ATOM 5050 O O . LEU C 1 225 ? 9.333 33.811 69.942 1.00 10.00 225 LEU J O 1
ATOM 5055 N N . VAL C 1 226 ? 9.963 35.593 71.164 1.00 14.74 226 VAL J N 1
ATOM 5056 C CA . VAL C 1 226 ? 8.726 36.320 71.072 1.00 10.00 226 VAL J CA 1
ATOM 5057 C C . VAL C 1 226 ? 9.184 37.646 70.512 1.00 10.00 226 VAL J C 1
ATOM 5058 O O . VAL C 1 226 ? 10.082 38.289 71.077 1.00 18.66 226 VAL J O 1
ATOM 5062 N N . TRP C 1 227 ? 8.593 38.048 69.371 1.00 11.54 227 TRP J N 1
ATOM 5063 C CA . TRP C 1 227 ? 9.057 39.242 68.718 1.00 10.00 227 TRP J CA 1
ATOM 5064 C C . TRP C 1 227 ? 7.881 40.124 68.361 1.00 20.54 227 TRP J C 1
ATOM 5065 O O . TRP C 1 227 ? 7.166 39.894 67.386 1.00 12.66 227 TRP J O 1
ATOM 5076 N N . ALA C 1 228 ? 7.700 41.173 69.143 1.00 10.00 228 ALA J N 1
ATOM 5077 C CA . ALA C 1 228 ? 6.602 42.090 68.848 1.00 15.54 228 ALA J CA 1
ATOM 5078 C C . ALA C 1 228 ? 6.881 42.907 67.604 1.00 10.00 228 ALA J C 1
ATOM 5079 O O . ALA C 1 228 ? 8.019 42.980 67.144 1.00 50.00 228 ALA J O 1
ATOM 5081 N N . VAL C 1 229 ? 5.822 43.457 67.007 1.00 22.37 229 VAL J N 1
ATOM 5082 C CA . VAL C 1 229 ? 5.977 44.343 65.860 1.00 39.85 229 VAL J CA 1
ATOM 5083 C C . VAL C 1 229 ? 5.671 45.739 66.364 1.00 50.00 229 VAL J C 1
ATOM 5084 O O . VAL C 1 229 ? 5.239 45.910 67.508 1.00 12.86 229 VAL J O 1
ATOM 5088 N N . ALA C 1 230 ? 5.720 46.748 65.511 1.00 19.85 230 ALA J N 1
ATOM 5089 C CA . ALA C 1 230 ? 5.368 48.077 65.968 1.00 10.00 230 ALA J CA 1
ATOM 5090 C C . ALA C 1 230 ? 3.942 48.148 66.492 1.00 41.69 230 ALA J C 1
ATOM 5091 O O . ALA C 1 230 ? 3.500 49.224 66.916 1.00 12.74 230 ALA J O 1
ATOM 5093 N N . SER C 1 231 ? 3.302 46.961 66.484 1.00 28.08 231 SER J N 1
ATOM 5094 C CA . SER C 1 231 ? 1.949 46.621 66.927 1.00 10.00 231 SER J CA 1
ATOM 5095 C C . SER C 1 231 ? 1.949 45.240 67.638 1.00 46.55 231 SER J C 1
ATOM 5096 O O . SER C 1 231 ? 2.211 45.271 68.833 1.00 14.24 231 SER J O 1
ATOM 5099 N N . SER C 1 232 ? 1.891 44.026 66.967 1.00 50.00 232 SER J N 1
ATOM 5100 C CA . SER C 1 232 ? 1.905 42.731 67.719 1.00 10.74 232 SER J CA 1
ATOM 5101 C C . SER C 1 232 ? 2.673 41.416 67.334 1.00 10.00 232 SER J C 1
ATOM 5102 O O . SER C 1 232 ? 3.077 41.207 66.201 1.00 47.85 232 SER J O 1
ATOM 5105 N N . ILE C 1 233 ? 2.739 40.488 68.334 1.00 43.82 233 ILE J N 1
ATOM 5106 C CA . ILE C 1 233 ? 3.529 39.237 68.497 1.00 10.00 233 ILE J CA 1
ATOM 5107 C C . ILE C 1 233 ? 3.619 38.048 67.527 1.00 27.08 233 ILE J C 1
ATOM 5108 O O . ILE C 1 233 ? 2.703 37.230 67.356 1.00 50.00 233 ILE J O 1
ATOM 5113 N N . LEU C 1 234 ? 4.862 37.863 67.037 1.00 17.05 234 LEU J N 1
ATOM 5114 C CA . LEU C 1 234 ? 5.284 36.699 66.257 1.00 11.93 234 LEU J CA 1
ATOM 5115 C C . LEU C 1 234 ? 6.086 35.815 67.220 1.00 42.84 234 LEU J C 1
ATOM 5116 O O . LEU C 1 234 ? 7.091 36.264 67.785 1.00 29.09 234 LEU J O 1
ATOM 5121 N N . GLN C 1 235 ? 5.622 34.591 67.465 1.00 37.89 235 GLN J N 1
ATOM 5122 C CA . GLN C 1 235 ? 6.333 33.657 68.323 1.00 10.00 235 GLN J CA 1
ATOM 5123 C C . GLN C 1 235 ? 6.960 32.532 67.546 1.00 30.44 235 GLN J C 1
ATOM 5124 O O . GLN C 1 235 ? 6.262 32.020 66.689 1.00 10.98 235 GLN J O 1
ATOM 5130 N N . GLY C 1 236 ? 8.159 32.071 67.967 1.00 11.01 236 GLY J N 1
ATOM 5131 C CA . GLY C 1 236 ? 8.847 30.948 67.327 1.00 18.23 236 GLY J CA 1
ATOM 5132 C C . GLY C 1 236 ? 9.560 30.068 68.338 1.00 10.00 236 GLY J C 1
ATOM 5133 O O . GLY C 1 236 ? 10.097 30.567 69.328 1.00 50.00 236 GLY J O 1
ATOM 5134 N N . ASP C 1 237 ? 9.431 28.743 68.149 1.00 36.47 237 ASP J N 1
ATOM 5135 C CA . ASP C 1 237 ? 10.089 27.722 68.959 1.00 50.00 237 ASP J CA 1
ATOM 5136 C C . ASP C 1 237 ? 11.185 27.044 68.174 1.00 42.64 237 ASP J C 1
ATOM 5137 O O . ASP C 1 237 ? 10.863 26.383 67.184 1.00 10.00 237 ASP J O 1
ATOM 5142 N N . ILE C 1 238 ? 12.438 27.267 68.591 1.00 10.00 238 ILE J N 1
ATOM 5143 C CA . ILE C 1 238 ? 13.618 26.738 67.917 1.00 14.22 238 ILE J CA 1
ATOM 5144 C C . ILE C 1 238 ? 14.428 25.716 68.733 1.00 10.00 238 ILE J C 1
ATOM 5145 O O . ILE C 1 238 ? 14.690 25.987 69.887 1.00 50.00 238 ILE J O 1
ATOM 5150 N N . PRO C 1 239 ? 14.924 24.607 68.104 1.00 50.00 239 PRO J N 1
ATOM 5151 C CA . PRO C 1 239 ? 15.840 23.640 68.723 1.00 50.00 239 PRO J CA 1
ATOM 5152 C C . PRO C 1 239 ? 16.956 23.540 67.685 1.00 50.00 239 PRO J C 1
ATOM 5153 O O . PRO C 1 239 ? 16.847 24.184 66.625 1.00 50.00 239 PRO J O 1
ATOM 5157 N N . ALA C 1 240 ? 17.987 22.730 67.931 1.00 50.00 240 ALA J N 1
ATOM 5158 C CA . ALA C 1 240 ? 19.074 22.635 66.967 1.00 50.00 240 ALA J CA 1
ATOM 5159 C C . ALA C 1 240 ? 18.568 22.300 65.566 1.00 50.00 240 ALA J C 1
ATOM 5160 O O . ALA C 1 240 ? 19.252 22.519 64.555 1.00 50.00 240 ALA J O 1
ATOM 5162 N N . ALA C 1 241 ? 17.358 21.731 65.555 1.00 50.00 241 ALA J N 1
ATOM 5163 C CA . ALA C 1 241 ? 16.665 21.341 64.343 1.00 50.00 241 ALA J CA 1
ATOM 5164 C C . ALA C 1 241 ? 15.600 22.380 63.970 1.00 43.43 241 ALA J C 1
ATOM 5165 O O . ALA C 1 241 ? 14.542 22.413 64.568 1.00 50.00 241 ALA J O 1
ATOM 5167 N N . GLY C 1 242 ? 15.866 23.242 63.011 1.00 50.00 242 GLY J N 1
ATOM 5168 C CA . GLY C 1 242 ? 14.896 24.239 62.550 1.00 50.00 242 GLY J CA 1
ATOM 5169 C C . GLY C 1 242 ? 13.983 24.953 63.575 1.00 50.00 242 GLY J C 1
ATOM 5170 O O . GLY C 1 242 ? 13.574 24.434 64.614 1.00 15.47 242 GLY J O 1
ATOM 5171 N N . ALA C 1 243 ? 13.590 26.181 63.245 1.00 50.00 243 ALA J N 1
ATOM 5172 C CA . ALA C 1 243 ? 12.669 26.942 64.068 1.00 31.59 243 ALA J CA 1
ATOM 5173 C C . ALA C 1 243 ? 11.260 26.446 63.777 1.00 50.00 243 ALA J C 1
ATOM 5174 O O . ALA C 1 243 ? 11.051 25.876 62.718 1.00 35.22 243 ALA J O 1
ATOM 5176 N N . THR C 1 244 ? 10.277 26.714 64.645 1.00 25.07 244 THR J N 1
ATOM 5177 C CA . THR C 1 244 ? 8.903 26.319 64.320 1.00 40.00 244 THR J CA 1
ATOM 5178 C C . THR C 1 244 ? 7.931 27.420 64.761 1.00 17.74 244 THR J C 1
ATOM 5179 O O . THR C 1 244 ? 7.820 27.809 65.919 1.00 21.74 244 THR J O 1
ATOM 5183 N N . MET C 1 245 ? 7.267 27.970 63.778 1.00 22.39 245 MET J N 1
ATOM 5184 C CA . MET C 1 245 ? 6.332 29.059 63.955 1.00 24.35 245 MET J CA 1
ATOM 5185 C C . MET C 1 245 ? 5.050 28.717 64.688 1.00 50.00 245 MET J C 1
ATOM 5186 O O . MET C 1 245 ? 4.454 27.662 64.478 1.00 43.99 245 MET J O 1
ATOM 5191 N N . LYS C 1 246 ? 4.648 29.667 65.533 1.00 10.51 246 LYS J N 1
ATOM 5192 C CA . LYS C 1 246 ? 3.420 29.642 66.299 1.00 11.68 246 LYS J CA 1
ATOM 5193 C C . LYS C 1 246 ? 2.455 30.656 65.743 1.00 28.01 246 LYS J C 1
ATOM 5194 O O . LYS C 1 246 ? 2.875 31.568 65.027 1.00 50.00 246 LYS J O 1
ATOM 5200 N N . ALA C 1 247 ? 1.169 30.496 66.072 1.00 23.42 247 ALA J N 1
ATOM 5201 C CA . ALA C 1 247 ? 0.184 31.438 65.582 1.00 11.16 247 ALA J CA 1
ATOM 5202 C C . ALA C 1 247 ? 0.246 32.751 66.337 1.00 35.00 247 ALA J C 1
ATOM 5203 O O . ALA C 1 247 ? 0.363 32.769 67.568 1.00 12.03 247 ALA J O 1
ATOM 5205 N N . ALA C 1 248 ? 0.123 33.820 65.557 1.00 35.63 248 ALA J N 1
ATOM 5206 C CA . ALA C 1 248 ? 0.190 35.202 65.956 1.00 14.94 248 ALA J CA 1
ATOM 5207 C C . ALA C 1 248 ? -0.914 35.597 66.907 1.00 14.98 248 ALA J C 1
ATOM 5208 O O . ALA C 1 248 ? -2.069 35.180 66.800 1.00 46.89 248 ALA J O 1
ATOM 5210 N N . ILE C 1 249 ? -0.557 36.520 67.772 1.00 12.71 249 ILE J N 1
ATOM 5211 C CA . ILE C 1 249 ? -1.474 37.066 68.723 1.00 13.09 249 ILE J CA 1
ATOM 5212 C C . ILE C 1 249 ? -1.195 38.544 68.788 1.00 10.00 249 ILE J C 1
ATOM 5213 O O . ILE C 1 249 ? -0.080 38.963 68.541 1.00 50.00 249 ILE J O 1
ATOM 5218 N N . ASP C 1 250 ? -2.250 39.331 68.955 1.00 17.41 250 ASP J N 1
ATOM 5219 C CA . ASP C 1 250 ? -2.140 40.779 69.040 1.00 34.46 250 ASP J CA 1
ATOM 5220 C C . ASP C 1 250 ? -2.193 41.215 70.511 1.00 48.75 250 ASP J C 1
ATOM 5221 O O . ASP C 1 250 ? -3.160 40.923 71.230 1.00 26.97 250 ASP J O 1
ATOM 5226 N N . GLY C 1 251 ? -1.166 41.916 70.978 1.00 29.54 251 GLY J N 1
ATOM 5227 C CA . GLY C 1 251 ? -1.130 42.389 72.355 1.00 18.98 251 GLY J CA 1
ATOM 5228 C C . GLY C 1 251 ? -2.247 43.392 72.669 1.00 10.00 251 GLY J C 1
ATOM 5229 O O . GLY C 1 251 ? -2.811 43.427 73.758 1.00 21.99 251 GLY J O 1
ATOM 5230 N N . ASN C 1 252 ? -2.527 44.261 71.716 1.00 21.26 252 ASN J N 1
ATOM 5231 C CA . ASN C 1 252 ? -3.553 45.266 71.885 1.00 13.07 252 ASN J CA 1
ATOM 5232 C C . ASN C 1 252 ? -4.936 44.903 71.376 1.00 18.69 252 ASN J C 1
ATOM 5233 O O . ASN C 1 252 ? -5.130 44.510 70.230 1.00 50.00 252 ASN J O 1
ATOM 5238 N N . GLU C 1 253 ? -5.907 45.079 72.257 1.00 50.00 253 GLU J N 1
ATOM 5239 C CA . GLU C 1 253 ? -7.285 44.741 72.007 1.00 19.13 253 GLU J CA 1
ATOM 5240 C C . GLU C 1 253 ? -8.007 45.684 71.078 1.00 40.41 253 GLU J C 1
ATOM 5241 O O . GLU C 1 253 ? -8.660 46.605 71.546 1.00 37.99 253 GLU J O 1
ATOM 5247 N N . SER C 1 254 ? -7.881 45.411 69.782 1.00 36.48 254 SER J N 1
ATOM 5248 C CA . SER C 1 254 ? -8.541 46.088 68.677 1.00 14.42 254 SER J CA 1
ATOM 5249 C C . SER C 1 254 ? -9.042 47.500 68.936 1.00 31.04 254 SER J C 1
ATOM 5250 O O . SER C 1 254 ? -8.700 48.451 68.226 1.00 50.00 254 SER J O 1
ATOM 5253 N N . GLY C 1 255 ? -9.922 47.651 69.921 1.00 50.00 255 GLY J N 1
ATOM 5254 C CA . GLY C 1 255 ? -10.425 48.983 70.211 1.00 42.45 255 GLY J CA 1
ATOM 5255 C C . GLY C 1 255 ? -9.268 49.909 70.578 1.00 50.00 255 GLY J C 1
ATOM 5256 O O . GLY C 1 255 ? -9.203 51.056 70.126 1.00 10.00 255 GLY J O 1
ATOM 5257 N N . ARG C 1 256 ? -8.351 49.363 71.400 1.00 17.42 256 ARG J N 1
ATOM 5258 C CA . ARG C 1 256 ? -7.157 50.048 71.871 1.00 10.00 256 ARG J CA 1
ATOM 5259 C C . ARG C 1 256 ? -6.326 50.513 70.656 1.00 18.75 256 ARG J C 1
ATOM 5260 O O . ARG C 1 256 ? -5.969 51.680 70.559 1.00 21.87 256 ARG J O 1
ATOM 5268 N N . LYS C 1 257 ? -6.066 49.613 69.685 1.00 10.00 257 LYS J N 1
ATOM 5269 C CA . LYS C 1 257 ? -5.248 49.963 68.531 1.00 22.32 257 LYS J CA 1
ATOM 5270 C C . LYS C 1 257 ? -5.847 51.129 67.751 1.00 15.90 257 LYS J C 1
ATOM 5271 O O . LYS C 1 257 ? -5.156 51.889 67.058 1.00 35.48 257 LYS J O 1
ATOM 5277 N N . ALA C 1 258 ? -7.170 51.219 67.820 1.00 45.13 258 ALA J N 1
ATOM 5278 C CA . ALA C 1 258 ? -7.938 52.253 67.145 1.00 11.40 258 ALA J CA 1
ATOM 5279 C C . ALA C 1 258 ? -7.740 53.549 67.862 1.00 50.00 258 ALA J C 1
ATOM 5280 O O . ALA C 1 258 ? -7.704 54.646 67.305 1.00 41.00 258 ALA J O 1
ATOM 5282 N N . ASP C 1 259 ? -7.703 53.357 69.158 1.00 50.00 259 ASP J N 1
ATOM 5283 C CA . ASP C 1 259 ? -7.540 54.425 70.103 1.00 29.87 259 ASP J CA 1
ATOM 5284 C C . ASP C 1 259 ? -6.078 54.820 70.333 1.00 50.00 259 ASP J C 1
ATOM 5285 O O . ASP C 1 259 ? -5.757 55.341 71.405 1.00 23.35 259 ASP J O 1
ATOM 5290 N N . ASN C 1 260 ? -5.204 54.492 69.346 1.00 10.00 260 ASN J N 1
ATOM 5291 C CA . ASN C 1 260 ? -3.762 54.789 69.327 1.00 37.79 260 ASN J CA 1
ATOM 5292 C C . ASN C 1 260 ? -2.807 54.036 70.262 1.00 50.00 260 ASN J C 1
ATOM 5293 O O . ASN C 1 260 ? -1.664 54.447 70.457 1.00 15.44 260 ASN J O 1
ATOM 5298 N N . PHE C 1 261 ? -3.268 52.961 70.875 1.00 50.00 261 PHE J N 1
ATOM 5299 C CA . PHE C 1 261 ? -2.383 52.192 71.707 1.00 10.00 261 PHE J CA 1
ATOM 5300 C C . PHE C 1 261 ? -1.283 51.556 70.886 1.00 10.00 261 PHE J C 1
ATOM 5301 O O . PHE C 1 261 ? -1.560 51.003 69.828 1.00 28.49 261 PHE J O 1
ATOM 5309 N N . ARG C 1 262 ? -0.037 51.657 71.385 1.00 24.39 262 ARG J N 1
ATOM 5310 C CA . ARG C 1 262 ? 1.122 51.058 70.717 1.00 50.00 262 ARG J CA 1
ATOM 5311 C C . ARG C 1 262 ? 2.365 50.860 71.600 1.00 10.00 262 ARG J C 1
ATOM 5312 O O . ARG C 1 262 ? 2.461 51.417 72.695 1.00 10.00 262 ARG J O 1
ATOM 5320 N N . SER C 1 263 ? 3.273 49.994 71.149 1.00 29.29 263 SER J N 1
ATOM 5321 C CA . SER C 1 263 ? 4.518 49.614 71.808 1.00 31.37 263 SER J CA 1
ATOM 5322 C C . SER C 1 263 ? 5.465 50.791 72.145 1.00 10.00 263 SER J C 1
ATOM 5323 O O . SER C 1 263 ? 5.626 51.693 71.332 1.00 13.57 263 SER J O 1
ATOM 5326 N N . ALA C 1 264 ? 6.143 50.725 73.308 1.00 50.00 264 ALA J N 1
ATOM 5327 C CA . ALA C 1 264 ? 7.071 51.754 73.816 1.00 38.03 264 ALA J CA 1
ATOM 5328 C C . ALA C 1 264 ? 8.400 51.848 73.133 1.00 10.00 264 ALA J C 1
ATOM 5329 O O . ALA C 1 264 ? 8.534 51.518 71.953 1.00 50.00 264 ALA J O 1
ATOM 5331 N N . GLY C 1 265 ? 9.400 52.247 73.923 1.00 10.00 265 GLY J N 1
ATOM 5332 C CA . GLY C 1 265 ? 10.766 52.393 73.382 1.00 29.07 265 GLY J CA 1
ATOM 5333 C C . GLY C 1 265 ? 11.772 51.643 74.241 1.00 13.61 265 GLY J C 1
ATOM 5334 O O . GLY C 1 265 ? 11.782 51.739 75.461 1.00 50.00 265 GLY J O 1
ATOM 5335 N N . PHE C 1 266 ? 12.668 50.940 73.571 1.00 50.00 266 PHE J N 1
ATOM 5336 C CA . PHE C 1 266 ? 13.634 50.131 74.283 1.00 10.00 266 PHE J CA 1
ATOM 5337 C C . PHE C 1 266 ? 13.180 48.730 74.620 1.00 10.00 266 PHE J C 1
ATOM 5338 O O . PHE C 1 266 ? 12.423 48.109 73.869 1.00 13.54 266 PHE J O 1
ATOM 5346 N N . GLN C 1 267 ? 13.702 48.212 75.715 1.00 21.21 267 GLN J N 1
ATOM 5347 C CA . GLN C 1 267 ? 13.393 46.861 76.121 1.00 10.00 267 GLN J CA 1
ATOM 5348 C C . GLN C 1 267 ? 11.909 46.775 76.461 1.00 10.00 267 GLN J C 1
ATOM 5349 O O . GLN C 1 267 ? 11.483 46.763 77.617 1.00 29.35 267 GLN J O 1
ATOM 5355 N N . MET C 1 268 ? 11.120 46.704 75.398 1.00 18.63 268 MET J N 1
ATOM 5356 C CA . MET C 1 268 ? 9.677 46.610 75.453 1.00 50.00 268 MET J CA 1
ATOM 5357 C C . MET C 1 268 ? 9.078 45.271 75.858 1.00 10.00 268 MET J C 1
ATOM 5358 O O . MET C 1 268 ? 7.941 45.233 76.264 1.00 37.56 268 MET J O 1
ATOM 5363 N N . VAL C 1 269 ? 9.726 44.161 75.557 1.00 12.43 269 VAL J N 1
ATOM 5364 C CA . VAL C 1 269 ? 9.083 42.891 75.848 1.00 10.00 269 VAL J CA 1
ATOM 5365 C C . VAL C 1 269 ? 9.825 42.090 76.902 1.00 50.00 269 VAL J C 1
ATOM 5366 O O . VAL C 1 269 ? 11.032 42.257 77.093 1.00 10.00 269 VAL J O 1
ATOM 5370 N N . ALA C 1 270 ? 9.102 41.127 77.481 1.00 11.95 270 ALA J N 1
ATOM 5371 C CA . ALA C 1 270 ? 9.652 40.200 78.449 1.00 25.64 270 ALA J CA 1
ATOM 5372 C C . ALA C 1 270 ? 8.794 38.952 78.428 1.00 10.58 270 ALA J C 1
ATOM 5373 O O . ALA C 1 270 ? 7.628 39.043 78.036 1.00 12.49 270 ALA J O 1
ATOM 5375 N N . LYS C 1 271 ? 9.357 37.804 78.828 1.00 13.62 271 LYS J N 1
ATOM 5376 C CA . LYS C 1 271 ? 8.639 36.515 78.810 1.00 10.00 271 LYS J CA 1
ATOM 5377 C C . LYS C 1 271 ? 9.089 35.729 80.008 1.00 12.60 271 LYS J C 1
ATOM 5378 O O . LYS C 1 271 ? 10.303 35.566 80.224 1.00 21.43 271 LYS J O 1
ATOM 5384 N N . LEU C 1 272 ? 8.128 35.270 80.822 1.00 10.00 272 LEU J N 1
ATOM 5385 C CA . LEU C 1 272 ? 8.477 34.390 81.932 1.00 50.00 272 LEU J CA 1
ATOM 5386 C C . LEU C 1 272 ? 8.273 32.958 81.419 1.00 24.71 272 LEU J C 1
ATOM 5387 O O . LEU C 1 272 ? 7.223 32.635 80.877 1.00 15.03 272 LEU J O 1
ATOM 5392 N N . LYS C 1 273 ? 9.314 32.145 81.451 1.00 10.00 273 LYS J N 1
ATOM 5393 C CA . LYS C 1 273 ? 9.270 30.757 81.053 1.00 50.00 273 LYS J CA 1
ATOM 5394 C C . LYS C 1 273 ? 8.567 29.828 82.054 1.00 50.00 273 LYS J C 1
ATOM 5395 O O . LYS C 1 273 ? 7.868 28.899 81.627 1.00 29.70 273 LYS J O 1
ATOM 5401 N N . ASN C 1 274 ? 8.736 30.079 83.372 1.00 19.80 274 ASN J N 1
ATOM 5402 C CA . ASN C 1 274 ? 8.087 29.218 84.376 1.00 10.00 274 ASN J CA 1
ATOM 5403 C C . ASN C 1 274 ? 6.595 29.183 84.048 1.00 15.00 274 ASN J C 1
ATOM 5404 O O . ASN C 1 274 ? 5.882 28.201 84.206 1.00 50.00 274 ASN J O 1
ATOM 5409 N N . THR C 1 275 ? 6.131 30.322 83.594 1.00 15.88 275 THR J N 1
ATOM 5410 C CA . THR C 1 275 ? 4.829 30.464 83.050 1.00 11.62 275 THR J CA 1
ATOM 5411 C C . THR C 1 275 ? 4.981 30.780 81.583 1.00 42.61 275 THR J C 1
ATOM 5412 O O . THR C 1 275 ? 6.087 30.716 81.048 1.00 43.95 275 THR J O 1
ATOM 5416 N N . ASP C 1 276 ? 3.909 31.174 80.941 1.00 10.00 276 ASP J N 1
ATOM 5417 C CA . ASP C 1 276 ? 4.034 31.399 79.538 1.00 29.65 276 ASP J CA 1
ATOM 5418 C C . ASP C 1 276 ? 3.430 32.764 79.247 1.00 10.00 276 ASP J C 1
ATOM 5419 O O . ASP C 1 276 ? 2.508 32.919 78.446 1.00 50.00 276 ASP J O 1
ATOM 5424 N N . GLY C 1 277 ? 3.897 33.717 80.077 1.00 32.79 277 GLY J N 1
ATOM 5425 C CA . GLY C 1 277 ? 3.511 35.117 80.052 1.00 10.00 277 GLY J CA 1
ATOM 5426 C C . GLY C 1 277 ? 4.485 36.042 79.316 1.00 25.45 277 GLY J C 1
ATOM 5427 O O . GLY C 1 277 ? 5.720 35.934 79.437 1.00 30.60 277 GLY J O 1
ATOM 5428 N N . ILE C 1 278 ? 3.901 36.915 78.493 1.00 18.49 278 ILE J N 1
ATOM 5429 C CA . ILE C 1 278 ? 4.613 37.975 77.829 1.00 23.64 278 ILE J CA 1
ATOM 5430 C C . ILE C 1 278 ? 4.221 39.328 78.338 1.00 10.00 278 ILE J C 1
ATOM 5431 O O . ILE C 1 278 ? 3.052 39.636 78.327 1.00 18.34 278 ILE J O 1
ATOM 5436 N N . MET C 1 279 ? 5.188 40.087 78.850 1.00 26.19 279 MET J N 1
ATOM 5437 C CA . MET C 1 279 ? 4.911 41.447 79.251 1.00 10.00 279 MET J CA 1
ATOM 5438 C C . MET C 1 279 ? 5.328 42.377 78.137 1.00 10.55 279 MET J C 1
ATOM 5439 O O . MET C 1 279 ? 6.340 42.108 77.492 1.00 17.32 279 MET J O 1
ATOM 5444 N N . ILE C 1 280 ? 4.586 43.465 77.936 1.00 10.00 280 ILE J N 1
ATOM 5445 C CA . ILE C 1 280 ? 4.882 44.364 76.842 1.00 20.14 280 ILE J CA 1
ATOM 5446 C C . ILE C 1 280 ? 4.517 45.801 77.160 1.00 38.98 280 ILE J C 1
ATOM 5447 O O . ILE C 1 280 ? 3.493 46.077 77.764 1.00 10.00 280 ILE J O 1
ATOM 5452 N N . LEU C 1 281 ? 5.440 46.703 76.814 1.00 22.60 281 LEU J N 1
ATOM 5453 C CA . LEU C 1 281 ? 5.300 48.128 77.047 1.00 21.98 281 LEU J CA 1
ATOM 5454 C C . LEU C 1 281 ? 4.495 48.793 75.973 1.00 22.63 281 LEU J C 1
ATOM 5455 O O . LEU C 1 281 ? 4.895 48.863 74.811 1.00 15.28 281 LEU J O 1
ATOM 5460 N N . THR C 1 282 ? 3.416 49.394 76.421 1.00 17.85 282 THR J N 1
ATOM 5461 C CA . THR C 1 282 ? 2.533 50.077 75.511 1.00 14.41 282 THR J CA 1
ATOM 5462 C C . THR C 1 282 ? 2.048 51.349 76.153 1.00 23.86 282 THR J C 1
ATOM 5463 O O . THR C 1 282 ? 2.127 51.548 77.367 1.00 10.00 282 THR J O 1
ATOM 5467 N N . VAL C 1 283 ? 1.520 52.183 75.278 1.00 26.82 283 VAL J N 1
ATOM 5468 C CA . VAL C 1 283 ? 0.861 53.446 75.573 1.00 16.54 283 VAL J CA 1
ATOM 5469 C C . VAL C 1 283 ? 0.331 54.042 74.271 1.00 19.24 283 VAL J C 1
ATOM 5470 O O . VAL C 1 283 ? 0.405 53.394 73.217 1.00 16.06 283 VAL J O 1
ATOM 5474 N N . GLU C 1 284 ? -0.331 55.190 74.330 1.00 12.07 284 GLU J N 1
ATOM 5475 C CA . GLU C 1 284 ? -0.830 55.760 73.096 1.00 50.00 284 GLU J CA 1
ATOM 5476 C C . GLU C 1 284 ? 0.285 56.530 72.394 1.00 50.00 284 GLU J C 1
ATOM 5477 O O . GLU C 1 284 ? 0.618 57.610 72.856 1.00 12.30 284 GLU J O 1
ATOM 5483 N N . HIS C 1 285 ? 0.877 55.911 71.349 1.00 50.00 285 HIS J N 1
ATOM 5484 C CA . HIS C 1 285 ? 2.001 56.396 70.535 1.00 50.00 285 HIS J CA 1
ATOM 5485 C C . HIS C 1 285 ? 1.653 57.025 69.188 1.00 50.00 285 HIS J C 1
ATOM 5486 O O . HIS C 1 285 ? 0.619 57.671 69.092 1.00 20.04 285 HIS J O 1
ATOM 5493 N N . SER C 1 286 ? 2.542 56.790 68.177 1.00 50.00 286 SER J N 1
ATOM 5494 C CA . SER C 1 286 ? 2.422 57.350 66.830 1.00 43.05 286 SER J CA 1
ATOM 5495 C C . SER C 1 286 ? 3.483 56.806 65.793 1.00 50.00 286 SER J C 1
ATOM 5496 O O . SER C 1 286 ? 3.319 55.746 65.179 1.00 50.00 286 SER J O 1
ATOM 5499 N N . ARG C 1 287 ? 4.629 57.492 65.663 1.00 50.00 287 ARG J N 1
ATOM 5500 C CA . ARG C 1 287 ? 5.852 57.172 64.887 1.00 22.76 287 ARG J CA 1
ATOM 5501 C C . ARG C 1 287 ? 6.896 57.456 65.942 1.00 50.00 287 ARG J C 1
ATOM 5502 O O . ARG C 1 287 ? 8.029 57.806 65.676 1.00 42.73 287 ARG J O 1
ATOM 5510 N N . SER C 1 288 ? 6.386 57.573 67.152 1.00 39.59 288 SER J N 1
ATOM 5511 C CA . SER C 1 288 ? 7.158 57.835 68.337 1.00 16.28 288 SER J CA 1
ATOM 5512 C C . SER C 1 288 ? 7.532 56.542 69.075 1.00 19.49 288 SER J C 1
ATOM 5513 O O . SER C 1 288 ? 7.320 56.365 70.286 1.00 10.00 288 SER J O 1
ATOM 5516 N N . CYS C 1 289 ? 7.983 55.591 68.272 1.00 44.14 289 CYS J N 1
ATOM 5517 C CA . CYS C 1 289 ? 8.370 54.249 68.684 1.00 10.00 289 CYS J CA 1
ATOM 5518 C C . CYS C 1 289 ? 9.314 54.159 69.886 1.00 31.10 289 CYS J C 1
ATOM 5519 O O . CYS C 1 289 ? 9.072 53.405 70.818 1.00 12.98 289 CYS J O 1
ATOM 5522 N N . LEU C 1 290 ? 10.391 54.941 69.860 1.00 29.05 290 LEU J N 1
ATOM 5523 C CA . LEU C 1 290 ? 11.417 54.968 70.893 1.00 17.01 290 LEU J CA 1
ATOM 5524 C C . LEU C 1 290 ? 11.054 55.721 72.177 1.00 10.00 290 LEU J C 1
ATOM 5525 O O . LEU C 1 290 ? 11.904 55.946 73.018 1.00 10.29 290 LEU J O 1
ATOM 5530 N N . ALA C 1 291 ? 9.811 56.178 72.318 1.00 13.83 291 ALA J N 1
ATOM 5531 C CA . ALA C 1 291 ? 9.377 56.908 73.517 1.00 19.48 291 ALA J CA 1
ATOM 5532 C C . ALA C 1 291 ? 9.054 56.026 74.733 1.00 17.77 291 ALA J C 1
ATOM 5533 O O . ALA C 1 291 ? 8.934 54.794 74.640 1.00 14.01 291 ALA J O 1
ATOM 5535 N N . ALA C 1 292 ? 8.918 56.673 75.895 1.00 11.19 292 ALA J N 1
ATOM 5536 C CA . ALA C 1 292 ? 8.574 55.978 77.116 1.00 50.00 292 ALA J CA 1
ATOM 5537 C C . ALA C 1 292 ? 7.088 55.676 77.123 1.00 31.05 292 ALA J C 1
ATOM 5538 O O . ALA C 1 292 ? 6.301 56.415 76.543 1.00 50.00 292 ALA J O 1
ATOM 5540 N N . ALA C 1 293 ? 6.710 54.636 77.840 1.00 10.00 293 ALA J N 1
ATOM 5541 C CA . ALA C 1 293 ? 5.329 54.233 77.887 1.00 50.00 293 ALA J CA 1
ATOM 5542 C C . ALA C 1 293 ? 4.979 54.017 79.348 1.00 19.56 293 ALA J C 1
ATOM 5543 O O . ALA C 1 293 ? 5.844 53.625 80.143 1.00 11.46 293 ALA J O 1
ATOM 5545 N N . GLU C 1 294 ? 3.757 54.408 79.721 1.00 32.76 294 GLU J N 1
ATOM 5546 C CA . GLU C 1 294 ? 3.294 54.347 81.100 1.00 40.47 294 GLU J CA 1
ATOM 5547 C C . GLU C 1 294 ? 2.569 53.073 81.487 1.00 26.29 294 GLU J C 1
ATOM 5548 O O . GLU C 1 294 ? 2.170 52.978 82.656 1.00 10.00 294 GLU J O 1
ATOM 5554 N N . ASN C 1 295 ? 2.402 52.108 80.555 1.00 10.00 295 ASN J N 1
ATOM 5555 C CA . ASN C 1 295 ? 1.666 50.903 80.927 1.00 10.00 295 ASN J CA 1
ATOM 5556 C C . ASN C 1 295 ? 2.307 49.613 80.418 1.00 30.93 295 ASN J C 1
ATOM 5557 O O . ASN C 1 295 ? 3.160 49.624 79.530 1.00 12.14 295 ASN J O 1
ATOM 5562 N N . THR C 1 296 ? 1.794 48.500 80.956 1.00 10.00 296 THR J N 1
ATOM 5563 C CA . THR C 1 296 ? 2.200 47.151 80.618 1.00 35.57 296 THR J CA 1
ATOM 5564 C C . THR C 1 296 ? 1.024 46.189 80.728 1.00 50.00 296 THR J C 1
ATOM 5565 O O . THR C 1 296 ? 0.344 46.083 81.759 1.00 10.00 296 THR J O 1
ATOM 5569 N N . SER C 1 297 ? 0.793 45.519 79.607 1.00 20.60 297 SER J N 1
ATOM 5570 C CA . SER C 1 297 ? -0.204 44.501 79.456 1.00 13.03 297 SER J CA 1
ATOM 5571 C C . SER C 1 297 ? 0.437 43.120 79.583 1.00 10.00 297 SER J C 1
ATOM 5572 O O . SER C 1 297 ? 1.568 42.966 79.105 1.00 13.08 297 SER J O 1
ATOM 5575 N N . SER C 1 298 ? -0.214 42.200 80.334 1.00 10.82 298 SER J N 1
ATOM 5576 C CA . SER C 1 298 ? 0.245 40.815 80.536 1.00 34.22 298 SER J CA 1
ATOM 5577 C C . SER C 1 298 ? -0.598 39.919 79.645 1.00 22.97 298 SER J C 1
ATOM 5578 O O . SER C 1 298 ? -1.834 39.954 79.709 1.00 16.83 298 SER J O 1
ATOM 5581 N N . VAL C 1 299 ? 0.044 39.029 78.900 1.00 45.16 299 VAL J N 1
ATOM 5582 C CA . VAL C 1 299 ? -0.673 38.135 78.010 1.00 21.82 299 VAL J CA 1
ATOM 5583 C C . VAL C 1 299 ? -0.153 36.717 78.172 1.00 50.00 299 VAL J C 1
ATOM 5584 O O . VAL C 1 299 ? 0.930 36.521 78.719 1.00 23.33 299 VAL J O 1
ATOM 5588 N N . THR C 1 300 ? -1.002 35.751 77.801 1.00 30.53 300 THR J N 1
ATOM 5589 C CA . THR C 1 300 ? -0.704 34.330 77.834 1.00 18.66 300 THR J CA 1
ATOM 5590 C C . THR C 1 300 ? -0.116 33.953 76.479 1.00 15.85 300 THR J C 1
ATOM 5591 O O . THR C 1 300 ? -0.741 34.150 75.432 1.00 27.09 300 THR J O 1
ATOM 5595 N N . ALA C 1 301 ? 1.096 33.439 76.509 1.00 22.21 301 ALA J N 1
ATOM 5596 C CA . ALA C 1 301 ? 1.798 33.050 75.306 1.00 24.06 301 ALA J CA 1
ATOM 5597 C C . ALA C 1 301 ? 1.062 31.956 74.540 1.00 50.00 301 ALA J C 1
ATOM 5598 O O . ALA C 1 301 ? 1.131 31.918 73.319 1.00 50.00 301 ALA J O 1
ATOM 5600 N N . SER C 1 302 ? 0.368 31.075 75.270 1.00 39.06 302 SER J N 1
ATOM 5601 C CA . SER C 1 302 ? -0.344 29.940 74.688 1.00 50.00 302 SER J CA 1
ATOM 5602 C C . SER C 1 302 ? -1.713 30.285 74.081 1.00 19.83 302 SER J C 1
ATOM 5603 O O . SER C 1 302 ? -2.111 29.824 73.017 1.00 46.05 302 SER J O 1
ATOM 5606 N N . VAL C 1 303 ? -2.397 31.173 74.768 1.00 43.66 303 VAL J N 1
ATOM 5607 C CA . VAL C 1 303 ? -3.749 31.655 74.516 1.00 29.24 303 VAL J CA 1
ATOM 5608 C C . VAL C 1 303 ? -3.630 33.161 74.624 1.00 50.00 303 VAL J C 1
ATOM 5609 O O . VAL C 1 303 ? -3.447 33.694 75.706 1.00 50.00 303 VAL J O 1
ATOM 5613 N N . GLY C 1 304 ? -3.682 33.852 73.493 1.00 32.61 304 GLY J N 1
ATOM 5614 C CA . GLY C 1 304 ? -3.455 35.297 73.447 1.00 26.53 304 GLY J CA 1
ATOM 5615 C C . GLY C 1 304 ? -4.215 36.178 74.445 1.00 10.33 304 GLY J C 1
ATOM 5616 O O . GLY C 1 304 ? -4.373 37.395 74.228 1.00 18.48 304 GLY J O 1
ATOM 5617 N N . GLN C 1 305 ? -4.691 35.600 75.531 1.00 43.31 305 GLN J N 1
ATOM 5618 C CA . GLN C 1 305 ? -5.476 36.335 76.511 1.00 10.00 305 GLN J CA 1
ATOM 5619 C C . GLN C 1 305 ? -4.735 37.218 77.520 1.00 10.00 305 GLN J C 1
ATOM 5620 O O . GLN C 1 305 ? -3.744 36.827 78.115 1.00 18.94 305 GLN J O 1
ATOM 5626 N N . THR C 1 306 ? -5.310 38.416 77.723 1.00 12.14 306 THR J N 1
ATOM 5627 C CA . THR C 1 306 ? -4.799 39.393 78.654 1.00 44.73 306 THR J CA 1
ATOM 5628 C C . THR C 1 306 ? -5.218 39.055 80.075 1.00 14.45 306 THR J C 1
ATOM 5629 O O . THR C 1 306 ? -6.367 39.188 80.503 1.00 30.65 306 THR J O 1
ATOM 5633 N N . SER C 1 307 ? -4.263 38.545 80.803 1.00 14.76 307 SER J N 1
ATOM 5634 C CA . SER C 1 307 ? -4.509 38.143 82.151 1.00 14.68 307 SER J CA 1
ATOM 5635 C C . SER C 1 307 ? -4.287 39.352 83.022 1.00 10.00 307 SER J C 1
ATOM 5636 O O . SER C 1 307 ? -4.698 39.387 84.181 1.00 50.00 307 SER J O 1
ATOM 5639 N N . GLY C 1 308 ? -3.576 40.332 82.450 1.00 50.00 308 GLY J N 1
ATOM 5640 C CA . GLY C 1 308 ? -3.110 41.451 83.248 1.00 38.01 308 GLY J CA 1
ATOM 5641 C C . GLY C 1 308 ? -3.319 42.876 82.772 1.00 22.96 308 GLY J C 1
ATOM 5642 O O . GLY C 1 308 ? -3.409 43.204 81.597 1.00 19.25 308 GLY J O 1
ATOM 5643 N N . PRO C 1 309 ? -3.353 43.713 83.813 1.00 50.00 309 PRO J N 1
ATOM 5644 C CA . PRO C 1 309 ? -3.641 45.157 83.843 1.00 50.00 309 PRO J CA 1
ATOM 5645 C C . PRO C 1 309 ? -2.506 46.161 83.578 1.00 11.80 309 PRO J C 1
ATOM 5646 O O . PRO C 1 309 ? -2.521 46.806 82.533 1.00 50.00 309 PRO J O 1
ATOM 5650 N N . ILE C 1 310 ? -1.729 46.375 84.674 1.00 50.00 310 ILE J N 1
ATOM 5651 C CA . ILE C 1 310 ? -0.474 47.099 84.945 1.00 10.00 310 ILE J CA 1
ATOM 5652 C C . ILE C 1 310 ? -0.150 48.576 84.637 1.00 45.12 310 ILE J C 1
ATOM 5653 O O . ILE C 1 310 ? 0.665 48.823 83.753 1.00 25.24 310 ILE J O 1
ATOM 5658 N N . SER C 1 311 ? -0.642 49.551 85.449 1.00 31.26 311 SER J N 1
ATOM 5659 C CA . SER C 1 311 ? -0.300 50.980 85.312 1.00 19.17 311 SER J CA 1
ATOM 5660 C C . SER C 1 311 ? 0.909 51.299 86.205 1.00 50.00 311 SER J C 1
ATOM 5661 O O . SER C 1 311 ? 0.823 51.277 87.436 1.00 10.00 311 SER J O 1
ATOM 5664 N N . ASN C 1 312 ? 2.028 51.611 85.557 1.00 50.00 312 ASN J N 1
ATOM 5665 C CA . ASN C 1 312 ? 3.317 51.820 86.178 1.00 27.06 312 ASN J CA 1
ATOM 5666 C C . ASN C 1 312 ? 3.534 53.086 87.023 1.00 25.34 312 ASN J C 1
ATOM 5667 O O . ASN C 1 312 ? 4.405 53.119 87.897 1.00 10.00 312 ASN J O 1
ATOM 5672 N N . GLY C 1 313 ? 2.777 54.146 86.779 1.00 10.00 313 GLY J N 1
ATOM 5673 C CA . GLY C 1 313 ? 2.990 55.360 87.540 1.00 13.96 313 GLY J CA 1
ATOM 5674 C C . GLY C 1 313 ? 4.234 56.161 87.143 1.00 14.51 313 GLY J C 1
ATOM 5675 O O . GLY C 1 313 ? 4.474 57.269 87.633 1.00 35.91 313 GLY J O 1
ATOM 5676 N N . HIS C 1 314 ? 4.996 55.653 86.183 1.00 41.34 314 HIS J N 1
ATOM 5677 C CA . HIS C 1 314 ? 6.174 56.372 85.754 1.00 10.00 314 HIS J CA 1
ATOM 5678 C C . HIS C 1 314 ? 6.399 56.226 84.272 1.00 50.00 314 HIS J C 1
ATOM 5679 O O . HIS C 1 314 ? 5.842 55.323 83.649 1.00 50.00 314 HIS J O 1
ATOM 5686 N N . ASP C 1 315 ? 7.202 57.161 83.731 1.00 10.00 315 ASP J N 1
ATOM 5687 C CA . ASP C 1 315 ? 7.603 57.104 82.343 1.00 33.11 315 ASP J CA 1
ATOM 5688 C C . ASP C 1 315 ? 8.710 56.043 82.222 1.00 10.00 315 ASP J C 1
ATOM 5689 O O . ASP C 1 315 ? 9.871 56.365 82.440 1.00 11.07 315 ASP J O 1
ATOM 5694 N N . SER C 1 316 ? 8.354 54.766 81.927 1.00 29.17 316 SER J N 1
ATOM 5695 C CA . SER C 1 316 ? 9.302 53.642 81.810 1.00 29.87 316 SER J CA 1
ATOM 5696 C C . SER C 1 316 ? 9.740 53.319 80.375 1.00 50.00 316 SER J C 1
ATOM 5697 O O . SER C 1 316 ? 8.915 53.311 79.460 1.00 24.57 316 SER J O 1
ATOM 5700 N N . ASP C 1 317 ? 11.048 53.076 80.174 1.00 10.00 317 ASP J N 1
ATOM 5701 C CA . ASP C 1 317 ? 11.634 52.770 78.875 1.00 10.00 317 ASP J CA 1
ATOM 5702 C C . ASP C 1 317 ? 11.962 51.284 78.629 1.00 31.19 317 ASP J C 1
ATOM 5703 O O . ASP C 1 317 ? 11.913 50.775 77.509 1.00 10.00 317 ASP J O 1
ATOM 5708 N N . ALA C 1 318 ? 12.316 50.565 79.680 1.00 10.00 318 ALA J N 1
ATOM 5709 C CA . ALA C 1 318 ? 12.685 49.174 79.489 1.00 22.52 318 ALA J CA 1
ATOM 5710 C C . ALA C 1 318 ? 12.188 48.330 80.665 1.00 10.00 318 ALA J C 1
ATOM 5711 O O . ALA C 1 318 ? 12.015 48.828 81.790 1.00 10.00 318 ALA J O 1
ATOM 5713 N N . ILE C 1 319 ? 11.912 47.061 80.389 1.00 10.00 319 ILE J N 1
ATOM 5714 C CA . ILE C 1 319 ? 11.390 46.150 81.397 1.00 10.00 319 ILE J CA 1
ATOM 5715 C C . ILE C 1 319 ? 11.939 44.767 81.136 1.00 11.49 319 ILE J C 1
ATOM 5716 O O . ILE C 1 319 ? 12.332 44.455 80.019 1.00 27.63 319 ILE J O 1
ATOM 5721 N N . ILE C 1 320 ? 11.890 43.982 82.196 1.00 10.00 320 ILE J N 1
ATOM 5722 C CA . ILE C 1 320 ? 12.167 42.571 82.318 1.00 50.00 320 ILE J CA 1
ATOM 5723 C C . ILE C 1 320 ? 11.559 42.046 83.613 1.00 10.00 320 ILE J C 1
ATOM 5724 O O . ILE C 1 320 ? 10.956 42.817 84.342 1.00 10.00 320 ILE J O 1
ATOM 5729 N N . ALA C 1 321 ? 11.697 40.754 83.885 1.00 19.70 321 ALA J N 1
ATOM 5730 C CA . ALA C 1 321 ? 11.082 40.204 85.061 1.00 15.65 321 ALA J CA 1
ATOM 5731 C C . ALA C 1 321 ? 11.948 39.140 85.701 1.00 34.38 321 ALA J C 1
ATOM 5732 O O . ALA C 1 321 ? 12.790 38.542 85.033 1.00 10.00 321 ALA J O 1
ATOM 5734 N N . ALA C 1 322 ? 11.771 38.971 87.022 1.00 45.94 322 ALA J N 1
ATOM 5735 C CA . ALA C 1 322 ? 12.493 37.956 87.771 1.00 26.67 322 ALA J CA 1
ATOM 5736 C C . ALA C 1 322 ? 12.048 36.614 87.219 1.00 19.91 322 ALA J C 1
ATOM 5737 O O . ALA C 1 322 ? 10.876 36.306 87.203 1.00 42.17 322 ALA J O 1
ATOM 5739 N N . GLN C 1 323 ? 12.975 35.833 86.706 1.00 19.60 323 GLN J N 1
ATOM 5740 C CA . GLN C 1 323 ? 12.652 34.584 86.046 1.00 10.00 323 GLN J CA 1
ATOM 5741 C C . GLN C 1 323 ? 12.331 33.449 87.056 1.00 50.00 323 GLN J C 1
ATOM 5742 O O . GLN C 1 323 ? 12.622 32.274 86.841 1.00 42.17 323 GLN J O 1
ATOM 5748 N N . ASP C 1 324 ? 11.808 33.810 88.239 1.00 31.03 324 ASP J N 1
ATOM 5749 C CA . ASP C 1 324 ? 11.475 32.846 89.298 1.00 31.62 324 ASP J CA 1
ATOM 5750 C C . ASP C 1 324 ? 9.979 32.611 89.606 1.00 41.15 324 ASP J C 1
ATOM 5751 O O . ASP C 1 324 ? 9.120 33.395 89.196 1.00 50.00 324 ASP J O 1
ATOM 5756 N N . GLY C 1 325 ? 9.709 31.609 90.467 1.00 50.00 325 GLY J N 1
ATOM 5757 C CA . GLY C 1 325 ? 8.370 31.170 90.879 1.00 50.00 325 GLY J CA 1
ATOM 5758 C C . GLY C 1 325 ? 7.352 32.292 91.041 1.00 39.83 325 GLY J C 1
ATOM 5759 O O . GLY C 1 325 ? 6.298 32.277 90.425 1.00 39.19 325 GLY J O 1
ATOM 5760 N N . ALA C 1 326 ? 7.731 33.328 91.775 1.00 44.22 326 ALA J N 1
ATOM 5761 C CA . ALA C 1 326 ? 6.902 34.504 91.953 1.00 10.93 326 ALA J CA 1
ATOM 5762 C C . ALA C 1 326 ? 7.766 35.724 91.648 1.00 50.00 326 ALA J C 1
ATOM 5763 O O . ALA C 1 326 ? 8.502 36.274 92.475 1.00 11.46 326 ALA J O 1
ATOM 5765 N N . SER C 1 327 ? 7.625 36.112 90.395 1.00 10.00 327 SER J N 1
ATOM 5766 C CA . SER C 1 327 ? 8.377 37.136 89.715 1.00 10.00 327 SER J CA 1
ATOM 5767 C C . SER C 1 327 ? 8.091 38.602 90.003 1.00 10.00 327 SER J C 1
ATOM 5768 O O . SER C 1 327 ? 6.951 39.039 90.200 1.00 50.00 327 SER J O 1
ATOM 5771 N N . ASP C 1 328 ? 9.199 39.350 90.019 1.00 11.70 328 ASP J N 1
ATOM 5772 C CA . ASP C 1 328 ? 9.234 40.800 90.130 1.00 14.24 328 ASP J CA 1
ATOM 5773 C C . ASP C 1 328 ? 9.352 41.336 88.723 1.00 50.00 328 ASP J C 1
ATOM 5774 O O . ASP C 1 328 ? 10.060 40.776 87.872 1.00 10.00 328 ASP J O 1
ATOM 5779 N N . ASN C 1 329 ? 8.646 42.410 88.486 1.00 12.98 329 ASN J N 1
ATOM 5780 C CA . ASN C 1 329 ? 8.675 43.084 87.205 1.00 10.00 329 ASN J CA 1
ATOM 5781 C C . ASN C 1 329 ? 9.606 44.269 87.350 1.00 45.26 329 ASN J C 1
ATOM 5782 O O . ASN C 1 329 ? 9.524 45.022 88.332 1.00 20.10 329 ASN J O 1
ATOM 5787 N N . TYR C 1 330 ? 10.598 44.322 86.473 1.00 36.95 330 TYR J N 1
ATOM 5788 C CA . TYR C 1 330 ? 11.551 45.400 86.525 1.00 37.09 330 TYR J CA 1
ATOM 5789 C C . TYR C 1 330 ? 11.201 46.484 85.525 1.00 32.53 330 TYR J C 1
ATOM 5790 O O . TYR C 1 330 ? 11.085 46.203 84.323 1.00 10.00 330 TYR J O 1
ATOM 5799 N N . ALA C 1 331 ? 10.993 47.693 86.044 1.00 13.97 331 ALA J N 1
ATOM 5800 C CA . ALA C 1 331 ? 10.718 48.876 85.231 1.00 10.00 331 ALA J CA 1
ATOM 5801 C C . ALA C 1 331 ? 11.834 49.926 85.319 1.00 26.22 331 ALA J C 1
ATOM 5802 O O . ALA C 1 331 ? 11.940 50.647 86.319 1.00 21.30 331 ALA J O 1
ATOM 5804 N N . ASN C 1 332 ? 12.632 50.030 84.251 1.00 10.00 332 ASN J N 1
ATOM 5805 C CA . ASN C 1 332 ? 13.737 50.959 84.155 1.00 10.00 332 ASN J CA 1
ATOM 5806 C C . ASN C 1 332 ? 13.395 52.289 83.485 1.00 19.37 332 ASN J C 1
ATOM 5807 O O . ASN C 1 332 ? 13.039 52.311 82.303 1.00 29.43 332 ASN J O 1
ATOM 5812 N N . SER C 1 333 ? 13.541 53.376 84.250 1.00 10.00 333 SER J N 1
ATOM 5813 C CA . SER C 1 333 ? 13.367 54.720 83.741 1.00 23.71 333 SER J CA 1
ATOM 5814 C C . SER C 1 333 ? 14.717 55.355 83.393 1.00 50.00 333 SER J C 1
ATOM 5815 O O . SER C 1 333 ? 15.555 55.603 84.271 1.00 10.00 333 SER J O 1
ATOM 5818 N N . ALA C 1 334 ? 14.912 55.618 82.102 1.00 10.00 334 ALA J N 1
ATOM 5819 C CA . ALA C 1 334 ? 16.121 56.219 81.608 1.00 10.00 334 ALA J CA 1
ATOM 5820 C C . ALA C 1 334 ? 16.186 57.708 81.984 1.00 26.63 334 ALA J C 1
ATOM 5821 O O . ALA C 1 334 ? 17.218 58.285 82.361 1.00 35.25 334 ALA J O 1
ATOM 5823 N N . GLY C 1 335 ? 15.044 58.352 81.924 1.00 10.00 335 GLY J N 1
ATOM 5824 C CA . GLY C 1 335 ? 14.979 59.774 82.213 1.00 50.00 335 GLY J CA 1
ATOM 5825 C C . GLY C 1 335 ? 15.273 60.172 83.655 1.00 23.22 335 GLY J C 1
ATOM 5826 O O . GLY C 1 335 ? 15.822 61.240 83.909 1.00 18.02 335 GLY J O 1
ATOM 5827 N N . THR C 1 336 ? 14.771 59.382 84.593 1.00 18.26 336 THR J N 1
ATOM 5828 C CA . THR C 1 336 ? 14.949 59.613 86.019 1.00 10.44 336 THR J CA 1
ATOM 5829 C C . THR C 1 336 ? 16.137 58.855 86.588 1.00 10.00 336 THR J C 1
ATOM 5830 O O . THR C 1 336 ? 16.418 58.914 87.786 1.00 29.62 336 THR J O 1
ATOM 5834 N N . GLU C 1 337 ? 16.779 58.052 85.759 1.00 10.00 337 GLU J N 1
ATOM 5835 C CA . GLU C 1 337 ? 17.909 57.269 86.224 1.00 19.83 337 GLU J CA 1
ATOM 5836 C C . GLU C 1 337 ? 17.542 56.364 87.408 1.00 14.62 337 GLU J C 1
ATOM 5837 O O . GLU C 1 337 ? 18.346 56.096 88.310 1.00 28.44 337 GLU J O 1
ATOM 5843 N N . VAL C 1 338 ? 16.330 55.823 87.373 1.00 10.00 338 VAL J N 1
ATOM 5844 C CA . VAL C 1 338 ? 15.857 54.953 88.432 1.00 10.00 338 VAL J CA 1
ATOM 5845 C C . VAL C 1 338 ? 15.123 53.706 87.920 1.00 16.38 338 VAL J C 1
ATOM 5846 O O . VAL C 1 338 ? 14.592 53.674 86.802 1.00 10.00 338 VAL J O 1
ATOM 5850 N N . LEU C 1 339 ? 15.315 52.619 88.673 1.00 15.20 339 LEU J N 1
ATOM 5851 C CA . LEU C 1 339 ? 14.720 51.307 88.459 1.00 17.18 339 LEU J CA 1
ATOM 5852 C C . LEU C 1 339 ? 13.577 51.112 89.434 1.00 50.00 339 LEU J C 1
ATOM 5853 O O . LEU C 1 339 ? 13.766 51.026 90.648 1.00 13.48 339 LEU J O 1
ATOM 5858 N N . ASP C 1 340 ? 12.391 51.058 88.882 1.00 50.00 340 ASP J N 1
ATOM 5859 C CA . ASP C 1 340 ? 11.210 50.839 89.661 1.00 22.65 340 ASP J CA 1
ATOM 5860 C C . ASP C 1 340 ? 10.933 49.344 89.664 1.00 10.00 340 ASP J C 1
ATOM 5861 O O . ASP C 1 340 ? 10.814 48.741 88.609 1.00 43.17 340 ASP J O 1
ATOM 5866 N N . ILE C 1 341 ? 10.960 48.740 90.848 1.00 10.00 341 ILE J N 1
ATOM 5867 C CA . ILE C 1 341 ? 10.668 47.338 91.042 1.00 10.00 341 ILE J CA 1
ATOM 5868 C C . ILE C 1 341 ? 9.249 47.060 91.493 1.00 33.09 341 ILE J C 1
ATOM 5869 O O . ILE C 1 341 ? 8.790 47.641 92.473 1.00 19.91 341 ILE J O 1
ATOM 5874 N N . TYR C 1 342 ? 8.619 46.088 90.836 1.00 23.86 342 TYR J N 1
ATOM 5875 C CA . TYR C 1 342 ? 7.228 45.757 91.082 1.00 28.91 342 TYR J CA 1
ATOM 5876 C C . TYR C 1 342 ? 6.905 44.286 91.241 1.00 50.00 342 TYR J C 1
ATOM 5877 O O . TYR C 1 342 ? 7.649 43.391 90.805 1.00 18.93 342 TYR J O 1
ATOM 5886 N N . ASP C 1 343 ? 5.722 44.067 91.835 1.00 10.00 343 ASP J N 1
ATOM 5887 C CA . ASP C 1 343 ? 5.174 42.724 91.920 1.00 50.00 343 ASP J CA 1
ATOM 5888 C C . ASP C 1 343 ? 4.560 42.449 90.554 1.00 10.00 343 ASP J C 1
ATOM 5889 O O . ASP C 1 343 ? 3.777 43.259 90.051 1.00 10.00 343 ASP J O 1
ATOM 5894 N N . ALA C 1 344 ? 4.923 41.337 89.929 1.00 50.00 344 ALA J N 1
ATOM 5895 C CA . ALA C 1 344 ? 4.403 40.970 88.615 1.00 10.00 344 ALA J CA 1
ATOM 5896 C C . ALA C 1 344 ? 2.878 40.802 88.582 1.00 10.00 344 ALA J C 1
ATOM 5897 O O . ALA C 1 344 ? 2.285 40.393 87.582 1.00 50.00 344 ALA J O 1
ATOM 5899 N N . ALA C 1 345 ? 2.264 41.145 89.713 1.00 50.00 345 ALA J N 1
ATOM 5900 C CA . ALA C 1 345 ? 0.831 41.123 89.949 1.00 15.89 345 ALA J CA 1
ATOM 5901 C C . ALA C 1 345 ? 0.414 42.451 90.602 1.00 45.80 345 ALA J C 1
ATOM 5902 O O . ALA C 1 345 ? -0.206 42.511 91.674 1.00 25.90 345 ALA J O 1
ATOM 5904 N N . SER C 1 346 ? 0.967 43.509 89.948 1.00 50.00 346 SER J N 1
ATOM 5905 C CA . SER C 1 346 ? 0.713 44.939 90.113 1.00 10.00 346 SER J CA 1
ATOM 5906 C C . SER C 1 346 ? 1.558 45.925 90.946 1.00 50.00 346 SER J C 1
ATOM 5907 O O . SER C 1 346 ? 2.083 46.928 90.445 1.00 26.37 346 SER J O 1
ATOM 5910 N N . ASP C 1 347 ? 1.541 45.756 92.255 1.00 47.98 347 ASP J N 1
ATOM 5911 C CA . ASP C 1 347 ? 2.142 46.686 93.205 1.00 14.83 347 ASP J CA 1
ATOM 5912 C C . ASP C 1 347 ? 3.633 47.044 93.035 1.00 50.00 347 ASP J C 1
ATOM 5913 O O . ASP C 1 347 ? 4.484 46.245 92.589 1.00 29.19 347 ASP J O 1
ATOM 5918 N N . GLN C 1 348 ? 3.931 48.311 93.374 1.00 17.76 348 GLN J N 1
ATOM 5919 C CA . GLN C 1 348 ? 5.285 48.827 93.378 1.00 45.48 348 GLN J CA 1
ATOM 5920 C C . GLN C 1 348 ? 5.968 48.614 94.715 1.00 25.31 348 GLN J C 1
ATOM 5921 O O . GLN C 1 348 ? 5.462 49.043 95.739 1.00 21.00 348 GLN J O 1
ATOM 5927 N N . ASP C 1 349 ? 7.112 47.950 94.699 1.00 15.36 349 ASP J N 1
ATOM 5928 C CA . ASP C 1 349 ? 7.806 47.670 95.946 1.00 50.00 349 ASP J CA 1
ATOM 5929 C C . ASP C 1 349 ? 8.951 48.620 96.239 1.00 10.00 349 ASP J C 1
ATOM 5930 O O . ASP C 1 349 ? 8.886 49.488 97.081 1.00 50.00 349 ASP J O 1
ATOM 5935 N N . GLN C 1 350 ? 10.028 48.361 95.527 1.00 50.00 350 GLN J N 1
ATOM 5936 C CA . GLN C 1 350 ? 11.251 49.098 95.615 1.00 22.72 350 GLN J CA 1
ATOM 5937 C C . GLN C 1 350 ? 11.368 50.223 94.581 1.00 25.65 350 GLN J C 1
ATOM 5938 O O . GLN C 1 350 ? 10.499 50.463 93.769 1.00 32.05 350 GLN J O 1
ATOM 5944 N N . SER C 1 351 ? 12.540 50.831 94.601 1.00 10.00 351 SER J N 1
ATOM 5945 C CA . SER C 1 351 ? 13.017 51.896 93.743 1.00 19.58 351 SER J CA 1
ATOM 5946 C C . SER C 1 351 ? 14.502 52.000 94.008 1.00 19.38 351 SER J C 1
ATOM 5947 O O . SER C 1 351 ? 14.930 51.957 95.165 1.00 24.97 351 SER J O 1
ATOM 5950 N N . SER C 1 352 ? 15.267 52.209 92.945 1.00 19.20 352 SER J N 1
ATOM 5951 C CA . SER C 1 352 ? 16.714 52.291 93.067 1.00 10.00 352 SER J CA 1
ATOM 5952 C C . SER C 1 352 ? 17.270 53.452 92.220 1.00 50.00 352 SER J C 1
ATOM 5953 O O . SER C 1 352 ? 17.482 53.339 91.011 1.00 15.52 352 SER J O 1
ATOM 5956 N N . VAL C 1 353 ? 17.481 54.565 92.928 1.00 28.35 353 VAL J N 1
ATOM 5957 C CA . VAL C 1 353 ? 17.871 55.871 92.429 1.00 10.00 353 VAL J CA 1
ATOM 5958 C C . VAL C 1 353 ? 19.263 55.859 91.844 1.00 10.00 353 VAL J C 1
ATOM 5959 O O . VAL C 1 353 ? 20.012 54.908 92.006 1.00 11.81 353 VAL J O 1
ATOM 5963 N N . GLU C 1 354 ? 19.570 56.954 91.166 1.00 19.08 354 GLU J N 1
ATOM 5964 C CA . GLU C 1 354 ? 20.882 57.260 90.636 1.00 29.04 354 GLU J CA 1
ATOM 5965 C C . GLU C 1 354 ? 21.735 56.229 89.921 1.00 10.00 354 GLU J C 1
ATOM 5966 O O . GLU C 1 354 ? 22.913 56.111 90.185 1.00 10.00 354 GLU J O 1
ATOM 5972 N N . LEU C 1 355 ? 21.144 55.482 88.997 1.00 10.00 355 LEU J N 1
ATOM 5973 C CA . LEU C 1 355 ? 21.898 54.570 88.188 1.00 10.00 355 LEU J CA 1
ATOM 5974 C C . LEU C 1 355 ? 22.432 55.355 86.960 1.00 10.00 355 LEU J C 1
ATOM 5975 O O . LEU C 1 355 ? 22.455 54.914 85.821 1.00 50.00 355 LEU J O 1
ATOM 5980 N N . ASP C 1 356 ? 22.888 56.560 87.272 1.00 41.98 356 ASP J N 1
ATOM 5981 C CA . ASP C 1 356 ? 23.290 57.707 86.451 1.00 50.00 356 ASP J CA 1
ATOM 5982 C C . ASP C 1 356 ? 23.450 57.706 84.926 1.00 10.00 356 ASP J C 1
ATOM 5983 O O . ASP C 1 356 ? 24.156 56.944 84.324 1.00 27.39 356 ASP J O 1
ATOM 5988 N N . LYS C 1 357 ? 22.945 58.779 84.343 1.00 36.10 357 LYS J N 1
ATOM 5989 C CA . LYS C 1 357 ? 22.941 59.061 82.923 1.00 10.00 357 LYS J CA 1
ATOM 5990 C C . LYS C 1 357 ? 21.764 58.582 82.066 1.00 20.79 357 LYS J C 1
ATOM 5991 O O . LYS C 1 357 ? 20.801 59.321 81.904 1.00 49.10 357 LYS J O 1
ATOM 5997 N N . GLY C 1 358 ? 21.793 57.357 81.562 1.00 10.00 358 GLY J N 1
ATOM 5998 C CA . GLY C 1 358 ? 20.731 56.864 80.720 1.00 10.00 358 GLY J CA 1
ATOM 5999 C C . GLY C 1 358 ? 20.649 55.355 80.680 1.00 31.06 358 GLY J C 1
ATOM 6000 O O . GLY C 1 358 ? 20.756 54.751 79.609 1.00 50.00 358 GLY J O 1
ATOM 6001 N N . PRO C 1 359 ? 20.557 54.769 81.873 1.00 10.00 359 PRO J N 1
ATOM 6002 C CA . PRO C 1 359 ? 20.409 53.343 82.060 1.00 10.00 359 PRO J CA 1
ATOM 6003 C C . PRO C 1 359 ? 19.382 52.813 81.060 1.00 29.11 359 PRO J C 1
ATOM 6004 O O . PRO C 1 359 ? 18.319 53.410 80.895 1.00 10.00 359 PRO J O 1
ATOM 6008 N N . GLU C 1 360 ? 19.646 51.675 80.417 1.00 10.00 360 GLU J N 1
ATOM 6009 C CA . GLU C 1 360 ? 18.705 51.182 79.420 1.00 10.00 360 GLU J CA 1
ATOM 6010 C C . GLU C 1 360 ? 18.507 49.676 79.399 1.00 10.00 360 GLU J C 1
ATOM 6011 O O . GLU C 1 360 ? 17.535 49.194 78.809 1.00 11.56 360 GLU J O 1
ATOM 6017 N N . SER C 1 361 ? 19.389 48.882 79.994 1.00 40.78 361 SER J N 1
ATOM 6018 C CA . SER C 1 361 ? 19.221 47.452 79.835 1.00 10.74 361 SER J CA 1
ATOM 6019 C C . SER C 1 361 ? 19.226 46.686 81.130 1.00 10.00 361 SER J C 1
ATOM 6020 O O . SER C 1 361 ? 20.069 46.918 81.985 1.00 19.13 361 SER J O 1
ATOM 6023 N N . LEU C 1 362 ? 18.242 45.789 81.226 1.00 10.00 362 LEU J N 1
ATOM 6024 C CA . LEU C 1 362 ? 18.086 44.840 82.311 1.00 27.46 362 LEU J CA 1
ATOM 6025 C C . LEU C 1 362 ? 18.416 43.458 81.814 1.00 10.00 362 LEU J C 1
ATOM 6026 O O . LEU C 1 362 ? 17.824 43.043 80.830 1.00 10.00 362 LEU J O 1
ATOM 6031 N N . SER C 1 363 ? 19.234 42.722 82.567 1.00 10.00 363 SER J N 1
ATOM 6032 C CA . SER C 1 363 ? 19.564 41.335 82.258 1.00 10.00 363 SER J CA 1
ATOM 6033 C C . SER C 1 363 ? 19.539 40.592 83.569 1.00 10.00 363 SER J C 1
ATOM 6034 O O . SER C 1 363 ? 20.056 41.102 84.578 1.00 10.63 363 SER J O 1
ATOM 6037 N N . VAL C 1 364 ? 19.057 39.354 83.521 1.00 13.62 364 VAL J N 1
ATOM 6038 C CA . VAL C 1 364 ? 18.961 38.460 84.683 1.00 15.95 364 VAL J CA 1
ATOM 6039 C C . VAL C 1 364 ? 19.357 37.043 84.281 1.00 50.00 364 VAL J C 1
ATOM 6040 O O . VAL C 1 364 ? 19.322 36.710 83.093 1.00 28.16 364 VAL J O 1
ATOM 6044 N N . GLN C 1 365 ? 19.816 36.232 85.243 1.00 35.42 365 GLN J N 1
ATOM 6045 C CA . GLN C 1 365 ? 20.090 34.828 84.973 1.00 10.00 365 GLN J CA 1
ATOM 6046 C C . GLN C 1 365 ? 18.864 33.983 85.298 1.00 26.11 365 GLN J C 1
ATOM 6047 O O . GLN C 1 365 ? 18.179 34.248 86.284 1.00 50.00 365 GLN J O 1
ATOM 6053 N N . ASN C 1 366 ? 18.513 33.050 84.424 1.00 50.00 366 ASN J N 1
ATOM 6054 C CA . ASN C 1 366 ? 17.395 32.150 84.653 1.00 10.00 366 ASN J CA 1
ATOM 6055 C C . ASN C 1 366 ? 17.956 30.958 85.441 1.00 10.00 366 ASN J C 1
ATOM 6056 O O . ASN C 1 366 ? 18.578 30.065 84.851 1.00 19.03 366 ASN J O 1
ATOM 6061 N N . GLU C 1 367 ? 17.730 30.880 86.759 1.00 10.00 367 GLU J N 1
ATOM 6062 C CA . GLU C 1 367 ? 18.356 29.789 87.493 1.00 39.00 367 GLU J CA 1
ATOM 6063 C C . GLU C 1 367 ? 17.408 29.005 88.383 1.00 50.00 367 GLU J C 1
ATOM 6064 O O . GLU C 1 367 ? 16.555 29.582 89.061 1.00 50.00 367 GLU J O 1
ATOM 6070 N N . ALA C 1 368 ? 17.641 27.691 88.467 1.00 23.34 368 ALA J N 1
ATOM 6071 C CA . ALA C 1 368 ? 16.860 26.868 89.387 1.00 50.00 368 ALA J CA 1
ATOM 6072 C C . ALA C 1 368 ? 17.286 27.183 90.823 1.00 50.00 368 ALA J C 1
ATOM 6073 O O . ALA C 1 368 ? 18.136 28.092 91.022 1.00 50.00 368 ALA J O 1
ATOM 6076 N N . VAL D 2 1 ? 7.015 68.954 74.771 1.00 50.00 7 VAL M N 1
ATOM 6077 C CA . VAL D 2 1 ? 6.045 68.499 75.748 1.00 50.00 7 VAL M CA 1
ATOM 6078 C C . VAL D 2 1 ? 5.194 67.373 75.188 1.00 50.00 7 VAL M C 1
ATOM 6079 O O . VAL D 2 1 ? 4.815 67.392 74.019 1.00 46.10 7 VAL M O 1
ATOM 6083 N N . ASP D 2 2 ? 4.911 66.393 76.044 1.00 50.00 8 ASP M N 1
ATOM 6084 C CA . ASP D 2 2 ? 4.229 65.161 75.665 1.00 27.18 8 ASP M CA 1
ATOM 6085 C C . ASP D 2 2 ? 5.117 64.488 74.652 1.00 50.00 8 ASP M C 1
ATOM 6086 O O . ASP D 2 2 ? 5.252 64.905 73.499 1.00 36.87 8 ASP M O 1
ATOM 6091 N N . PRO D 2 3 ? 5.776 63.472 75.135 1.00 10.00 9 PRO M N 1
ATOM 6092 C CA . PRO D 2 3 ? 6.687 62.721 74.315 1.00 50.00 9 PRO M CA 1
ATOM 6093 C C . PRO D 2 3 ? 5.993 61.808 73.283 1.00 32.06 9 PRO M C 1
ATOM 6094 O O . PRO D 2 3 ? 6.598 61.396 72.307 1.00 50.00 9 PRO M O 1
ATOM 6098 N N . ARG D 2 4 ? 4.718 61.471 73.507 1.00 11.59 10 ARG M N 1
ATOM 6099 C CA . ARG D 2 4 ? 3.968 60.603 72.633 1.00 12.39 10 ARG M CA 1
ATOM 6100 C C . ARG D 2 4 ? 2.961 61.339 71.785 1.00 24.53 10 ARG M C 1
ATOM 6101 O O . ARG D 2 4 ? 1.798 60.957 71.639 1.00 50.00 10 ARG M O 1
ATOM 6109 N N . ALA D 2 5 ? 3.396 62.438 71.257 1.00 10.00 11 ALA M N 1
ATOM 6110 C CA . ALA D 2 5 ? 2.539 63.251 70.434 1.00 16.17 11 ALA M CA 1
ATOM 6111 C C . ALA D 2 5 ? 3.250 63.424 69.097 1.00 19.21 11 ALA M C 1
ATOM 6112 O O . ALA D 2 5 ? 4.475 63.348 69.044 1.00 37.04 11 ALA M O 1
ATOM 6114 N N . LYS D 2 6 ? 2.491 63.539 68.009 1.00 10.00 12 LYS M N 1
ATOM 6115 C CA . LYS D 2 6 ? 3.127 63.621 66.737 1.00 10.00 12 LYS M CA 1
ATOM 6116 C C . LYS D 2 6 ? 4.089 64.804 66.728 1.00 22.35 12 LYS M C 1
ATOM 6117 O O . LYS D 2 6 ? 3.775 65.896 67.215 1.00 10.00 12 LYS M O 1
ATOM 6123 N N . TRP D 2 7 ? 5.297 64.505 66.236 1.00 50.00 13 TRP M N 1
ATOM 6124 C CA . TRP D 2 7 ? 6.377 65.437 65.993 1.00 10.00 13 TRP M CA 1
ATOM 6125 C C . TRP D 2 7 ? 5.762 66.604 65.233 1.00 23.32 13 TRP M C 1
ATOM 6126 O O . TRP D 2 7 ? 4.970 66.405 64.313 1.00 10.00 13 TRP M O 1
ATOM 6137 N N . GLN D 2 8 ? 6.224 67.789 65.533 1.00 14.55 14 GLN M N 1
ATOM 6138 C CA . GLN D 2 8 ? 5.710 69.031 65.005 1.00 32.97 14 GLN M CA 1
ATOM 6139 C C . GLN D 2 8 ? 6.885 69.911 64.605 1.00 10.00 14 GLN M C 1
ATOM 6140 O O . GLN D 2 8 ? 7.576 70.521 65.415 1.00 12.51 14 GLN M O 1
ATOM 6146 N N . PRO D 2 9 ? 7.085 69.992 63.313 1.00 10.68 15 PRO M N 1
ATOM 6147 C CA . PRO D 2 9 ? 8.160 70.766 62.742 1.00 29.65 15 PRO M CA 1
ATOM 6148 C C . PRO D 2 9 ? 8.048 72.289 62.886 1.00 10.00 15 PRO M C 1
ATOM 6149 O O . PRO D 2 9 ? 6.983 72.883 62.757 1.00 50.00 15 PRO M O 1
ATOM 6153 N N . GLN D 2 10 ? 9.229 72.899 62.978 1.00 18.23 16 GLN M N 1
ATOM 6154 C CA . GLN D 2 10 ? 9.453 74.330 63.005 1.00 10.00 16 GLN M CA 1
ATOM 6155 C C . GLN D 2 10 ? 10.677 74.582 62.167 1.00 15.96 16 GLN M C 1
ATOM 6156 O O . GLN D 2 10 ? 11.465 73.673 61.964 1.00 40.60 16 GLN M O 1
ATOM 6162 N N . ASP D 2 11 ? 10.807 75.817 61.700 1.00 50.00 17 ASP M N 1
ATOM 6163 C CA . ASP D 2 11 ? 11.912 76.230 60.868 1.00 10.00 17 ASP M CA 1
ATOM 6164 C C . ASP D 2 11 ? 12.490 77.529 61.394 1.00 17.79 17 ASP M C 1
ATOM 6165 O O . ASP D 2 11 ? 12.885 78.392 60.629 1.00 16.00 17 ASP M O 1
ATOM 6170 N N . ASN D 2 12 ? 12.594 77.666 62.712 1.00 20.75 18 ASN M N 1
ATOM 6171 C CA . ASN D 2 12 ? 13.096 78.915 63.236 1.00 11.27 18 ASN M CA 1
ATOM 6172 C C . ASN D 2 12 ? 14.210 78.799 64.265 1.00 50.00 18 ASN M C 1
ATOM 6173 O O . ASN D 2 12 ? 14.858 79.812 64.510 1.00 16.56 18 ASN M O 1
ATOM 6178 N N . ASP D 2 13 ? 14.417 77.604 64.859 1.00 12.86 19 ASP M N 1
ATOM 6179 C CA . ASP D 2 13 ? 15.431 77.428 65.890 1.00 28.32 19 ASP M CA 1
ATOM 6180 C C . ASP D 2 13 ? 16.746 76.760 65.473 1.00 44.73 19 ASP M C 1
ATOM 6181 O O . ASP D 2 13 ? 17.751 77.442 65.290 1.00 50.00 19 ASP M O 1
ATOM 6186 N N . ILE D 2 14 ? 16.725 75.442 65.260 1.00 10.00 20 ILE M N 1
ATOM 6187 C CA . ILE D 2 14 ? 17.878 74.594 64.878 1.00 11.96 20 ILE M CA 1
ATOM 6188 C C . ILE D 2 14 ? 18.665 73.936 65.990 1.00 34.26 20 ILE M C 1
ATOM 6189 O O . ILE D 2 14 ? 19.304 72.927 65.704 1.00 10.00 20 ILE M O 1
ATOM 6194 N N . GLN D 2 15 ? 18.768 74.590 67.149 1.00 10.00 21 GLN M N 1
ATOM 6195 C CA . GLN D 2 15 ? 19.363 74.026 68.344 1.00 10.00 21 GLN M CA 1
ATOM 6196 C C . GLN D 2 15 ? 18.280 73.294 69.146 1.00 10.00 21 GLN M C 1
ATOM 6197 O O . GLN D 2 15 ? 18.539 72.741 70.208 1.00 14.41 21 GLN M O 1
ATOM 6203 N N . ALA D 2 16 ? 17.038 73.424 68.649 1.00 19.40 22 ALA M N 1
ATOM 6204 C CA . ALA D 2 16 ? 15.828 72.833 69.171 1.00 10.00 22 ALA M CA 1
ATOM 6205 C C . ALA D 2 16 ? 15.539 71.474 68.548 1.00 10.99 22 ALA M C 1
ATOM 6206 O O . ALA D 2 16 ? 15.801 71.281 67.371 1.00 10.00 22 ALA M O 1
ATOM 6208 N N . CYS D 2 17 ? 14.976 70.552 69.327 1.00 17.88 23 CYS M N 1
ATOM 6209 C CA . CYS D 2 17 ? 14.685 69.227 68.809 1.00 50.00 23 CYS M CA 1
ATOM 6210 C C . CYS D 2 17 ? 13.490 69.106 67.846 1.00 27.05 23 CYS M C 1
ATOM 6211 O O . CYS D 2 17 ? 13.228 68.011 67.399 1.00 20.22 23 CYS M O 1
ATOM 6214 N N . ASP D 2 18 ? 12.733 70.194 67.629 1.00 15.92 24 ASP M N 1
ATOM 6215 C CA . ASP D 2 18 ? 11.566 70.240 66.763 1.00 10.00 24 ASP M CA 1
ATOM 6216 C C . ASP D 2 18 ? 11.797 71.009 65.483 1.00 10.00 24 ASP M C 1
ATOM 6217 O O . ASP D 2 18 ? 10.885 71.600 64.905 1.00 10.50 24 ASP M O 1
ATOM 6222 N N . TYR D 2 19 ? 13.061 71.114 65.157 1.00 10.00 25 TYR M N 1
ATOM 6223 C CA . TYR D 2 19 ? 13.502 71.735 63.931 1.00 16.50 25 TYR M CA 1
ATOM 6224 C C . TYR D 2 19 ? 13.258 70.740 62.826 1.00 26.45 25 TYR M C 1
ATOM 6225 O O . TYR D 2 19 ? 13.569 69.555 62.953 1.00 33.02 25 TYR M O 1
ATOM 6234 N N . TRP D 2 20 ? 12.725 71.235 61.731 1.00 46.71 26 TRP M N 1
ATOM 6235 C CA . TRP D 2 20 ? 12.371 70.410 60.603 1.00 20.39 26 TRP M CA 1
ATOM 6236 C C . TRP D 2 20 ? 13.380 69.347 60.207 1.00 25.13 26 TRP M C 1
ATOM 6237 O O . TRP D 2 20 ? 13.048 68.174 60.105 1.00 23.18 26 TRP M O 1
ATOM 6248 N N . ARG D 2 21 ? 14.627 69.736 60.032 1.00 10.00 27 ARG M N 1
ATOM 6249 C CA . ARG D 2 21 ? 15.650 68.798 59.621 1.00 10.00 27 ARG M CA 1
ATOM 6250 C C . ARG D 2 21 ? 15.997 67.676 60.577 1.00 19.16 27 ARG M C 1
ATOM 6251 O O . ARG D 2 21 ? 16.584 66.704 60.143 1.00 10.00 27 ARG M O 1
ATOM 6259 N N . HIS D 2 22 ? 15.775 67.877 61.871 1.00 10.00 28 HIS M N 1
ATOM 6260 C CA . HIS D 2 22 ? 16.125 66.929 62.913 1.00 10.00 28 HIS M CA 1
ATOM 6261 C C . HIS D 2 22 ? 15.164 65.777 63.092 1.00 10.00 28 HIS M C 1
ATOM 6262 O O . HIS D 2 22 ? 15.185 65.145 64.140 1.00 50.00 28 HIS M O 1
ATOM 6269 N N . CYS D 2 23 ? 14.314 65.544 62.102 1.00 22.19 29 CYS M N 1
ATOM 6270 C CA . CYS D 2 23 ? 13.259 64.538 62.182 1.00 10.00 29 CYS M CA 1
ATOM 6271 C C . CYS D 2 23 ? 13.651 63.120 62.556 1.00 12.59 29 CYS M C 1
ATOM 6272 O O . CYS D 2 23 ? 12.768 62.357 62.940 1.00 10.00 29 CYS M O 1
ATOM 6275 N N . SER D 2 24 ? 14.968 62.790 62.471 1.00 15.66 30 SER M N 1
ATOM 6276 C CA . SER D 2 24 ? 15.460 61.455 62.828 1.00 45.96 30 SER M CA 1
ATOM 6277 C C . SER D 2 24 ? 16.896 61.369 63.361 1.00 43.84 30 SER M C 1
ATOM 6278 O O . SER D 2 24 ? 17.658 60.453 63.030 1.00 10.00 30 SER M O 1
ATOM 6281 N N . ILE D 2 25 ? 17.271 62.346 64.170 1.00 10.00 31 ILE M N 1
ATOM 6282 C CA . ILE D 2 25 ? 18.545 62.416 64.876 1.00 10.00 31 ILE M CA 1
ATOM 6283 C C . ILE D 2 25 ? 18.559 61.494 66.096 1.00 10.00 31 ILE M C 1
ATOM 6284 O O . ILE D 2 25 ? 17.537 61.344 66.764 1.00 31.97 31 ILE M O 1
ATOM 6289 N N . ALA D 2 26 ? 19.749 61.002 66.448 1.00 10.00 32 ALA M N 1
ATOM 6290 C CA . ALA D 2 26 ? 19.983 60.228 67.658 1.00 19.76 32 ALA M CA 1
ATOM 6291 C C . ALA D 2 26 ? 21.330 60.691 68.172 1.00 50.00 32 ALA M C 1
ATOM 6292 O O . ALA D 2 26 ? 22.409 60.512 67.592 1.00 10.00 32 ALA M O 1
ATOM 6294 N N . GLY D 2 27 ? 21.230 61.508 69.185 1.00 16.82 33 GLY M N 1
ATOM 6295 C CA . GLY D 2 27 ? 22.441 62.055 69.699 1.00 10.00 33 GLY M CA 1
ATOM 6296 C C . GLY D 2 27 ? 22.326 63.506 70.079 1.00 10.00 33 GLY M C 1
ATOM 6297 O O . GLY D 2 27 ? 21.399 63.944 70.756 1.00 15.82 33 GLY M O 1
ATOM 6298 N N . ASN D 2 28 ? 23.281 64.254 69.538 1.00 34.08 34 ASN M N 1
ATOM 6299 C CA . ASN D 2 28 ? 23.413 65.663 69.828 1.00 12.86 34 ASN M CA 1
ATOM 6300 C C . ASN D 2 28 ? 23.626 66.546 68.599 1.00 10.00 34 ASN M C 1
ATOM 6301 O O . ASN D 2 28 ? 24.200 66.175 67.573 1.00 17.25 34 ASN M O 1
ATOM 6306 N N . ILE D 2 29 ? 23.105 67.758 68.710 1.00 10.00 35 ILE M N 1
ATOM 6307 C CA . ILE D 2 29 ? 23.215 68.742 67.666 1.00 27.26 35 ILE M CA 1
ATOM 6308 C C . ILE D 2 2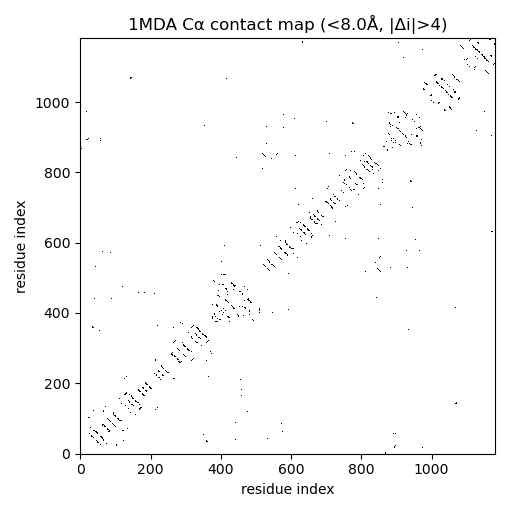9 ? 24.645 69.268 67.638 1.00 10.00 35 ILE M C 1
ATOM 6309 O O . ILE D 2 29 ? 25.121 69.644 68.686 1.00 46.49 35 ILE M O 1
ATOM 6314 N N . CYS D 2 30 ? 25.311 69.304 66.450 1.00 10.00 36 CYS M N 1
ATOM 6315 C CA . CYS D 2 30 ? 26.679 69.832 66.254 1.00 10.00 36 CYS M CA 1
ATOM 6316 C C . CYS D 2 30 ? 26.799 71.316 66.501 1.00 10.00 36 CYS M C 1
ATOM 6317 O O . CYS D 2 30 ? 27.822 71.822 66.930 1.00 10.00 36 CYS M O 1
ATOM 6320 N N . ASP D 2 31 ? 25.735 72.011 66.162 1.00 25.30 37 ASP M N 1
ATOM 6321 C CA . ASP D 2 31 ? 25.770 73.429 66.290 1.00 18.24 37 ASP M CA 1
ATOM 6322 C C . ASP D 2 31 ? 26.102 73.855 67.697 1.00 10.11 37 ASP M C 1
ATOM 6323 O O . ASP D 2 31 ? 26.603 74.947 67.921 1.00 33.98 37 ASP M O 1
ATOM 6328 N N . CYS D 2 32 ? 25.728 72.961 68.615 1.00 10.00 38 CYS M N 1
ATOM 6329 C CA . CYS D 2 32 ? 25.844 73.153 70.040 1.00 12.50 38 CYS M CA 1
ATOM 6330 C C . CYS D 2 32 ? 27.195 72.855 70.679 1.00 14.87 38 CYS M C 1
ATOM 6331 O O . CYS D 2 32 ? 27.347 72.945 71.899 1.00 10.00 38 CYS M O 1
ATOM 6334 N N . SER D 2 33 ? 28.175 72.493 69.870 1.00 21.09 39 SER M N 1
ATOM 6335 C CA . SER D 2 33 ? 29.487 72.218 70.426 1.00 10.00 39 SER M CA 1
ATOM 6336 C C . SER D 2 33 ? 30.564 72.582 69.430 1.00 10.00 39 SER M C 1
ATOM 6337 O O . SER D 2 33 ? 31.516 71.826 69.295 1.00 14.59 39 SER M O 1
ATOM 6340 N N . ALA D 2 34 ? 30.368 73.720 68.743 1.00 28.10 40 ALA M N 1
ATOM 6341 C CA . ALA D 2 34 ? 31.316 74.288 67.804 1.00 10.00 40 ALA M CA 1
ATOM 6342 C C . ALA D 2 34 ? 31.192 73.903 66.358 1.00 50.00 40 ALA M C 1
ATOM 6343 O O . ALA D 2 34 ? 32.093 74.197 65.581 1.00 10.82 40 ALA M O 1
ATOM 6345 N N . GLY D 2 35 ? 30.187 73.127 66.015 1.00 17.10 41 GLY M N 1
ATOM 6346 C CA . GLY D 2 35 ? 29.997 72.791 64.636 1.00 10.00 41 GLY M CA 1
ATOM 6347 C C . GLY D 2 35 ? 29.001 73.773 64.043 1.00 10.00 41 GLY M C 1
ATOM 6348 O O . GLY D 2 35 ? 28.810 74.898 64.491 1.00 12.90 41 GLY M O 1
ATOM 6349 N N . SER D 2 36 ? 28.274 73.281 63.076 1.00 10.29 42 SER M N 1
ATOM 6350 C CA . SER D 2 36 ? 27.228 74.029 62.453 1.00 10.00 42 SER M CA 1
ATOM 6351 C C . SER D 2 36 ? 26.166 73.032 62.033 1.00 13.33 42 SER M C 1
ATOM 6352 O O . SER D 2 36 ? 26.334 71.824 62.174 1.00 16.67 42 SER M O 1
ATOM 6355 N N . LEU D 2 37 ? 25.062 73.527 61.525 1.00 11.43 43 LEU M N 1
ATOM 6356 C CA . LEU D 2 37 ? 23.980 72.673 61.091 1.00 38.78 43 LEU M CA 1
ATOM 6357 C C . LEU D 2 37 ? 24.427 71.571 60.124 1.00 13.20 43 LEU M C 1
ATOM 6358 O O . LEU D 2 37 ? 23.931 70.448 60.211 1.00 41.43 43 LEU M O 1
ATOM 6363 N N . THR D 2 38 ? 25.478 71.827 59.317 1.00 10.00 44 THR M N 1
ATOM 6364 C CA . THR D 2 38 ? 25.925 70.843 58.342 1.00 10.00 44 THR M CA 1
ATOM 6365 C C . THR D 2 38 ? 27.419 70.619 58.366 1.00 10.00 44 THR M C 1
ATOM 6366 O O . THR D 2 38 ? 27.928 69.895 57.525 1.00 10.00 44 THR M O 1
ATOM 6370 N N . SER D 2 39 ? 28.121 71.325 59.252 1.00 27.95 45 SER M N 1
ATOM 6371 C CA . SER D 2 39 ? 29.573 71.190 59.447 1.00 11.83 45 SER M CA 1
ATOM 6372 C C . SER D 2 39 ? 29.949 70.632 60.819 1.00 23.08 45 SER M C 1
ATOM 6373 O O . SER D 2 39 ? 29.218 70.845 61.788 1.00 21.12 45 SER M O 1
ATOM 6376 N N . CYS D 2 40 ? 31.088 69.950 60.911 1.00 10.00 46 CYS M N 1
ATOM 6377 C CA . CYS D 2 40 ? 31.610 69.388 62.165 1.00 10.00 46 CYS M CA 1
ATOM 6378 C C . CYS D 2 40 ? 32.428 70.389 62.958 1.00 11.94 46 CYS M C 1
ATOM 6379 O O . CYS D 2 40 ? 33.115 71.235 62.398 1.00 18.63 46 CYS M O 1
ATOM 6382 N N . PRO D 2 41 ? 32.486 70.161 64.256 1.00 20.23 47 PRO M N 1
ATOM 6383 C CA . PRO D 2 41 ? 33.273 70.981 65.156 1.00 10.00 47 PRO M CA 1
ATOM 6384 C C . PRO D 2 41 ? 34.730 70.658 64.924 1.00 10.00 47 PRO M C 1
ATOM 6385 O O . PRO D 2 41 ? 35.033 69.647 64.279 1.00 33.96 47 PRO M O 1
ATOM 6389 N N . PRO D 2 42 ? 35.640 71.495 65.422 1.00 15.56 48 PRO M N 1
ATOM 6390 C CA . PRO D 2 42 ? 37.055 71.259 65.190 1.00 10.00 48 PRO M CA 1
ATOM 6391 C C . PRO D 2 42 ? 37.579 70.033 65.912 1.00 10.00 48 PRO M C 1
ATOM 6392 O O . PRO D 2 42 ? 37.063 69.678 66.957 1.00 13.34 48 PRO M O 1
ATOM 6396 N N . GLY D 2 43 ? 38.629 69.431 65.339 1.00 10.00 49 GLY M N 1
ATOM 6397 C CA . GLY D 2 43 ? 39.301 68.260 65.894 1.00 10.53 49 GLY M CA 1
ATOM 6398 C C . GLY D 2 43 ? 38.525 66.954 65.769 1.00 18.53 49 GLY M C 1
ATOM 6399 O O . GLY D 2 43 ? 38.967 65.901 66.232 1.00 10.00 49 GLY M O 1
ATOM 6400 N N . THR D 2 44 ? 37.338 67.071 65.208 1.00 10.00 50 THR M N 1
ATOM 6401 C CA . THR D 2 44 ? 36.437 65.962 65.073 1.00 10.00 50 THR M CA 1
ATOM 6402 C C . THR D 2 44 ? 36.493 65.450 63.652 1.00 16.50 50 THR M C 1
ATOM 6403 O O . THR D 2 44 ? 36.901 66.168 62.741 1.00 11.75 50 THR M O 1
ATOM 6407 N N . LEU D 2 45 ? 36.095 64.194 63.442 1.00 38.62 51 LEU M N 1
ATOM 6408 C CA . LEU D 2 45 ? 36.086 63.638 62.103 1.00 15.33 51 LEU M CA 1
ATOM 6409 C C . LEU D 2 45 ? 34.709 63.362 61.459 1.00 10.00 51 LEU M C 1
ATOM 6410 O O . LEU D 2 45 ? 33.789 62.888 62.130 1.00 16.98 51 LEU M O 1
ATOM 6415 N N . VAL D 2 46 ? 34.575 63.666 60.153 1.00 10.00 52 VAL M N 1
ATOM 6416 C CA . VAL D 2 46 ? 33.369 63.459 59.328 1.00 18.65 52 VAL M CA 1
ATOM 6417 C C . VAL D 2 46 ? 33.259 62.040 58.758 1.00 50.00 52 VAL M C 1
ATOM 6418 O O . VAL D 2 46 ? 34.113 61.538 58.019 1.00 10.00 52 VAL M O 1
ATOM 6422 N N . ALA D 2 47 ? 32.146 61.410 59.019 1.00 10.00 53 ALA M N 1
ATOM 6423 C CA . ALA D 2 47 ? 31.941 60.098 58.484 1.00 18.34 53 ALA M CA 1
ATOM 6424 C C . ALA D 2 47 ? 31.445 60.232 57.076 1.00 14.92 53 ALA M C 1
ATOM 6425 O O . ALA D 2 47 ? 31.006 61.285 56.630 1.00 25.22 53 ALA M O 1
ATOM 6427 N N . SER D 2 48 ? 31.564 59.151 56.361 1.00 22.47 54 SER M N 1
ATOM 6428 C CA . SER D 2 48 ? 31.028 59.068 55.043 1.00 17.81 54 SER M CA 1
ATOM 6429 C C . SER D 2 48 ? 29.655 58.433 55.197 1.00 23.67 54 SER M C 1
ATOM 6430 O O . SER D 2 48 ? 28.688 58.789 54.522 1.00 10.00 54 SER M O 1
ATOM 6433 N N . GLY D 2 49 ? 29.592 57.556 56.192 1.00 16.95 55 GLY M N 1
ATOM 6434 C CA . GLY D 2 49 ? 28.386 56.855 56.551 1.00 10.00 55 GLY M CA 1
ATOM 6435 C C . GLY D 2 49 ? 27.314 57.822 56.986 1.00 10.00 55 GLY M C 1
ATOM 6436 O O . GLY D 2 49 ? 27.579 58.942 57.360 1.00 10.00 55 GLY M O 1
ATOM 6437 N N . SER D 2 50 ? 26.070 57.376 56.920 1.00 25.19 56 SER M N 1
ATOM 6438 C CA . SER D 2 50 ? 24.981 58.204 57.370 1.00 10.00 56 SER M CA 1
ATOM 6439 C C . SER D 2 50 ? 23.689 57.424 57.344 1.00 29.20 56 SER M C 1
ATOM 6440 O O . SER D 2 50 ? 23.645 56.278 56.915 1.00 31.15 56 SER M O 1
ATOM 6459 N N . VAL D 2 52 ? 19.369 58.131 56.439 1.00 29.98 58 VAL M N 1
ATOM 6460 C CA . VAL D 2 52 ? 18.373 59.023 55.928 1.00 22.48 58 VAL M CA 1
ATOM 6461 C C . VAL D 2 52 ? 17.014 58.980 56.579 1.00 10.00 58 VAL M C 1
ATOM 6462 O O . VAL D 2 52 ? 16.541 57.950 57.054 1.00 50.00 58 VAL M O 1
ATOM 6466 N N . GLY D 2 53 ? 16.380 60.142 56.447 1.00 16.13 59 GLY M N 1
ATOM 6467 C CA . GLY D 2 53 ? 15.045 60.410 56.913 1.00 10.00 59 GLY M CA 1
ATOM 6468 C C . GLY D 2 53 ? 14.476 61.409 55.928 1.00 10.70 59 GLY M C 1
ATOM 6469 O O . GLY D 2 53 ? 15.228 62.216 55.385 1.00 21.87 59 GLY M O 1
ATOM 6470 N N . SER D 2 54 ? 13.209 61.240 55.545 1.00 13.26 60 SER M N 1
ATOM 6471 C CA . SER D 2 54 ? 12.586 62.207 54.658 1.00 41.71 60 SER M CA 1
ATOM 6472 C C . SER D 2 54 ? 11.891 63.255 55.508 1.00 27.69 60 SER M C 1
ATOM 6473 O O . SER D 2 54 ? 10.886 62.945 56.166 1.00 43.49 60 SER M O 1
ATOM 6476 N N . CYS D 2 55 ? 12.462 64.450 55.582 1.00 25.63 61 CYS M N 1
ATOM 6477 C CA . CYS D 2 55 ? 11.877 65.473 56.441 1.00 16.35 61 CYS M CA 1
ATOM 6478 C C . CYS D 2 55 ? 11.002 66.553 55.771 1.00 12.89 61 CYS M C 1
ATOM 6479 O O . CYS D 2 55 ? 11.368 67.100 54.731 1.00 50.00 61 CYS M O 1
ATOM 6482 N N . TYR D 2 56 ? 9.891 66.915 56.443 1.00 42.05 62 TYR M N 1
ATOM 6483 C CA . TYR D 2 56 ? 8.972 67.932 55.946 1.00 30.53 62 TYR M CA 1
ATOM 6484 C C . TYR D 2 56 ? 9.290 69.387 56.308 1.00 20.88 62 TYR M C 1
ATOM 6485 O O . TYR D 2 56 ? 9.164 69.800 57.463 1.00 42.90 62 TYR M O 1
ATOM 6494 N N . ASN D 2 57 ? 9.661 70.195 55.298 1.00 40.20 63 ASN M N 1
ATOM 6495 C CA . ASN D 2 57 ? 9.955 71.603 55.533 1.00 17.43 63 ASN M CA 1
ATOM 6496 C C . ASN D 2 57 ? 8.676 72.432 55.682 1.00 20.54 63 ASN M C 1
ATOM 6497 O O . ASN D 2 57 ? 7.872 72.538 54.768 1.00 25.75 63 ASN M O 1
ATOM 6502 N N . PRO D 2 58 ? 8.494 73.055 56.838 1.00 50.00 64 PRO M N 1
ATOM 6503 C CA . PRO D 2 58 ? 7.297 73.843 57.087 1.00 10.00 64 PRO M CA 1
ATOM 6504 C C . PRO D 2 58 ? 7.129 75.059 56.160 1.00 10.63 64 PRO M C 1
ATOM 6505 O O . PRO D 2 58 ? 6.052 75.224 55.596 1.00 27.28 64 PRO M O 1
ATOM 6509 N N . PRO D 2 59 ? 8.206 75.854 55.960 1.00 39.76 65 PRO M N 1
ATOM 6510 C CA . PRO D 2 59 ? 8.199 77.039 55.103 1.00 50.00 65 PRO M CA 1
ATOM 6511 C C . PRO D 2 59 ? 7.840 76.673 53.684 1.00 10.07 65 PRO M C 1
ATOM 6512 O O . PRO D 2 59 ? 6.709 76.806 53.225 1.00 30.97 65 PRO M O 1
ATOM 6516 N N . ASP D 2 60 ? 8.809 76.179 52.964 1.00 38.85 66 ASP M N 1
ATOM 6517 C CA . ASP D 2 60 ? 8.414 75.676 51.687 1.00 36.00 66 ASP M CA 1
ATOM 6518 C C . ASP D 2 60 ? 7.858 74.319 52.045 1.00 50.00 66 ASP M C 1
ATOM 6519 O O . ASP D 2 60 ? 8.540 73.560 52.737 1.00 50.00 66 ASP M O 1
ATOM 6524 N N . PRO D 2 61 ? 6.633 74.045 51.652 1.00 18.31 67 PRO M N 1
ATOM 6525 C CA . PRO D 2 61 ? 5.982 72.805 52.017 1.00 32.00 67 PRO M CA 1
ATOM 6526 C C . PRO D 2 61 ? 6.520 71.546 51.350 1.00 43.91 67 PRO M C 1
ATOM 6527 O O . PRO D 2 61 ? 5.754 70.712 50.876 1.00 50.00 67 PRO M O 1
ATOM 6531 N N . ASN D 2 62 ? 7.836 71.352 51.352 1.00 43.11 68 ASN M N 1
ATOM 6532 C CA . ASN D 2 62 ? 8.362 70.125 50.780 1.00 10.00 68 ASN M CA 1
ATOM 6533 C C . ASN D 2 62 ? 9.296 69.292 51.647 1.00 43.78 68 ASN M C 1
ATOM 6534 O O . ASN D 2 62 ? 9.930 69.777 52.594 1.00 34.73 68 ASN M O 1
ATOM 6539 N N . LYS D 2 63 ? 9.237 67.977 51.422 1.00 15.77 69 LYS M N 1
ATOM 6540 C CA . LYS D 2 63 ? 10.023 67.020 52.171 1.00 23.27 69 LYS M CA 1
ATOM 6541 C C . LYS D 2 63 ? 11.367 66.850 51.516 1.00 50.00 69 LYS M C 1
ATOM 6542 O O . LYS D 2 63 ? 11.403 66.682 50.307 1.00 14.43 69 LYS M O 1
ATOM 6548 N N . TYR D 2 64 ? 12.409 66.717 52.338 1.00 16.64 70 TYR M N 1
ATOM 6549 C CA . TYR D 2 64 ? 13.758 66.536 51.848 1.00 23.81 70 TYR M CA 1
ATOM 6550 C C . TYR D 2 64 ? 14.426 65.380 52.565 1.00 34.67 70 TYR M C 1
ATOM 6551 O O . TYR D 2 64 ? 14.096 64.985 53.690 1.00 10.00 70 TYR M O 1
ATOM 6560 N N . ILE D 2 65 ? 15.329 64.781 51.823 1.00 23.86 71 ILE M N 1
ATOM 6561 C CA . ILE D 2 65 ? 16.127 63.690 52.309 1.00 18.28 71 ILE M CA 1
ATOM 6562 C C . ILE D 2 65 ? 17.334 64.207 53.069 1.00 10.00 71 ILE M C 1
ATOM 6563 O O . ILE D 2 65 ? 18.199 64.862 52.501 1.00 10.00 71 ILE M O 1
ATOM 6568 N N . THR D 2 66 ? 17.276 64.006 54.388 1.00 24.77 72 THR M N 1
ATOM 6569 C CA . THR D 2 66 ? 18.308 64.422 55.321 1.00 12.67 72 THR M CA 1
ATOM 6570 C C . THR D 2 66 ? 19.248 63.257 55.574 1.00 10.71 72 THR M C 1
ATOM 6571 O O . THR D 2 66 ? 18.763 62.139 55.816 1.00 10.00 72 THR M O 1
ATOM 6575 N N . ALA D 2 67 ? 20.549 63.491 55.358 1.00 15.36 73 ALA M N 1
ATOM 6576 C CA . ALA D 2 67 ? 21.607 62.489 55.549 1.00 46.84 73 ALA M CA 1
ATOM 6577 C C . ALA D 2 67 ? 22.338 62.787 56.837 1.00 13.11 73 ALA M C 1
ATOM 6578 O O . ALA D 2 67 ? 23.163 63.690 56.912 1.00 15.31 73 ALA M O 1
ATOM 6580 N N . TYR D 2 68 ? 22.009 62.041 57.854 1.00 10.00 74 TYR M N 1
ATOM 6581 C CA . TYR D 2 68 ? 22.590 62.279 59.149 1.00 15.26 74 TYR M CA 1
ATOM 6582 C C . TYR D 2 68 ? 23.940 61.643 59.344 1.00 25.21 74 TYR M C 1
ATOM 6583 O O . TYR D 2 68 ? 24.037 60.499 59.782 1.00 10.00 74 TYR M O 1
ATOM 6592 N N . ARG D 2 69 ? 24.947 62.454 59.126 1.00 30.50 75 ARG M N 1
ATOM 6593 C CA . ARG D 2 69 ? 26.319 62.084 59.328 1.00 10.00 75 ARG M CA 1
ATOM 6594 C C . ARG D 2 69 ? 26.825 62.445 60.718 1.00 22.28 75 ARG M C 1
ATOM 6595 O O . ARG D 2 69 ? 26.456 63.471 61.298 1.00 11.33 75 ARG M O 1
ATOM 6603 N N . ASP D 2 70 ? 27.657 61.573 61.280 1.00 12.30 76 ASP M N 1
ATOM 6604 C CA . ASP D 2 70 ? 28.229 61.802 62.585 1.00 11.90 76 ASP M CA 1
ATOM 6605 C C . ASP D 2 70 ? 29.571 62.480 62.507 1.00 25.11 76 ASP M C 1
ATOM 6606 O O . ASP D 2 70 ? 30.252 62.378 61.485 1.00 10.00 76 ASP M O 1
ATOM 6611 N N . CYS D 2 71 ? 29.892 63.215 63.581 1.00 10.00 77 CYS M N 1
ATOM 6612 C CA . CYS D 2 71 ? 31.179 63.853 63.775 1.00 11.59 77 CYS M CA 1
ATOM 6613 C C . CYS D 2 71 ? 31.888 63.033 64.851 1.00 10.00 77 CYS M C 1
ATOM 6614 O O . CYS D 2 71 ? 31.427 62.949 65.981 1.00 10.00 77 CYS M O 1
ATOM 6617 N N . CYS D 2 72 ? 32.908 62.271 64.452 1.00 14.72 78 CYS M N 1
ATOM 6618 C CA . CYS D 2 72 ? 33.531 61.321 65.351 1.00 10.00 78 CYS M CA 1
ATOM 6619 C C . CYS D 2 72 ? 34.914 61.659 65.874 1.00 10.00 78 CYS M C 1
ATOM 6620 O O . CYS D 2 72 ? 35.564 62.598 65.423 1.00 20.50 78 CYS M O 1
ATOM 6623 N N . GLY D 2 73 ? 35.410 60.786 66.758 1.00 10.00 79 GLY M N 1
ATOM 6624 C CA . GLY D 2 73 ? 36.743 60.935 67.333 1.00 10.00 79 GLY M CA 1
ATOM 6625 C C . GLY D 2 73 ? 36.744 61.771 68.610 1.00 50.00 79 GLY M C 1
ATOM 6626 O O . GLY D 2 73 ? 37.786 62.245 69.033 1.00 23.69 79 GLY M O 1
ATOM 6627 N N . TYR D 2 74 ? 35.567 61.888 69.227 1.00 10.00 80 TYR M N 1
ATOM 6628 C CA . TYR D 2 74 ? 35.322 62.622 70.448 1.00 10.00 80 TYR M CA 1
ATOM 6629 C C . TYR D 2 74 ? 34.234 61.904 71.169 1.00 10.00 80 TYR M C 1
ATOM 6630 O O . TYR D 2 74 ? 33.551 61.099 70.557 1.00 34.48 80 TYR M O 1
ATOM 6639 N N . ASN D 2 75 ? 34.133 62.160 72.456 1.00 12.32 81 ASN M N 1
ATOM 6640 C CA . ASN D 2 75 ? 33.127 61.614 73.340 1.00 10.00 81 ASN M CA 1
ATOM 6641 C C . ASN D 2 75 ? 31.874 62.465 73.185 1.00 12.63 81 ASN M C 1
ATOM 6642 O O . ASN D 2 75 ? 32.021 63.594 72.710 1.00 10.00 81 ASN M O 1
ATOM 6647 N N . VAL D 2 76 ? 30.661 61.929 73.484 1.00 15.83 82 VAL M N 1
ATOM 6648 C CA . VAL D 2 76 ? 29.453 62.730 73.316 1.00 18.96 82 VAL M CA 1
ATOM 6649 C C . VAL D 2 76 ? 29.629 64.132 73.888 1.00 12.15 82 VAL M C 1
ATOM 6650 O O . VAL D 2 76 ? 30.207 64.297 74.953 1.00 16.68 82 VAL M O 1
ATOM 6654 N N . SER D 2 77 ? 29.197 65.137 73.140 1.00 14.50 83 SER M N 1
ATOM 6655 C CA . SER D 2 77 ? 29.324 66.507 73.600 1.00 36.69 83 SER M CA 1
ATOM 6656 C C . SER D 2 77 ? 28.564 66.783 74.888 1.00 33.66 83 SER M C 1
ATOM 6657 O O . SER D 2 77 ? 29.040 67.554 75.720 1.00 22.89 83 SER M O 1
ATOM 6660 N N . GLY D 2 78 ? 27.412 66.129 75.054 1.00 10.00 84 GLY M N 1
ATOM 6661 C CA . GLY D 2 78 ? 26.590 66.269 76.249 1.00 11.15 84 GLY M CA 1
ATOM 6662 C C . GLY D 2 78 ? 25.577 67.403 76.263 1.00 10.00 84 GLY M C 1
ATOM 6663 O O . GLY D 2 78 ? 24.778 67.520 77.200 1.00 11.71 84 GLY M O 1
ATOM 6664 N N . ARG D 2 79 ? 25.595 68.188 75.200 1.00 10.00 85 ARG M N 1
ATOM 6665 C CA . ARG D 2 79 ? 24.746 69.355 74.983 1.00 17.51 85 ARG M CA 1
ATOM 6666 C C . ARG D 2 79 ? 23.297 69.146 74.541 1.00 50.00 85 ARG M C 1
ATOM 6667 O O . ARG D 2 79 ? 22.431 68.638 75.263 1.00 50.00 85 ARG M O 1
ATOM 6675 N N . CYS D 2 80 ? 23.004 69.686 73.367 1.00 16.24 86 CYS M N 1
ATOM 6676 C CA . CYS D 2 80 ? 21.671 69.608 72.777 1.00 10.00 86 CYS M CA 1
ATOM 6677 C C . CYS D 2 80 ? 21.358 68.177 72.385 1.00 37.49 86 CYS M C 1
ATOM 6678 O O . CYS D 2 80 ? 21.464 67.831 71.212 1.00 37.47 86 CYS M O 1
ATOM 6681 N N . ALA D 2 81 ? 20.931 67.366 73.354 1.00 10.00 87 ALA M N 1
ATOM 6682 C CA . ALA D 2 81 ? 20.628 65.979 73.052 1.00 10.00 87 ALA M CA 1
ATOM 6683 C C . ALA D 2 81 ? 19.237 65.804 72.456 1.00 14.27 87 ALA M C 1
ATOM 6684 O O . ALA D 2 81 ? 18.293 66.399 72.986 1.00 33.46 87 ALA M O 1
ATOM 6686 N N . CYS D 2 82 ? 19.089 64.933 71.412 1.00 10.08 88 CYS M N 1
ATOM 6687 C CA . CYS D 2 82 ? 17.775 64.638 70.828 1.00 19.11 88 CYS M CA 1
ATOM 6688 C C . CYS D 2 82 ? 17.682 63.227 70.293 1.00 26.55 88 CYS M C 1
ATOM 6689 O O . CYS D 2 82 ? 18.668 62.686 69.805 1.00 38.57 88 CYS M O 1
ATOM 6692 N N . LEU D 2 83 ? 16.435 62.756 70.199 1.00 10.00 89 LEU M N 1
ATOM 6693 C CA . LEU D 2 83 ? 16.138 61.433 69.698 1.00 31.13 89 LEU M CA 1
ATOM 6694 C C . LEU D 2 83 ? 14.823 61.517 68.936 1.00 10.00 89 LEU M C 1
ATOM 6695 O O . LEU D 2 83 ? 13.756 61.589 69.529 1.00 10.00 89 LEU M O 1
ATOM 6700 N N . ASN D 2 84 ? 14.915 61.637 67.617 1.00 12.48 90 ASN M N 1
ATOM 6701 C CA . ASN D 2 84 ? 13.748 61.678 66.739 1.00 10.00 90 ASN M CA 1
ATOM 6702 C C . ASN D 2 84 ? 13.594 60.409 65.913 1.00 50.00 90 ASN M C 1
ATOM 6703 O O . ASN D 2 84 ? 14.598 59.777 65.556 1.00 10.00 90 ASN M O 1
ATOM 6708 N N . THR D 2 85 ? 12.358 60.090 65.523 1.00 16.06 91 THR M N 1
ATOM 6709 C CA . THR D 2 85 ? 12.111 58.815 64.865 1.00 47.80 91 THR M CA 1
ATOM 6710 C C . THR D 2 85 ? 11.096 58.783 63.743 1.00 18.44 91 THR M C 1
ATOM 6711 O O . THR D 2 85 ? 10.425 57.771 63.514 1.00 19.69 91 THR M O 1
ATOM 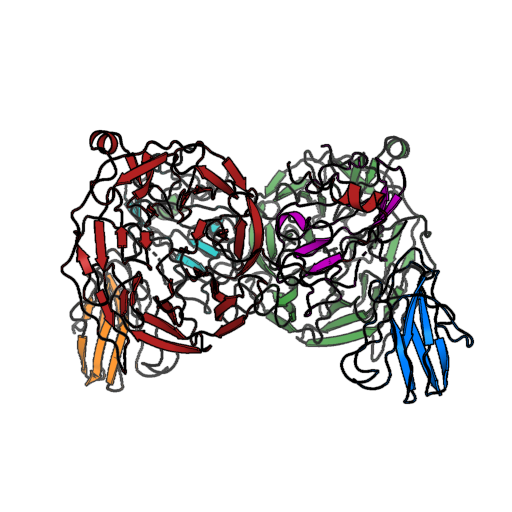6715 N N . GLU D 2 86 ? 11.001 59.876 63.002 1.00 10.45 92 GLU M N 1
ATOM 6716 C CA . GLU D 2 86 ? 10.091 59.921 61.874 1.00 10.00 92 GLU M CA 1
ATOM 6717 C C . GLU D 2 86 ? 10.582 59.041 60.750 1.00 12.40 92 GLU M C 1
ATOM 6718 O O . GLU D 2 86 ? 11.444 59.442 59.974 1.00 20.40 92 GLU M O 1
ATOM 6724 N N . GLY D 2 87 ? 9.976 57.850 60.679 1.00 33.89 93 GLY M N 1
ATOM 6725 C CA . GLY D 2 87 ? 10.241 56.819 59.685 1.00 10.00 93 GLY M CA 1
ATOM 6726 C C . GLY D 2 87 ? 11.445 55.932 59.931 1.00 10.00 93 GLY M C 1
ATOM 6727 O O . GLY D 2 87 ? 11.930 55.302 58.986 1.00 14.98 93 GLY M O 1
ATOM 6728 N N . GLU D 2 88 ? 11.864 55.777 61.196 1.00 18.77 94 GLU M N 1
ATOM 6729 C CA . GLU D 2 88 ? 13.075 55.022 61.528 1.00 38.06 94 GLU M CA 1
ATOM 6730 C C . GLU D 2 88 ? 13.352 53.610 61.038 1.00 41.55 94 GLU M C 1
ATOM 6731 O O . GLU D 2 88 ? 14.484 53.289 60.676 1.00 50.00 94 GLU M O 1
ATOM 6737 N N . LEU D 2 89 ? 12.398 52.716 61.020 1.00 15.63 95 LEU M N 1
ATOM 6738 C CA . LEU D 2 89 ? 12.798 51.389 60.539 1.00 10.00 95 LEU M CA 1
ATOM 6739 C C . LEU D 2 89 ? 13.806 50.652 61.425 1.00 49.81 95 LEU M C 1
ATOM 6740 O O . LEU D 2 89 ? 14.777 51.208 61.926 1.00 13.86 95 LEU M O 1
ATOM 6745 N N . PRO D 2 90 ? 13.584 49.352 61.605 1.00 13.35 96 PRO M N 1
ATOM 6746 C CA . PRO D 2 90 ? 14.424 48.545 62.479 1.00 25.97 96 PRO M CA 1
ATOM 6747 C C . PRO D 2 90 ? 15.873 48.268 62.005 1.00 28.07 96 PRO M C 1
ATOM 6748 O O . PRO D 2 90 ? 16.272 48.598 60.890 1.00 18.54 96 PRO M O 1
ATOM 6752 N N . VAL D 2 91 ? 16.707 47.704 62.881 1.00 13.87 97 VAL M N 1
ATOM 6753 C CA . VAL D 2 91 ? 18.119 47.542 62.565 1.00 10.00 97 VAL M CA 1
ATOM 6754 C C . VAL D 2 91 ? 18.401 46.918 61.235 1.00 10.00 97 VAL M C 1
ATOM 6755 O O . VAL D 2 91 ? 19.473 47.134 60.659 1.00 17.97 97 VAL M O 1
ATOM 6759 N N . TYR D 2 92 ? 17.412 46.181 60.705 1.00 24.50 98 TYR M N 1
ATOM 6760 C CA . TYR D 2 92 ? 17.508 45.711 59.343 1.00 10.00 98 TYR M CA 1
ATOM 6761 C C . TYR D 2 92 ? 17.452 46.901 58.379 1.00 50.00 98 TYR M C 1
ATOM 6762 O O . TYR D 2 92 ? 16.432 47.298 57.822 1.00 10.00 98 TYR M O 1
ATOM 6771 N N . ASN D 2 93 ? 18.507 47.651 58.664 1.00 50.00 99 ASN M N 1
ATOM 6772 C CA . ASN D 2 93 ? 19.130 48.783 58.064 1.00 10.00 99 ASN M CA 1
ATOM 6773 C C . ASN D 2 93 ? 18.523 50.099 57.736 1.00 36.36 99 ASN M C 1
ATOM 6774 O O . ASN D 2 93 ? 17.314 50.305 57.817 1.00 28.64 99 ASN M O 1
ATOM 6779 N N . LYS D 2 94 ? 19.546 50.930 57.422 1.00 11.91 100 LYS M N 1
ATOM 6780 C CA . LYS D 2 94 ? 19.670 52.252 56.815 1.00 10.00 100 LYS M CA 1
ATOM 6781 C C . LYS D 2 94 ? 18.721 53.415 57.058 1.00 50.00 100 LYS M C 1
ATOM 6782 O O . LYS D 2 94 ? 18.929 54.501 56.483 1.00 19.95 100 LYS M O 1
ATOM 6788 N N . ASP D 2 95 ? 17.566 53.173 57.623 1.00 33.66 101 ASP M N 1
ATOM 6789 C CA . ASP D 2 95 ? 16.663 54.264 57.914 1.00 10.00 101 ASP M CA 1
ATOM 6790 C C . ASP D 2 95 ? 16.723 54.395 59.429 1.00 10.00 101 ASP M C 1
ATOM 6791 O O . ASP D 2 95 ? 16.118 55.260 60.046 1.00 50.00 101 ASP M O 1
ATOM 6796 N N . ALA D 2 96 ? 17.473 53.438 59.977 1.00 10.00 102 ALA M N 1
ATOM 6797 C CA . ALA D 2 96 ? 17.713 53.154 61.389 1.00 29.03 102 ALA M CA 1
ATOM 6798 C C . ALA D 2 96 ? 18.743 54.055 62.102 1.00 13.70 102 ALA M C 1
ATOM 6799 O O . ALA D 2 96 ? 19.881 54.215 61.682 1.00 10.99 102 ALA M O 1
ATOM 6801 N N . ASN D 2 97 ? 18.346 54.623 63.225 1.00 10.00 103 ASN M N 1
ATOM 6802 C CA . ASN D 2 97 ? 19.188 55.574 63.926 1.00 10.00 103 ASN M CA 1
ATOM 6803 C C . ASN D 2 97 ? 19.882 55.223 65.240 1.00 26.16 103 ASN M C 1
ATOM 6804 O O . ASN D 2 97 ? 20.223 56.134 65.997 1.00 10.00 103 ASN M O 1
ATOM 6809 N N . ASP D 2 98 ? 19.950 53.958 65.608 1.00 10.00 104 ASP M N 1
ATOM 6810 C CA . ASP D 2 98 ? 20.637 53.618 66.828 1.00 10.08 104 ASP M CA 1
ATOM 6811 C C . ASP D 2 98 ? 22.089 53.344 66.511 1.00 16.97 104 ASP M C 1
ATOM 6812 O O . ASP D 2 98 ? 22.926 53.216 67.399 1.00 14.99 104 ASP M O 1
ATOM 6817 N N . ILE D 2 99 ? 22.329 53.116 65.227 1.00 10.00 105 ILE M N 1
ATOM 6818 C CA . ILE D 2 99 ? 23.644 52.777 64.737 1.00 10.48 105 ILE M CA 1
ATOM 6819 C C . ILE D 2 99 ? 24.540 53.995 64.737 1.00 20.13 105 ILE M C 1
ATOM 6820 O O . ILE D 2 99 ? 24.109 55.048 64.288 1.00 28.20 105 ILE M O 1
ATOM 6825 N N . ILE D 2 100 ? 25.783 53.854 65.201 1.00 10.00 106 ILE M N 1
ATOM 6826 C CA . ILE D 2 100 ? 26.653 55.007 65.106 1.00 10.00 106 ILE M CA 1
ATOM 6827 C C . ILE D 2 100 ? 27.295 55.081 63.723 1.00 10.00 106 ILE M C 1
ATOM 6828 O O . ILE D 2 100 ? 28.314 54.466 63.414 1.00 10.00 106 ILE M O 1
ATOM 6833 N N . TRP D 2 101 ? 26.664 55.828 62.840 1.00 10.00 107 TRP M N 1
ATOM 6834 C CA . TRP D 2 101 ? 27.205 55.935 61.526 1.00 10.00 107 TRP M CA 1
ATOM 6835 C C . TRP D 2 101 ? 28.463 56.763 61.597 1.00 10.00 107 TRP M C 1
ATOM 6836 O O . TRP D 2 101 ? 28.401 57.961 61.659 1.00 20.12 107 TRP M O 1
ATOM 6847 N N . CYS D 2 102 ? 29.625 56.126 61.544 1.00 19.12 108 CYS M N 1
ATOM 6848 C CA . CYS D 2 102 ? 30.893 56.855 61.642 1.00 10.00 108 CYS M CA 1
ATOM 6849 C C . CYS D 2 102 ? 31.963 56.390 60.655 1.00 23.16 108 CYS M C 1
ATOM 6850 O O . CYS D 2 102 ? 33.100 56.840 60.683 1.00 22.44 108 CYS M O 1
ATOM 6853 N N . PHE D 2 103 ? 31.583 55.504 59.740 1.00 10.00 109 PHE M N 1
ATOM 6854 C CA . PHE D 2 103 ? 32.501 54.960 58.788 1.00 10.00 109 PHE M CA 1
ATOM 6855 C C . PHE D 2 103 ? 33.129 56.031 57.890 1.00 27.56 109 PHE M C 1
ATOM 6856 O O . PHE D 2 103 ? 32.490 56.447 56.939 1.00 14.09 109 PHE M O 1
ATOM 6864 N N . GLY D 2 104 ? 34.350 56.493 58.261 1.00 50.00 110 GLY M N 1
ATOM 6865 C CA . GLY D 2 104 ? 35.173 57.538 57.603 1.00 14.79 110 GLY M CA 1
ATOM 6866 C C . GLY D 2 104 ? 35.886 58.407 58.686 1.00 50.00 110 GLY M C 1
ATOM 6867 O O . GLY D 2 104 ? 35.244 58.824 59.675 1.00 14.30 110 GLY M O 1
ATOM 6868 N N . GLY D 2 105 ? 37.206 58.686 58.554 1.00 10.00 111 GLY M N 1
ATOM 6869 C CA . GLY D 2 105 ? 37.870 59.506 59.550 1.00 10.00 111 GLY M CA 1
ATOM 6870 C C . GLY D 2 105 ? 39.397 59.419 59.599 1.00 50.00 111 GLY M C 1
ATOM 6871 O O . GLY D 2 105 ? 40.137 59.932 58.765 1.00 14.11 111 GLY M O 1
ATOM 6872 N N . GLU D 2 106 ? 39.823 59.095 60.788 1.00 35.54 112 GLU M N 1
ATOM 6873 C CA . GLU D 2 106 ? 41.177 58.819 61.178 1.00 10.00 112 GLU M CA 1
ATOM 6874 C C . GLU D 2 106 ? 41.220 57.339 61.472 1.00 23.68 112 GLU M C 1
ATOM 6875 O O . GLU D 2 106 ? 42.208 56.659 61.335 1.00 46.04 112 GLU M O 1
ATOM 6881 N N . ASP D 2 107 ? 40.047 56.931 61.916 1.00 50.00 113 ASP M N 1
ATOM 6882 C CA . ASP D 2 107 ? 39.624 55.644 62.390 1.00 10.00 113 ASP M CA 1
ATOM 6883 C C . ASP D 2 107 ? 38.521 55.846 63.406 1.00 50.00 113 ASP M C 1
ATOM 6884 O O . ASP D 2 107 ? 38.122 54.950 64.154 1.00 50.00 113 ASP M O 1
ATOM 6889 N N . GLY D 2 108 ? 38.061 57.103 63.378 1.00 48.87 114 GLY M N 1
ATOM 6890 C CA . GLY D 2 108 ? 37.041 57.641 64.248 1.00 10.00 114 GLY M CA 1
ATOM 6891 C C . GLY D 2 108 ? 35.756 56.836 64.198 1.00 31.67 114 GLY M C 1
ATOM 6892 O O . GLY D 2 108 ? 35.038 56.872 63.194 1.00 20.45 114 GLY M O 1
ATOM 6893 N N . MET D 2 109 ? 35.430 56.227 65.357 1.00 10.00 115 MET M N 1
ATOM 6894 C CA . MET D 2 109 ? 34.212 55.449 65.531 1.00 10.00 115 MET M CA 1
ATOM 6895 C C . MET D 2 109 ? 33.422 55.882 66.748 1.00 26.35 115 MET M C 1
ATOM 6896 O O . MET D 2 109 ? 32.357 55.351 67.058 1.00 18.55 115 MET M O 1
ATOM 6901 N N . THR D 2 110 ? 33.937 56.861 67.450 1.00 23.39 116 THR M N 1
ATOM 6902 C CA . THR D 2 110 ? 33.263 57.375 68.622 1.00 30.05 116 THR M CA 1
ATOM 6903 C C . THR D 2 110 ? 32.244 58.456 68.312 1.00 10.00 116 THR M C 1
ATOM 6904 O O . THR D 2 110 ? 32.553 59.397 67.591 1.00 18.40 116 THR M O 1
ATOM 6908 N N . TYR D 2 111 ? 31.042 58.354 68.887 1.00 12.38 117 TYR M N 1
ATOM 6909 C CA . TYR D 2 111 ? 30.032 59.358 68.602 1.00 17.70 117 TYR M CA 1
ATOM 6910 C C . TYR D 2 111 ? 30.187 60.647 69.390 1.00 10.74 117 TYR M C 1
ATOM 6911 O O . TYR D 2 111 ? 30.159 60.643 70.605 1.00 13.35 117 TYR M O 1
ATOM 6920 N N . HIS D 2 112 ? 30.350 61.749 68.663 1.00 11.87 118 HIS M N 1
ATOM 6921 C CA . HIS D 2 112 ? 30.413 63.063 69.253 1.00 10.00 118 HIS M CA 1
ATOM 6922 C C . HIS D 2 112 ? 29.199 63.915 68.937 1.00 16.46 118 HIS M C 1
ATOM 6923 O O . HIS D 2 112 ? 28.727 64.665 69.804 1.00 10.00 118 HIS M O 1
ATOM 6930 N N . CYS D 2 113 ? 28.708 63.718 67.696 1.00 23.26 119 CYS M N 1
ATOM 6931 C CA . CYS D 2 113 ? 27.790 64.635 67.061 1.00 10.00 119 CYS M CA 1
ATOM 6932 C C . CYS D 2 113 ? 27.058 64.155 65.802 1.00 10.00 119 CYS M C 1
ATOM 6933 O O . CYS D 2 113 ? 27.643 63.430 65.000 1.00 17.85 119 CYS M O 1
ATOM 6936 N N . SER D 2 114 ? 25.900 64.744 65.484 1.00 10.00 120 SER M N 1
ATOM 6937 C CA . SER D 2 114 ? 25.212 64.432 64.234 1.00 13.16 120 SER M CA 1
ATOM 6938 C C . SER D 2 114 ? 24.805 65.749 63.579 1.00 29.63 120 SER M C 1
ATOM 6939 O O . SER D 2 114 ? 24.242 66.649 64.201 1.00 50.00 120 SER M O 1
ATOM 6942 N N . ILE D 2 115 ? 25.153 65.821 62.306 1.00 14.65 121 ILE M N 1
ATOM 6943 C CA . ILE D 2 115 ? 24.974 66.921 61.370 1.00 10.00 121 ILE M CA 1
ATOM 6944 C C . ILE D 2 115 ? 23.638 66.675 60.673 1.00 11.21 121 ILE M C 1
ATOM 6945 O O . ILE D 2 115 ? 23.241 65.522 60.621 1.00 18.50 121 ILE M O 1
ATOM 6950 N N . SER D 2 116 ? 23.011 67.677 60.037 1.00 24.01 122 SER M N 1
ATOM 6951 C CA . SER D 2 116 ? 21.696 67.500 59.399 1.00 10.00 122 SER M CA 1
ATOM 6952 C C . SER D 2 116 ? 21.631 68.118 57.991 1.00 10.00 122 SER M C 1
ATOM 6953 O O . SER D 2 116 ? 20.889 69.048 57.682 1.00 16.84 122 SER M O 1
ATOM 6956 N N . PRO D 2 117 ? 22.497 67.663 57.109 1.00 19.33 123 PRO M N 1
ATOM 6957 C CA . PRO D 2 117 ? 22.611 68.157 55.745 1.00 10.00 123 PRO M CA 1
ATOM 6958 C C . PRO D 2 117 ? 21.535 67.664 54.789 1.00 11.57 123 PRO M C 1
ATOM 6959 O O . PRO D 2 117 ? 21.254 66.462 54.695 1.00 10.00 123 PRO M O 1
ATOM 6963 N N . VAL D 2 118 ? 20.979 68.591 53.987 1.00 26.39 124 VAL M N 1
ATOM 6964 C CA . VAL D 2 118 ? 19.953 68.195 53.032 1.00 29.92 124 VAL M CA 1
ATOM 6965 C C . VAL D 2 118 ? 20.610 67.651 51.783 1.00 10.00 124 VAL M C 1
ATOM 6966 O O . VAL D 2 118 ? 21.356 68.358 51.134 1.00 32.74 124 VAL M O 1
ATOM 6970 N N . SER D 2 119 ? 20.486 66.348 51.529 1.00 10.00 125 SER M N 1
ATOM 6971 C CA . SER D 2 119 ? 21.172 65.787 50.375 1.00 10.00 125 SER M CA 1
ATOM 6972 C C . SER D 2 119 ? 20.315 65.602 49.123 1.00 10.99 125 SER M C 1
ATOM 6973 O O . SER D 2 119 ? 20.708 64.909 48.181 1.00 10.00 125 SER M O 1
ATOM 6976 N N . GLY D 2 120 ? 19.081 66.078 49.143 1.00 50.00 126 GLY M N 1
ATOM 6977 C CA . GLY D 2 120 ? 18.223 65.890 47.988 1.00 10.00 126 GLY M CA 1
ATOM 6978 C C . GLY D 2 120 ? 16.754 65.937 48.349 1.00 28.73 126 GLY M C 1
ATOM 6979 O O . GLY D 2 120 ? 16.427 66.033 49.542 1.00 33.05 126 GLY M O 1
ATOM 6980 N N . ALA D 2 121 ? 15.892 65.914 47.308 1.00 27.09 127 ALA M N 1
ATOM 6981 C CA . ALA D 2 121 ? 14.420 65.906 47.412 1.00 50.00 127 ALA M CA 1
ATOM 6982 C C . ALA D 2 121 ? 13.752 64.545 47.740 1.00 50.00 127 ALA M C 1
ATOM 6983 O O . ALA D 2 121 ? 12.814 64.469 48.572 1.00 15.29 127 ALA M O 1
ATOM 6986 N N . ALA E 3 1 ? 61.530 39.770 98.071 1.00 50.00 3 ALA A N 1
ATOM 6987 C CA . ALA E 3 1 ? 62.583 40.763 97.947 1.00 50.00 3 ALA A CA 1
ATOM 6988 C C . ALA E 3 1 ? 63.809 40.387 98.757 1.00 50.00 3 ALA A C 1
ATOM 6989 O O . ALA E 3 1 ? 63.998 39.257 99.211 1.00 48.00 3 ALA A O 1
ATOM 6991 N N . THR E 3 2 ? 64.678 41.326 98.990 1.00 50.00 4 THR A N 1
ATOM 6992 C CA . THR E 3 2 ? 65.821 40.925 99.762 1.00 50.00 4 THR A CA 1
ATOM 6993 C C . THR E 3 2 ? 66.341 42.051 100.584 1.00 50.00 4 THR A C 1
ATOM 6994 O O . THR E 3 2 ? 66.470 43.156 100.096 1.00 50.00 4 THR A O 1
ATOM 6998 N N . ILE E 3 3 ? 66.693 41.755 101.826 1.00 41.94 5 ILE A N 1
ATOM 6999 C CA . ILE E 3 3 ? 67.174 42.808 102.697 1.00 50.00 5 ILE A CA 1
ATOM 7000 C C . ILE E 3 3 ? 66.103 43.769 103.211 1.00 50.00 5 ILE A C 1
ATOM 7001 O O . ILE E 3 3 ? 65.749 44.707 102.531 1.00 50.00 5 ILE A O 1
ATOM 7006 N N . PRO E 3 4 ? 65.542 43.520 104.397 1.00 50.00 6 PRO A N 1
ATOM 7007 C CA . PRO E 3 4 ? 65.721 42.297 105.121 1.00 50.00 6 PRO A CA 1
ATOM 7008 C C . PRO E 3 4 ? 64.495 41.965 105.933 1.00 50.00 6 PRO A C 1
ATOM 7009 O O . PRO E 3 4 ? 63.540 42.733 105.954 1.00 50.00 6 PRO A O 1
ATOM 7013 N N . SER E 3 5 ? 64.598 40.825 106.609 1.00 50.00 7 SER A N 1
ATOM 7014 C CA . SER E 3 5 ? 63.581 40.165 107.433 1.00 50.00 7 SER A CA 1
ATOM 7015 C C . SER E 3 5 ? 62.311 40.910 107.848 1.00 50.00 7 SER A C 1
ATOM 7016 O O . SER E 3 5 ? 62.258 42.129 108.031 1.00 50.00 7 SER A O 1
ATOM 7019 N N . GLU E 3 6 ? 61.278 40.106 108.092 1.00 50.00 8 GLU A N 1
ATOM 7020 C CA . GLU E 3 6 ? 59.983 40.586 108.536 1.00 50.00 8 GLU A CA 1
ATOM 7021 C C . GLU E 3 6 ? 59.602 40.743 109.982 1.00 50.00 8 GLU A C 1
ATOM 7022 O O . GLU E 3 6 ? 59.695 41.864 110.481 1.00 50.00 8 GLU A O 1
ATOM 7028 N N . SER E 3 7 ? 59.167 39.643 110.610 1.00 17.01 9 SER A N 1
ATOM 7029 C CA . SER E 3 7 ? 58.649 39.688 111.980 1.00 50.00 9 SER A CA 1
ATOM 7030 C C . SER E 3 7 ? 57.228 40.243 111.952 1.00 50.00 9 SER A C 1
ATOM 7031 O O . SER E 3 7 ? 56.606 40.231 110.892 1.00 50.00 9 SER A O 1
ATOM 7034 N N . PRO E 3 8 ? 56.744 40.764 113.115 1.00 50.00 10 PRO A N 1
ATOM 7035 C CA . PRO E 3 8 ? 55.412 41.367 113.272 1.00 50.00 10 PRO A CA 1
ATOM 7036 C C . PRO E 3 8 ? 55.050 42.837 113.013 1.00 50.00 10 PRO A C 1
ATOM 7037 O O . PRO E 3 8 ? 55.876 43.731 112.779 1.00 50.00 10 PRO A O 1
ATOM 7041 N N . PHE E 3 9 ? 53.720 43.006 113.185 1.00 50.00 11 PHE A N 1
ATOM 7042 C CA . PHE E 3 9 ? 52.900 44.106 112.719 1.00 50.00 11 PHE A CA 1
ATOM 7043 C C . PHE E 3 9 ? 51.758 44.670 113.552 1.00 50.00 11 PHE A C 1
ATOM 7044 O O . PHE E 3 9 ? 50.613 44.544 113.095 1.00 50.00 11 PHE A O 1
ATOM 7052 N N . ALA E 3 10 ? 52.103 45.492 114.529 1.00 50.00 12 ALA A N 1
ATOM 7053 C CA . ALA E 3 10 ? 51.195 46.237 115.347 1.00 50.00 12 ALA A CA 1
ATOM 7054 C C . ALA E 3 10 ? 50.674 45.386 116.471 1.00 50.00 12 ALA A C 1
ATOM 7055 O O . ALA E 3 10 ? 50.197 44.270 116.310 1.00 50.00 12 ALA A O 1
ATOM 7057 N N . ALA E 3 11 ? 51.028 45.887 117.616 1.00 36.68 13 ALA A N 1
ATOM 7058 C CA . ALA E 3 11 ? 50.939 45.268 118.889 1.00 11.48 13 ALA A CA 1
ATOM 7059 C C . ALA E 3 11 ? 51.865 46.244 119.539 1.00 50.00 13 ALA A C 1
ATOM 7060 O O . ALA E 3 11 ? 52.299 47.135 118.806 1.00 50.00 13 ALA A O 1
ATOM 7062 N N . ALA E 3 12 ? 52.350 46.100 120.751 1.00 50.00 14 ALA A N 1
ATOM 7063 C CA . ALA E 3 12 ? 53.227 47.229 120.993 1.00 30.28 14 ALA A CA 1
ATOM 7064 C C . ALA E 3 12 ? 54.294 47.131 122.030 1.00 18.93 14 ALA A C 1
ATOM 7065 O O . ALA E 3 12 ? 54.715 48.139 122.556 1.00 31.79 14 ALA A O 1
ATOM 7067 N N . GLU E 3 13 ? 54.743 45.956 122.334 1.00 50.00 15 GLU A N 1
ATOM 7068 C CA . GLU E 3 13 ? 55.715 45.972 123.372 1.00 50.00 15 GLU A CA 1
ATOM 7069 C C . GLU E 3 13 ? 57.114 45.766 122.916 1.00 50.00 15 GLU A C 1
ATOM 7070 O O . GLU E 3 13 ? 57.434 44.770 122.259 1.00 41.23 15 GLU A O 1
ATOM 7076 N N . VAL E 3 14 ? 57.902 46.652 123.488 1.00 50.00 16 VAL A N 1
ATOM 7077 C CA . VAL E 3 14 ? 59.321 46.686 123.403 1.00 50.00 16 VAL A CA 1
ATOM 7078 C C . VAL E 3 14 ? 59.787 45.288 123.750 1.00 50.00 16 VAL A C 1
ATOM 7079 O O . VAL E 3 14 ? 59.372 44.265 123.197 1.00 50.00 16 VAL A O 1
ATOM 7083 N N . ALA E 3 15 ? 60.660 45.249 124.674 1.00 50.00 17 ALA A N 1
ATOM 7084 C CA . ALA E 3 15 ? 61.222 44.042 125.088 1.00 25.45 17 ALA A CA 1
ATOM 7085 C C . ALA E 3 15 ? 62.285 44.610 125.928 1.00 50.00 17 ALA A C 1
ATOM 7086 O O . ALA E 3 15 ? 62.216 45.690 126.525 1.00 50.00 17 ALA A O 1
ATOM 7088 N N . ASP E 3 16 ? 63.313 43.867 125.882 1.00 31.17 18 ASP A N 1
ATOM 7089 C CA . ASP E 3 16 ? 64.479 44.317 126.488 1.00 20.66 18 ASP A CA 1
ATOM 7090 C C . ASP E 3 16 ? 65.002 45.435 125.634 1.00 25.97 18 ASP A C 1
ATOM 7091 O O . ASP E 3 16 ? 64.489 46.548 125.698 1.00 27.12 18 ASP A O 1
ATOM 7096 N N . GLY E 3 17 ? 65.859 45.036 124.724 1.00 49.59 19 GLY A N 1
ATOM 7097 C CA . GLY E 3 17 ? 66.552 45.934 123.849 1.00 10.00 19 GLY A CA 1
ATOM 7098 C C . GLY E 3 17 ? 65.692 47.005 123.284 1.00 50.00 19 GLY A C 1
ATOM 7099 O O . GLY E 3 17 ? 64.553 46.768 122.852 1.00 50.00 19 GLY A O 1
ATOM 7100 N N . ALA E 3 18 ? 66.275 48.187 123.236 1.00 50.00 20 ALA A N 1
ATOM 7101 C CA . ALA E 3 18 ? 65.568 49.283 122.644 1.00 50.00 20 ALA A CA 1
ATOM 7102 C C . ALA E 3 18 ? 65.435 48.919 121.198 1.00 50.00 20 ALA A C 1
ATOM 7103 O O . ALA E 3 18 ? 65.142 47.770 120.789 1.00 12.71 20 ALA A O 1
ATOM 7105 N N . ILE E 3 19 ? 65.793 49.966 120.483 1.00 23.01 21 ILE A N 1
ATOM 7106 C CA . ILE E 3 19 ? 65.879 50.002 119.049 1.00 50.00 21 ILE A CA 1
ATOM 7107 C C . ILE E 3 19 ? 64.623 50.519 118.475 1.00 31.39 21 ILE A C 1
ATOM 7108 O O . ILE E 3 19 ? 63.884 49.793 117.843 1.00 21.43 21 ILE A O 1
ATOM 7113 N N . VAL E 3 20 ? 64.481 51.810 118.462 1.00 50.00 22 VAL A N 1
ATOM 7114 C CA . VAL E 3 20 ? 63.241 52.104 117.862 1.00 16.74 22 VAL A CA 1
ATOM 7115 C C . VAL E 3 20 ? 63.048 53.421 117.213 1.00 50.00 22 VAL A C 1
ATOM 7116 O O . VAL E 3 20 ? 62.720 54.362 117.926 1.00 50.00 22 VAL A O 1
ATOM 7120 N N . VAL E 3 21 ? 62.990 53.392 115.875 1.00 50.00 23 VAL A N 1
ATOM 7121 C CA . VAL E 3 21 ? 62.517 54.529 115.115 1.00 13.37 23 VAL A CA 1
ATOM 7122 C C . VAL E 3 21 ? 61.151 54.676 115.786 1.00 34.33 23 VAL A C 1
ATOM 7123 O O . VAL E 3 21 ? 60.522 53.755 116.305 1.00 37.73 23 VAL A O 1
ATOM 7127 N N . ASP E 3 22 ? 60.673 55.841 115.901 1.00 38.57 24 ASP A N 1
ATOM 7128 C CA . ASP E 3 22 ? 59.563 55.965 116.772 1.00 20.32 24 ASP A CA 1
ATOM 7129 C C . ASP E 3 22 ? 58.443 56.700 116.066 1.00 50.00 24 ASP A C 1
ATOM 7130 O O . ASP E 3 22 ? 57.922 56.158 115.086 1.00 50.00 24 ASP A O 1
ATOM 7135 N N . ILE E 3 23 ? 58.065 57.877 116.580 1.00 27.17 25 ILE A N 1
ATOM 7136 C CA . ILE E 3 23 ? 57.039 58.723 115.968 1.00 39.62 25 ILE A CA 1
ATOM 7137 C C . ILE E 3 23 ? 56.356 59.764 116.837 1.00 50.00 25 ILE A C 1
ATOM 7138 O O . ILE E 3 23 ? 56.090 59.513 117.999 1.00 50.00 25 ILE A O 1
ATOM 7143 N N . ALA E 3 24 ? 55.928 60.859 116.249 1.00 24.14 26 ALA A N 1
ATOM 7144 C CA . ALA E 3 24 ? 55.195 61.881 116.978 1.00 50.00 26 ALA A CA 1
ATOM 7145 C C . ALA E 3 24 ? 55.428 63.055 116.129 1.00 46.84 26 ALA A C 1
ATOM 7146 O O . ALA E 3 24 ? 56.102 62.821 115.119 1.00 50.00 26 ALA A O 1
ATOM 7148 N N . LYS E 3 25 ? 54.915 64.231 116.530 1.00 50.00 27 LYS A N 1
ATOM 7149 C CA . LYS E 3 25 ? 55.202 65.453 115.815 1.00 26.81 27 LYS A CA 1
ATOM 7150 C C . LYS E 3 25 ? 55.355 65.199 114.334 1.00 50.00 27 LYS A C 1
ATOM 7151 O O . LYS E 3 25 ? 56.296 65.677 113.714 1.00 50.00 27 LYS A O 1
ATOM 7157 N N . MET E 3 26 ? 54.593 64.213 113.877 1.00 14.95 28 MET A N 1
ATOM 7158 C CA . MET E 3 26 ? 54.694 63.685 112.542 1.00 18.72 28 MET A CA 1
ATOM 7159 C C . MET E 3 26 ? 56.089 63.494 112.063 1.00 34.75 28 MET A C 1
ATOM 7160 O O . MET E 3 26 ? 56.377 64.163 111.087 1.00 30.29 28 MET A O 1
ATOM 7165 N N . LYS E 3 27 ? 56.973 62.747 112.708 1.00 12.10 29 LYS A N 1
ATOM 7166 C CA . LYS E 3 27 ? 58.231 62.619 111.997 1.00 50.00 29 LYS A CA 1
ATOM 7167 C C . LYS E 3 27 ? 59.175 61.694 112.660 1.00 50.00 29 LYS A C 1
ATOM 7168 O O . LYS E 3 27 ? 60.018 62.251 113.323 1.00 50.00 29 LYS A O 1
ATOM 7174 N N . TYR E 3 28 ? 59.235 60.420 112.264 1.00 47.95 30 TYR A N 1
ATOM 7175 C CA . TYR E 3 28 ? 60.125 59.483 112.938 1.00 26.30 30 TYR A CA 1
ATOM 7176 C C . TYR E 3 28 ? 61.225 60.177 113.708 1.00 13.42 30 TYR A C 1
ATOM 7177 O O . TYR E 3 28 ? 62.103 60.820 113.121 1.00 39.46 30 TYR A O 1
ATOM 7186 N N . GLU E 3 29 ? 61.084 60.197 115.031 1.00 22.09 31 GLU A N 1
ATOM 7187 C CA . GLU E 3 29 ? 62.055 60.884 115.854 1.00 27.15 31 GLU A CA 1
ATOM 7188 C C . GLU E 3 29 ? 63.429 60.321 115.521 1.00 50.00 31 GLU A C 1
ATOM 7189 O O . GLU E 3 29 ? 63.472 59.252 114.921 1.00 38.56 31 GLU A O 1
ATOM 7195 N N . THR E 3 30 ? 64.534 61.011 115.868 1.00 50.00 32 THR A N 1
ATOM 7196 C CA . THR E 3 30 ? 65.908 60.554 115.563 1.00 50.00 32 THR A CA 1
ATOM 7197 C C . THR E 3 30 ? 65.957 59.855 114.189 1.00 50.00 32 THR A C 1
ATOM 7198 O O . THR E 3 30 ? 66.223 58.648 114.106 1.00 37.01 32 THR A O 1
ATOM 7202 N N . PRO E 3 31 ? 65.427 60.572 113.173 1.00 20.10 33 PRO A N 1
ATOM 7203 C CA . PRO E 3 31 ? 65.228 60.117 111.794 1.00 44.44 33 PRO A CA 1
ATOM 7204 C C . PRO E 3 31 ? 66.459 59.579 111.105 1.00 24.05 33 PRO A C 1
ATOM 7205 O O . PRO E 3 31 ? 66.480 58.474 110.571 1.00 50.00 33 PRO A O 1
ATOM 7209 N N . GLU E 3 32 ? 67.444 60.423 110.994 1.00 50.00 34 GLU A N 1
ATOM 7210 C CA . GLU E 3 32 ? 68.646 59.889 110.441 1.00 50.00 34 GLU A CA 1
ATOM 7211 C C . GLU E 3 32 ? 69.311 59.161 111.595 1.00 50.00 34 GLU A C 1
ATOM 7212 O O . GLU E 3 32 ? 69.604 59.759 112.639 1.00 50.00 34 GLU A O 1
ATOM 7218 N N . LEU E 3 33 ? 69.438 57.848 111.462 1.00 28.82 35 LEU A N 1
ATOM 7219 C CA . LEU E 3 33 ? 70.047 57.081 112.516 1.00 11.18 35 LEU A CA 1
ATOM 7220 C C . LEU E 3 33 ? 70.752 55.848 111.984 1.00 50.00 35 LEU A C 1
ATOM 7221 O O . LEU E 3 33 ? 70.405 55.290 110.942 1.00 44.48 35 LEU A O 1
ATOM 7226 N N . HIS E 3 34 ? 71.863 55.535 112.651 1.00 50.00 36 HIS A N 1
ATOM 7227 C CA . HIS E 3 34 ? 72.683 54.416 112.255 1.00 50.00 36 HIS A CA 1
ATOM 7228 C C . HIS E 3 34 ? 72.489 53.193 113.119 1.00 50.00 36 HIS A C 1
ATOM 7229 O O . HIS E 3 34 ? 72.217 53.298 114.308 1.00 19.47 36 HIS A O 1
ATOM 7236 N N . VAL E 3 35 ? 72.760 52.035 112.526 1.00 50.00 37 VAL A N 1
ATOM 7237 C CA . VAL E 3 35 ? 72.650 50.778 113.240 1.00 18.27 37 VAL A CA 1
ATOM 7238 C C . VAL E 3 35 ? 73.469 49.722 112.506 1.00 16.51 37 VAL A C 1
ATOM 7239 O O . VAL E 3 35 ? 73.850 49.889 111.336 1.00 50.00 37 VAL A O 1
ATOM 7243 N N . LYS E 3 36 ? 73.790 48.668 113.243 1.00 46.23 38 LYS A N 1
ATOM 7244 C CA . LYS E 3 36 ? 74.597 47.591 112.711 1.00 50.00 38 LYS A CA 1
ATOM 7245 C C . LYS E 3 36 ? 73.739 46.599 112.002 1.00 50.00 38 LYS A C 1
ATOM 7246 O O . LYS E 3 36 ? 72.542 46.499 112.267 1.00 50.00 38 LYS A O 1
ATOM 7252 N N . VAL E 3 37 ? 74.378 45.788 111.176 1.00 50.00 39 VAL A N 1
ATOM 7253 C CA . VAL E 3 37 ? 73.609 44.808 110.438 1.00 30.22 39 VAL A CA 1
ATOM 7254 C C . VAL E 3 37 ? 72.963 43.803 111.380 1.00 18.93 39 VAL A C 1
ATOM 7255 O O . VAL E 3 37 ? 73.021 44.012 112.592 1.00 50.00 39 VAL A O 1
ATOM 7259 N N . GLY E 3 38 ? 72.346 42.771 110.791 1.00 36.24 40 GLY A N 1
ATOM 7260 C CA . GLY E 3 38 ? 71.621 41.742 111.516 1.00 27.77 40 GLY A CA 1
ATOM 7261 C C . GLY E 3 38 ? 70.887 42.452 112.627 1.00 35.30 40 GLY A C 1
ATOM 7262 O O . GLY E 3 38 ? 71.457 42.638 113.690 1.00 50.00 40 GLY A O 1
ATOM 7263 N N . ASP E 3 39 ? 69.701 42.952 112.358 1.00 50.00 41 ASP A N 1
ATOM 7264 C CA . ASP E 3 39 ? 69.025 43.810 113.291 1.00 50.00 41 ASP A CA 1
ATOM 7265 C C . ASP E 3 39 ? 67.572 43.750 113.125 1.00 37.05 41 ASP A C 1
ATOM 7266 O O . ASP E 3 39 ? 67.231 42.744 112.650 1.00 50.00 41 ASP A O 1
ATOM 7271 N N . THR E 3 40 ? 66.798 44.683 113.671 1.00 50.00 42 THR A N 1
ATOM 7272 C CA . THR E 3 40 ? 65.345 44.772 113.635 1.00 50.00 42 THR A CA 1
ATOM 7273 C C . THR E 3 40 ? 64.957 46.015 114.428 1.00 44.69 42 THR A C 1
ATOM 7274 O O . THR E 3 40 ? 65.132 46.001 115.631 1.00 50.00 42 THR A O 1
ATOM 7278 N N . VAL E 3 41 ? 64.633 47.139 113.758 1.00 10.00 43 VAL A N 1
ATOM 7279 C CA . VAL E 3 41 ? 64.253 48.373 114.449 1.00 50.00 43 VAL A CA 1
ATOM 7280 C C . VAL E 3 41 ? 62.757 48.486 114.617 1.00 20.00 43 VAL A C 1
ATOM 7281 O O . VAL E 3 41 ? 62.012 48.158 113.702 1.00 42.46 43 VAL A O 1
ATOM 7285 N N . THR E 3 42 ? 62.317 48.910 115.787 1.00 37.47 44 THR A N 1
ATOM 7286 C CA . THR E 3 42 ? 60.901 49.030 115.947 1.00 12.00 44 THR A CA 1
ATOM 7287 C C . THR E 3 42 ? 60.367 50.425 115.721 1.00 25.64 44 THR A C 1
ATOM 7288 O O . THR E 3 42 ? 60.859 51.398 116.289 1.00 46.91 44 THR A O 1
ATOM 7292 N N . TRP E 3 43 ? 59.393 50.491 114.816 1.00 18.10 45 TRP A N 1
ATOM 7293 C CA . TRP E 3 43 ? 58.653 51.704 114.592 1.00 33.72 45 TRP A CA 1
ATOM 7294 C C . TRP E 3 43 ? 57.365 51.564 115.325 1.00 14.22 45 TRP A C 1
ATOM 7295 O O . TRP E 3 43 ? 56.850 50.465 115.390 1.00 10.00 45 TRP A O 1
ATOM 7306 N N . ILE E 3 44 ? 56.824 52.655 115.847 1.00 41.10 46 ILE A N 1
ATOM 7307 C CA . ILE E 3 44 ? 55.621 52.528 116.633 1.00 11.01 46 ILE A CA 1
ATOM 7308 C C . ILE E 3 44 ? 54.851 53.840 116.730 1.00 50.00 46 ILE A C 1
ATOM 7309 O O . ILE E 3 44 ? 55.448 54.865 117.064 1.00 11.29 46 ILE A O 1
ATOM 7314 N N . ASN E 3 45 ? 53.567 53.832 116.306 1.00 19.09 47 ASN A N 1
ATOM 7315 C CA . ASN E 3 45 ? 52.791 55.060 116.276 1.00 22.12 47 ASN A CA 1
ATOM 7316 C C . ASN E 3 45 ? 52.516 55.566 117.676 1.00 17.24 47 ASN A C 1
ATOM 7317 O O . ASN E 3 45 ? 51.870 54.904 118.489 1.00 12.67 47 ASN A O 1
ATOM 7322 N N . ARG E 3 46 ? 53.095 56.710 117.957 1.00 22.43 48 ARG A N 1
ATOM 7323 C CA . ARG E 3 46 ? 52.923 57.336 119.235 1.00 11.46 48 ARG A CA 1
ATOM 7324 C C . ARG E 3 46 ? 51.820 58.358 119.045 1.00 47.72 48 ARG A C 1
ATOM 7325 O O . ARG E 3 46 ? 51.292 58.900 119.996 1.00 28.03 48 ARG A O 1
ATOM 7333 N N . GLU E 3 47 ? 51.507 58.590 117.762 1.00 50.00 49 GLU A N 1
ATOM 7334 C CA . GLU E 3 47 ? 50.533 59.567 117.305 1.00 10.00 49 GLU A CA 1
ATOM 7335 C C . GLU E 3 47 ? 49.056 59.338 117.315 1.00 50.00 49 GLU A C 1
ATOM 7336 O O . GLU E 3 47 ? 48.481 58.249 117.210 1.00 18.78 49 GLU A O 1
ATOM 7342 N N . ALA E 3 48 ? 48.530 60.549 117.331 1.00 50.00 50 ALA A N 1
ATOM 7343 C CA . ALA E 3 48 ? 47.175 60.953 117.151 1.00 50.00 50 ALA A CA 1
ATOM 7344 C C . ALA E 3 48 ? 47.063 61.221 115.652 1.00 50.00 50 ALA A C 1
ATOM 7345 O O . ALA E 3 48 ? 46.906 62.362 115.210 1.00 50.00 50 ALA A O 1
ATOM 7347 N N . MET E 3 49 ? 47.431 60.174 114.909 1.00 35.67 51 MET A N 1
ATOM 7348 C CA . MET E 3 49 ? 47.431 60.092 113.455 1.00 10.00 51 MET A CA 1
ATOM 7349 C C . MET E 3 49 ? 48.232 58.894 112.974 1.00 10.00 51 MET A C 1
ATOM 7350 O O . MET E 3 49 ? 49.448 58.806 113.200 1.00 19.90 51 MET A O 1
ATOM 7355 N N . PRO E 3 50 ? 47.583 57.942 112.325 1.00 40.09 52 PRO A N 1
ATOM 7356 C CA . PRO E 3 50 ? 48.326 56.765 111.909 1.00 50.00 52 PRO A CA 1
ATOM 7357 C C . PRO E 3 50 ? 49.395 57.040 110.867 1.00 40.92 52 PRO A C 1
ATOM 7358 O O . PRO E 3 50 ? 49.430 58.080 110.217 1.00 12.32 52 PRO A O 1
ATOM 7362 N N . HIS E 3 51 ? 50.224 56.029 110.661 1.00 25.20 53 HIS A N 1
ATOM 7363 C CA . HIS E 3 51 ? 51.318 56.107 109.725 1.00 50.00 53 HIS A CA 1
ATOM 7364 C C . HIS E 3 51 ? 51.884 54.766 109.385 1.00 22.53 53 HIS A C 1
ATOM 7365 O O . HIS E 3 51 ? 51.685 53.795 110.053 1.00 22.06 53 HIS A O 1
ATOM 7372 N N . ASN E 3 52 ? 52.815 54.802 108.477 1.00 50.00 54 ASN A N 1
ATOM 7373 C CA . ASN E 3 52 ? 53.466 53.599 108.064 1.00 19.94 54 ASN A CA 1
ATOM 7374 C C . ASN E 3 52 ? 54.879 53.938 107.753 1.00 14.10 54 ASN A C 1
ATOM 7375 O O . ASN E 3 52 ? 55.246 55.103 107.634 1.00 50.00 54 ASN A O 1
ATOM 7380 N N . VAL E 3 53 ? 55.625 52.898 107.478 1.00 16.45 55 VAL A N 1
ATOM 7381 C CA . VAL E 3 53 ? 56.983 53.090 107.063 1.00 26.26 55 VAL A CA 1
ATOM 7382 C C . VAL E 3 53 ? 57.258 52.348 105.784 1.00 10.00 55 VAL A C 1
ATOM 7383 O O . VAL E 3 53 ? 57.350 51.136 105.746 1.00 50.00 55 VAL A O 1
ATOM 7387 N N . HIS E 3 54 ? 57.207 53.128 104.716 1.00 10.00 56 HIS A N 1
ATOM 7388 C CA . HIS E 3 54 ? 57.435 52.691 103.372 1.00 10.00 56 HIS A CA 1
ATOM 7389 C C . HIS E 3 54 ? 58.709 53.238 102.802 1.00 28.24 56 HIS A C 1
ATOM 7390 O O . HIS E 3 54 ? 58.898 54.440 102.763 1.00 47.00 56 HIS A O 1
ATOM 7397 N N . PHE E 3 55 ? 59.600 52.345 102.431 1.00 13.31 57 PHE A N 1
ATOM 7398 C CA . PHE E 3 55 ? 60.849 52.756 101.871 1.00 27.16 57 PHE A CA 1
ATOM 7399 C C . PHE E 3 55 ? 60.537 53.329 100.526 1.00 50.00 57 PHE A C 1
ATOM 7400 O O . PHE E 3 55 ? 59.752 54.265 100.419 1.00 50.00 57 PHE A O 1
ATOM 7408 N N . VAL E 3 56 ? 61.128 52.722 99.511 1.00 35.59 58 VAL A N 1
ATOM 7409 C CA . VAL E 3 56 ? 60.837 53.072 98.143 1.00 50.00 58 VAL A CA 1
ATOM 7410 C C . VAL E 3 56 ? 60.702 51.749 97.491 1.00 31.33 58 VAL A C 1
ATOM 7411 O O . VAL E 3 56 ? 59.910 50.964 97.967 1.00 50.00 58 VAL A O 1
ATOM 7415 N N . ALA E 3 57 ? 61.479 51.457 96.488 1.00 50.00 59 ALA A N 1
ATOM 7416 C CA . ALA E 3 57 ? 61.267 50.199 95.857 1.00 23.13 59 ALA A CA 1
ATOM 7417 C C . ALA E 3 57 ? 62.299 49.927 94.800 1.00 18.37 59 ALA A C 1
ATOM 7418 O O . ALA E 3 57 ? 61.973 49.645 93.673 1.00 38.07 59 ALA A O 1
ATOM 7420 N N . GLY E 3 58 ? 63.530 50.036 95.210 1.00 42.30 60 GLY A N 1
ATOM 7421 C CA . GLY E 3 58 ? 64.688 49.777 94.413 1.00 41.81 60 GLY A CA 1
ATOM 7422 C C . GLY E 3 58 ? 65.753 49.692 95.463 1.00 50.00 60 GLY A C 1
ATOM 7423 O O . GLY E 3 58 ? 66.948 49.612 95.226 1.00 41.47 60 GLY A O 1
ATOM 7424 N N . VAL E 3 59 ? 65.241 49.736 96.674 1.00 50.00 61 VAL A N 1
ATOM 7425 C CA . VAL E 3 59 ? 66.098 49.701 97.812 1.00 32.04 61 VAL A CA 1
ATOM 7426 C C . VAL E 3 59 ? 65.382 48.921 98.882 1.00 50.00 61 VAL A C 1
ATOM 7427 O O . VAL E 3 59 ? 64.334 49.348 99.363 1.00 50.00 61 VAL A O 1
ATOM 7431 N N . LEU E 3 60 ? 66.023 47.783 99.180 1.00 50.00 62 LEU A N 1
ATOM 7432 C CA . LEU E 3 60 ? 65.608 46.753 100.118 1.00 10.00 62 LEU A CA 1
ATOM 7433 C C . LEU E 3 60 ? 65.252 45.480 99.311 1.00 28.59 62 LEU A C 1
ATOM 7434 O O . LEU E 3 60 ? 64.661 44.554 99.873 1.00 50.00 62 LEU A O 1
ATOM 7439 N N . GLY E 3 61 ? 65.611 45.399 97.988 1.00 30.76 63 GLY A N 1
ATOM 7440 C CA . GLY E 3 61 ? 65.377 44.175 97.175 1.00 10.00 63 GLY A CA 1
ATOM 7441 C C . GLY E 3 61 ? 64.501 44.393 95.931 1.00 26.54 63 GLY A C 1
ATOM 7442 O O . GLY E 3 61 ? 64.779 45.206 95.051 1.00 44.80 63 GLY A O 1
ATOM 7443 N N . GLU E 3 62 ? 63.509 43.520 95.789 1.00 50.00 64 GLU A N 1
ATOM 7444 C CA . GLU E 3 62 ? 62.446 43.685 94.819 1.00 35.94 64 GLU A CA 1
ATOM 7445 C C . GLU E 3 62 ? 61.302 44.245 95.628 1.00 50.00 64 GLU A C 1
ATOM 7446 O O . GLU E 3 62 ? 61.576 44.586 96.787 1.00 50.00 64 GLU A O 1
ATOM 7452 N N . ALA E 3 63 ? 60.076 44.306 95.085 1.00 50.00 65 ALA A N 1
ATOM 7453 C CA . ALA E 3 63 ? 58.981 44.831 95.869 1.00 50.00 65 ALA A CA 1
ATOM 7454 C C . ALA E 3 63 ? 59.439 46.163 96.394 1.00 50.00 65 ALA A C 1
ATOM 7455 O O . ALA E 3 63 ? 60.166 46.887 95.705 1.00 33.43 65 ALA A O 1
ATOM 7457 N N . ALA E 3 64 ? 59.183 46.315 97.683 1.00 50.00 66 ALA A N 1
ATOM 7458 C CA . ALA E 3 64 ? 59.546 47.503 98.388 1.00 50.00 66 ALA A CA 1
ATOM 7459 C C . ALA E 3 64 ? 58.673 47.541 99.586 1.00 50.00 66 ALA A C 1
ATOM 7460 O O . ALA E 3 64 ? 57.662 48.217 99.415 1.00 44.35 66 ALA A O 1
ATOM 7462 N N . LEU E 3 65 ? 59.051 46.924 100.724 1.00 34.91 67 LEU A N 1
ATOM 7463 C CA . LEU E 3 65 ? 58.147 46.886 101.865 1.00 32.72 67 LEU A CA 1
ATOM 7464 C C . LEU E 3 65 ? 57.351 48.178 101.998 1.00 50.00 67 LEU A C 1
ATOM 7465 O O . LEU E 3 65 ? 57.804 49.273 101.627 1.00 21.14 67 LEU A O 1
ATOM 7470 N N . LYS E 3 66 ? 56.067 48.002 102.204 1.00 50.00 68 LYS A N 1
ATOM 7471 C CA . LYS E 3 66 ? 55.226 49.154 102.376 1.00 50.00 68 LYS A CA 1
ATOM 7472 C C . LYS E 3 66 ? 55.279 49.555 103.816 1.00 45.62 68 LYS A C 1
ATOM 7473 O O . LYS E 3 66 ? 55.794 50.598 104.176 1.00 50.00 68 LYS A O 1
ATOM 7479 N N . GLY E 3 67 ? 54.863 48.569 104.589 1.00 19.56 69 GLY A N 1
ATOM 7480 C CA . GLY E 3 67 ? 54.583 48.639 105.986 1.00 45.64 69 GLY A CA 1
ATO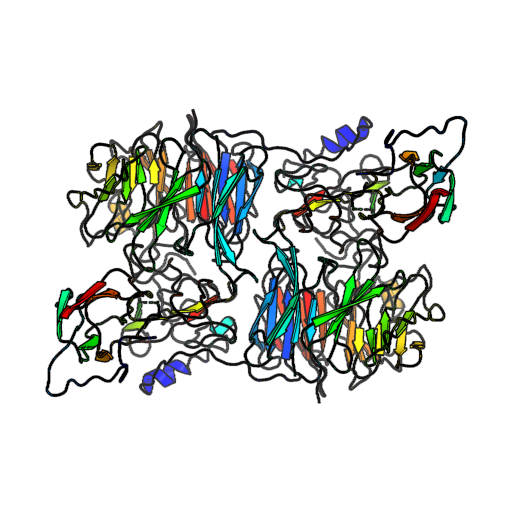M 7481 C C . GLY E 3 67 ? 53.198 49.274 106.025 1.00 35.02 69 GLY A C 1
ATOM 7482 O O . GLY E 3 67 ? 52.750 49.848 105.015 1.00 34.65 69 GLY A O 1
ATOM 7483 N N . PRO E 3 68 ? 52.496 49.027 107.113 1.00 39.99 70 PRO A N 1
ATOM 7484 C CA . PRO E 3 68 ? 51.187 49.565 107.402 1.00 50.00 70 PRO A CA 1
ATOM 7485 C C . PRO E 3 68 ? 51.252 50.599 108.490 1.00 50.00 70 PRO A C 1
ATOM 7486 O O . PRO E 3 68 ? 52.276 51.219 108.719 1.00 50.00 70 PRO A O 1
ATOM 7490 N N . MET E 3 69 ? 50.178 50.620 109.278 1.00 20.72 71 MET A N 1
ATOM 7491 C CA . MET E 3 69 ? 49.960 51.661 110.253 1.00 22.49 71 MET A CA 1
ATOM 7492 C C . MET E 3 69 ? 48.919 51.346 111.255 1.00 50.00 71 MET A C 1
ATOM 7493 O O . MET E 3 69 ? 48.321 50.297 111.044 1.00 50.00 71 MET A O 1
ATOM 7498 N N . MET E 3 70 ? 48.718 52.257 112.262 1.00 11.78 72 MET A N 1
ATOM 7499 C CA . MET E 3 70 ? 47.552 52.133 113.138 1.00 50.00 72 MET A CA 1
ATOM 7500 C C . MET E 3 70 ? 47.614 52.615 114.544 1.00 34.17 72 MET A C 1
ATOM 7501 O O . MET E 3 70 ? 47.355 51.770 115.394 1.00 50.00 72 MET A O 1
ATOM 7506 N N . LYS E 3 71 ? 47.995 53.890 114.741 1.00 50.00 73 LYS A N 1
ATOM 7507 C CA . LYS E 3 71 ? 48.006 54.539 116.045 1.00 50.00 73 LYS A CA 1
ATOM 7508 C C . LYS E 3 71 ? 47.995 53.569 117.196 1.00 50.00 73 LYS A C 1
ATOM 7509 O O . LYS E 3 71 ? 48.733 52.595 117.116 1.00 50.00 73 LYS A O 1
ATOM 7515 N N . LYS E 3 72 ? 47.205 53.832 118.236 1.00 50.00 74 LYS A N 1
ATOM 7516 C CA . LYS E 3 72 ? 47.035 52.844 119.285 1.00 34.47 74 LYS A CA 1
ATOM 7517 C C . LYS E 3 72 ? 48.323 52.300 119.822 1.00 29.49 74 LYS A C 1
ATOM 7518 O O . LYS E 3 72 ? 48.344 51.343 120.603 1.00 50.00 74 LYS A O 1
ATOM 7524 N N . GLU E 3 73 ? 49.372 53.039 119.513 1.00 28.96 75 GLU A N 1
ATOM 7525 C CA . GLU E 3 73 ? 50.736 52.669 119.771 1.00 14.49 75 GLU A CA 1
ATOM 7526 C C . GLU E 3 73 ? 51.071 51.889 118.536 1.00 50.00 75 GLU A C 1
ATOM 7527 O O . GLU E 3 73 ? 51.560 52.491 117.594 1.00 50.00 75 GLU A O 1
ATOM 7533 N N . GLN E 3 74 ? 50.616 50.629 118.475 1.00 24.30 76 GLN A N 1
ATOM 7534 C CA . GLN E 3 74 ? 50.868 49.807 117.292 1.00 10.00 76 GLN A CA 1
ATOM 7535 C C . GLN E 3 74 ? 52.321 49.798 116.851 1.00 50.00 76 GLN A C 1
ATOM 7536 O O . GLN E 3 74 ? 52.964 50.840 116.685 1.00 13.89 76 GLN A O 1
ATOM 7542 N N . ALA E 3 75 ? 52.803 48.620 116.493 1.00 27.57 77 ALA A N 1
ATOM 7543 C CA . ALA E 3 75 ? 54.203 48.510 116.146 1.00 20.79 77 ALA A CA 1
ATOM 7544 C C . ALA E 3 75 ? 54.532 47.661 114.928 1.00 22.08 77 ALA A C 1
ATOM 7545 O O . ALA E 3 75 ? 53.885 46.687 114.630 1.00 10.00 77 ALA A O 1
ATOM 7547 N N . TYR E 3 76 ? 55.634 48.004 114.262 1.00 10.00 78 TYR A N 1
ATOM 7548 C CA . TYR E 3 76 ? 56.141 47.253 113.126 1.00 10.00 78 TYR A CA 1
ATOM 7549 C C . TYR E 3 76 ? 57.636 47.306 113.180 1.00 32.39 78 TYR A C 1
ATOM 7550 O O . TYR E 3 76 ? 58.240 48.370 113.290 1.00 37.53 78 TYR A O 1
ATOM 7559 N N . SER E 3 77 ? 58.204 46.122 113.278 1.00 14.13 79 SER A N 1
ATOM 7560 C CA . SER E 3 77 ? 59.635 45.989 113.390 1.00 50.00 79 SER A CA 1
ATOM 7561 C C . SER E 3 77 ? 60.233 45.398 112.139 1.00 19.13 79 SER A C 1
ATOM 7562 O O . SER E 3 77 ? 59.685 44.439 111.609 1.00 10.00 79 SER A O 1
ATOM 7565 N N . LEU E 3 78 ? 61.397 45.894 111.709 1.00 50.00 80 LEU A N 1
ATOM 7566 C CA . LEU E 3 78 ? 62.097 45.275 110.580 1.00 10.00 80 LEU A CA 1
ATOM 7567 C C . LEU E 3 78 ? 63.579 45.206 110.775 1.00 39.98 80 LEU A C 1
ATOM 7568 O O . LEU E 3 78 ? 64.239 46.139 111.234 1.00 50.00 80 LEU A O 1
ATOM 7573 N N . THR E 3 79 ? 64.019 43.983 110.591 1.00 10.54 81 THR A N 1
ATOM 7574 C CA . THR E 3 79 ? 65.382 43.560 110.763 1.00 48.97 81 THR A CA 1
ATOM 7575 C C . THR E 3 79 ? 66.231 43.632 109.534 1.00 23.09 81 THR A C 1
ATOM 7576 O O . THR E 3 79 ? 65.736 43.336 108.470 1.00 20.23 81 THR A O 1
ATOM 7580 N N . PHE E 3 80 ? 67.551 43.704 109.696 1.00 43.57 82 PHE A N 1
ATOM 7581 C CA . PHE E 3 80 ? 68.347 43.813 108.492 1.00 34.01 82 PHE A CA 1
ATOM 7582 C C . PHE E 3 80 ? 69.599 42.987 108.334 1.00 50.00 82 PHE A C 1
ATOM 7583 O O . PHE E 3 80 ? 70.304 42.704 109.295 1.00 29.02 82 PHE A O 1
ATOM 7591 N N . THR E 3 81 ? 69.950 42.749 107.062 1.00 27.36 83 THR A N 1
ATOM 7592 C CA . THR E 3 81 ? 71.185 42.051 106.744 1.00 50.00 83 THR A CA 1
ATOM 7593 C C . THR E 3 81 ? 72.331 42.896 106.117 1.00 46.65 83 THR A C 1
ATOM 7594 O O . THR E 3 81 ? 73.325 43.172 106.782 1.00 50.00 83 THR A O 1
ATOM 7598 N N . GLU E 3 82 ? 72.216 43.277 104.828 1.00 32.46 84 GLU A N 1
ATOM 7599 C CA . GLU E 3 82 ? 73.240 44.039 104.066 1.00 50.00 84 GLU A CA 1
ATOM 7600 C C . GLU E 3 82 ? 73.446 45.491 104.470 1.00 28.55 84 GLU A C 1
ATOM 7601 O O . GLU E 3 82 ? 72.558 46.098 105.064 1.00 50.00 84 GLU A O 1
ATOM 7607 N N . ALA E 3 83 ? 74.626 46.027 104.114 1.00 33.54 85 ALA A N 1
ATOM 7608 C CA . ALA E 3 83 ? 75.029 47.407 104.408 1.00 50.00 85 ALA A CA 1
ATOM 7609 C C . ALA E 3 83 ? 74.602 48.429 103.356 1.00 50.00 85 ALA A C 1
ATOM 7610 O O . ALA E 3 83 ? 74.375 48.086 102.195 1.00 46.89 85 ALA A O 1
ATOM 7612 N N . GLY E 3 84 ? 74.488 49.695 103.783 1.00 29.77 86 GLY A N 1
ATOM 7613 C CA . GLY E 3 84 ? 74.126 50.761 102.869 1.00 50.00 86 GLY A CA 1
ATOM 7614 C C . GLY E 3 84 ? 73.230 51.769 103.553 1.00 50.00 86 GLY A C 1
ATOM 7615 O O . GLY E 3 84 ? 72.939 51.656 104.745 1.00 27.02 86 GLY A O 1
ATOM 7616 N N . THR E 3 85 ? 72.687 52.695 102.780 1.00 27.01 87 THR A N 1
ATOM 7617 C CA . THR E 3 85 ? 71.796 53.626 103.423 1.00 18.05 87 THR A CA 1
ATOM 7618 C C . THR E 3 85 ? 70.418 53.699 102.798 1.00 20.44 87 THR A C 1
ATOM 7619 O O . THR E 3 85 ? 70.215 53.954 101.610 1.00 50.00 87 THR A O 1
ATOM 7623 N N . TYR E 3 86 ? 69.496 53.328 103.664 1.00 50.00 88 TYR A N 1
ATOM 7624 C CA . TYR E 3 86 ? 68.095 53.234 103.380 1.00 21.05 88 TYR A CA 1
ATOM 7625 C C . TYR E 3 86 ? 67.377 54.533 103.626 1.00 46.74 88 TYR A C 1
ATOM 7626 O O . TYR E 3 86 ? 67.651 55.286 104.572 1.00 50.00 88 TYR A O 1
ATOM 7635 N N . ASP E 3 87 ? 66.390 54.735 102.790 1.00 21.89 89 ASP A N 1
ATOM 7636 C CA . ASP E 3 87 ? 65.623 55.929 102.854 1.00 26.45 89 ASP A CA 1
ATOM 7637 C C . ASP E 3 87 ? 64.192 55.486 102.786 1.00 26.82 89 ASP A C 1
ATOM 7638 O O . ASP E 3 87 ? 63.822 54.901 101.764 1.00 25.96 89 ASP A O 1
ATOM 7643 N N . TYR E 3 88 ? 63.431 55.820 103.855 1.00 10.00 90 TYR A N 1
ATOM 7644 C CA . TYR E 3 88 ? 62.013 55.459 103.970 1.00 10.00 90 TYR A CA 1
ATOM 7645 C C . TYR E 3 88 ? 61.172 56.697 104.205 1.00 10.04 90 TYR A C 1
ATOM 7646 O O . TYR E 3 88 ? 61.716 57.774 104.430 1.00 21.33 90 TYR A O 1
ATOM 7655 N N . HIS E 3 89 ? 59.842 56.532 104.113 1.00 35.09 91 HIS A N 1
ATOM 7656 C CA . HIS E 3 89 ? 58.910 57.636 104.258 1.00 14.93 91 HIS A CA 1
ATOM 7657 C C . HIS E 3 89 ? 57.574 57.124 104.663 1.00 10.00 91 HIS A C 1
ATOM 7658 O O . HIS E 3 89 ? 57.387 55.910 104.698 1.00 14.74 91 HIS A O 1
ATOM 7665 N N . CYS E 3 90 ? 56.742 58.067 105.125 1.00 10.00 92 CYS A N 1
ATOM 7666 C CA . CYS E 3 90 ? 55.365 57.791 105.531 1.00 17.02 92 CYS A CA 1
ATOM 7667 C C . CYS E 3 90 ? 54.502 58.073 104.336 1.00 26.17 92 CYS A C 1
ATOM 7668 O O . CYS E 3 90 ? 54.422 59.203 103.867 1.00 40.49 92 CYS A O 1
ATOM 7671 N N . THR E 3 91 ? 53.841 57.061 103.818 1.00 27.52 93 THR A N 1
ATOM 7672 C CA . THR E 3 91 ? 53.028 57.312 102.647 1.00 41.41 93 THR A CA 1
ATOM 7673 C C . THR E 3 91 ? 51.981 58.432 102.633 1.00 29.38 93 THR A C 1
ATOM 7674 O O . THR E 3 91 ? 52.047 59.319 101.809 1.00 26.40 93 THR A O 1
ATOM 7678 N N . PRO E 3 92 ? 51.008 58.411 103.535 1.00 41.19 94 PRO A N 1
ATOM 7679 C CA . PRO E 3 92 ? 49.945 59.411 103.550 1.00 24.55 94 PRO A CA 1
ATOM 7680 C C . PRO E 3 92 ? 50.420 60.868 103.554 1.00 50.00 94 PRO A C 1
ATOM 7681 O O . PRO E 3 92 ? 49.654 61.838 103.431 1.00 50.00 94 PRO A O 1
ATOM 7685 N N . HIS E 3 93 ? 51.722 61.011 103.716 1.00 17.59 95 HIS A N 1
ATOM 7686 C CA . HIS E 3 93 ? 52.359 62.292 103.787 1.00 30.59 95 HIS A CA 1
ATOM 7687 C C . HIS E 3 93 ? 53.789 61.900 103.502 1.00 28.02 95 HIS A C 1
ATOM 7688 O O . HIS E 3 93 ? 54.552 61.634 104.418 1.00 37.04 95 HIS A O 1
ATOM 7695 N N . PRO E 3 94 ? 54.149 61.842 102.218 1.00 33.34 96 PRO A N 1
ATOM 7696 C CA . PRO E 3 94 ? 55.475 61.431 101.799 1.00 50.00 96 PRO A CA 1
ATOM 7697 C C . PRO E 3 94 ? 56.550 62.289 102.435 1.00 21.83 96 PRO A C 1
ATOM 7698 O O . PRO E 3 94 ? 57.747 62.147 102.181 1.00 47.80 96 PRO A O 1
ATOM 7702 N N . PHE E 3 95 ? 56.114 63.299 103.154 1.00 10.00 97 PHE A N 1
ATOM 7703 C CA . PHE E 3 95 ? 57.032 64.228 103.777 1.00 50.00 97 PHE A CA 1
ATOM 7704 C C . PHE E 3 95 ? 57.922 63.756 104.898 1.00 50.00 97 PHE A C 1
ATOM 7705 O O . PHE E 3 95 ? 59.129 63.776 104.711 1.00 50.00 97 PHE A O 1
ATOM 7713 N N . MET E 3 96 ? 57.390 63.409 106.067 1.00 50.00 98 MET A N 1
ATOM 7714 C CA . MET E 3 96 ? 58.331 62.959 107.051 1.00 39.62 98 MET A CA 1
ATOM 7715 C C . MET E 3 96 ? 58.929 61.719 106.475 1.00 15.50 98 MET A C 1
ATOM 7716 O O . MET E 3 96 ? 58.274 60.754 106.055 1.00 22.29 98 MET A O 1
ATOM 7721 N N . ARG E 3 97 ? 60.206 61.870 106.379 1.00 15.47 99 ARG A N 1
ATOM 7722 C CA . ARG E 3 97 ? 61.021 60.874 105.805 1.00 50.00 99 ARG A CA 1
ATOM 7723 C C . ARG E 3 97 ? 62.126 60.664 106.793 1.00 20.50 99 ARG A C 1
ATOM 7724 O O . ARG E 3 97 ? 62.278 61.456 107.721 1.00 43.01 99 ARG A O 1
ATOM 7732 N N . GLY E 3 98 ? 62.743 59.502 106.658 1.00 11.66 100 GLY A N 1
ATOM 7733 C CA . GLY E 3 98 ? 63.824 59.041 107.487 1.00 13.90 100 GLY A CA 1
ATOM 7734 C C . GLY E 3 98 ? 64.848 58.287 106.636 1.00 21.30 100 GLY A C 1
ATOM 7735 O O . GLY E 3 98 ? 64.564 57.822 105.528 1.00 38.21 100 GLY A O 1
ATOM 7736 N N . LYS E 3 99 ? 66.047 58.161 107.175 1.00 42.59 101 LYS A N 1
ATOM 7737 C CA . LYS E 3 99 ? 67.135 57.500 106.471 1.00 49.89 101 LYS A CA 1
ATOM 7738 C C . LYS E 3 99 ? 68.015 56.755 107.429 1.00 50.00 101 LYS A C 1
ATOM 7739 O O . LYS E 3 99 ? 68.622 57.305 108.352 1.00 50.00 101 LYS A O 1
ATOM 7745 N N . VAL E 3 100 ? 68.082 55.472 107.181 1.00 34.76 102 VAL A N 1
ATOM 7746 C CA . VAL E 3 100 ? 68.893 54.607 108.002 1.00 50.00 102 VAL A CA 1
ATOM 7747 C C . VAL E 3 100 ? 70.189 54.139 107.344 1.00 50.00 102 VAL A C 1
ATOM 7748 O O . VAL E 3 100 ? 70.186 53.680 106.195 1.00 50.00 102 VAL A O 1
ATOM 7752 N N . VAL E 3 101 ? 71.280 54.175 108.118 1.00 50.00 103 VAL A N 1
ATOM 7753 C CA . VAL E 3 101 ? 72.586 53.723 107.684 1.00 48.05 103 VAL A CA 1
ATOM 7754 C C . VAL E 3 101 ? 73.012 52.421 108.352 1.00 50.00 103 VAL A C 1
ATOM 7755 O O . VAL E 3 101 ? 73.372 52.392 109.533 1.00 33.60 103 VAL A O 1
ATOM 7759 N N . VAL E 3 102 ? 73.021 51.329 107.603 1.00 50.00 104 VAL A N 1
ATOM 7760 C CA . VAL E 3 102 ? 73.449 50.051 108.156 1.00 50.00 104 VAL A CA 1
ATOM 7761 C C . VAL E 3 102 ? 74.973 49.884 108.013 1.00 50.00 104 VAL A C 1
ATOM 7762 O O . VAL E 3 102 ? 75.481 49.645 106.910 1.00 50.00 104 VAL A O 1
ATOM 7766 N N . GLU E 3 103 ? 75.714 50.024 109.118 1.00 50.00 105 GLU A N 1
ATOM 7767 C CA . GLU E 3 103 ? 77.187 49.975 109.140 1.00 50.00 105 GLU A CA 1
ATOM 7768 C C . GLU E 3 103 ? 77.872 48.705 109.645 1.00 50.00 105 GLU A C 1
ATOM 7769 O O . GLU E 3 103 ? 77.167 47.717 109.943 1.00 40.23 105 GLU A O 1
ATOM 7776 N N . ALA F 3 1 ? 48.242 53.463 46.273 1.00 50.00 3 ALA B N 1
ATOM 7777 C CA . ALA F 3 1 ? 48.070 52.013 46.205 1.00 50.00 3 ALA B CA 1
ATOM 7778 C C . ALA F 3 1 ? 48.281 51.496 44.787 1.00 50.00 3 ALA B C 1
ATOM 7779 O O . ALA F 3 1 ? 48.861 52.178 43.931 1.00 50.00 3 ALA B O 1
ATOM 7781 N N . THR F 3 2 ? 47.808 50.317 44.466 1.00 36.79 4 THR B N 1
ATOM 7782 C CA . THR F 3 2 ? 48.048 49.931 43.082 1.00 50.00 4 THR B CA 1
ATOM 7783 C C . THR F 3 2 ? 46.911 49.140 42.509 1.00 50.00 4 THR B C 1
ATOM 7784 O O . THR F 3 2 ? 46.396 48.236 43.131 1.00 50.00 4 THR B O 1
ATOM 7788 N N . ILE F 3 3 ? 46.545 49.431 41.290 1.00 50.00 5 ILE B N 1
ATOM 7789 C CA . ILE F 3 3 ? 45.452 48.750 40.613 1.00 15.91 5 ILE B CA 1
ATOM 7790 C C . ILE F 3 3 ? 44.063 49.175 41.126 1.00 50.00 5 ILE B C 1
ATOM 7791 O O . ILE F 3 3 ? 43.599 48.722 42.178 1.00 50.00 5 ILE B O 1
ATOM 7796 N N . PRO F 3 4 ? 43.394 50.106 40.430 1.00 50.00 6 PRO B N 1
ATOM 7797 C CA . PRO F 3 4 ? 43.966 50.883 39.368 1.00 10.00 6 PRO B CA 1
ATOM 7798 C C . PRO F 3 4 ? 43.340 52.263 39.296 1.00 10.00 6 PRO B C 1
ATOM 7799 O O . PRO F 3 4 ? 42.447 52.596 40.074 1.00 50.00 6 PRO B O 1
ATOM 7803 N N . SER F 3 5 ? 43.831 53.023 38.330 1.00 18.19 7 SER B N 1
ATOM 7804 C CA . SER F 3 5 ? 43.546 54.417 38.035 1.00 38.66 7 SER B CA 1
ATOM 7805 C C . SER F 3 5 ? 42.345 55.125 38.608 1.00 20.99 7 SER B C 1
ATOM 7806 O O . SER F 3 5 ? 41.292 54.542 38.773 1.00 28.63 7 SER B O 1
ATOM 7809 N N . GLU F 3 6 ? 42.505 56.437 38.813 1.00 50.00 8 GLU B N 1
ATOM 7810 C CA . GLU F 3 6 ? 41.441 57.271 39.351 1.00 50.00 8 GLU B CA 1
ATOM 7811 C C . GLU F 3 6 ? 40.429 57.966 38.533 1.00 50.00 8 GLU B C 1
ATOM 7812 O O . GLU F 3 6 ? 39.290 57.563 38.768 1.00 50.00 8 GLU B O 1
ATOM 7818 N N . SER F 3 7 ? 40.826 59.071 37.827 1.00 38.69 9 SER B N 1
ATOM 7819 C CA . SER F 3 7 ? 39.819 59.827 37.080 1.00 39.69 9 SER B CA 1
ATOM 7820 C C . SER F 3 7 ? 38.882 60.616 38.051 1.00 44.29 9 SER B C 1
ATOM 7821 O O . SER F 3 7 ? 39.199 60.748 39.224 1.00 50.00 9 SER B O 1
ATOM 7824 N N . PRO F 3 8 ? 37.674 61.073 37.642 1.00 19.09 10 PRO B N 1
ATOM 7825 C CA . PRO F 3 8 ? 36.656 61.726 38.476 1.00 10.00 10 PRO B CA 1
ATOM 7826 C C . PRO F 3 8 ? 35.657 61.151 39.393 1.00 50.00 10 PRO B C 1
ATOM 7827 O O . PRO F 3 8 ? 35.589 59.937 39.627 1.00 50.00 10 PRO B O 1
ATOM 7831 N N . PHE F 3 9 ? 34.933 62.182 39.919 1.00 50.00 11 PHE B N 1
ATOM 7832 C CA . PHE F 3 9 ? 34.091 62.064 41.089 1.00 50.00 11 PHE B CA 1
ATOM 7833 C C . PHE F 3 9 ? 32.789 62.833 41.262 1.00 32.08 11 PHE B C 1
ATOM 7834 O O . PHE F 3 9 ? 32.717 63.576 42.240 1.00 50.00 11 PHE B O 1
ATOM 7842 N N . ALA F 3 10 ? 31.700 62.383 40.659 1.00 48.20 12 ALA B N 1
ATOM 7843 C CA . ALA F 3 10 ? 30.392 62.989 40.791 1.00 12.23 12 ALA B CA 1
ATOM 7844 C C . ALA F 3 10 ? 30.291 64.146 39.836 1.00 38.16 12 ALA B C 1
ATOM 7845 O O . ALA F 3 10 ? 31.113 65.064 39.799 1.00 39.32 12 ALA B O 1
ATOM 7847 N N . ALA F 3 11 ? 29.371 63.920 38.926 1.00 11.49 13 ALA B N 1
ATOM 7848 C CA . ALA F 3 11 ? 29.116 64.746 37.783 1.00 50.00 13 ALA B CA 1
ATOM 7849 C C . ALA F 3 11 ? 28.331 63.703 37.079 1.00 50.00 13 ALA B C 1
ATOM 7850 O O . ALA F 3 11 ? 28.231 62.650 37.683 1.00 18.27 13 ALA B O 1
ATOM 7852 N N . ALA F 3 12 ? 27.859 63.827 35.860 1.00 50.00 14 ALA B N 1
ATOM 7853 C CA . ALA F 3 12 ? 27.180 62.606 35.539 1.00 50.00 14 ALA B CA 1
ATOM 7854 C C . ALA F 3 12 ? 27.053 62.113 34.122 1.00 50.00 14 ALA B C 1
ATOM 7855 O O . ALA F 3 12 ? 26.096 61.354 33.833 1.00 42.67 14 ALA B O 1
ATOM 7857 N N . GLU F 3 13 ? 27.938 62.527 33.230 1.00 34.60 15 GLU B N 1
ATOM 7858 C CA . GLU F 3 13 ? 27.707 62.081 31.880 1.00 50.00 15 GLU B CA 1
ATOM 7859 C C . GLU F 3 13 ? 28.603 61.024 31.392 1.00 50.00 15 GLU B C 1
ATOM 7860 O O . GLU F 3 13 ? 29.805 61.278 31.256 1.00 37.57 15 GLU B O 1
ATOM 7866 N N . VAL F 3 14 ? 27.890 60.035 30.885 1.00 50.00 16 VAL B N 1
ATOM 7867 C CA . VAL F 3 14 ? 28.393 58.893 30.195 1.00 10.00 16 VAL B CA 1
ATOM 7868 C C . VAL F 3 14 ? 29.399 59.406 29.207 1.00 50.00 16 VAL B C 1
ATOM 7869 O O . VAL F 3 14 ? 30.364 60.088 29.515 1.00 50.00 16 VAL B O 1
ATOM 7873 N N . ALA F 3 15 ? 29.153 59.104 28.006 1.00 50.00 17 ALA B N 1
ATOM 7874 C CA . ALA F 3 15 ? 30.044 59.442 26.992 1.00 50.00 17 ALA B CA 1
ATOM 7875 C C . ALA F 3 15 ? 29.492 58.603 25.924 1.00 50.00 17 ALA B C 1
ATOM 7876 O O . ALA F 3 15 ? 28.308 58.256 25.854 1.00 50.00 17 ALA B O 1
ATOM 7878 N N . ASP F 3 16 ? 30.443 58.190 25.171 1.00 50.00 18 ASP B N 1
ATOM 7879 C CA . ASP F 3 16 ? 30.166 57.245 24.178 1.00 50.00 18 ASP B CA 1
ATOM 7880 C C . ASP F 3 16 ? 29.986 55.935 24.895 1.00 50.00 18 ASP B C 1
ATOM 7881 O O . ASP F 3 16 ? 28.907 55.686 25.460 1.00 50.00 18 ASP B O 1
ATOM 7886 N N . GLY F 3 17 ? 31.123 55.244 25.021 1.00 50.00 19 GLY B N 1
ATOM 7887 C CA . GLY F 3 17 ? 31.194 53.933 25.609 1.00 23.77 19 GLY B CA 1
ATOM 7888 C C . GLY F 3 17 ? 30.359 53.808 26.867 1.00 50.00 19 GLY B C 1
ATOM 7889 O O . GLY F 3 17 ? 30.403 54.677 27.764 1.00 50.00 19 GLY B O 1
ATOM 7890 N N . ALA F 3 18 ? 29.642 52.681 26.956 1.00 50.00 20 ALA B N 1
ATOM 7891 C CA . ALA F 3 18 ? 28.903 52.419 28.167 1.00 50.00 20 ALA B CA 1
ATOM 7892 C C . ALA F 3 18 ? 29.938 52.238 29.245 1.00 32.03 20 ALA B C 1
ATOM 7893 O O . ALA F 3 18 ? 30.980 52.914 29.299 1.00 41.82 20 ALA B O 1
ATOM 7895 N N . ILE F 3 19 ? 29.607 51.206 30.001 1.00 50.00 21 ILE B N 1
ATOM 7896 C CA . ILE F 3 19 ? 30.367 50.679 31.097 1.00 24.33 21 ILE B CA 1
ATOM 7897 C C . ILE F 3 19 ? 29.883 51.246 32.377 1.00 50.00 21 ILE B C 1
ATOM 7898 O O . ILE F 3 19 ? 30.288 52.272 32.934 1.00 50.00 21 ILE B O 1
ATOM 7903 N N . VAL F 3 20 ? 28.943 50.512 32.853 1.00 10.00 22 VAL B N 1
ATOM 7904 C CA . VAL F 3 20 ? 28.330 51.121 33.972 1.00 50.00 22 VAL B CA 1
ATOM 7905 C C . VAL F 3 20 ? 27.445 50.202 34.728 1.00 50.00 22 VAL B C 1
ATOM 7906 O O . VAL F 3 20 ? 26.994 49.173 34.266 1.00 17.01 22 VAL B O 1
ATOM 7910 N N . VAL F 3 21 ? 27.233 50.676 35.912 1.00 49.31 23 VAL B N 1
ATOM 7911 C CA . VAL F 3 21 ? 26.361 50.113 36.875 1.00 10.66 23 VAL B CA 1
ATOM 7912 C C . VAL F 3 21 ? 25.809 51.319 37.589 1.00 50.00 23 VAL B C 1
ATOM 7913 O O . VAL F 3 21 ? 26.497 52.358 37.784 1.00 40.42 23 VAL B O 1
ATOM 7917 N N . ASP F 3 22 ? 24.539 51.160 37.935 1.00 26.18 24 ASP B N 1
ATOM 7918 C CA . ASP F 3 22 ? 23.832 52.220 38.632 1.00 50.00 24 ASP B CA 1
ATOM 7919 C C . ASP F 3 22 ? 22.859 51.599 39.591 1.00 10.00 24 ASP B C 1
ATOM 7920 O O . ASP F 3 22 ? 22.279 50.570 39.289 1.00 42.85 24 ASP B O 1
ATOM 7925 N N . ILE F 3 23 ? 22.674 52.346 40.647 1.00 48.98 25 ILE B N 1
ATOM 7926 C CA . ILE F 3 23 ? 21.811 52.196 41.785 1.00 21.83 25 ILE B CA 1
ATOM 7927 C C . ILE F 3 23 ? 20.661 51.219 41.569 1.00 10.00 25 ILE B C 1
ATOM 7928 O O . ILE F 3 23 ? 20.794 50.161 40.964 1.00 50.00 25 ILE B O 1
ATOM 7933 N N . ALA F 3 24 ? 19.581 51.549 42.260 1.00 26.91 26 ALA B N 1
ATOM 7934 C CA . ALA F 3 24 ? 18.257 51.024 42.232 1.00 50.00 26 ALA B CA 1
ATOM 7935 C C . ALA F 3 24 ? 18.243 49.944 43.197 1.00 10.00 26 ALA B C 1
ATOM 7936 O O . ALA F 3 24 ? 19.205 49.185 43.150 1.00 34.81 26 ALA B O 1
ATOM 7938 N N . LYS F 3 25 ? 17.225 50.029 44.095 1.00 50.00 27 LYS B N 1
ATOM 7939 C CA . LYS F 3 25 ? 16.999 49.090 45.185 1.00 22.22 27 LYS B CA 1
ATOM 7940 C C . LYS F 3 25 ? 18.324 48.753 45.752 1.00 24.85 27 LYS B C 1
ATOM 7941 O O . LYS F 3 25 ? 19.057 48.087 45.066 1.00 50.00 27 LYS B O 1
ATOM 7947 N N . MET F 3 26 ? 18.534 49.094 46.993 1.00 21.45 28 MET B N 1
ATOM 7948 C CA . MET F 3 26 ? 19.822 48.937 47.615 1.00 37.14 28 MET B CA 1
ATOM 7949 C C . MET F 3 26 ? 20.576 47.745 47.036 1.00 50.00 28 MET B C 1
ATOM 7950 O O . MET F 3 26 ? 20.765 46.727 47.692 1.00 36.64 28 MET B O 1
ATOM 7955 N N . LYS F 3 27 ? 21.162 48.020 45.839 1.00 29.42 29 LYS B N 1
ATOM 7956 C CA . LYS F 3 27 ? 21.926 47.046 45.085 1.00 22.80 29 LYS B CA 1
ATOM 7957 C C . LYS F 3 27 ? 22.484 47.588 43.784 1.00 14.93 29 LYS B C 1
ATOM 7958 O O . LYS F 3 27 ? 21.764 48.185 42.983 1.00 29.44 29 LYS B O 1
ATOM 7964 N N . TYR F 3 28 ? 23.782 47.334 43.580 1.00 47.53 30 TYR B N 1
ATOM 7965 C CA . TYR F 3 28 ? 24.450 47.717 42.358 1.00 50.00 30 TYR B CA 1
ATOM 7966 C C . TYR F 3 28 ? 23.834 46.873 41.260 1.00 50.00 30 TYR B C 1
ATOM 7967 O O . TYR F 3 28 ? 23.829 45.659 41.364 1.00 15.22 30 TYR B O 1
ATOM 7976 N N . GLU F 3 29 ? 23.330 47.459 40.192 1.00 20.58 31 GLU B N 1
ATOM 7977 C CA . GLU F 3 29 ? 22.776 46.610 39.132 1.00 50.00 31 GLU B CA 1
ATOM 7978 C C . GLU F 3 29 ? 23.875 45.707 38.574 1.00 50.00 31 GLU B C 1
ATOM 7979 O O . GLU F 3 29 ? 25.022 45.981 38.899 1.00 50.00 31 GLU B O 1
ATOM 7985 N N . THR F 3 30 ? 23.551 44.660 37.774 1.00 30.39 32 THR B N 1
ATOM 7986 C CA . THR F 3 30 ? 24.528 43.762 37.083 1.00 50.00 32 THR B CA 1
ATOM 7987 C C . THR F 3 30 ? 25.856 43.594 37.845 1.00 45.19 32 THR B C 1
ATOM 7988 O O . THR F 3 30 ? 26.955 43.723 37.278 1.00 10.00 32 THR B O 1
ATOM 7992 N N . PRO F 3 31 ? 25.691 43.467 39.172 1.00 10.00 33 PRO B N 1
ATOM 7993 C CA . PRO F 3 31 ? 26.703 43.424 40.229 1.00 30.79 33 PRO B CA 1
ATOM 7994 C C . PRO F 3 31 ? 27.998 42.668 39.967 1.00 50.00 33 PRO B C 1
ATOM 7995 O O . PRO F 3 31 ? 29.102 43.269 40.033 1.00 27.55 33 PRO B O 1
ATOM 7999 N N . GLU F 3 32 ? 27.873 41.333 39.837 1.00 50.00 34 GLU B N 1
ATOM 8000 C CA . GLU F 3 32 ? 29.026 40.517 39.464 1.00 10.26 34 GLU B CA 1
ATOM 8001 C C . GLU F 3 32 ? 29.214 40.753 37.994 1.00 12.02 34 GLU B C 1
ATOM 8002 O O . GLU F 3 32 ? 28.364 40.346 37.207 1.00 50.00 34 GLU B O 1
ATOM 8008 N N . LEU F 3 33 ? 30.270 41.470 37.622 1.00 10.00 35 LEU B N 1
ATOM 8009 C CA . LEU F 3 33 ? 30.433 41.765 36.211 1.00 36.83 35 LEU B CA 1
ATOM 8010 C C . LEU F 3 33 ? 31.883 41.720 35.795 1.00 14.09 35 LEU B C 1
ATOM 8011 O O . LEU F 3 33 ? 32.779 42.009 36.585 1.00 23.44 35 LEU B O 1
ATOM 8016 N N . HIS F 3 34 ? 32.105 41.191 34.582 1.00 22.54 36 HIS B N 1
ATOM 8017 C CA . HIS F 3 34 ? 33.453 41.027 34.064 1.00 37.75 36 HIS B CA 1
ATOM 8018 C C . HIS F 3 34 ? 33.877 42.115 33.141 1.00 38.46 36 HIS B C 1
ATOM 8019 O O . HIS F 3 34 ? 33.061 42.651 32.397 1.00 20.07 36 HIS B O 1
ATOM 8026 N N . VAL F 3 35 ? 35.171 42.373 33.100 1.00 19.60 37 VAL B N 1
ATOM 8027 C CA . VAL F 3 35 ? 35.633 43.410 32.200 1.00 31.08 37 VAL B CA 1
ATOM 8028 C C . VAL F 3 35 ? 37.102 43.147 31.877 1.00 50.00 37 VAL B C 1
ATOM 8029 O O . VAL F 3 35 ? 37.758 42.348 32.549 1.00 50.00 37 VAL B O 1
ATOM 8033 N N . LYS F 3 36 ? 37.609 43.704 30.779 1.00 44.96 38 LYS B N 1
ATOM 8034 C CA . LYS F 3 36 ? 39.028 43.527 30.473 1.00 12.94 38 LYS B CA 1
ATOM 8035 C C . LYS F 3 36 ? 39.909 44.520 31.202 1.00 50.00 38 LYS B C 1
ATOM 8036 O O . LYS F 3 36 ? 39.434 45.559 31.668 1.00 44.87 38 LYS B O 1
ATOM 8042 N N . VAL F 3 37 ? 41.195 44.216 31.315 1.00 29.86 39 VAL B N 1
ATOM 8043 C CA . VAL F 3 37 ? 42.026 45.162 32.015 1.00 50.00 39 VAL B CA 1
ATOM 8044 C C . VAL F 3 37 ? 42.066 46.452 31.215 1.00 50.00 39 VAL B C 1
ATOM 8045 O O . VAL F 3 37 ? 42.212 46.417 30.004 1.00 14.56 39 VAL B O 1
ATOM 8049 N N . GLY F 3 38 ? 41.896 47.601 31.861 1.00 16.49 40 GLY B N 1
ATOM 8050 C CA . GLY F 3 38 ? 41.916 48.822 31.069 1.00 40.13 40 GLY B CA 1
ATOM 8051 C C . GLY F 3 38 ? 40.546 49.352 30.661 1.00 15.99 40 GLY B C 1
ATOM 8052 O O . GLY F 3 38 ? 40.457 50.458 30.129 1.00 50.00 40 GLY B O 1
ATOM 8053 N N . ASP F 3 39 ? 39.481 48.574 30.912 1.00 13.33 41 ASP B N 1
ATOM 8054 C CA . ASP F 3 39 ? 38.118 49.044 30.679 1.00 17.47 41 ASP B CA 1
ATOM 8055 C C . ASP F 3 39 ? 37.733 49.970 31.828 1.00 32.52 41 ASP B C 1
ATOM 8056 O O . ASP F 3 39 ? 38.135 49.721 32.944 1.00 10.00 41 ASP B O 1
ATOM 8061 N N . THR F 3 40 ? 36.999 51.041 31.556 1.00 10.00 42 THR B N 1
ATOM 8062 C CA . THR F 3 40 ? 36.542 51.940 32.587 1.00 22.78 42 THR B CA 1
ATOM 8063 C C . THR F 3 40 ? 35.280 51.329 33.117 1.00 10.00 42 THR B C 1
ATOM 8064 O O . THR F 3 40 ? 34.817 50.479 32.421 1.00 10.00 42 THR B O 1
ATOM 8068 N N . VAL F 3 41 ? 34.850 51.707 34.323 1.00 50.00 43 VAL B N 1
ATOM 8069 C CA . VAL F 3 41 ? 33.617 51.317 34.986 1.00 10.00 43 VAL B CA 1
ATOM 8070 C C . VAL F 3 41 ? 33.064 52.529 35.679 1.00 10.00 43 VAL B C 1
ATOM 8071 O O . VAL F 3 41 ? 33.650 53.044 36.635 1.00 39.74 43 VAL B O 1
ATOM 8075 N N . THR F 3 42 ? 31.967 53.009 35.136 1.00 10.00 44 THR B N 1
ATOM 8076 C CA . THR F 3 42 ? 31.302 54.123 35.736 1.00 50.00 44 THR B CA 1
ATOM 8077 C C . THR F 3 42 ? 30.110 53.716 36.567 1.00 50.00 44 THR B C 1
ATOM 8078 O O . THR F 3 42 ? 29.217 53.025 36.079 1.00 22.30 44 THR B O 1
ATOM 8082 N N . TRP F 3 43 ? 30.161 54.080 37.842 1.00 50.00 45 TRP B N 1
ATOM 8083 C CA . TRP F 3 43 ? 29.045 53.872 38.735 1.00 11.92 45 TRP B CA 1
ATOM 8084 C C . TRP F 3 43 ? 28.236 55.140 38.671 1.00 50.00 45 TRP B C 1
ATOM 8085 O O . TRP F 3 43 ? 28.823 56.230 38.778 1.00 50.00 45 TRP B O 1
ATOM 8096 N N . ILE F 3 44 ? 26.908 55.019 38.582 1.00 10.00 46 ILE B N 1
ATOM 8097 C CA . ILE F 3 44 ? 26.124 56.249 38.545 1.00 50.00 46 ILE B CA 1
ATOM 8098 C C . ILE F 3 44 ? 24.988 56.275 39.546 1.00 50.00 46 ILE B C 1
ATOM 8099 O O . ILE F 3 44 ? 24.167 55.367 39.502 1.00 14.68 46 ILE B O 1
ATOM 8104 N N . ASN F 3 45 ? 24.917 57.281 40.443 1.00 47.01 47 ASN B N 1
ATOM 8105 C CA . ASN F 3 45 ? 23.818 57.195 41.395 1.00 16.24 47 ASN B CA 1
ATOM 8106 C C . ASN F 3 45 ? 22.494 57.399 40.685 1.00 32.97 47 ASN B C 1
ATOM 8107 O O . ASN F 3 45 ? 22.221 58.355 39.970 1.00 50.00 47 ASN B O 1
ATOM 8112 N N . ARG F 3 46 ? 21.670 56.428 40.847 1.00 11.73 48 ARG B N 1
ATOM 8113 C CA . ARG F 3 46 ? 20.389 56.463 40.243 1.00 17.75 48 ARG B CA 1
ATOM 8114 C C . ARG F 3 46 ? 19.318 56.604 41.337 1.00 48.87 48 ARG B C 1
ATOM 8115 O O . ARG F 3 46 ? 18.110 56.648 41.111 1.00 35.27 48 ARG B O 1
ATOM 8123 N N . GLU F 3 47 ? 19.798 56.520 42.576 1.00 45.63 49 GLU B N 1
ATOM 8124 C CA . GLU F 3 47 ? 18.943 56.602 43.740 1.00 13.65 49 GLU B CA 1
ATOM 8125 C C . GLU F 3 47 ? 18.715 57.897 44.466 1.00 10.00 49 GLU B C 1
ATOM 8126 O O . GLU F 3 47 ? 19.464 58.874 44.469 1.00 50.00 49 GLU B O 1
ATOM 8132 N N . ALA F 3 48 ? 17.617 57.773 45.175 1.00 50.00 50 ALA B N 1
ATOM 8133 C CA . ALA F 3 48 ? 17.127 58.726 46.130 1.00 15.24 50 ALA B CA 1
ATOM 8134 C C . ALA F 3 48 ? 17.684 58.302 47.486 1.00 50.00 50 ALA B C 1
ATOM 8135 O O . ALA F 3 48 ? 16.961 58.021 48.429 1.00 50.00 50 ALA B O 1
ATOM 8137 N N . MET F 3 49 ? 18.972 58.037 47.496 1.00 10.00 51 MET B N 1
ATOM 8138 C CA . MET F 3 49 ? 19.679 57.677 48.682 1.00 12.55 51 MET B CA 1
ATOM 8139 C C . MET F 3 49 ? 21.085 57.477 48.221 1.00 13.11 51 MET B C 1
ATOM 8140 O O . MET F 3 49 ? 21.291 56.751 47.275 1.00 11.11 51 MET B O 1
ATOM 8145 N N . PRO F 3 50 ? 21.998 58.269 48.751 1.00 20.90 52 PRO B N 1
ATOM 8146 C CA . PRO F 3 50 ? 23.356 58.261 48.262 1.00 19.09 52 PRO B CA 1
ATOM 8147 C C . PRO F 3 50 ? 24.156 57.008 48.564 1.00 39.14 52 PRO B C 1
ATOM 8148 O O . PRO F 3 50 ? 23.827 56.201 49.443 1.00 10.00 52 PRO B O 1
ATOM 8152 N N . HIS F 3 51 ? 25.231 56.854 47.798 1.00 50.00 53 HIS B N 1
ATOM 8153 C CA . HIS F 3 51 ? 26.093 55.705 47.928 1.00 50.00 53 HIS B CA 1
ATOM 8154 C C . HIS F 3 51 ? 27.491 55.975 47.468 1.00 50.00 53 HIS B C 1
ATOM 8155 O O . HIS F 3 51 ? 27.807 57.028 46.901 1.00 50.00 53 HIS B O 1
ATOM 8162 N N . ASN F 3 52 ? 28.276 54.944 47.672 1.00 10.00 54 ASN B N 1
ATOM 8163 C CA . ASN F 3 52 ? 29.668 55.025 47.373 1.00 20.44 54 ASN B CA 1
ATOM 8164 C C . ASN F 3 52 ? 30.103 53.671 46.910 1.00 31.25 54 ASN B C 1
ATOM 8165 O O . ASN F 3 52 ? 29.336 52.723 46.836 1.00 34.78 54 ASN B O 1
ATOM 8170 N N . VAL F 3 53 ? 31.345 53.578 46.595 1.00 50.00 55 VAL B N 1
ATOM 8171 C CA . VAL F 3 53 ? 31.864 52.310 46.196 1.00 10.00 55 VAL B CA 1
ATOM 8172 C C . VAL F 3 53 ? 33.259 52.201 46.788 1.00 27.35 55 VAL B C 1
ATOM 8173 O O . VAL F 3 53 ? 34.207 52.910 46.456 1.00 24.03 55 VAL B O 1
ATOM 8177 N N . HIS F 3 54 ? 33.301 51.324 47.767 1.00 31.91 56 HIS B N 1
ATOM 8178 C CA . HIS F 3 54 ? 34.477 51.109 48.574 1.00 18.22 56 HIS B CA 1
ATOM 8179 C C . HIS F 3 54 ? 34.738 49.658 48.613 1.00 10.00 56 HIS B C 1
ATOM 8180 O O . HIS F 3 54 ? 33.955 48.861 49.112 1.00 32.48 56 HIS B O 1
ATOM 8187 N N . PHE F 3 55 ? 35.838 49.304 48.011 1.00 13.19 57 PHE B N 1
ATOM 8188 C CA . PHE F 3 55 ? 36.232 47.929 48.030 1.00 36.68 57 PHE B CA 1
ATOM 8189 C C . PHE F 3 55 ? 36.413 47.594 49.509 1.00 50.00 57 PHE B C 1
ATOM 8190 O O . PHE F 3 55 ? 35.541 47.782 50.378 1.00 50.00 57 PHE B O 1
ATOM 8198 N N . VAL F 3 56 ? 37.585 47.129 49.815 1.00 50.00 58 VAL B N 1
ATOM 8199 C CA . VAL F 3 56 ? 38.014 46.874 51.165 1.00 30.69 58 VAL B CA 1
ATOM 8200 C C . VAL F 3 56 ? 39.406 47.387 51.155 1.00 46.18 58 VAL B C 1
ATOM 8201 O O . VAL F 3 56 ? 39.594 48.416 50.514 1.00 50.00 58 VAL B O 1
ATOM 8205 N N . ALA F 3 57 ? 40.383 46.671 51.627 1.00 50.00 59 ALA B N 1
ATOM 8206 C CA . ALA F 3 57 ? 41.677 47.276 51.617 1.00 33.74 59 ALA B CA 1
ATOM 8207 C C . ALA F 3 57 ? 42.833 46.315 51.727 1.00 50.00 59 ALA B C 1
ATOM 8208 O O . ALA F 3 57 ? 43.671 46.412 52.603 1.00 50.00 59 ALA B O 1
ATOM 8210 N N . GLY F 3 58 ? 42.888 45.403 50.817 1.00 50.00 60 GLY B N 1
ATOM 8211 C CA . GLY F 3 58 ? 43.967 44.474 50.737 1.00 50.00 60 GLY B CA 1
ATOM 8212 C C . GLY F 3 58 ? 43.884 44.076 49.300 1.00 50.00 60 GLY B C 1
ATOM 8213 O O . GLY F 3 58 ? 44.660 43.282 48.766 1.00 50.00 60 GLY B O 1
ATOM 8214 N N . VAL F 3 59 ? 42.915 44.749 48.688 1.00 50.00 61 VAL B N 1
ATOM 8215 C CA . VAL F 3 59 ? 42.528 44.472 47.333 1.00 37.14 61 VAL B CA 1
ATOM 8216 C C . VAL F 3 59 ? 42.327 45.780 46.607 1.00 50.00 61 VAL B C 1
ATOM 8217 O O . VAL F 3 59 ? 41.446 46.580 46.933 1.00 50.00 61 VAL B O 1
ATOM 8221 N N . LEU F 3 60 ? 43.290 46.027 45.728 1.00 21.60 62 LEU B N 1
ATOM 8222 C CA . LEU F 3 60 ? 43.418 47.249 44.952 1.00 13.46 62 LEU B CA 1
ATOM 8223 C C . LEU F 3 60 ? 44.755 47.931 45.213 1.00 43.51 62 LEU B C 1
ATOM 8224 O O . LEU F 3 60 ? 44.969 48.994 44.651 1.00 45.53 62 LEU B O 1
ATOM 8229 N N . GLY F 3 61 ? 45.603 47.366 46.113 1.00 42.86 63 GLY B N 1
ATOM 8230 C CA . GLY F 3 61 ? 46.924 47.893 46.489 1.00 40.64 63 GLY B CA 1
ATOM 8231 C C . GLY F 3 61 ? 46.973 48.077 48.013 1.00 29.60 63 GLY B C 1
ATOM 8232 O O . GLY F 3 61 ? 46.433 47.258 48.771 1.00 50.00 63 GLY B O 1
ATOM 8233 N N . GLU F 3 62 ? 47.606 49.156 48.469 1.00 46.50 64 GLU B N 1
ATOM 8234 C CA . GLU F 3 62 ? 47.537 49.500 49.874 1.00 10.53 64 GLU B CA 1
ATOM 8235 C C . GLU F 3 62 ? 46.323 50.397 50.014 1.00 50.00 64 GLU B C 1
ATOM 8236 O O . GLU F 3 62 ? 45.541 50.508 49.064 1.00 48.79 64 GLU B O 1
ATOM 8242 N N . ALA F 3 63 ? 46.190 51.087 51.130 1.00 18.81 65 ALA B N 1
ATOM 8243 C CA . ALA F 3 63 ? 45.039 51.936 51.279 1.00 10.24 65 ALA B CA 1
ATOM 8244 C C . ALA F 3 63 ? 43.826 51.064 51.048 1.00 50.00 65 ALA B C 1
ATOM 8245 O O . ALA F 3 63 ? 43.746 49.923 51.502 1.00 50.00 65 ALA B O 1
ATOM 8247 N N . ALA F 3 64 ? 42.975 51.564 50.198 1.00 17.10 66 ALA B N 1
ATOM 8248 C CA . ALA F 3 64 ? 41.762 50.910 49.854 1.00 50.00 66 ALA B CA 1
ATOM 8249 C C . ALA F 3 64 ? 40.908 52.013 49.365 1.00 50.00 66 ALA B C 1
ATOM 8250 O O . ALA F 3 64 ? 40.367 52.678 50.234 1.00 50.00 66 ALA B O 1
ATOM 8252 N N . LEU F 3 65 ? 40.767 52.214 48.070 1.00 33.17 67 LEU B N 1
ATOM 8253 C CA . LEU F 3 65 ? 39.950 53.326 47.669 1.00 50.00 67 LEU B CA 1
ATOM 8254 C C . LEU F 3 65 ? 38.564 53.290 48.284 1.00 10.00 67 LEU B C 1
ATOM 8255 O O . LEU F 3 65 ? 37.809 52.339 48.085 1.00 47.83 67 LEU B O 1
ATOM 8260 N N . LYS F 3 66 ? 38.211 54.322 49.030 1.00 33.21 68 LYS B N 1
ATOM 8261 C CA . LYS F 3 66 ? 36.828 54.370 49.395 1.00 24.09 68 LYS B CA 1
ATOM 8262 C C . LYS F 3 66 ? 36.203 55.258 48.336 1.00 19.02 68 LYS B C 1
ATOM 8263 O O . LYS F 3 66 ? 36.869 56.127 47.784 1.00 50.00 68 LYS B O 1
ATOM 8269 N N . GLY F 3 67 ? 35.002 54.920 47.938 1.00 45.48 69 GLY B N 1
ATOM 8270 C CA . GLY F 3 67 ? 34.325 55.712 46.941 1.00 14.55 69 GLY B CA 1
ATOM 8271 C C . GLY F 3 67 ? 33.537 56.754 47.675 1.00 22.80 69 GLY B C 1
ATOM 8272 O O . GLY F 3 67 ? 33.048 56.495 48.776 1.00 20.56 69 GLY B O 1
ATOM 8273 N N . PRO F 3 68 ? 33.407 57.910 47.053 1.00 27.16 70 PRO B N 1
ATOM 8274 C CA . PRO F 3 68 ? 32.731 58.973 47.718 1.00 22.00 70 PRO B CA 1
ATOM 8275 C C . PRO F 3 68 ? 31.247 58.874 47.820 1.00 47.05 70 PRO B C 1
ATOM 8276 O O . PRO F 3 68 ? 30.685 58.147 48.619 1.00 50.00 70 PRO B O 1
ATOM 8280 N N . MET F 3 69 ? 30.589 59.660 47.038 1.00 10.00 71 MET B N 1
ATOM 8281 C CA . MET F 3 69 ? 29.184 59.698 47.299 1.00 10.00 71 MET B CA 1
ATOM 8282 C C . MET F 3 69 ? 28.413 60.424 46.298 1.00 50.00 71 MET B C 1
ATOM 8283 O O . MET F 3 69 ? 28.854 61.378 45.661 1.00 50.00 71 MET B O 1
ATOM 8288 N N . MET F 3 70 ? 27.185 59.992 46.259 1.00 33.97 72 MET B N 1
ATOM 8289 C CA . MET F 3 70 ? 26.330 60.634 45.335 1.00 43.10 72 MET B CA 1
ATOM 8290 C C . MET F 3 70 ? 24.919 60.208 45.302 1.00 10.00 72 MET B C 1
ATOM 8291 O O . MET F 3 70 ? 24.584 59.045 45.392 1.00 37.41 72 MET B O 1
ATOM 8296 N N . LYS F 3 71 ? 24.143 61.250 45.127 1.00 41.04 73 LYS B N 1
ATOM 8297 C CA . LYS F 3 71 ? 22.723 61.208 44.930 1.00 10.00 73 LYS B CA 1
ATOM 8298 C C . LYS F 3 71 ? 22.424 61.176 43.466 1.00 15.60 73 LYS B C 1
ATOM 8299 O O . LYS F 3 71 ? 23.277 60.786 42.653 1.00 34.47 73 LYS B O 1
ATOM 8305 N N . LYS F 3 72 ? 21.207 61.663 43.228 1.00 36.11 74 LYS B N 1
ATOM 8306 C CA . LYS F 3 72 ? 20.574 61.851 41.951 1.00 32.44 74 LYS B CA 1
ATOM 8307 C C . LYS F 3 72 ? 21.634 62.057 40.899 1.00 50.00 74 LYS B C 1
ATOM 8308 O O . LYS F 3 72 ? 22.206 63.130 40.778 1.00 50.00 74 LYS B O 1
ATOM 8314 N N . GLU F 3 73 ? 21.921 60.952 40.226 1.00 10.00 75 GLU B N 1
ATOM 8315 C CA . GLU F 3 73 ? 22.902 60.892 39.178 1.00 10.00 75 GLU B CA 1
ATOM 8316 C C . GLU F 3 73 ? 24.365 60.837 39.573 1.00 33.58 75 GLU B C 1
ATOM 8317 O O . GLU F 3 73 ? 24.796 59.703 39.559 1.00 14.07 75 GLU B O 1
ATOM 8323 N N . GLN F 3 74 ? 25.084 61.949 39.904 1.00 22.09 76 GLN B N 1
ATOM 8324 C CA . GLN F 3 74 ? 26.515 61.947 40.308 1.00 29.54 76 GLN B CA 1
ATOM 8325 C C . GLN F 3 74 ? 27.326 60.675 39.917 1.00 50.00 76 GLN B C 1
ATOM 8326 O O . GLN F 3 74 ? 26.825 59.561 39.876 1.00 21.60 76 GLN B O 1
ATOM 8332 N N . ALA F 3 75 ? 28.611 60.709 39.626 1.00 50.00 77 ALA B N 1
ATOM 8333 C CA . ALA F 3 75 ? 29.180 59.396 39.318 1.00 10.00 77 ALA B CA 1
ATOM 8334 C C . ALA F 3 75 ? 30.634 59.251 39.708 1.00 46.67 77 ALA B C 1
ATOM 8335 O O . ALA F 3 75 ? 31.270 60.223 40.118 1.00 50.00 77 ALA B O 1
ATOM 8337 N N . TYR F 3 76 ? 31.138 58.023 39.653 1.00 25.11 78 TYR B N 1
ATOM 8338 C CA . TYR F 3 76 ? 32.520 57.731 40.018 1.00 50.00 78 TYR B CA 1
ATOM 8339 C C . TYR F 3 76 ? 33.004 56.671 39.058 1.00 49.29 78 TYR B C 1
ATOM 8340 O O . TYR F 3 76 ? 32.265 55.733 38.762 1.00 28.54 78 TYR B O 1
ATOM 8349 N N . SER F 3 77 ? 34.144 56.897 38.438 1.00 50.00 79 SER B N 1
ATOM 8350 C CA . SER F 3 77 ? 34.649 55.910 37.514 1.00 45.85 79 SER B CA 1
ATOM 8351 C C . SER F 3 77 ? 35.947 55.332 38.017 1.00 32.25 79 SER B C 1
ATOM 8352 O O . SER F 3 77 ? 36.806 56.057 38.508 1.00 28.04 79 SER B O 1
ATOM 8355 N N . LEU F 3 78 ? 36.140 54.050 37.774 1.00 24.07 80 LEU B N 1
ATOM 8356 C CA . LEU F 3 78 ? 37.388 53.474 38.209 1.00 11.65 80 LEU B CA 1
ATOM 8357 C C . LEU F 3 78 ? 37.931 52.638 37.064 1.00 39.10 80 LEU B C 1
ATOM 8358 O O . LEU F 3 78 ? 37.207 51.898 36.402 1.00 19.63 80 LEU B O 1
ATOM 8363 N N . THR F 3 79 ? 39.162 52.930 36.676 1.00 25.87 81 THR B N 1
ATOM 8364 C CA . THR F 3 79 ? 39.837 52.186 35.617 1.00 18.16 81 THR B CA 1
ATOM 8365 C C . THR F 3 79 ? 40.824 51.169 36.175 1.00 15.20 81 THR B C 1
ATOM 8366 O O . THR F 3 79 ? 41.365 51.329 37.277 1.00 50.00 81 THR B O 1
ATOM 8370 N N . PHE F 3 80 ? 41.143 50.160 35.399 1.00 36.92 82 PHE B N 1
ATOM 8371 C CA . PHE F 3 80 ? 41.939 49.076 35.949 1.00 44.16 82 PHE B CA 1
ATOM 8372 C C . PHE F 3 80 ? 43.067 48.476 35.146 1.00 50.00 82 PHE B C 1
ATOM 8373 O O . PHE F 3 80 ? 42.857 48.122 33.991 1.00 14.87 82 PHE B O 1
ATOM 8381 N N . THR F 3 81 ? 44.147 48.146 35.867 1.00 13.25 83 THR B N 1
ATOM 8382 C CA . THR F 3 81 ? 45.359 47.578 35.286 1.00 30.51 83 THR B CA 1
ATOM 8383 C C . THR F 3 81 ? 45.564 46.040 35.371 1.00 39.20 83 THR B C 1
ATOM 8384 O O . THR F 3 81 ? 45.499 45.426 34.336 1.00 13.93 83 THR B O 1
ATOM 8388 N N . GLU F 3 82 ? 45.808 45.426 36.565 1.00 22.95 84 GLU B N 1
ATOM 8389 C CA . GLU F 3 82 ? 46.037 43.989 36.803 1.00 50.00 84 GLU B CA 1
ATOM 8390 C C . GLU F 3 82 ? 44.771 43.111 36.773 1.00 35.89 84 GLU B C 1
ATOM 8391 O O . GLU F 3 82 ? 43.666 43.592 36.994 1.00 19.45 84 GLU B O 1
ATOM 8397 N N . ALA F 3 83 ? 44.917 41.811 36.522 1.00 33.79 85 ALA B N 1
ATOM 8398 C CA . ALA F 3 83 ? 43.780 40.885 36.549 1.00 15.43 85 ALA B CA 1
ATOM 8399 C C . ALA F 3 83 ? 43.522 40.267 37.911 1.00 10.00 85 ALA B C 1
ATOM 8400 O O . ALA F 3 83 ? 44.428 40.170 38.749 1.00 50.00 85 ALA B O 1
ATOM 8402 N N . GLY F 3 84 ? 42.263 39.839 38.111 1.00 10.00 86 GLY B N 1
ATOM 8403 C CA . GLY F 3 84 ? 41.833 39.199 39.349 1.00 15.71 86 GLY B CA 1
ATOM 8404 C C . GLY F 3 84 ? 40.402 39.562 39.631 1.00 10.00 86 GLY B C 1
ATOM 8405 O O . GLY F 3 84 ? 39.734 40.142 38.791 1.00 11.70 86 GLY B O 1
ATOM 8406 N N . THR F 3 85 ? 39.881 39.100 40.743 1.00 12.70 87 THR B N 1
ATOM 8407 C CA . THR F 3 85 ? 38.552 39.461 41.137 1.00 38.65 87 THR B CA 1
ATOM 8408 C C . THR F 3 85 ? 38.451 40.343 42.372 1.00 43.43 87 THR B C 1
ATOM 8409 O O . THR F 3 85 ? 39.051 40.050 43.392 1.00 38.69 87 THR B O 1
ATOM 8413 N N . TYR F 3 86 ? 37.813 41.486 42.178 1.00 34.17 88 TYR B N 1
ATOM 8414 C CA . TYR F 3 86 ? 37.634 42.551 43.127 1.00 10.00 88 TYR B CA 1
ATOM 8415 C C . TYR F 3 86 ? 36.219 42.617 43.624 1.00 50.00 88 TYR B C 1
ATOM 8416 O O . TYR F 3 86 ? 35.268 42.639 42.839 1.00 50.00 88 TYR B O 1
ATOM 8425 N N . ASP F 3 87 ? 36.139 42.708 44.936 1.00 20.08 89 ASP B N 1
ATOM 8426 C CA . ASP F 3 87 ? 34.910 42.770 45.659 1.00 46.90 89 ASP B CA 1
ATOM 8427 C C . ASP F 3 87 ? 34.767 44.177 46.228 1.00 50.00 89 ASP B C 1
ATOM 8428 O O . ASP F 3 87 ? 35.714 44.708 46.819 1.00 10.00 89 ASP B O 1
ATOM 8433 N N . TYR F 3 88 ? 33.591 44.789 46.085 1.00 32.89 90 TYR B N 1
ATOM 8434 C CA . TYR F 3 88 ? 33.401 46.132 46.599 1.00 23.50 90 TYR B CA 1
ATOM 8435 C C . TYR F 3 88 ? 32.077 46.160 47.295 1.00 20.24 90 TYR B C 1
ATOM 8436 O O . TYR F 3 88 ? 31.360 45.170 47.228 1.00 12.72 90 TYR B O 1
ATOM 8445 N N . HIS F 3 89 ? 31.805 47.271 47.986 1.00 26.26 91 HIS B N 1
ATOM 8446 C CA . HIS F 3 89 ? 30.589 47.394 48.761 1.00 44.87 91 HIS B CA 1
ATOM 8447 C C . HIS F 3 89 ? 30.284 48.842 49.042 1.00 13.12 91 HIS B C 1
ATOM 8448 O O . HIS F 3 89 ? 31.167 49.700 48.909 1.00 30.48 91 HIS B O 1
ATOM 8455 N N . CYS F 3 90 ? 28.997 49.090 49.354 1.00 11.56 92 CYS B N 1
ATOM 8456 C CA . CYS F 3 90 ? 28.524 50.424 49.688 1.00 50.00 92 CYS B CA 1
ATOM 8457 C C . CYS F 3 90 ? 28.638 50.580 51.182 1.00 32.49 92 CYS B C 1
ATOM 8458 O O . CYS F 3 90 ? 27.919 49.927 51.920 1.00 37.91 92 CYS B O 1
ATOM 8461 N N . THR F 3 91 ? 29.508 51.448 51.658 1.00 25.00 93 THR B N 1
ATOM 8462 C CA . THR F 3 91 ? 29.617 51.527 53.106 1.00 15.77 93 THR B CA 1
ATOM 8463 C C . THR F 3 91 ? 28.400 51.710 53.989 1.00 10.00 93 THR B C 1
ATOM 8464 O O . THR F 3 91 ? 28.208 50.952 54.926 1.00 50.00 93 THR B O 1
ATOM 8468 N N . PRO F 3 92 ? 27.602 52.722 53.745 1.00 41.03 94 PRO B N 1
ATOM 8469 C CA . PRO F 3 92 ? 26.472 53.024 54.614 1.00 25.74 94 PRO B CA 1
ATOM 8470 C C . PRO F 3 92 ? 25.522 51.861 54.840 1.00 44.57 94 PRO B C 1
ATOM 8471 O O . PRO F 3 92 ? 24.566 51.947 55.603 1.00 47.00 94 PRO B O 1
ATOM 8475 N N . HIS F 3 93 ? 25.781 50.805 54.088 1.00 10.00 95 HIS B N 1
ATOM 8476 C CA . HIS F 3 93 ? 25.016 49.600 54.081 1.00 50.00 95 HIS B CA 1
ATOM 8477 C C . HIS F 3 93 ? 25.987 48.629 53.444 1.00 50.00 95 HIS B C 1
ATOM 8478 O O . HIS F 3 93 ? 25.873 48.360 52.235 1.00 28.80 95 HIS B O 1
ATOM 8485 N N . PRO F 3 94 ? 26.897 48.052 54.252 1.00 50.00 96 PRO B N 1
ATOM 8486 C CA . PRO F 3 94 ? 27.910 47.138 53.750 1.00 10.52 96 PRO B CA 1
ATOM 8487 C C . PRO F 3 94 ? 27.326 45.983 52.980 1.00 49.49 96 PRO B C 1
ATOM 8488 O O . PRO F 3 94 ? 28.064 45.068 52.593 1.00 17.77 96 PRO B O 1
ATOM 8492 N N . PHE F 3 95 ? 25.998 45.997 52.882 1.00 42.06 97 PHE B N 1
ATOM 8493 C CA . PHE F 3 95 ? 25.209 44.965 52.252 1.00 45.50 97 PHE B CA 1
ATOM 8494 C C . PHE F 3 95 ? 25.164 44.908 50.746 1.00 25.34 97 PHE B C 1
ATOM 8495 O O . PHE F 3 95 ? 25.439 43.840 50.196 1.00 47.11 97 PHE B O 1
ATOM 8503 N N . MET F 3 96 ? 24.773 45.984 50.071 1.00 10.63 98 MET B N 1
ATOM 8504 C CA . MET F 3 96 ? 24.803 45.841 48.662 1.00 23.38 98 MET B CA 1
ATOM 8505 C C . MET F 3 96 ? 26.279 45.712 48.431 1.00 50.00 98 MET B C 1
ATOM 8506 O O . MET F 3 96 ? 27.119 46.490 48.902 1.00 25.94 98 MET B O 1
ATOM 8511 N N . ARG F 3 97 ? 26.595 44.626 47.805 1.00 50.00 99 ARG B N 1
ATOM 8512 C CA . ARG F 3 97 ? 27.950 44.361 47.528 1.00 49.70 99 ARG B CA 1
ATOM 8513 C C . ARG F 3 97 ? 27.990 43.687 46.198 1.00 10.00 99 ARG B C 1
ATOM 8514 O O . ARG F 3 97 ? 26.986 43.223 45.679 1.00 39.49 99 ARG B O 1
ATOM 8522 N N . GLY F 3 98 ? 29.144 43.755 45.596 1.00 40.65 100 GLY B N 1
ATOM 8523 C CA . GLY F 3 98 ? 29.334 43.227 44.278 1.00 10.00 100 GLY B CA 1
ATOM 8524 C C . GLY F 3 98 ? 30.803 42.920 44.067 1.00 50.00 100 GLY B C 1
ATOM 8525 O O . GLY F 3 98 ? 31.693 43.221 44.874 1.00 10.00 100 GLY B O 1
ATOM 8526 N N . LYS F 3 99 ? 31.038 42.383 42.902 1.00 10.00 101 LYS B N 1
ATOM 8527 C CA . LYS F 3 99 ? 32.314 41.851 42.518 1.00 34.83 101 LYS B CA 1
ATOM 8528 C C . LYS F 3 99 ? 32.584 42.074 41.041 1.00 36.69 101 LYS B C 1
ATOM 8529 O O . LYS F 3 99 ? 31.699 42.045 40.194 1.00 50.00 101 LYS B O 1
ATOM 8535 N N . VAL F 3 100 ? 33.809 42.467 40.767 1.00 10.00 102 VAL B N 1
ATOM 8536 C CA . VAL F 3 100 ? 34.248 42.675 39.421 1.00 10.00 102 VAL B CA 1
ATOM 8537 C C . VAL F 3 100 ? 35.301 41.651 39.155 1.00 41.94 102 VAL B C 1
ATOM 8538 O O . VAL F 3 100 ? 36.143 41.466 40.035 1.00 16.78 102 VAL B O 1
ATOM 8542 N N . VAL F 3 101 ? 35.360 41.181 37.907 1.00 10.00 103 VAL B N 1
ATOM 8543 C CA . VAL F 3 101 ? 36.348 40.213 37.486 1.00 39.44 103 VAL B CA 1
ATOM 8544 C C . VAL F 3 101 ? 37.000 40.768 36.226 1.00 15.65 103 VAL B C 1
ATOM 8545 O O . VAL F 3 101 ? 36.299 41.006 35.235 1.00 10.00 103 VAL B O 1
ATOM 8549 N N . VAL F 3 102 ? 38.288 41.154 36.360 1.00 22.97 104 VAL B N 1
ATOM 8550 C CA . VAL F 3 102 ? 39.114 41.748 35.299 1.00 10.00 104 VAL B CA 1
ATOM 8551 C C . VAL F 3 102 ? 39.919 40.644 34.609 1.00 10.00 104 VAL B C 1
ATOM 8552 O O . VAL F 3 102 ? 40.874 40.102 35.183 1.00 38.68 104 VAL B O 1
ATOM 8556 N N . GLU F 3 103 ? 39.488 40.296 33.406 1.00 14.14 105 GLU B N 1
ATOM 8557 C CA . GLU F 3 103 ? 40.017 39.170 32.664 1.00 50.00 105 GLU B CA 1
ATOM 8558 C C . GLU F 3 103 ? 40.930 39.377 31.468 1.00 20.76 105 GLU B C 1
ATOM 8559 O O . GLU F 3 103 ? 41.049 40.523 30.988 1.00 50.00 105 GLU B O 1
#

Radius of gyration: 32.2 Å; Cα contacts (8 Å, |Δi|>4): 3389; chains: 6; bounding box: 88×80×102 Å

Solvent-accessible surface area: 43033 Å² total

Nearest PDB structures (foldseek):
  1mda-assembly1_M  TM=1.007E+00  e=1.185E-23  Paracoccus denitrificans
  1mae-assembly1_L  TM=9.938E-01  e=2.864E-19  Paracoccus versutus
  2j57-assembly1_M  TM=9.892E-01  e=2.864E-19  Paracoccus denitrificans
  2j55-assembly1_L  TM=9.904E-01  e=4.212E-19  Paracoccus denitrificans
  2iuv-assembly1_D  TM=9.569E-01  e=1.279E-11  Alcaligenes faecalis

Secondary structure (DSSP, 8-state):
--S-----BS-----SS------STTS-SS-EEEE-SS--EEEEE-SSS----B--SSSSSSS-------SSEEEEEE---S-EEEEEEETTEEEEEEEEEE-/--S-----BS-----SS--EEE-STTS-SS-SEEE-TT-EEEEEE-SSS-B--B--SSSSSSS-PPP--BSSEEEEEEE--S-EEEEEEETTEEEEEEEEEE-/------SHHHHHHHTT------B-------TTEEEEEE-TTT-SSEEEEEEETTTTEEEEEEEE-TT-EEEE-TTSS-EEEEEEEETTTTSSSEEEEEEEE-TTT--EEEEEEETTS-S--BS--TTSEEE-TTSS-EEEEE-SSS-EEEEEETTTEEEEEEE-SS----EEEETTEEE----TTS-EEEE--SS----EE----S-TTS-B-S--EEETTTTEEEE-BSS--EEEE--SS--EEE----SS-THHHHTTEEE-SSS-EEEETTTTEEEEEEEE-SS-TTS-EEEEEEEESSS--EEE--EEEEEE-EEEE--SSSPEEEEEETTTTEEEEEESSS-EEEEE----S---EEE-----/------SHHHHHHHTT------B-------TTEEEEEE-GGG-SSEEEEEEETTTTEEEEEEEE-TTPEEEE-TTSS-EEEEEEEETTTTSSSEEEEEEEE-TTT--EEEEEEETT-----BS--TTSEEE-TTSS-EEEEE-SSS-EEEEEETTTEEEEEEE--S----EEEETTEEEE---TT--EEEE--SSS---EE----S-TT--B-SS-EEETTTTEEEE-BSS--EEEE--SS--EE-----SS-THHHHTTEEE-SSS-EEEETTTTEEEEEEEE-SS-TTS-EEEEEEEESSS--EEE--EEEEEE-EEEE--SSSPEEEEEETTTTEEEEEETTS-EEEEE----S---EEE-----/--TTS----BSS-SSSTTBGGGTT-EEEBGGGGT--SSSBPTT-EE-S---EEEEPSSS--EEEE--PEEESS----SSEEE--TT---SSSSS--SB----SSSS---EEEE---EEE-/--TTS----BSS-SSSTTBGGGTT-EEEBGGGGT--SSSBPTT-EE-S---EEEE-SSS--EEEE---EEESS----SSEEE--TT---SSSSS--SB----SSSS--SEEEE---EEE-

CATH classification: 2.60.40.420

Foldseek 3Di:
DPVVVCVVVVVCVVVVDDPDDDDFKAPAADLQWKKWWCLQVQAQWTKIFIAGPPVRDGRDIAIAGGQKDKDAAQARAKIKIWHWAADVRVDHDIWTWIWIAGNINRDTPAIETDPPNFADHDNDEPFQKDAADVRQWIWHFGDPPATWIWIAGVVYYTDDTAHDDQAGGWQHQHPQWTWSADGQQGIWIWGQDDPHIDIDGDDDDDDPVWAWDPYWEADNVWGWTWTQTQWWIWIWGDHPPDIDTDDTATQDDVVVVVVQKGFEAAAAWEAADVFGKIKGFMDRDDVRRHFFGQFIWIAHNVHRDTPDTGGNVDRFHHWYWRNDDFIKIWTHDQVQLKIWIAGPVYDTDHMHGDVDRGIGDMDGHNHD/DDPPDDQAEDDPDQQACSHQLNQAAAAHAQVFVQANQAGHHPPWWKAPFFWDFTADPPPGGTFTWTKIFTFDDAAPPTSGDGHPHPQDDPVDDSHHVQQRHHDGPRGSHGHHIHTDTDGD/DVVVPCVVVVVCVVVVDDPDDDQFKFPAADLQWKKWWPLQVQAQKTKIWIAGPVVRHTRDMAIAGGQKDWAAAQARQKIKIWHWAADVGPDHDIWIWIFIAGNIRRDTPAIATDPPPFADHDNDEPFQKDAANVRQWIWHFGDPPATWIWIAGPVRYGDDTAGADQAGGWQHQHPQWTWSADHLLGIWIWGQDDDHIDIDGDDDDDDPPWAWDPYWEADNVFGWIWTQTQWWTWIWGDHNPDIHTDDTATQDDVVVVVVQKGFEAAAAWEAQPVFGKIKGFIDRDDVRRRFFGQFIWIAGNVHRDTPDDGGRPDRFRHWYWRNDPFIKIWTDDQVQLKIFIGGPRYDTDDMHGDVDRGTGDMDGRNHD/DPPPDDQAEDPDDQLDCNHQLNQAAAAHAQCFPQANQAGHHPPWWKAPFWFDFTADPPPGHTFTWTKIFTFDDAAPPGSGDGHPHPADDPVDDSHHVQQRHHGGPPTRHGHHIHTDGDGD/DAWDDFDDKWDADDPPDAAEQEDDPHARPVFEDEDAAFFKHKYWACDPDWWFKWFDAPPRDHDTDGGGIDHPRIMTMDHGHDFDKTKIATPVPRPRIGMYGHD/DAWDDFDDWWDADDPPDHAEWEDDDNATPVFEEEDAAFDKHKYWYCDPDKWFKWFDAPPRDHDTDTGDMDHHTIMTMMHGHDFDKTKIATPVPSPRIGMYGHD

Sequence (1182 aa):
EKSKVAGSAAAASAAAASDGSSCDHGPGAISRRSHITLPAYFAGTTENWVSCAGCGVTLGHSLGAFLSLAVAGHSGSDFALASTSFARSAKGKRTDYVEVFDPVTFLPIADIELPDAPRFSVGPRVHIIGNCASSACLLFFLFGSSAAAGLSVPGASDDQLTKSASCFHIHPGAAATHYLGSCPASLAASDLAAAPAAAGIVGAQCTGAQNCSSQAAQANYPGMLVWAVASSILQGDIPAAGATMKAAIDGNESGRKADNFRSAGFQMVAKLKNTDGIMILTVEHSRSCLAAAENTSSVTASVGQTSGPISNGHDSDAIIAAQDGASDNYANSAGTEVLDIYDAASDQDQSSVELDKGPESLSVQNEAVDPRAKWQPQDNDIQACDYWRHCSIAGNICDCSAGSLTSCPPGTLVASGSVGSCYNPPDPNKYITAYRDCCGYNVSGRCACLNTEGELPVYNKDANDIIWCFGGEDGMTYHCSISPVSGAEKSKVAGSAAAASAAAASDGSSCDHGPGAISRRSHITLPAYFAGT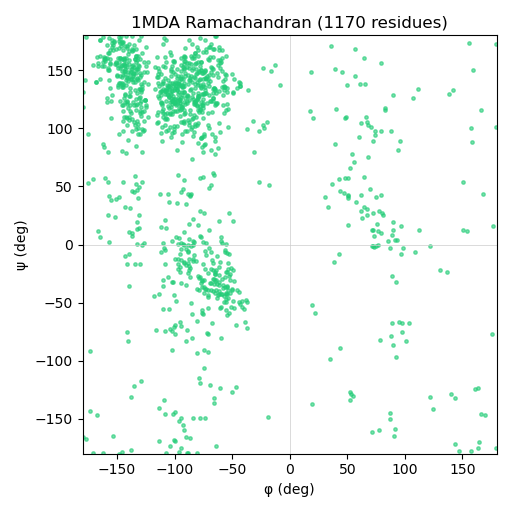TENWVSCAGCGVTLGHSLGAFLSLAVAGHSGSDFALASTSFARSAKGKRTDYVEVFDPVTFLPIADIELPDAPRFSVGPRVHIIGNCASSACLLFFLFGSSAAAGLSVPGASDDQLTKSASCFHIHPGAAATHYLGSCPASLAASDLAAAPAAAGIVGAQCTGAQNCSSQAAQANYPGMLVWAVASSILQGDIPAAGATMKAAIDGNESGRKADNFRSAGFQMVAKLKNTDGIMILTVEHSRSCLAAAENTSSVTASVGQTSGPISNGHDSDAIIAAQDGASDNYANSAGTEVLDIYDAASDQDQSSVELDKGPESLSVQNEAVDPRAKWQPQDNDIQACDYWRHCSIAGNICDCSAGSLTSCPPGTLVASGSVGSCYNPPDPNKYITAYRDCCGYNVSGRCACLNTEGELPVYNKDANDIIWCFGGEDGMTYHCSISPVSGAATIPSESPFAAAEVADGAIVVDIAKMKYETPELHVKVGDTVTWINREAMPHNVHFVAGVLGEAALKGPMMKKEQAYSLTFTEAGTYDYHCTPHPFMRGKVVVEATIPSESPFAAAEVADGAIVVDIAKMKYETPELHVKVGDTVTWINREAMPHNVHFVAGVLGEAALKGPMMKKEQAYSLTFTEAGTYDYHCTPHPFMRGKVVVE

Organism: Paracoccus denitrificans (NCBI:txid266)